Protein AF-0000000070369636 (afdb_homodimer)

Organism: Tetrahymena thermophila (strain SB210) (NCBI:txid312017)

Nearest PDB structures (foldseek):
  2raj-assembly1_A  TM=5.593E-01  e=6.394E-10  Homo sapiens
  6h7w-assembly1_B  TM=6.367E-01  e=3.653E-07  Thermochaetoides thermophila DSM 1495
  6q0x-assembly1_A  TM=5.423E-01  e=2.666E-07  Saccharomyces cerevisiae W303
  6koi-assembly8_O  TM=8.656E-01  e=3.920E-04  Homo sapiens
  2efl-assembly1_A-2  TM=3.528E-01  e=1.140E-01  Homo sapiens

Secondary structure (DSSP, 8-state):
-----------------------HHHHHHHHHHHHHHHHHHHHHHTTTT--GGG-PPP-SGGG---TT-----TT-EEEEEEEEEEE-SS-EEEEEEEEEE-SS-EEEEEEEHHHHHHHHHHHHHHSTTS-----PPPPS-TTSHHHHHHHHHHHHHHHHHHHH-HHHHTSHHHHHHHH---S--HHHHHHHT---HHHHHHHHHHH-HHHHHSPPPTTHHHHHHHHHHHHHHHHHHHHHHHHHHHHHHHHHHHHHHHHHHIIIIIHHHHIIIIIHHHTTT-GGG-SSS-TT-HHHHHHHHHHHH-GGG-THHHHHHHHHHHHHHHHHHHHHHHHHHHHHHHHHHHHHHHHHHHHHHHHHHTT---GGGGTS-HHHHHHHHHHHHHHHHHHHHHHHHHHHHHHHIIIIIIHHHHHHHHHHHHHHHHHHHHHHHHHHHHHHHHHHHHHHHHHHHHHTT-/-----------------------HHHHHHHHHHHHHHHHHHHHHHTTTT--GGG-PPP-SGGG---TT-----TT-EEEEEEEEEEE-SS-EEEEEEEEEE-SS-EEEEEEEHHHHHHHHHHHHHHSTTS-----PPPPS-TTSHHHHHHHHHHHHHHHHHHHH-HHHHTSHHHHHHHH---S--HHHHHHHT---HHHHHHHHHHH-HHHHHSPPPTTHHHHHHHHHHHHHHHHHHHHHHHHHHHHHHHHHHHHHHHHHHIIIIIHHHHIIIIIHHHTTT-GGG-SSS-TT-HHHHHHHHHHHS-GGG-THHHHHHHHHHHHHHHHHHHHHHHHHHHHHHHHHHHHHHHHHHHHHHHHHHTT---GGGGTS-HHHHHHHHHHHHHHHHHHHHHHHHHHHHHHHIIIIIIHHHHHHHHHHHHHHHHHHHHHHHHHHHHHHHHHHHHHHHHHHHHHTT-

Structure (mmCIF, N/CA/C/O backbone):
data_AF-0000000070369636-model_v1
#
loop_
_entity.id
_entity.type
_entity.pdbx_description
1 polymer 'PX-SNX8-Mvp1p-like protein'
#
loop_
_atom_site.group_PDB
_atom_site.id
_atom_site.type_symbol
_atom_site.label_atom_id
_atom_site.label_alt_id
_atom_site.label_comp_id
_atom_site.label_asym_id
_atom_site.label_entity_id
_atom_site.label_seq_id
_atom_site.pdbx_PDB_ins_code
_atom_site.Cartn_x
_atom_site.Cartn_y
_atom_site.Cartn_z
_atom_site.occupancy
_atom_site.B_iso_or_equiv
_atom_site.auth_seq_id
_atom_site.auth_comp_id
_atom_site.auth_asym_id
_atom_site.auth_atom_id
_atom_site.pdbx_PDB_model_num
ATOM 1 N N . MET A 1 1 ? 52.25 74.75 -3.525 1 20 1 MET A N 1
ATOM 2 C CA . MET A 1 1 ? 52.656 74.875 -2.131 1 20 1 MET A CA 1
ATOM 3 C C . MET A 1 1 ? 52 73.812 -1.262 1 20 1 MET A C 1
ATOM 5 O O . MET A 1 1 ? 52.625 73.25 -0.376 1 20 1 MET A O 1
ATOM 9 N N . TYR A 1 2 ? 50.531 73.812 -1.134 1 24.77 2 TYR A N 1
ATOM 10 C CA . TYR A 1 2 ? 49.688 73.625 0.04 1 24.77 2 TYR A CA 1
ATOM 11 C C . TYR A 1 2 ? 49.656 72.188 0.432 1 24.77 2 TYR A C 1
ATOM 13 O O . TYR A 1 2 ? 49.625 71.25 -0.432 1 24.77 2 TYR A O 1
ATOM 21 N N . GLN A 1 3 ? 49.906 71.812 1.73 1 22.88 3 GLN A N 1
ATOM 22 C CA . GLN A 1 3 ? 50.469 70.75 2.57 1 22.88 3 GLN A CA 1
ATOM 23 C C . GLN A 1 3 ? 49.406 69.75 2.928 1 22.88 3 GLN A C 1
ATOM 25 O O . GLN A 1 3 ? 48.469 70 3.68 1 22.88 3 GLN A O 1
ATOM 30 N N . ASP A 1 4 ? 48.812 68.938 2.047 1 21.36 4 ASP A N 1
ATOM 31 C CA . ASP A 1 4 ? 47.594 68.125 2.008 1 21.36 4 ASP A CA 1
ATOM 32 C C . ASP A 1 4 ? 47.625 67 3.021 1 21.36 4 ASP A C 1
ATOM 34 O O . ASP A 1 4 ? 47.812 65.812 2.65 1 21.36 4 ASP A O 1
ATOM 38 N N . ASP A 1 5 ? 48.219 67.188 4.297 1 21.91 5 ASP A N 1
ATOM 39 C CA . ASP A 1 5 ? 48.719 66.125 5.18 1 21.91 5 ASP A CA 1
ATOM 40 C C . ASP A 1 5 ? 47.562 65.375 5.836 1 21.91 5 ASP A C 1
ATOM 42 O O . ASP A 1 5 ? 46.969 65.875 6.793 1 21.91 5 ASP A O 1
ATOM 46 N N . ASN A 1 6 ? 46.562 64.875 5.094 1 22.78 6 ASN A N 1
ATOM 47 C CA . ASN A 1 6 ? 45.281 64.375 5.598 1 22.78 6 ASN A CA 1
ATOM 48 C C . ASN A 1 6 ? 45.469 63.219 6.559 1 22.78 6 ASN A C 1
ATOM 50 O O . ASN A 1 6 ? 45.938 62.125 6.156 1 22.78 6 ASN A O 1
ATOM 54 N N . ASN A 1 7 ? 45.812 63.406 7.84 1 21.06 7 ASN A N 1
ATOM 55 C CA . ASN A 1 7 ? 46.25 62.5 8.93 1 21.06 7 ASN A CA 1
ATOM 56 C C . ASN A 1 7 ? 45.125 61.562 9.336 1 21.06 7 ASN A C 1
ATOM 58 O O . ASN A 1 7 ? 44 62 9.641 1 21.06 7 ASN A O 1
ATOM 62 N N . ASN A 1 8 ? 45.031 60.219 8.945 1 20.53 8 ASN A N 1
ATOM 63 C CA . ASN A 1 8 ? 44.25 59 8.938 1 20.53 8 ASN A CA 1
ATOM 64 C C . ASN A 1 8 ? 44 58.469 10.352 1 20.53 8 ASN A C 1
ATOM 66 O O . ASN A 1 8 ? 44.562 57.438 10.742 1 20.53 8 ASN A O 1
ATOM 70 N N . ASN A 1 9 ? 43.781 59.281 11.398 1 20.36 9 ASN A N 1
ATOM 71 C CA . ASN A 1 9 ? 43.906 58.75 12.758 1 20.36 9 ASN A CA 1
ATOM 72 C C . ASN A 1 9 ? 42.812 57.75 13.062 1 20.36 9 ASN A C 1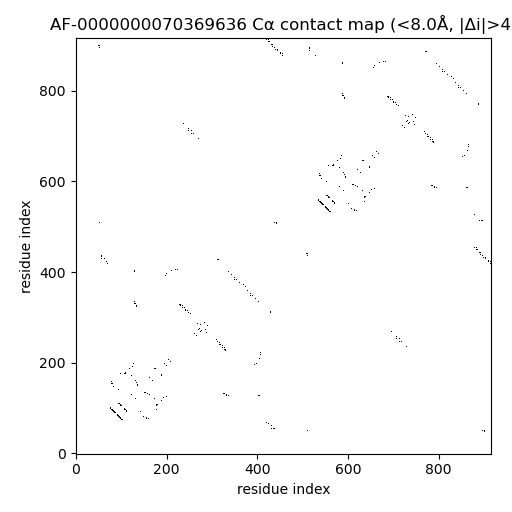
ATOM 74 O O . ASN A 1 9 ? 41.625 58.062 12.977 1 20.36 9 ASN A O 1
ATOM 78 N N . GLN A 1 10 ? 43.031 56.375 13.016 1 20.45 10 GLN A N 1
ATOM 79 C CA . GLN A 1 10 ? 42.375 55.062 13.125 1 20.45 10 GLN A CA 1
ATOM 80 C C . GLN A 1 10 ? 41.844 54.844 14.539 1 20.45 10 GLN A C 1
ATOM 82 O O . GLN A 1 10 ? 42.625 54.625 15.469 1 20.45 10 GLN A O 1
ATOM 87 N N . TYR A 1 11 ? 40.906 55.656 15.133 1 20.52 11 TYR A N 1
ATOM 88 C CA . TYR A 1 11 ? 40.562 55.531 16.531 1 20.52 11 TYR A CA 1
ATOM 89 C C . TYR A 1 11 ? 39.938 54.188 16.828 1 20.52 11 TYR A C 1
ATOM 91 O O . TYR A 1 11 ? 39.062 53.719 16.094 1 20.52 11 TYR A O 1
ATOM 99 N N . GLN A 1 12 ? 40.594 53.219 17.547 1 19.7 12 GLN A N 1
ATOM 100 C CA . GLN A 1 12 ? 40.469 51.844 18.062 1 19.7 12 GLN A CA 1
ATOM 101 C C . GLN A 1 12 ? 39.375 51.75 19.109 1 19.7 12 GLN A C 1
ATOM 103 O O . GLN A 1 12 ? 39.594 52.062 20.281 1 19.7 12 GLN A O 1
ATOM 108 N N . ASP A 1 13 ? 38.188 52.375 19.047 1 19.66 13 ASP A N 1
ATOM 109 C CA . ASP A 1 13 ? 37.312 52.406 20.219 1 19.66 13 ASP A CA 1
ATOM 110 C C . ASP A 1 13 ? 36.969 51 20.656 1 19.66 13 ASP A C 1
ATOM 112 O O . ASP A 1 13 ? 36.469 50.188 19.859 1 19.66 13 ASP A O 1
ATOM 116 N N . GLN A 1 14 ? 37.5 50.469 21.812 1 20.14 14 GLN A N 1
ATOM 117 C CA . GLN A 1 14 ? 37.469 49.281 22.641 1 20.14 14 GLN A CA 1
ATOM 118 C C . GLN A 1 14 ? 36.094 49.031 23.203 1 20.14 14 GLN A C 1
ATOM 120 O O . GLN A 1 14 ? 35.625 49.75 24.094 1 20.14 14 GLN A O 1
ATOM 125 N N . TYR A 1 15 ? 35.031 48.75 22.406 1 20.17 15 TYR A N 1
ATOM 126 C CA . TYR A 1 15 ? 33.656 48.594 22.906 1 20.17 15 TYR A CA 1
ATOM 127 C C . TYR A 1 15 ? 33.594 47.469 23.953 1 20.17 15 TYR A C 1
ATOM 129 O O . TYR A 1 15 ? 34 46.344 23.688 1 20.17 15 TYR A O 1
ATOM 137 N N . GLN A 1 16 ? 33.781 47.75 25.281 1 19.42 16 GLN A N 1
ATOM 138 C CA . GLN A 1 16 ? 33.688 46.938 26.484 1 19.42 16 GLN A CA 1
ATOM 139 C C . GLN A 1 16 ? 32.344 46.219 26.578 1 19.42 16 GLN A C 1
ATOM 141 O O . GLN A 1 16 ? 31.297 46.875 26.766 1 19.42 16 GLN A O 1
ATOM 146 N N . SER A 1 17 ? 32.094 45.188 25.797 1 20.02 17 SER A N 1
ATOM 147 C CA . SER A 1 17 ? 30.891 44.375 25.766 1 20.02 17 SER A CA 1
ATOM 148 C C . SER A 1 17 ? 30.547 43.844 27.156 1 20.02 17 SER A C 1
ATOM 150 O O . SER A 1 17 ? 31.406 43.25 27.812 1 20.02 17 SER A O 1
ATOM 152 N N . ASN A 1 18 ? 29.734 44.5 27.953 1 19.95 18 ASN A N 1
ATOM 153 C CA . ASN A 1 18 ? 29.234 44.219 29.297 1 19.95 18 ASN A CA 1
ATOM 154 C C . ASN A 1 18 ? 28.828 42.75 29.438 1 19.95 18 ASN A C 1
ATOM 156 O O . ASN A 1 18 ? 28.156 42.188 28.562 1 19.95 18 ASN A O 1
ATOM 160 N N . TYR A 1 19 ? 29.531 41.906 30.234 1 21.58 19 TYR A N 1
ATOM 161 C CA . TYR A 1 19 ? 29.562 40.531 30.766 1 21.58 19 TYR A CA 1
ATOM 162 C C . TYR A 1 19 ? 28.281 40.219 31.547 1 21.58 19 TYR A C 1
ATOM 164 O O . TYR A 1 19 ? 28.203 40.5 32.75 1 21.58 19 TYR A O 1
ATOM 172 N N . TYR A 1 20 ? 27.094 40.75 31.219 1 21.53 20 TYR A N 1
ATOM 173 C CA . TYR A 1 20 ? 25.984 40.375 32.094 1 21.53 20 TYR A CA 1
ATOM 174 C C . TYR A 1 20 ? 26 38.875 32.375 1 21.53 20 TYR A C 1
ATOM 176 O O . TYR A 1 20 ? 26.469 38.094 31.547 1 21.53 20 TYR A O 1
ATOM 184 N N . ASP A 1 21 ? 25.781 38.5 33.688 1 21.05 21 ASP A N 1
ATOM 185 C CA . ASP A 1 21 ? 25.922 37.312 34.531 1 21.05 21 ASP A CA 1
ATOM 186 C C . ASP A 1 21 ? 25.141 36.125 33.938 1 21.05 21 ASP A C 1
ATOM 188 O O . ASP A 1 21 ? 23.922 36.219 33.781 1 21.05 21 ASP A O 1
ATOM 192 N N . ASN A 1 22 ? 25.734 35.312 33.094 1 22.81 22 ASN A N 1
ATOM 193 C CA . ASN A 1 22 ? 25.531 34.031 32.438 1 22.81 22 ASN A CA 1
ATOM 194 C C . ASN A 1 22 ? 25.156 32.938 33.438 1 22.81 22 ASN A C 1
ATOM 196 O O . ASN A 1 22 ? 25.234 31.75 33.125 1 22.81 22 ASN A O 1
ATOM 200 N N . THR A 1 23 ? 25.094 33.281 34.781 1 24.88 23 THR A N 1
ATOM 201 C CA . THR A 1 23 ? 25.156 32.188 35.75 1 24.88 23 THR A CA 1
ATOM 202 C C . THR A 1 23 ? 23.875 31.375 35.75 1 24.88 23 THR A C 1
ATOM 204 O O . THR A 1 23 ? 23.906 30.156 35.906 1 24.88 23 THR A O 1
ATOM 207 N N . TYR A 1 24 ? 22.734 32.125 35.906 1 23.88 24 TYR A N 1
ATOM 208 C CA . TYR A 1 24 ? 21.562 31.328 36.281 1 23.88 24 TYR A CA 1
ATOM 209 C C . TYR A 1 24 ? 21.203 30.328 35.188 1 23.88 24 TYR A C 1
ATOM 211 O O . TYR A 1 24 ? 20.438 29.391 35.438 1 23.88 24 TYR A O 1
ATOM 219 N N . GLN A 1 25 ? 21.422 30.688 33.938 1 24.27 25 GLN A N 1
ATOM 220 C CA . GLN A 1 25 ? 20.953 29.844 32.844 1 24.27 25 GLN A CA 1
ATOM 221 C C . GLN A 1 25 ? 21.719 28.531 32.781 1 24.27 25 GLN A C 1
ATOM 223 O O . GLN A 1 25 ? 21.422 27.656 31.969 1 24.27 25 GLN A O 1
ATOM 228 N N . GLN A 1 26 ? 22.891 28.422 33.5 1 26.88 26 GLN A N 1
ATOM 229 C CA . GLN A 1 26 ? 23.875 27.359 33.281 1 26.88 26 GLN A CA 1
ATOM 230 C C . GLN A 1 26 ? 23.391 26.047 33.906 1 26.88 26 GLN A C 1
ATOM 232 O O . GLN A 1 26 ? 23.641 24.969 33.344 1 26.88 26 GLN A O 1
ATOM 237 N N . ASN A 1 27 ? 22.906 26.125 35.188 1 27.44 27 ASN A N 1
ATOM 238 C CA . ASN A 1 27 ? 22.828 24.875 35.938 1 27.44 27 ASN A CA 1
ATOM 239 C C . ASN A 1 27 ? 21.703 23.984 35.438 1 27.44 27 ASN A C 1
ATOM 241 O O . ASN A 1 27 ? 21.828 22.766 35.469 1 27.44 27 ASN A O 1
ATOM 245 N N . TYR A 1 28 ? 20.516 24.625 35.312 1 27.92 28 TYR A N 1
ATOM 246 C CA . TYR A 1 28 ? 19.438 23.672 35.031 1 27.92 28 TYR A CA 1
ATOM 247 C C . TYR A 1 28 ? 19.594 23.047 33.656 1 27.92 28 TYR A C 1
ATOM 249 O O . TYR A 1 28 ? 19 22 33.375 1 27.92 28 TYR A O 1
ATOM 257 N N . GLY A 1 29 ? 20.219 23.719 32.719 1 29.17 29 GLY A N 1
ATOM 258 C CA . GLY A 1 29 ? 20.391 23.203 31.375 1 29.17 29 GLY A CA 1
ATOM 259 C C . GLY A 1 29 ? 21.375 22.047 31.297 1 29.17 29 GLY A C 1
ATOM 260 O O . GLY A 1 29 ? 21.328 21.266 30.359 1 29.17 29 GLY A O 1
ATOM 261 N N . GLN A 1 30 ? 22.453 22.062 32.156 1 32.44 30 GLN A N 1
ATOM 262 C CA . GLN A 1 30 ? 23.516 21.062 32.125 1 32.44 30 GLN A CA 1
ATOM 263 C C . GLN A 1 30 ? 23.031 19.719 32.625 1 32.44 30 GLN A C 1
ATOM 265 O O . GLN A 1 30 ? 23.391 18.672 32.094 1 32.44 30 GLN A O 1
ATOM 270 N N . GLN A 1 31 ? 22.281 19.734 33.781 1 32.25 31 GLN A N 1
ATOM 271 C CA . GLN A 1 31 ? 21.906 18.438 34.344 1 32.25 31 GLN A CA 1
ATOM 272 C C . GLN A 1 31 ? 20.953 17.688 33.406 1 32.25 31 GLN A C 1
ATOM 274 O O . GLN A 1 31 ? 21.078 16.484 33.219 1 32.25 31 GLN A O 1
ATOM 279 N N . ASP A 1 32 ? 19.938 18.375 32.906 1 33.38 32 ASP A N 1
ATOM 280 C CA . ASP A 1 32 ? 19 17.703 32 1 33.38 32 ASP A CA 1
ATOM 281 C C . ASP A 1 32 ? 19.672 17.297 30.703 1 33.38 32 ASP A C 1
ATOM 283 O O . ASP A 1 32 ? 19.312 16.281 30.094 1 33.38 32 ASP A O 1
ATOM 287 N N . TYR A 1 33 ? 20.781 17.984 30.344 1 34.75 33 TYR A N 1
ATOM 288 C CA . TYR A 1 33 ? 21.594 17.578 29.203 1 34.75 33 TYR A CA 1
ATOM 289 C C . TYR A 1 33 ? 22.375 16.312 29.5 1 34.75 33 TYR A C 1
ATOM 291 O O . TYR A 1 33 ? 22.453 15.406 28.656 1 34.75 33 TYR A O 1
ATOM 299 N N . GLN A 1 34 ? 23.031 16.234 30.641 1 37.38 34 GLN A N 1
ATOM 300 C CA . GLN A 1 34 ? 23.797 15.031 30.984 1 37.38 34 GLN A CA 1
ATOM 301 C C . GLN A 1 34 ? 22.875 13.82 31.125 1 37.38 34 GLN A C 1
ATOM 303 O O . GLN A 1 34 ? 23.234 12.711 30.719 1 37.38 34 GLN A O 1
ATOM 308 N N . GLN A 1 35 ? 21.703 13.953 31.719 1 35.97 35 GLN A N 1
ATOM 309 C CA . GLN A 1 35 ? 20.797 12.82 31.844 1 35.97 35 GLN A CA 1
ATOM 310 C C . GLN A 1 35 ? 20.25 12.398 30.484 1 35.97 35 GLN A C 1
ATOM 312 O O . GLN A 1 35 ? 20.094 11.211 30.219 1 35.97 35 GLN A O 1
ATOM 317 N N . ASN A 1 36 ? 20.047 13.305 29.594 1 38.22 36 ASN A N 1
ATOM 318 C CA . ASN A 1 36 ? 19.594 12.93 28.266 1 38.22 36 ASN A CA 1
ATOM 319 C C . ASN A 1 36 ? 20.734 12.305 27.453 1 38.22 36 ASN A C 1
ATOM 321 O O . ASN A 1 36 ? 20.484 11.414 26.625 1 38.22 36 ASN A O 1
ATOM 325 N N . GLN A 1 37 ? 21.953 12.734 27.641 1 39.19 37 GLN A N 1
ATOM 326 C CA . GLN A 1 37 ? 23.078 12.055 27 1 39.19 37 GLN A CA 1
ATOM 327 C C . GLN A 1 37 ? 23.234 10.633 27.531 1 39.19 37 GLN A C 1
ATOM 329 O O . GLN A 1 37 ? 23.547 9.711 26.781 1 39.19 37 GLN A O 1
ATOM 334 N N . GLN A 1 38 ? 23.172 10.445 28.828 1 41.38 38 GLN A N 1
ATOM 335 C CA . GLN A 1 38 ? 23.312 9.109 29.391 1 41.38 38 GLN A CA 1
ATOM 336 C C . GLN A 1 38 ? 22.188 8.195 28.906 1 41.38 38 GLN A C 1
ATOM 338 O O . GLN A 1 38 ? 22.406 7.02 28.625 1 41.38 38 GLN A O 1
ATOM 343 N N . THR A 1 39 ? 20.969 8.688 28.828 1 40.53 39 THR A N 1
ATOM 344 C CA . THR A 1 39 ? 19.859 7.867 28.328 1 40.53 39 THR A CA 1
ATOM 345 C C . THR A 1 39 ? 20.047 7.574 26.844 1 40.53 39 THR A C 1
ATOM 347 O O . THR A 1 39 ? 19.734 6.473 26.391 1 40.53 39 THR A O 1
ATOM 350 N N . ASP A 1 40 ? 20.672 8.438 26.156 1 38.31 40 ASP A N 1
ATOM 351 C CA . ASP A 1 40 ? 20.969 8.164 24.75 1 38.31 40 ASP A CA 1
ATOM 352 C C . ASP A 1 40 ? 22.062 7.109 24.609 1 38.31 40 ASP A C 1
ATOM 354 O O . ASP A 1 40 ? 22 6.238 23.75 1 38.31 40 ASP A O 1
ATOM 358 N N . GLN A 1 41 ? 23.172 7.219 25.375 1 39 41 GLN A N 1
ATOM 359 C CA . GLN A 1 41 ? 24.203 6.18 25.344 1 39 41 GLN A CA 1
ATOM 360 C C . GLN A 1 41 ? 23.625 4.828 25.75 1 39 41 GLN A C 1
ATOM 362 O O . GLN A 1 41 ? 23.984 3.797 25.172 1 39 41 GLN A O 1
ATOM 367 N N . GLN A 1 42 ? 22.828 4.75 26.766 1 37.34 42 GLN A N 1
ATOM 368 C CA . GLN A 1 42 ? 22.188 3.492 27.141 1 37.34 42 GLN A CA 1
ATOM 369 C C . GLN A 1 42 ? 21.281 2.984 26.031 1 37.34 42 GLN A C 1
ATOM 371 O O . GLN A 1 42 ? 21.219 1.781 25.781 1 37.34 42 GLN A O 1
ATOM 376 N N . ASN A 1 43 ? 20.625 3.83 25.391 1 38.81 43 ASN A N 1
ATOM 377 C CA . ASN A 1 43 ? 19.781 3.424 24.25 1 38.81 43 ASN A CA 1
ATOM 378 C C . ASN A 1 43 ? 20.625 2.934 23.078 1 38.81 43 ASN A C 1
ATOM 380 O O . ASN A 1 43 ? 20.188 2.09 22.297 1 38.81 43 ASN A O 1
ATOM 384 N N . GLN A 1 44 ? 21.828 3.428 22.844 1 35.97 44 GLN A N 1
ATOM 385 C CA . GLN A 1 44 ? 22.719 2.879 21.828 1 35.97 44 GLN A CA 1
ATOM 386 C C . GLN A 1 44 ? 23.031 1.411 22.109 1 35.97 44 GLN A C 1
ATOM 388 O O . GLN A 1 44 ? 23.125 0.602 21.188 1 35.97 44 GLN A O 1
ATOM 393 N N . GLN A 1 45 ? 23.484 1.061 23.281 1 35.91 45 GLN A N 1
ATOM 394 C CA . GLN A 1 45 ? 23.812 -0.324 23.609 1 35.91 45 GLN A CA 1
ATOM 395 C C . GLN A 1 45 ? 22.594 -1.224 23.484 1 35.91 45 GLN A C 1
ATOM 397 O O . GLN A 1 45 ? 22.719 -2.42 23.219 1 35.91 45 GLN A O 1
ATOM 402 N N . GLN A 1 46 ? 21.438 -0.752 23.766 1 36.5 46 GLN A N 1
ATOM 403 C CA . GLN A 1 46 ? 20.234 -1.574 23.734 1 36.5 46 GLN A CA 1
ATOM 404 C C . GLN A 1 46 ? 19.797 -1.866 22.297 1 36.5 46 GLN A C 1
ATOM 406 O O . GLN A 1 46 ? 18.844 -2.619 22.062 1 36.5 46 GLN A O 1
ATOM 411 N N . ASN A 1 47 ? 20.219 -1.239 21.328 1 38.25 47 ASN A N 1
ATOM 412 C CA . ASN A 1 47 ? 19.812 -1.483 19.953 1 38.25 47 ASN A CA 1
ATOM 413 C C . ASN A 1 47 ? 20.234 -2.873 19.484 1 38.25 47 ASN A C 1
ATOM 415 O O . ASN A 1 47 ? 19.828 -3.324 18.406 1 38.25 47 ASN A O 1
ATOM 419 N N . GLN A 1 48 ? 21.328 -3.377 19.875 1 40.12 48 GLN A N 1
ATOM 420 C CA . GLN A 1 48 ? 21.672 -4.68 19.328 1 40.12 48 GLN A CA 1
ATOM 421 C C . GLN A 1 48 ? 20.547 -5.691 19.531 1 40.12 48 GLN A C 1
ATOM 423 O O . GLN A 1 48 ? 20.281 -6.523 18.672 1 40.12 48 GLN A O 1
ATOM 428 N N . ASN A 1 49 ? 20.062 -5.91 20.844 1 43 49 ASN A N 1
ATOM 429 C CA . ASN A 1 49 ? 19.109 -6.973 21.156 1 43 49 ASN A CA 1
ATOM 430 C C . ASN A 1 49 ? 17.688 -6.43 21.328 1 43 49 ASN A C 1
ATOM 432 O O . ASN A 1 49 ? 17.266 -6.168 22.453 1 43 49 ASN A O 1
ATOM 436 N N . PHE A 1 50 ? 17.219 -5.738 20.297 1 45.5 50 PHE A N 1
ATOM 437 C CA . PHE A 1 50 ? 15.828 -5.355 20.484 1 45.5 50 PHE A CA 1
ATOM 438 C C . PHE A 1 50 ? 15.008 -6.531 21 1 45.5 50 PHE A C 1
ATOM 440 O O . PHE A 1 50 ? 15.016 -7.609 20.406 1 45.5 50 PHE A O 1
ATOM 447 N N . ASP A 1 51 ? 14.648 -6.441 22.188 1 53.06 51 ASP A N 1
ATOM 448 C CA . ASP A 1 51 ? 13.828 -7.477 22.797 1 53.06 51 ASP A CA 1
ATOM 449 C C . ASP A 1 51 ? 12.367 -7.348 22.375 1 53.06 51 ASP A C 1
ATOM 451 O O . ASP A 1 51 ? 11.594 -6.633 23 1 53.06 51 ASP A O 1
ATOM 455 N N . TYR A 1 52 ? 12.133 -7.867 21.281 1 53.53 52 TYR A N 1
ATOM 456 C CA . TYR A 1 52 ? 10.773 -7.855 20.734 1 53.53 52 TYR A CA 1
ATOM 457 C C . TYR A 1 52 ? 9.766 -8.289 21.797 1 53.53 52 TYR A C 1
ATOM 459 O O . TYR A 1 52 ? 8.586 -7.938 21.703 1 53.53 52 TYR A O 1
ATOM 467 N N . ASN A 1 53 ? 10.469 -8.906 22.828 1 50 53 ASN A N 1
ATOM 468 C CA . ASN A 1 53 ? 9.602 -9.461 23.859 1 50 53 ASN A CA 1
ATOM 469 C C . ASN A 1 53 ? 9.102 -8.375 24.812 1 50 53 ASN A C 1
ATOM 471 O O . ASN A 1 53 ? 8.133 -8.586 25.547 1 50 53 ASN A O 1
ATOM 475 N N . ASN A 1 54 ? 9.711 -7.277 24.719 1 54.88 54 ASN A N 1
ATOM 476 C CA . ASN A 1 54 ? 9.367 -6.27 25.719 1 54.88 54 ASN A CA 1
ATOM 477 C C . ASN A 1 54 ? 8.516 -5.156 25.125 1 54.88 54 ASN A C 1
ATOM 479 O O . ASN A 1 54 ? 8.297 -4.125 25.766 1 54.88 54 ASN A O 1
ATOM 483 N N . VAL A 1 55 ? 8.125 -5.465 23.906 1 60.66 55 VAL A N 1
ATOM 484 C CA . VAL A 1 55 ? 7.297 -4.391 23.375 1 60.66 55 VAL A CA 1
ATOM 485 C C . VAL A 1 55 ? 5.863 -4.551 23.859 1 60.66 55 VAL A C 1
ATOM 487 O O . VAL A 1 55 ? 5.234 -5.586 23.641 1 60.66 55 VAL A O 1
ATOM 490 N N . GLN A 1 56 ? 5.465 -3.637 24.734 1 64 56 GLN A N 1
ATOM 491 C CA . GLN A 1 56 ? 4.09 -3.637 25.219 1 64 56 GLN A CA 1
ATOM 492 C C . GLN A 1 56 ? 3.141 -3.039 24.188 1 64 56 GLN A C 1
ATOM 494 O O . GLN A 1 56 ? 3.477 -2.051 23.531 1 64 56 GLN A O 1
ATOM 499 N N . ARG A 1 57 ? 2.123 -3.832 23.922 1 73.5 57 ARG A N 1
ATOM 500 C CA . ARG A 1 57 ? 1.098 -3.324 23.016 1 73.5 57 ARG A CA 1
ATOM 501 C C . ARG A 1 57 ? 0.49 -2.031 23.547 1 73.5 57 ARG A C 1
ATOM 503 O O . ARG A 1 57 ? 0.005 -1.985 24.688 1 73.5 57 ARG A O 1
ATOM 510 N N . PRO A 1 58 ? 0.695 -0.978 22.766 1 68.5 58 PRO A N 1
ATOM 511 C CA . PRO A 1 58 ? 0.049 0.264 23.188 1 68.5 58 PRO A CA 1
ATOM 512 C C . PRO A 1 58 ? -1.457 0.107 23.391 1 68.5 58 PRO A C 1
ATOM 514 O O . PRO A 1 58 ? -2.092 -0.708 22.719 1 68.5 58 PRO A O 1
ATOM 517 N N . ASP A 1 59 ? -1.991 0.626 24.516 1 57.03 59 ASP A N 1
ATOM 518 C CA . ASP A 1 59 ? -3.408 0.535 24.859 1 57.03 59 ASP A CA 1
ATOM 519 C C . ASP A 1 59 ? -4.27 1.169 23.766 1 57.03 59 ASP A C 1
ATOM 521 O O . ASP A 1 59 ? -4.062 2.326 23.391 1 57.03 59 ASP A O 1
ATOM 525 N N . ASP A 1 60 ? -5.012 0.37 23.031 1 53.28 60 ASP A N 1
ATOM 526 C CA . ASP A 1 60 ? -5.934 0.818 22 1 53.28 60 ASP A CA 1
ATOM 527 C C . ASP A 1 60 ? -6.844 1.931 22.5 1 53.28 60 ASP A C 1
ATOM 529 O O . ASP A 1 60 ? -7.227 2.826 21.75 1 53.28 60 ASP A O 1
ATOM 533 N N . SER A 1 61 ? -7.332 1.896 23.719 1 46.47 61 SER A N 1
ATOM 534 C CA . SER A 1 61 ? -8.312 2.82 24.281 1 46.47 61 SER A CA 1
ATOM 535 C C . SER A 1 61 ? -7.758 4.238 24.359 1 46.47 61 SER A C 1
ATOM 537 O O . SER A 1 61 ? -8.508 5.211 24.234 1 46.47 61 SER A O 1
ATOM 539 N N . GLN A 1 62 ? -6.621 4.434 24.672 1 46.22 62 GLN A N 1
ATOM 540 C CA . GLN A 1 62 ? -6.055 5.773 24.797 1 46.22 62 GLN A CA 1
ATOM 541 C C . GLN A 1 62 ? -5.781 6.387 23.422 1 46.22 62 GLN A C 1
ATOM 543 O O . GLN A 1 62 ? -5.391 7.551 23.328 1 46.22 62 GLN A O 1
ATOM 548 N N . ARG A 1 63 ? -5.926 5.555 22.406 1 48.56 63 ARG A N 1
ATOM 549 C CA . ARG A 1 63 ? -5.586 5.934 21.031 1 48.56 63 ARG A CA 1
ATOM 550 C C . ARG A 1 63 ? -6.586 6.941 20.484 1 48.56 63 ARG A C 1
ATOM 552 O O . ARG A 1 63 ? -6.375 7.512 19.406 1 48.56 63 ARG A O 1
ATOM 559 N N . ILE A 1 64 ? -7.812 6.891 20.984 1 43.81 64 ILE A N 1
ATOM 560 C CA . ILE A 1 64 ? -8.742 7.875 20.438 1 43.81 64 ILE A CA 1
ATOM 561 C C . ILE A 1 64 ? -8.266 9.281 20.781 1 43.81 64 ILE A C 1
ATOM 563 O O . ILE A 1 64 ? -9.07 10.133 21.172 1 43.81 64 ILE A O 1
ATOM 567 N N . PHE A 1 65 ? -6.953 9.344 21.031 1 46.34 65 PHE A N 1
ATOM 568 C CA . PHE A 1 65 ? -6.461 10.68 21.344 1 46.34 65 PHE A CA 1
ATOM 569 C C . PHE A 1 65 ? -6.352 11.531 20.094 1 46.34 65 PHE A C 1
ATOM 571 O O . PHE A 1 65 ? -5.699 11.141 19.125 1 46.34 65 PHE A O 1
ATOM 578 N N . ASN A 1 66 ? -7.355 12.359 19.953 1 56.38 66 ASN A N 1
ATOM 579 C CA . ASN A 1 66 ? -7.141 13.422 18.984 1 56.38 66 ASN A CA 1
ATOM 580 C C . ASN A 1 66 ? -5.855 14.195 19.266 1 56.38 66 ASN A C 1
ATOM 582 O O . ASN A 1 66 ? -5.812 15.023 20.172 1 56.38 66 ASN A O 1
ATOM 586 N N . PRO A 1 67 ? -4.777 13.758 18.656 1 55.91 67 PRO A N 1
ATOM 587 C CA . PRO A 1 67 ? -3.475 14.352 18.953 1 55.91 67 PRO A CA 1
ATOM 588 C C . PRO A 1 67 ? -3.477 15.875 18.844 1 55.91 67 PRO A C 1
ATOM 590 O O . PRO A 1 67 ? -2.521 16.531 19.25 1 55.91 67 PRO A O 1
ATOM 593 N N . PHE A 1 68 ? -4.586 16.359 18.438 1 57 68 PHE A N 1
ATOM 594 C CA . PHE A 1 68 ? -4.613 17.797 18.219 1 57 68 PHE A CA 1
ATOM 595 C C . PHE A 1 68 ? -5.207 18.531 19.406 1 57 68 PHE A C 1
ATOM 597 O O . PHE A 1 68 ? -5.207 19.766 19.453 1 57 68 PHE A O 1
ATOM 604 N N . ILE A 1 69 ? -5.695 17.688 20.328 1 56.88 69 ILE A N 1
ATOM 605 C CA . ILE A 1 69 ? -6.184 18.297 21.562 1 56.88 69 ILE A CA 1
ATOM 606 C C . ILE A 1 69 ? -5.055 18.375 22.578 1 56.88 69 ILE A C 1
ATOM 608 O O . ILE A 1 69 ? -4.645 17.344 23.141 1 56.88 69 ILE A O 1
ATOM 612 N N . LEU A 1 70 ? -4.32 19.406 22.656 1 54.88 70 LEU A N 1
ATOM 613 C CA . LEU A 1 70 ? -3.094 19.609 23.422 1 54.88 70 LEU A CA 1
ATOM 614 C C . LEU A 1 70 ? -3.404 19.766 24.906 1 54.88 70 LEU A C 1
ATOM 616 O O . LEU A 1 70 ? -2.549 19.5 25.75 1 54.88 70 LEU A O 1
ATOM 620 N N . ASP A 1 71 ? -4.441 20.641 25.25 1 56.38 71 ASP A N 1
ATOM 621 C CA . ASP A 1 71 ? -4.645 20.984 26.656 1 56.38 71 ASP A CA 1
ATOM 622 C C . ASP A 1 71 ? -5.59 20 27.328 1 56.38 71 ASP A C 1
ATOM 624 O O . ASP A 1 71 ? -6.656 19.688 26.797 1 56.38 71 ASP A O 1
ATOM 628 N N . ASP A 1 72 ? -4.992 19.25 28.203 1 52 72 ASP A N 1
ATOM 629 C CA . ASP A 1 72 ? -5.734 18.406 29.125 1 52 72 ASP A CA 1
ATOM 630 C C . ASP A 1 72 ? -6.773 19.219 29.906 1 52 72 ASP A C 1
ATOM 632 O O . ASP A 1 72 ? -7.523 18.656 30.719 1 52 72 ASP A O 1
ATOM 636 N N . ASN A 1 73 ? -6.504 20.562 29.875 1 53.69 73 ASN A N 1
ATOM 637 C CA . ASN A 1 73 ? -7.312 21.266 30.859 1 53.69 73 ASN A CA 1
ATOM 638 C C . ASN A 1 73 ? -8.789 21.281 30.469 1 53.69 73 ASN A C 1
ATOM 640 O O . ASN A 1 73 ? -9.156 21.828 29.438 1 53.69 73 ASN A O 1
ATOM 644 N N . ASN A 1 74 ? -9.539 20.344 30.906 1 61.59 74 ASN A N 1
ATOM 645 C CA . ASN A 1 74 ? -10.93 19.906 30.984 1 61.59 74 ASN A CA 1
ATOM 646 C C . ASN A 1 74 ? -11.875 21.078 31.203 1 61.59 74 ASN A C 1
ATOM 648 O O . ASN A 1 74 ? -13.047 20.891 31.547 1 61.59 74 ASN A O 1
ATOM 652 N N . GLU A 1 75 ? -11.344 22.453 30.922 1 78.5 75 GLU A N 1
ATOM 653 C CA . GLU A 1 75 ? -12.289 23.484 31.344 1 78.5 75 GLU A CA 1
ATOM 654 C C . GLU A 1 75 ? -13.281 23.812 30.234 1 78.5 75 GLU A C 1
ATOM 656 O O . GLU A 1 75 ? -14.453 24.078 30.5 1 78.5 75 GLU A O 1
ATOM 661 N N . ILE A 1 76 ? -12.812 23.812 28.922 1 88 76 ILE A N 1
ATOM 662 C CA . ILE A 1 76 ? -13.695 24.141 27.812 1 88 76 ILE A CA 1
ATOM 663 C C . ILE A 1 76 ? -13.914 22.906 26.938 1 88 76 ILE A C 1
ATOM 665 O O . ILE A 1 76 ? -12.953 22.266 26.516 1 88 76 ILE A O 1
ATOM 669 N N . GLN A 1 77 ? -15.133 22.562 26.891 1 88.81 77 GLN A N 1
ATOM 670 C CA . GLN A 1 77 ? -15.539 21.516 25.953 1 88.81 77 GLN A CA 1
ATOM 671 C C . GLN A 1 77 ? -16.422 22.078 24.844 1 88.81 77 GLN A C 1
ATOM 673 O O . GLN A 1 77 ? -17.406 22.766 25.109 1 88.81 77 GLN A O 1
ATOM 678 N N . ILE A 1 78 ? -16.016 21.859 23.562 1 92.5 78 ILE A N 1
ATOM 679 C CA . ILE A 1 78 ? -16.781 22.422 22.469 1 92.5 78 ILE A CA 1
ATOM 680 C C . ILE A 1 78 ? -16.781 21.453 21.281 1 92.5 78 ILE A C 1
ATOM 682 O O . ILE A 1 78 ? -15.758 20.812 21 1 92.5 78 ILE A O 1
ATOM 686 N N . SER A 1 79 ? -17.891 21.297 20.656 1 92.5 79 SER A N 1
ATOM 687 C CA . SER A 1 79 ? -18.016 20.438 19.484 1 92.5 79 SER A CA 1
ATOM 688 C C . SER A 1 79 ? -18.922 21.062 18.422 1 92.5 79 SER A C 1
ATOM 690 O O . SER A 1 79 ? -19.906 21.734 18.766 1 92.5 79 SER A O 1
ATOM 692 N N . VAL A 1 80 ? -18.531 20.875 17.203 1 94.06 80 VAL A N 1
ATOM 693 C CA . VAL A 1 80 ? -19.344 21.312 16.078 1 94.06 80 VAL A CA 1
ATOM 694 C C . VAL A 1 80 ? -19.719 20.125 15.211 1 94.06 80 VAL A C 1
ATOM 696 O O . VAL A 1 80 ? -18.875 19.297 14.867 1 94.06 80 VAL A O 1
ATOM 699 N N . GLY A 1 81 ? -20.938 20.047 14.93 1 91.06 81 GLY A N 1
ATOM 700 C CA . GLY A 1 81 ? -21.406 18.969 14.078 1 91.06 81 GLY A CA 1
ATOM 701 C C . GLY A 1 81 ? -22.906 19.016 13.828 1 91.06 81 GLY A C 1
ATOM 702 O O . GLY A 1 81 ? -23.5 20.094 13.82 1 91.06 81 GLY A O 1
ATOM 703 N N . GLU A 1 82 ? -23.406 17.859 13.312 1 86.31 82 GLU A N 1
ATOM 704 C CA . GLU A 1 82 ? -24.828 17.656 13.102 1 86.31 82 GLU A CA 1
ATOM 705 C C . GLU A 1 82 ? -25.406 18.719 12.164 1 86.31 82 GLU A C 1
ATOM 707 O O . GLU A 1 82 ? -26.297 19.469 12.547 1 86.31 82 GLU A O 1
ATOM 712 N N . PRO A 1 83 ? -24.922 18.703 10.93 1 91.12 83 PRO A N 1
ATOM 713 C CA . PRO A 1 83 ? -25.453 19.688 9.984 1 91.12 83 PRO A CA 1
ATOM 714 C C . PRO A 1 83 ? -26.938 19.5 9.719 1 91.12 83 PRO A C 1
ATOM 716 O O . PRO A 1 83 ? -27.422 18.359 9.641 1 91.12 83 PRO A O 1
ATOM 719 N N . VAL A 1 84 ? -27.75 20.547 9.703 1 88.62 84 VAL A N 1
ATOM 720 C CA . VAL A 1 84 ? -29.188 20.531 9.43 1 88.62 84 VAL A CA 1
ATOM 721 C C . VAL A 1 84 ? -29.5 21.5 8.297 1 88.62 84 VAL A C 1
ATOM 723 O O . VAL A 1 84 ? -29.031 22.641 8.297 1 88.62 84 VAL A O 1
ATOM 726 N N . THR A 1 85 ? -30.203 21.047 7.344 1 88.5 85 THR A N 1
ATOM 727 C CA . THR A 1 85 ? -30.641 21.922 6.262 1 88.5 85 THR A CA 1
ATOM 728 C C . THR A 1 85 ? -31.922 22.656 6.633 1 88.5 85 THR A C 1
ATOM 730 O O . THR A 1 85 ? -32.938 22.031 6.949 1 88.5 85 THR A O 1
ATOM 733 N N . LYS A 1 86 ? -31.766 23.844 6.75 1 84.38 86 LYS A N 1
ATOM 734 C CA . LYS A 1 86 ? -32.938 24.688 7.023 1 84.38 86 LYS A CA 1
ATOM 735 C C . LYS A 1 86 ? -33.5 25.281 5.734 1 84.38 86 LYS A C 1
ATOM 737 O O . LYS A 1 86 ? -32.75 25.812 4.914 1 84.38 86 LYS A O 1
ATOM 742 N N . GLU A 1 87 ? -34.688 24.984 5.414 1 80.75 87 GLU A N 1
ATOM 743 C CA . GLU A 1 87 ? -35.375 25.453 4.207 1 80.75 87 GLU A CA 1
ATOM 744 C C . GLU A 1 87 ? -36.438 26.5 4.535 1 80.75 87 GLU A C 1
ATOM 746 O O . GLU A 1 87 ? -37.25 26.297 5.426 1 80.75 87 GLU A O 1
ATOM 751 N N . THR A 1 88 ? -36.125 27.656 4.223 1 73.25 88 THR A N 1
ATOM 752 C CA . THR A 1 88 ? -37.188 28.672 4.258 1 73.25 88 THR A CA 1
ATOM 753 C C . THR A 1 88 ? -37.781 28.875 2.869 1 73.25 88 THR A C 1
ATOM 755 O O . THR A 1 88 ? -37.281 28.297 1.89 1 73.25 88 THR A O 1
ATOM 758 N N . THR A 1 89 ? -38.906 29.594 2.807 1 73 89 THR A N 1
ATOM 759 C CA . THR A 1 89 ? -39.594 29.875 1.546 1 73 89 THR A CA 1
ATOM 760 C C . THR A 1 89 ? -38.625 30.531 0.553 1 73 89 THR A C 1
ATOM 762 O O . THR A 1 89 ? -38.75 30.328 -0.658 1 73 89 THR A O 1
ATOM 765 N N . LEU A 1 90 ? -37.562 31.219 1.033 1 71.25 90 LEU A N 1
ATOM 766 C CA . LEU A 1 90 ? -36.75 32.062 0.161 1 71.25 90 LEU A CA 1
ATOM 767 C C . LEU A 1 90 ? -35.344 31.453 -0 1 71.25 90 LEU A C 1
ATOM 769 O O . LEU A 1 90 ? -34.656 31.766 -0.963 1 71.25 90 LEU A O 1
ATOM 773 N N . SER A 1 91 ? -34.938 30.562 1.021 1 74.12 91 SER A N 1
ATOM 774 C CA . SER A 1 91 ? -33.562 30.125 0.895 1 74.12 91 SER A CA 1
ATOM 775 C C . SER A 1 91 ? -33.344 28.781 1.594 1 74.12 91 SER A C 1
ATOM 777 O O . SER A 1 91 ? -34.094 28.422 2.494 1 74.12 91 SER A O 1
ATOM 779 N N . LYS A 1 92 ? -32.531 28.047 0.945 1 83.69 92 LYS A N 1
ATOM 780 C CA . LYS A 1 92 ? -32.094 26.781 1.52 1 83.69 92 LYS A CA 1
ATOM 781 C C . LYS A 1 92 ? -30.625 26.875 1.96 1 83.69 92 LYS A C 1
ATOM 783 O O . LYS A 1 92 ? -29.766 27.312 1.191 1 83.69 92 LYS A O 1
ATOM 788 N N . HIS A 1 93 ? -30.469 26.828 3.379 1 86.25 93 HIS A N 1
ATOM 789 C CA . HIS A 1 93 ? -29.078 26.844 3.811 1 86.25 93 HIS A CA 1
ATOM 790 C C . HIS A 1 93 ? -28.828 25.812 4.898 1 86.25 93 HIS A C 1
ATOM 792 O O . HIS A 1 93 ? -29.75 25.359 5.562 1 86.25 93 HIS A O 1
ATOM 798 N N . THR A 1 94 ? -27.609 25.406 4.984 1 90.31 94 THR A N 1
ATOM 799 C CA . THR A 1 94 ? -27.188 24.438 6 1 90.31 94 THR A CA 1
ATOM 800 C C . THR A 1 94 ? -26.672 25.156 7.242 1 90.31 94 THR A C 1
ATOM 802 O O . THR A 1 94 ? -25.938 26.156 7.133 1 90.31 94 THR A O 1
ATOM 805 N N . VAL A 1 95 ? -27.109 24.719 8.406 1 92.12 95 VAL A N 1
ATOM 806 C CA . VAL A 1 95 ? -26.609 25.25 9.664 1 92.12 95 VAL A CA 1
ATOM 807 C C . VAL A 1 95 ? -25.906 24.141 10.445 1 92.12 95 VAL A C 1
ATOM 809 O O . VAL A 1 95 ? -26.219 22.953 10.273 1 92.12 95 VAL A O 1
ATOM 812 N N . TYR A 1 96 ? -24.953 24.562 11.289 1 94.12 96 TYR A N 1
ATOM 813 C CA . TYR A 1 96 ? -24.156 23.641 12.086 1 94.12 96 TYR A CA 1
ATOM 814 C C . TYR A 1 96 ? -24.406 23.859 13.578 1 94.12 96 TYR A C 1
ATOM 816 O O . TYR A 1 96 ? -24.516 25 14.031 1 94.12 96 TYR A O 1
ATOM 824 N N . ASN A 1 97 ? -24.5 22.797 14.211 1 95.62 97 ASN A N 1
ATOM 825 C CA . ASN A 1 97 ? -24.734 22.859 15.656 1 95.62 97 ASN A CA 1
ATOM 826 C C . ASN A 1 97 ? -23.422 23 16.422 1 95.62 97 ASN A C 1
ATOM 828 O O . ASN A 1 97 ? -22.484 22.219 16.219 1 95.62 97 ASN A O 1
ATOM 832 N N . ILE A 1 98 ? -23.281 24.016 17.281 1 96.5 98 ILE A N 1
ATOM 833 C CA . ILE A 1 98 ? -22.156 24.234 18.172 1 96.5 98 ILE A CA 1
ATOM 834 C C . ILE A 1 98 ? -22.609 24.016 19.625 1 96.5 98 ILE A C 1
ATOM 836 O O . ILE A 1 98 ? -23.453 24.734 20.141 1 96.5 98 ILE A O 1
ATOM 840 N N . LYS A 1 99 ? -22.016 23.047 20.234 1 96.38 99 LYS A N 1
ATOM 841 C CA . LYS A 1 99 ? -22.422 22.75 21.609 1 96.38 99 LYS A CA 1
ATOM 842 C C . LYS A 1 99 ? -21.203 22.516 22.484 1 96.38 99 LYS A C 1
ATOM 844 O O . LYS A 1 99 ? -20.156 22.078 22.016 1 96.38 99 LYS A O 1
ATOM 849 N N . GLY A 1 100 ? -21.359 22.922 23.766 1 94.31 100 GLY A N 1
ATOM 850 C CA . GLY A 1 100 ? -20.266 22.75 24.703 1 94.31 100 GLY A CA 1
ATOM 851 C C . GLY A 1 100 ? -20.516 23.391 26.047 1 94.31 100 GLY A C 1
ATOM 852 O O . GLY A 1 100 ? -21.641 23.75 26.375 1 94.31 100 GLY A O 1
ATOM 853 N N . THR A 1 101 ? -19.438 23.297 26.875 1 93.81 101 THR A N 1
ATOM 854 C CA . THR A 1 101 ? -19.484 23.844 28.234 1 93.81 101 THR A CA 1
ATOM 855 C C . THR A 1 101 ? -18.188 24.547 28.594 1 93.81 101 THR A C 1
ATOM 857 O O . THR A 1 101 ? -17.125 24.188 28.094 1 93.81 101 THR A O 1
ATOM 860 N N . ASP A 1 102 ? -18.312 25.672 29.266 1 91.81 102 ASP A N 1
ATOM 861 C CA . ASP A 1 102 ? -17.156 26.359 29.844 1 91.81 102 ASP A CA 1
ATOM 862 C C . ASP A 1 102 ? -17.469 26.891 31.234 1 91.81 102 ASP A C 1
ATOM 864 O O . ASP A 1 102 ? -18.422 26.453 31.875 1 91.81 102 ASP A O 1
ATOM 868 N N . LYS A 1 103 ? -16.609 27.703 31.828 1 89.88 103 LYS A N 1
ATOM 869 C CA . LYS A 1 103 ? -16.781 28.219 33.188 1 89.88 103 LYS A CA 1
ATOM 870 C C . LYS A 1 103 ? -18.031 29.078 33.281 1 89.88 103 LYS A C 1
ATOM 872 O O . LYS A 1 103 ? -18.609 29.219 34.375 1 89.88 103 LYS A O 1
ATOM 877 N N . ILE A 1 104 ? -18.469 29.656 32.188 1 92 104 ILE A N 1
ATOM 878 C CA . ILE A 1 104 ? -19.656 30.516 32.188 1 92 104 ILE A CA 1
ATOM 879 C C . ILE A 1 104 ? -20.922 29.656 32.188 1 92 104 ILE A C 1
ATOM 881 O O . ILE A 1 104 ? -21.891 29.969 32.875 1 92 104 ILE A O 1
ATOM 885 N N . GLY A 1 105 ? -20.875 28.594 31.391 1 92.5 105 GLY A N 1
ATOM 886 C CA . GLY A 1 105 ? -22.031 27.719 31.312 1 92.5 105 GLY A CA 1
ATOM 887 C C . GLY A 1 105 ? -22.078 26.906 30.016 1 92.5 105 GLY A C 1
ATOM 888 O O . GLY A 1 105 ? -21.078 26.828 29.297 1 92.5 105 GLY A O 1
ATOM 889 N N . GLN A 1 106 ? -23.281 26.406 29.828 1 94.69 106 GLN A N 1
ATOM 890 C CA . GLN A 1 106 ? -23.484 25.578 28.641 1 94.69 106 GLN A CA 1
ATOM 891 C C . GLN A 1 106 ? -23.969 26.438 27.469 1 94.69 106 GLN A C 1
ATOM 893 O O . GLN A 1 106 ? -24.609 27.469 27.656 1 94.69 106 GLN A O 1
ATOM 898 N N . PHE A 1 107 ? -23.641 26.062 26.266 1 95 107 PHE A N 1
ATOM 899 C CA . PHE A 1 107 ? -24.141 26.703 25.047 1 95 107 PHE A CA 1
ATOM 900 C C . PHE A 1 107 ? -24.516 25.656 24 1 95 107 PHE A C 1
ATOM 902 O O . PHE A 1 107 ? -23.938 24.578 23.969 1 95 107 PHE A O 1
ATOM 909 N N . ASP A 1 108 ? -25.516 25.891 23.297 1 95.19 108 ASP A N 1
ATOM 910 C CA . ASP A 1 108 ? -26.062 25.078 22.219 1 95.19 108 ASP A CA 1
ATOM 911 C C . ASP A 1 108 ? -26.766 25.938 21.172 1 95.19 108 ASP A C 1
ATOM 913 O O . ASP A 1 108 ? -27.922 26.312 21.344 1 95.19 108 ASP A O 1
ATOM 917 N N . VAL A 1 109 ? -26.047 26.188 20.109 1 95.44 109 VAL A N 1
ATOM 918 C CA . VAL A 1 109 ? -26.578 27.109 19.109 1 95.44 109 VAL A CA 1
ATOM 919 C C . VAL A 1 109 ? -26.344 26.547 17.703 1 95.44 109 VAL A C 1
ATOM 921 O O . VAL A 1 109 ? -25.531 25.641 17.516 1 95.44 109 VAL A O 1
ATOM 924 N N . TYR A 1 110 ? -27.078 27.078 16.766 1 93.5 110 TYR A N 1
ATOM 925 C CA . TYR A 1 110 ? -26.891 26.766 15.352 1 93.5 110 TYR A CA 1
ATOM 926 C C . TYR A 1 110 ? -26.359 27.984 14.594 1 93.5 110 TYR A C 1
ATOM 928 O O . TYR A 1 110 ? -26.844 29.094 14.773 1 93.5 110 TYR A O 1
ATOM 936 N N . ARG A 1 111 ? -25.297 27.766 13.859 1 94.69 111 ARG A N 1
ATOM 937 C CA . ARG A 1 111 ? -24.703 28.828 13.062 1 94.69 111 ARG A CA 1
ATOM 938 C C . ARG A 1 111 ? -24.531 28.406 11.609 1 94.69 111 ARG A C 1
ATOM 940 O O . ARG A 1 111 ? -24.203 27.25 11.336 1 94.69 111 ARG A O 1
ATOM 947 N N . ARG A 1 112 ? -24.75 29.297 10.75 1 91.12 112 ARG A N 1
ATOM 948 C CA . ARG A 1 112 ? -24.469 29.094 9.336 1 91.12 112 ARG A CA 1
ATOM 949 C C . ARG A 1 112 ? -22.969 29.203 9.062 1 91.12 112 ARG A C 1
ATOM 951 O O . ARG A 1 112 ? -22.234 29.828 9.836 1 91.12 112 ARG A O 1
ATOM 958 N N . PHE A 1 113 ? -22.562 28.719 7.922 1 91.38 113 PHE A N 1
ATOM 959 C CA . PHE A 1 113 ? -21.156 28.734 7.543 1 91.38 113 PHE A CA 1
ATOM 960 C C . PHE A 1 113 ? -20.656 30.156 7.383 1 91.38 113 PHE A C 1
ATOM 962 O O . PHE A 1 113 ? -19.578 30.5 7.871 1 91.38 113 PHE A O 1
ATOM 969 N N . ASN A 1 114 ? -21.391 30.984 6.781 1 90.5 114 ASN A N 1
ATOM 970 C CA . ASN A 1 114 ? -21 32.375 6.516 1 90.5 114 ASN A CA 1
ATOM 971 C C . ASN A 1 114 ? -20.844 33.156 7.809 1 90.5 114 ASN A C 1
ATOM 973 O O . ASN A 1 114 ? -20.094 34.156 7.855 1 90.5 114 ASN A O 1
ATOM 977 N N . GLU A 1 115 ? -21.469 32.781 8.828 1 93.44 115 GLU A N 1
ATOM 978 C CA . GLU A 1 115 ? -21.375 33.469 10.102 1 93.44 115 GLU A CA 1
ATOM 979 C C . GLU A 1 115 ? -20.016 33.25 10.75 1 93.44 115 GLU A C 1
ATOM 981 O O . GLU A 1 115 ? -19.516 34.125 11.492 1 93.44 115 GLU A O 1
ATOM 986 N N . PHE A 1 116 ? -19.438 32.188 10.438 1 94.25 116 PHE A N 1
ATOM 987 C CA . PHE A 1 116 ? -18.078 31.953 10.891 1 94.25 116 PHE A CA 1
ATOM 988 C C . PHE A 1 116 ? -17.109 32.938 10.219 1 94.25 116 PHE A C 1
ATOM 990 O O . PHE A 1 116 ? -16.172 33.406 10.844 1 94.25 116 PHE A O 1
ATOM 997 N N . TYR A 1 117 ? -17.375 33.219 9 1 92.31 117 TYR A N 1
ATOM 998 C CA . TYR A 1 117 ? -16.547 34.188 8.273 1 92.31 117 TYR A CA 1
ATOM 999 C C . TYR A 1 117 ? -16.688 35.594 8.859 1 92.31 117 TYR A C 1
ATOM 1001 O O . TYR A 1 117 ? -15.688 36.312 9.023 1 92.31 117 TYR A O 1
ATOM 1009 N N . THR A 1 118 ? -17.922 35.906 9.117 1 94.06 118 THR A N 1
ATOM 1010 C CA . THR A 1 118 ? -18.172 37.188 9.734 1 94.06 118 THR A CA 1
ATOM 1011 C C . THR A 1 118 ? -17.469 37.312 11.078 1 94.06 118 THR A C 1
ATOM 1013 O O . THR A 1 118 ? -16.875 38.344 11.391 1 94.06 118 THR A O 1
ATOM 1016 N N . LEU A 1 119 ? -17.609 36.219 11.82 1 95.62 119 LEU A N 1
ATOM 1017 C CA . LEU A 1 119 ? -16.938 36.188 13.117 1 95.62 119 LEU A CA 1
ATOM 1018 C C . LEU A 1 119 ? -15.438 36.406 12.961 1 95.62 119 LEU A C 1
ATOM 1020 O O . LEU A 1 119 ? -14.844 37.219 13.688 1 95.62 119 LEU A O 1
ATOM 1024 N N . LYS A 1 120 ? -14.852 35.75 12.07 1 93.81 120 LYS A N 1
ATOM 1025 C CA . LYS A 1 120 ? -13.406 35.844 11.867 1 93.81 120 LYS A CA 1
ATOM 1026 C C . LYS A 1 120 ? -13.008 37.25 11.469 1 93.81 120 LYS A C 1
ATOM 1028 O O . LYS A 1 120 ? -12.016 37.781 11.969 1 93.81 120 LYS A O 1
ATOM 1033 N N . GLU A 1 121 ? -13.773 37.844 10.586 1 92.5 121 GLU A N 1
ATOM 1034 C CA . GLU A 1 121 ? -13.492 39.188 10.133 1 92.5 121 GLU A CA 1
ATOM 1035 C C . GLU A 1 121 ? -13.508 40.188 11.305 1 92.5 121 GLU A C 1
ATOM 1037 O O . GLU A 1 121 ? -12.648 41.062 11.391 1 92.5 121 GLU A O 1
ATOM 1042 N N . VAL A 1 122 ? -14.461 40.031 12.156 1 95.06 122 VAL A N 1
ATOM 1043 C CA . VAL A 1 122 ? -14.594 40.906 13.312 1 95.06 122 VAL A CA 1
ATOM 1044 C C . VAL A 1 122 ? -13.43 40.656 14.273 1 95.06 122 VAL A C 1
ATOM 1046 O O . VAL A 1 122 ? -12.859 41.625 14.805 1 95.06 122 VAL A O 1
ATOM 1049 N N . LEU A 1 123 ? -13.086 39.406 14.477 1 95.56 123 LEU A N 1
ATOM 1050 C CA . LEU A 1 123 ? -11.977 39.094 15.359 1 95.56 123 LEU A CA 1
ATOM 1051 C C . LEU A 1 123 ? -10.672 39.656 14.836 1 95.56 123 LEU A C 1
ATOM 1053 O O . LEU A 1 123 ? -9.883 40.219 15.602 1 95.56 123 LEU A O 1
ATOM 1057 N N . VAL A 1 124 ? -10.477 39.594 13.539 1 93.12 124 VAL A N 1
ATOM 1058 C CA . VAL A 1 124 ? -9.258 40.094 12.914 1 93.12 124 VAL A CA 1
ATOM 1059 C C . VAL A 1 124 ? -9.203 41.625 13.062 1 93.12 124 VAL A C 1
ATOM 1061 O O . VAL A 1 124 ? -8.141 42.188 13.336 1 93.12 124 VAL A O 1
ATOM 1064 N N . ALA A 1 125 ? -10.281 42.25 12.938 1 92.19 125 ALA A N 1
ATOM 1065 C CA . ALA A 1 125 ? -10.352 43.719 13.008 1 92.19 125 ALA A CA 1
ATOM 1066 C C . ALA A 1 125 ? -10.133 44.188 14.438 1 92.19 125 ALA A C 1
ATOM 1068 O O . ALA A 1 125 ? -9.516 45.25 14.648 1 92.19 125 ALA A O 1
ATOM 1069 N N . ARG A 1 126 ? -10.578 43.438 15.398 1 95.12 126 ARG A N 1
ATOM 1070 C CA . ARG A 1 126 ? -10.586 43.938 16.781 1 95.12 126 ARG A CA 1
ATOM 1071 C C . ARG A 1 126 ? -9.375 43.406 17.547 1 95.12 126 ARG A C 1
ATOM 1073 O O . ARG A 1 126 ? -9.047 43.938 18.609 1 95.12 126 ARG A O 1
ATOM 1080 N N . TRP A 1 127 ? -8.758 42.406 17 1 95.75 127 TRP A N 1
ATOM 1081 C CA . TRP A 1 127 ? -7.586 41.812 17.641 1 95.75 127 TRP A CA 1
ATOM 1082 C C . TRP A 1 127 ? -6.418 41.719 16.672 1 95.75 127 TRP A C 1
ATOM 1084 O O . TRP A 1 127 ? -5.879 40.625 16.453 1 95.75 127 TRP A O 1
ATOM 1094 N N . PRO A 1 128 ? -6.039 42.844 16.078 1 94.94 128 PRO A N 1
ATOM 1095 C CA . PRO A 1 128 ? -4.922 42.781 15.125 1 94.94 128 PRO A CA 1
ATOM 1096 C C . PRO A 1 128 ? -3.645 42.25 15.75 1 94.94 128 PRO A C 1
ATOM 1098 O O . PRO A 1 128 ? -3.314 42.594 16.891 1 94.94 128 PRO A O 1
ATOM 1101 N N . GLY A 1 129 ? -2.982 41.375 15.016 1 94.25 129 GLY A N 1
ATOM 1102 C CA . GLY A 1 129 ? -1.739 40.812 15.508 1 94.25 129 GLY A CA 1
ATOM 1103 C C . GLY A 1 129 ? -1.928 39.469 16.203 1 94.25 129 GLY A C 1
ATOM 1104 O O . GLY A 1 129 ? -0.981 38.688 16.328 1 94.25 129 GLY A O 1
ATOM 1105 N N . CYS A 1 130 ? -3.102 39.25 16.734 1 95.75 130 CYS A N 1
ATOM 1106 C CA . CYS A 1 130 ? -3.389 37.938 17.359 1 95.75 130 CYS A CA 1
ATOM 1107 C C . CYS A 1 130 ? -3.641 36.875 16.312 1 95.75 130 CYS A C 1
ATOM 1109 O O . CYS A 1 130 ? -4.246 37.156 15.273 1 95.75 130 CYS A O 1
ATOM 1111 N N . PHE A 1 131 ? -3.139 35.75 16.641 1 95.56 131 PHE A N 1
ATOM 1112 C CA . PHE A 1 131 ? -3.396 34.594 15.781 1 95.56 131 PHE A CA 1
ATOM 1113 C C . PHE A 1 131 ? -4.867 34.188 15.836 1 95.56 131 PHE A C 1
ATOM 1115 O O . PHE A 1 131 ? -5.406 33.938 16.922 1 95.56 131 PHE A O 1
ATOM 1122 N N . ILE A 1 132 ? -5.527 34.156 14.719 1 95.44 132 ILE A N 1
ATOM 1123 C CA . ILE A 1 132 ? -6.895 33.688 14.57 1 95.44 132 ILE A CA 1
ATOM 1124 C C . ILE A 1 132 ? -6.914 32.5 13.609 1 95.44 132 ILE A C 1
ATOM 1126 O O . ILE A 1 132 ? -6.527 32.625 12.445 1 95.44 132 ILE A O 1
ATOM 1130 N N . PRO A 1 133 ? -7.391 31.375 14.047 1 92.69 133 PRO A N 1
ATOM 1131 C CA . PRO A 1 133 ? -7.391 30.203 13.188 1 92.69 133 PRO A CA 1
ATOM 1132 C C . PRO A 1 133 ? -8.133 30.422 11.875 1 92.69 133 PRO A C 1
ATOM 1134 O O . PRO A 1 133 ? -9.016 31.281 11.797 1 92.69 133 PRO A O 1
ATOM 1137 N N . SER A 1 134 ? -7.754 29.609 10.922 1 89.5 134 SER A N 1
ATOM 1138 C CA . SER A 1 134 ? -8.352 29.75 9.594 1 89.5 134 SER A CA 1
ATOM 1139 C C . SER A 1 134 ? -9.688 29.016 9.523 1 89.5 134 SER A C 1
ATOM 1141 O O . SER A 1 134 ? -9.938 28.094 10.289 1 89.5 134 SER A O 1
ATOM 1143 N N . ILE A 1 135 ? -10.461 29.484 8.656 1 87.81 135 ILE A N 1
ATOM 1144 C CA . ILE A 1 135 ? -11.719 28.828 8.305 1 87.81 135 ILE A CA 1
ATOM 1145 C C . ILE A 1 135 ? -11.625 28.234 6.906 1 87.81 135 ILE A C 1
ATOM 1147 O O . ILE A 1 135 ? -10.93 28.781 6.043 1 87.81 135 ILE A O 1
ATOM 1151 N N . PRO A 1 136 ? -12.266 27.078 6.727 1 80.19 136 PRO A N 1
ATOM 1152 C CA . PRO A 1 136 ? -12.195 26.469 5.395 1 80.19 136 PRO A CA 1
ATOM 1153 C C . PRO A 1 136 ? -12.688 27.406 4.297 1 80.19 136 PRO A C 1
ATOM 1155 O O . PRO A 1 136 ? -13.508 28.297 4.555 1 80.19 136 PRO A O 1
ATOM 1158 N N . ALA A 1 137 ? -12.102 27.125 3.17 1 77.56 137 ALA A N 1
ATOM 1159 C CA . ALA A 1 137 ? -12.484 27.953 2.033 1 77.56 137 ALA A CA 1
ATOM 1160 C C . ALA A 1 137 ? -13.922 27.672 1.6 1 77.56 137 ALA A C 1
ATOM 1162 O O . ALA A 1 137 ? -14.422 26.547 1.789 1 77.56 137 ALA A O 1
ATOM 1163 N N . LYS A 1 138 ? -14.477 28.641 1.126 1 76.94 138 LYS A N 1
ATOM 1164 C CA . LYS A 1 138 ? -15.82 28.469 0.568 1 76.94 138 LYS A CA 1
ATOM 1165 C C . LYS A 1 138 ? -15.773 27.672 -0.725 1 76.94 138 LYS A C 1
ATOM 1167 O O . LYS A 1 138 ? -14.867 27.828 -1.538 1 76.94 138 LYS A O 1
ATOM 1172 N N . GLU A 1 139 ? -16.562 26.656 -0.738 1 74.94 139 GLU A N 1
ATOM 1173 C CA . GLU A 1 139 ? -16.641 25.828 -1.938 1 74.94 139 GLU A CA 1
ATOM 1174 C C . GLU A 1 139 ? -17.906 26.141 -2.732 1 74.94 139 GLU A C 1
ATOM 1176 O O . GLU A 1 139 ? -18.922 26.547 -2.164 1 74.94 139 GLU A O 1
ATOM 1181 N N . ILE A 1 140 ? -17.797 25.891 -4.012 1 64.5 140 ILE A N 1
ATOM 1182 C CA . ILE A 1 140 ? -18.891 26.203 -4.922 1 64.5 140 ILE A CA 1
ATOM 1183 C C . ILE A 1 140 ? -20.062 25.25 -4.676 1 64.5 140 ILE A C 1
ATOM 1185 O O . ILE A 1 140 ? -21.203 25.688 -4.535 1 64.5 140 ILE A O 1
ATOM 1189 N N . ASN A 1 141 ? -19.797 23.969 -4.691 1 67.94 141 ASN A N 1
ATOM 1190 C CA . ASN A 1 141 ? -20.859 23 -4.453 1 67.94 141 ASN A CA 1
ATOM 1191 C C . ASN A 1 141 ? -21.031 22.719 -2.963 1 67.94 141 ASN A C 1
ATOM 1193 O O . ASN A 1 141 ? -20.672 21.656 -2.479 1 67.94 141 ASN A O 1
ATOM 1197 N N . SER A 1 142 ? -21.844 23.516 -2.307 1 67.81 142 SER A N 1
ATOM 1198 C CA . SER A 1 142 ? -21.875 23.578 -0.85 1 67.81 142 SER A CA 1
ATOM 1199 C C . SER A 1 142 ? -22.875 22.578 -0.266 1 67.81 142 SER A C 1
ATOM 1201 O O . SER A 1 142 ? -22.859 22.312 0.938 1 67.81 142 SER A O 1
ATOM 1203 N N . THR A 1 143 ? -23.547 21.891 -1.178 1 72.56 143 THR A N 1
ATOM 1204 C CA . THR A 1 143 ? -24.625 21.125 -0.592 1 72.56 143 THR A CA 1
ATOM 1205 C C . THR A 1 143 ? -24.328 19.625 -0.667 1 72.56 143 THR A C 1
ATOM 1207 O O . THR A 1 143 ? -25.078 18.812 -0.136 1 72.56 143 THR A O 1
ATOM 1210 N N . SER A 1 144 ? -23.328 19.375 -1.25 1 80.44 144 SER A N 1
ATOM 1211 C CA . SER A 1 144 ? -22.984 17.953 -1.282 1 80.44 144 SER A CA 1
ATOM 1212 C C . SER A 1 144 ? -22.672 17.438 0.114 1 80.44 144 SER A C 1
ATOM 1214 O O . SER A 1 144 ? -22.109 18.156 0.944 1 80.44 144 SER A O 1
ATOM 1216 N N . GLN A 1 145 ? -23.062 16.188 0.326 1 81.56 145 GLN A N 1
ATOM 1217 C CA . GLN A 1 145 ? -22.875 15.578 1.639 1 81.56 145 GLN A CA 1
ATOM 1218 C C . GLN A 1 145 ? -21.406 15.602 2.047 1 81.56 145 GLN A C 1
ATOM 1220 O O . GLN A 1 145 ? -21.078 15.875 3.205 1 81.56 145 GLN A O 1
ATOM 1225 N N . ASN A 1 146 ? -20.625 15.367 1.131 1 80.56 146 ASN A N 1
ATOM 1226 C CA . ASN A 1 146 ? -19.188 15.344 1.411 1 80.56 146 ASN A CA 1
ATOM 1227 C C . ASN A 1 146 ? -18.688 16.719 1.818 1 80.56 146 ASN A C 1
ATOM 1229 O O . ASN A 1 146 ? -17.859 16.844 2.727 1 80.56 146 ASN A O 1
ATOM 1233 N N . VAL A 1 147 ? -19.234 17.688 1.244 1 82.06 147 VAL A N 1
ATOM 1234 C CA . VAL A 1 147 ? -18.812 19.062 1.532 1 82.06 147 VAL A CA 1
ATOM 1235 C C . VAL A 1 147 ? -19.297 19.469 2.92 1 82.06 147 VAL A C 1
ATOM 1237 O O . VAL A 1 147 ? -18.547 20.047 3.699 1 82.06 147 VAL A O 1
ATOM 1240 N N . VAL A 1 148 ? -20.469 19.125 3.184 1 87.12 148 VAL A N 1
ATOM 1241 C CA . VAL A 1 148 ? -21.078 19.484 4.453 1 87.12 148 VAL A CA 1
ATOM 1242 C C . VAL A 1 148 ? -20.328 18.812 5.602 1 87.12 148 VAL A C 1
ATOM 1244 O O . VAL A 1 148 ? -20.047 19.453 6.621 1 87.12 148 VAL A O 1
ATOM 1247 N N . GLU A 1 149 ? -20 17.656 5.41 1 85.25 149 GLU A N 1
ATOM 1248 C CA . GLU A 1 149 ? -19.281 16.922 6.445 1 85.25 149 GLU A CA 1
ATOM 1249 C C . GLU A 1 149 ? -17.859 17.453 6.625 1 85.25 149 GLU A C 1
ATOM 1251 O O . GLU A 1 149 ? -17.375 17.562 7.754 1 85.25 149 GLU A O 1
ATOM 1256 N N . ASN A 1 150 ? -17.297 17.766 5.59 1 81.81 150 ASN A N 1
ATOM 1257 C CA . ASN A 1 150 ? -15.961 18.344 5.641 1 81.81 150 ASN A CA 1
ATOM 1258 C C . ASN A 1 150 ? -15.961 19.688 6.352 1 81.81 150 ASN A C 1
ATOM 1260 O O . ASN A 1 150 ? -15.062 19.984 7.145 1 81.81 150 ASN A O 1
ATOM 1264 N N . ARG A 1 151 ? -16.938 20.438 6.07 1 85.94 151 ARG A N 1
ATOM 1265 C CA . ARG A 1 151 ? -17.062 21.719 6.73 1 85.94 151 ARG A CA 1
ATOM 1266 C C . ARG A 1 151 ? -17.266 21.562 8.234 1 85.94 151 ARG A C 1
ATOM 1268 O O . ARG A 1 151 ? -16.641 22.266 9.031 1 85.94 151 ARG A O 1
ATOM 1275 N N . ALA A 1 152 ? -18.062 20.609 8.539 1 89.06 152 ALA A N 1
ATOM 1276 C CA . ALA A 1 152 ? -18.312 20.359 9.953 1 89.06 152 ALA A CA 1
ATOM 1277 C C . ALA A 1 152 ? -17.031 20 10.688 1 89.06 152 ALA A C 1
ATOM 1279 O O . ALA A 1 152 ? -16.797 20.484 11.805 1 89.06 152 ALA A O 1
ATOM 1280 N N . ARG A 1 153 ? -16.203 19.281 10.117 1 84.75 153 ARG A N 1
ATOM 1281 C CA . ARG A 1 153 ? -14.945 18.859 10.719 1 84.75 153 ARG A CA 1
ATOM 1282 C C . ARG A 1 153 ? -14.008 20.047 10.891 1 84.75 153 ARG A C 1
ATOM 1284 O O . ARG A 1 153 ? -13.352 20.188 11.93 1 84.75 153 ARG A O 1
ATOM 1291 N N . PHE A 1 154 ? -14.016 20.891 9.922 1 85 154 PHE A N 1
ATOM 1292 C CA . PHE A 1 154 ? -13.133 22.047 9.961 1 85 154 PHE A CA 1
ATOM 1293 C C . PHE A 1 154 ? -13.617 23.062 10.977 1 85 154 PHE A C 1
ATOM 1295 O O . PHE A 1 154 ? -12.812 23.672 11.688 1 85 154 PHE A O 1
ATOM 1302 N N . LEU A 1 155 ? -14.875 23.234 11 1 91.19 155 LEU A N 1
ATOM 1303 C CA . LEU A 1 155 ? -15.438 24.172 11.969 1 91.19 155 LEU A CA 1
ATOM 1304 C C . LEU A 1 155 ? -15.219 23.688 13.391 1 91.19 155 LEU A C 1
ATOM 1306 O O . LEU A 1 155 ? -14.992 24.484 14.305 1 91.19 155 LEU A O 1
ATOM 1310 N N . ASN A 1 156 ? -15.32 22.391 13.477 1 90.12 156 ASN A N 1
ATOM 1311 C CA . ASN A 1 156 ? -15.016 21.812 14.773 1 90.12 156 ASN A CA 1
ATOM 1312 C C . ASN A 1 156 ? -13.562 22.078 15.18 1 90.12 156 ASN A C 1
ATOM 1314 O O . ASN A 1 156 ? -13.289 22.406 16.328 1 90.12 156 ASN A O 1
ATOM 1318 N N . SER A 1 157 ? -12.68 21.969 14.281 1 85.62 157 SER A N 1
ATOM 1319 C CA . SER A 1 157 ? -11.273 22.266 14.531 1 85.62 157 SER A CA 1
ATOM 1320 C C . SER A 1 157 ? -11.07 23.734 14.891 1 85.62 157 SER A C 1
ATOM 1322 O O . SER A 1 157 ? -10.312 24.062 15.805 1 85.62 157 SER A O 1
ATOM 1324 N N . PHE A 1 158 ? -11.703 24.609 14.172 1 90.94 158 PHE A N 1
ATOM 1325 C CA . PHE A 1 158 ? -11.633 26.047 14.438 1 90.94 158 PHE A CA 1
ATOM 1326 C C . PHE A 1 158 ? -12.062 26.344 15.875 1 90.94 158 PHE A C 1
ATOM 1328 O O . PHE A 1 158 ? -11.344 27.031 16.609 1 90.94 158 PHE A O 1
ATOM 1335 N N . CYS A 1 159 ? -13.172 25.75 16.219 1 91.5 159 CYS A N 1
ATOM 1336 C CA . CYS A 1 159 ? -13.727 26.031 17.547 1 91.5 159 CYS A CA 1
ATOM 1337 C C . CYS A 1 159 ? -12.836 25.469 18.641 1 91.5 159 CYS A C 1
ATOM 1339 O O . CYS A 1 159 ? -12.672 26.078 19.688 1 91.5 159 CYS A O 1
ATOM 1341 N N . ASN A 1 160 ? -12.305 24.406 18.391 1 87.88 160 ASN A N 1
ATOM 1342 C CA . ASN A 1 160 ? -11.422 23.812 19.391 1 87.88 160 ASN A CA 1
ATOM 1343 C C . ASN A 1 160 ? -10.117 24.594 19.516 1 87.88 160 ASN A C 1
ATOM 1345 O O . ASN A 1 160 ? -9.555 24.688 20.609 1 87.88 160 ASN A O 1
ATOM 1349 N N . GLN A 1 161 ? -9.648 25.094 18.453 1 88.69 161 GLN A N 1
ATOM 1350 C CA . GLN A 1 161 ? -8.477 25.969 18.531 1 88.69 161 GLN A CA 1
ATOM 1351 C C . GLN A 1 161 ? -8.781 27.25 19.297 1 88.69 161 GLN A C 1
ATOM 1353 O O . GLN A 1 161 ? -7.969 27.719 20.094 1 88.69 161 GLN A O 1
ATOM 1358 N N . MET A 1 162 ? -9.953 27.75 18.984 1 91.31 162 MET A N 1
ATOM 1359 C CA . MET A 1 162 ? -10.383 28.953 19.703 1 91.31 162 MET A CA 1
ATOM 1360 C C . MET A 1 162 ? -10.469 28.688 21.203 1 91.31 162 MET A C 1
ATOM 1362 O O . MET A 1 162 ? -10.148 29.578 22 1 91.31 162 MET A O 1
ATOM 1366 N N . ALA A 1 163 ? -10.867 27.516 21.531 1 89.38 163 ALA A N 1
ATOM 1367 C CA . ALA A 1 163 ? -11 27.141 22.938 1 89.38 163 ALA A CA 1
ATOM 1368 C C . ALA A 1 163 ? -9.641 27.141 23.641 1 89.38 163 ALA A C 1
ATOM 1370 O O . ALA A 1 163 ? -9.562 27.328 24.859 1 89.38 163 ALA A O 1
ATOM 1371 N N . ARG A 1 164 ? -8.617 27.062 22.906 1 84.81 164 ARG A N 1
ATOM 1372 C CA . ARG A 1 164 ? -7.27 27.047 23.469 1 84.81 164 ARG A CA 1
ATOM 1373 C C . ARG A 1 164 ? -6.73 28.469 23.625 1 84.81 164 ARG A C 1
ATOM 1375 O O . ARG A 1 164 ? -5.785 28.703 24.391 1 84.81 164 ARG A O 1
ATOM 1382 N N . LEU A 1 165 ? -7.336 29.328 22.875 1 89.62 165 LEU A N 1
ATOM 1383 C CA . LEU A 1 165 ? -7 30.734 22.953 1 89.62 165 LEU A CA 1
ATOM 1384 C C . LEU A 1 165 ? -7.98 31.484 23.859 1 89.62 165 LEU A C 1
ATOM 1386 O O . LEU A 1 165 ? -8.867 32.188 23.359 1 89.62 165 LEU A O 1
ATOM 1390 N N . LYS A 1 166 ? -7.715 31.453 25.094 1 88.62 166 LYS A N 1
ATOM 1391 C CA . LYS A 1 166 ? -8.68 31.875 26.109 1 88.62 166 LYS A CA 1
ATOM 1392 C C . LYS A 1 166 ? -9.078 33.344 25.922 1 88.62 166 LYS A C 1
ATOM 1394 O O . LYS A 1 166 ? -10.234 33.719 26.125 1 88.62 166 LYS A O 1
ATOM 1399 N N . HIS A 1 167 ? -8.086 34.188 25.594 1 91.06 167 HIS A N 1
ATOM 1400 C CA . HIS A 1 167 ? -8.391 35.625 25.422 1 91.06 167 HIS A CA 1
ATOM 1401 C C . HIS A 1 167 ? -9.367 35.844 24.281 1 91.06 167 HIS A C 1
ATOM 1403 O O . HIS A 1 167 ? -10.18 36.781 24.312 1 91.06 167 HIS A O 1
ATOM 1409 N N . LEU A 1 168 ? -9.312 35.031 23.266 1 94.06 168 LEU A N 1
ATOM 1410 C CA . LEU A 1 168 ? -10.242 35.156 22.156 1 94.06 168 LEU A CA 1
ATOM 1411 C C . LEU A 1 168 ? -11.547 34.438 22.469 1 94.06 168 LEU A C 1
ATOM 1413 O O . LEU A 1 168 ? -12.625 34.906 22.125 1 94.06 168 LEU A O 1
ATOM 1417 N N . PHE A 1 169 ? -11.477 33.281 23.141 1 94 169 PHE A N 1
ATOM 1418 C CA . PHE A 1 169 ? -12.656 32.469 23.469 1 94 169 PHE A CA 1
ATOM 1419 C C . PHE A 1 169 ? -13.609 33.281 24.359 1 94 169 PHE A C 1
ATOM 1421 O O . PHE A 1 169 ? -14.828 33.25 24.156 1 94 169 PHE A O 1
ATOM 1428 N N . TYR A 1 170 ? -13.047 34 25.281 1 94.31 170 TYR A N 1
ATOM 1429 C CA . TYR A 1 170 ? -13.883 34.719 26.234 1 94.31 170 TYR A CA 1
ATOM 1430 C C . TYR A 1 170 ? -14.07 36.156 25.797 1 94.31 170 TYR A C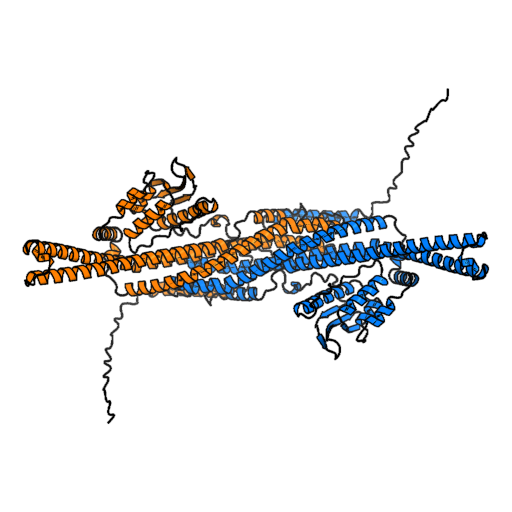 1
ATOM 1432 O O . TYR A 1 170 ? -14.578 37 26.562 1 94.31 170 TYR A O 1
ATOM 1440 N N . SER A 1 171 ? -13.617 36.469 24.625 1 94.62 171 SER A N 1
ATOM 1441 C CA . SER A 1 171 ? -13.852 37.812 24.078 1 94.62 171 SER A CA 1
ATOM 1442 C C . SER A 1 171 ? -15.344 38.062 23.859 1 94.62 171 SER A C 1
ATOM 1444 O O . SER A 1 171 ? -16.125 37.125 23.734 1 94.62 171 SER A O 1
ATOM 1446 N N . GLU A 1 172 ? -15.68 39.281 23.781 1 93.38 172 GLU A N 1
ATOM 1447 C CA . GLU A 1 172 ? -17.078 39.656 23.531 1 93.38 172 GLU A CA 1
ATOM 1448 C C . GLU A 1 172 ? -17.578 39.094 22.219 1 93.38 172 GLU A C 1
ATOM 1450 O O . GLU A 1 172 ? -18.719 38.625 22.125 1 93.38 172 GLU A O 1
ATOM 1455 N N . GLU A 1 173 ? -16.75 39.156 21.188 1 95 173 GLU A N 1
ATOM 1456 C CA . GLU A 1 173 ? -17.125 38.719 19.844 1 95 173 GLU A CA 1
ATOM 1457 C C . GLU A 1 173 ? -17.5 37.219 19.844 1 95 173 GLU A C 1
ATOM 1459 O O . GLU A 1 173 ? -18.562 36.844 19.344 1 95 173 GLU A O 1
ATOM 1464 N N . PHE A 1 174 ? -16.625 36.406 20.422 1 96.06 174 PHE A N 1
ATOM 1465 C CA . PHE A 1 174 ? -16.828 34.969 20.359 1 96.06 174 PHE A CA 1
ATOM 1466 C C . PHE A 1 174 ? -17.953 34.531 21.297 1 96.06 174 PHE A C 1
ATOM 1468 O O . PHE A 1 174 ? -18.719 33.625 20.984 1 96.06 174 PHE A O 1
ATOM 1475 N N . GLN A 1 175 ? -18.031 35.156 22.406 1 94.88 175 GLN A N 1
ATOM 1476 C CA . GLN A 1 175 ? -19.109 34.812 23.344 1 94.88 175 GLN A CA 1
ATOM 1477 C C . GLN A 1 175 ? -20.469 35.188 22.766 1 94.88 175 GLN A C 1
ATOM 1479 O O . GLN A 1 175 ? -21.438 34.438 22.969 1 94.88 175 GLN A O 1
ATOM 1484 N N . GLN A 1 176 ? -20.547 36.281 22.125 1 94.06 176 GLN A N 1
ATOM 1485 C CA . GLN A 1 176 ? -21.797 36.625 21.438 1 94.06 176 GLN A CA 1
ATOM 1486 C C . GLN A 1 176 ? -22.141 35.562 20.375 1 94.06 176 GLN A C 1
ATOM 1488 O O . GLN A 1 176 ? -23.312 35.219 20.219 1 94.06 176 GLN A O 1
ATOM 1493 N N . PHE A 1 177 ? -21.188 35.188 19.688 1 96.06 177 PHE A N 1
ATOM 1494 C CA . PHE A 1 177 ? -21.359 34.188 18.641 1 96.06 177 PHE A CA 1
ATOM 1495 C C . PHE A 1 177 ? -21.859 32.875 19.234 1 96.06 177 PHE A C 1
ATOM 1497 O O . PHE A 1 177 ? -22.719 32.219 18.641 1 96.06 177 PHE A O 1
ATOM 1504 N N . LEU A 1 178 ? -21.375 32.469 20.469 1 94.81 178 LEU A N 1
ATOM 1505 C CA . LEU A 1 178 ? -21.656 31.188 21.078 1 94.81 178 LEU A CA 1
ATOM 1506 C C . LEU A 1 178 ? -22.984 31.219 21.828 1 94.81 178 LEU A C 1
ATOM 1508 O O . LEU A 1 178 ? -23.609 30.172 22.047 1 94.81 178 LEU A O 1
ATOM 1512 N N . ARG A 1 179 ? -23.391 32.375 22.219 1 94.38 179 ARG A N 1
ATOM 1513 C CA . ARG A 1 179 ? -24.469 32.375 23.203 1 94.38 179 ARG A CA 1
ATOM 1514 C C . ARG A 1 179 ? -25.672 33.188 22.703 1 94.38 179 ARG A C 1
ATOM 1516 O O . ARG A 1 179 ? -26.766 33.062 23.25 1 94.38 179 ARG A O 1
ATOM 1523 N N . SER A 1 180 ? -25.469 33.906 21.719 1 91.94 180 SER A N 1
ATOM 1524 C CA . SER A 1 180 ? -26.609 34.656 21.203 1 91.94 180 SER A CA 1
ATOM 1525 C C . SER A 1 180 ? -27.703 33.719 20.688 1 91.94 180 SER A C 1
ATOM 1527 O O . SER A 1 180 ? -27.422 32.75 20 1 91.94 180 SER A O 1
ATOM 1529 N N . LYS A 1 181 ? -28.906 33.938 21.031 1 86.31 181 LYS A N 1
ATOM 1530 C CA . LYS A 1 181 ? -30.047 33.125 20.609 1 86.31 181 LYS A CA 1
ATOM 1531 C C . LYS A 1 181 ? -30.609 33.594 19.266 1 86.31 181 LYS A C 1
ATOM 1533 O O . LYS A 1 181 ? -31.516 32.969 18.719 1 86.31 181 LYS A O 1
ATOM 1538 N N . ASP A 1 182 ? -29.953 34.562 18.781 1 81.56 182 ASP A N 1
ATOM 1539 C CA . ASP A 1 182 ? -30.391 35.094 17.484 1 81.56 182 ASP A CA 1
ATOM 1540 C C . ASP A 1 182 ? -30.078 34.094 16.375 1 81.56 182 ASP A C 1
ATOM 1542 O O . ASP A 1 182 ? -29.031 33.469 16.375 1 81.56 182 ASP A O 1
ATOM 1546 N N . SER A 1 183 ? -31.016 34.031 15.508 1 75.75 183 SER A N 1
ATOM 1547 C CA . SER A 1 183 ? -30.844 33.125 14.375 1 75.75 183 SER A CA 1
ATOM 1548 C C . SER A 1 183 ? -29.75 33.625 13.438 1 75.75 183 SER A C 1
ATOM 1550 O O . SER A 1 183 ? -29.125 32.844 12.711 1 75.75 183 SER A O 1
ATOM 1552 N N . ASP A 1 184 ? -29.641 34.906 13.359 1 80.88 184 ASP A N 1
ATOM 1553 C CA . ASP A 1 184 ? -28.578 35.5 12.555 1 80.88 184 ASP A CA 1
ATOM 1554 C C . ASP A 1 184 ? -27.734 36.469 13.391 1 80.88 184 ASP A C 1
ATOM 1556 O O . ASP A 1 184 ? -28.172 37.594 13.688 1 80.88 184 ASP A O 1
ATOM 1560 N N . VAL A 1 185 ? -26.531 36.031 13.664 1 89.19 185 VAL A N 1
ATOM 1561 C CA . VAL A 1 185 ? -25.688 36.812 14.562 1 89.19 185 VAL A CA 1
ATOM 1562 C C . VAL A 1 185 ? -24.812 37.781 13.75 1 89.19 185 VAL A C 1
ATOM 1564 O O . VAL A 1 185 ? -24.141 38.625 14.312 1 89.19 185 VAL A O 1
ATOM 1567 N N . SER A 1 186 ? -24.906 37.781 12.422 1 87.56 186 SER A N 1
ATOM 1568 C CA . SER A 1 186 ? -24.016 38.531 11.555 1 87.56 186 SER A CA 1
ATOM 1569 C C . SER A 1 186 ? -24.203 40.031 11.742 1 87.56 186 SER A C 1
ATOM 1571 O O . SER A 1 186 ? -23.234 40.812 11.75 1 87.56 186 SER A O 1
ATOM 1573 N N . LYS A 1 187 ? -25.453 40.344 11.859 1 86 187 LYS A N 1
ATOM 1574 C CA . LYS A 1 187 ? -25.75 41.781 12.016 1 86 187 LYS A CA 1
ATOM 1575 C C . LYS A 1 187 ? -25.156 42.344 13.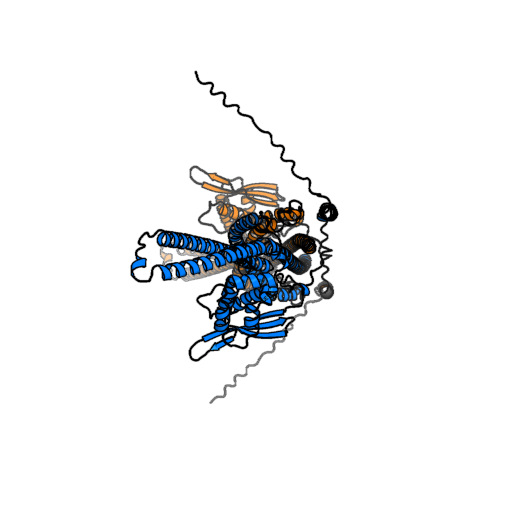297 1 86 187 LYS A C 1
ATOM 1577 O O . LYS A 1 187 ? -24.5 43.375 13.281 1 86 187 LYS A O 1
ATOM 1582 N N . HIS A 1 188 ? -25.344 41.625 14.289 1 87.75 188 HIS A N 1
ATOM 1583 C CA . HIS A 1 188 ? -24.812 42.062 15.57 1 87.75 188 HIS A CA 1
ATOM 1584 C C . HIS A 1 188 ? -23.281 42.062 15.562 1 87.75 188 HIS A C 1
ATOM 1586 O O . HIS A 1 188 ? -22.656 42.969 16.109 1 87.75 188 HIS A O 1
ATOM 1592 N N . LEU A 1 189 ? -22.719 41.094 15.031 1 89.94 189 LEU A N 1
ATOM 1593 C CA . LEU A 1 189 ? -21.266 41 14.945 1 89.94 189 LEU A CA 1
ATOM 1594 C C . LEU A 1 189 ? -20.703 42.125 14.125 1 89.94 189 LEU A C 1
ATOM 1596 O O . LEU A 1 189 ? -19.656 42.719 14.469 1 89.94 189 LEU A O 1
ATOM 1600 N N . SER A 1 190 ? -21.391 42.469 13.062 1 88.62 190 SER A N 1
ATOM 1601 C CA . SER A 1 190 ? -20.906 43.531 12.172 1 88.62 190 SER A CA 1
ATOM 1602 C C . SER A 1 190 ? -20.891 44.875 12.867 1 88.62 190 SER A C 1
ATOM 1604 O O . SER A 1 190 ? -20.047 45.719 12.547 1 88.62 190 SER A O 1
ATOM 1606 N N . THR A 1 191 ? -21.734 45.031 13.812 1 87.25 191 THR A N 1
ATOM 1607 C CA . THR A 1 191 ? -21.75 46.281 14.57 1 87.25 191 THR A CA 1
ATOM 1608 C C . THR A 1 191 ? -20.516 46.375 15.469 1 87.25 191 THR A C 1
ATOM 1610 O O . THR A 1 191 ? -20.062 47.469 15.781 1 87.25 191 THR A O 1
ATOM 1613 N N . LEU A 1 192 ? -20.047 45.281 15.789 1 86.31 192 LEU A N 1
ATOM 1614 C CA . LEU A 1 192 ? -18.859 45.25 16.641 1 86.31 192 LEU A CA 1
ATOM 1615 C C . LEU A 1 192 ? -17.609 45.625 15.867 1 86.31 192 LEU A C 1
ATOM 1617 O O . LEU A 1 192 ? -16.594 46 16.453 1 86.31 192 LEU A O 1
ATOM 1621 N N . LYS A 1 193 ? -17.719 45.625 14.57 1 82.75 193 LYS A N 1
ATOM 1622 C CA . LYS A 1 193 ? -16.547 45.906 13.727 1 82.75 193 LYS A CA 1
ATOM 1623 C C . LYS A 1 193 ? -16.156 47.375 13.773 1 82.75 193 LYS A C 1
ATOM 1625 O O . LYS A 1 193 ? -15.008 47.719 13.516 1 82.75 193 LYS A O 1
ATOM 1630 N N . LYS A 1 194 ? -17.031 48.188 14.148 1 84.19 194 LYS A N 1
ATOM 1631 C CA . LYS A 1 194 ? -16.797 49.625 14.141 1 84.19 194 LYS A CA 1
ATOM 1632 C C . LYS A 1 194 ? -16.109 50.062 15.43 1 84.19 194 LYS A C 1
ATOM 1634 O O . LYS A 1 194 ? -16.766 50.375 16.422 1 84.19 194 LYS A O 1
ATOM 1639 N N . VAL A 1 195 ? -14.82 49.906 15.492 1 87.19 195 VAL A N 1
ATOM 1640 C CA . VAL A 1 195 ? -14.047 50.281 16.672 1 87.19 195 VAL A CA 1
ATOM 1641 C C . VAL A 1 195 ? -12.953 51.281 16.297 1 87.19 195 VAL A C 1
ATOM 1643 O O . VAL A 1 195 ? -12.43 51.219 15.18 1 87.19 195 VAL A O 1
ATOM 1646 N N . THR A 1 196 ? -12.664 52.125 17.234 1 91.75 196 THR A N 1
ATOM 1647 C CA . THR A 1 196 ? -11.586 53.094 17.031 1 91.75 196 THR A CA 1
ATOM 1648 C C . THR A 1 196 ? -10.25 52.5 17.5 1 91.75 196 THR A C 1
ATOM 1650 O O . THR A 1 196 ? -10.219 51.5 18.188 1 91.75 196 THR A O 1
ATOM 1653 N N . THR A 1 197 ? -9.234 53.188 17.062 1 94.81 197 THR A N 1
ATOM 1654 C CA . THR A 1 197 ? -7.895 52.781 17.484 1 94.81 197 THR A CA 1
ATOM 1655 C C . THR A 1 197 ? -7.766 52.812 19 1 94.81 197 THR A C 1
ATOM 1657 O O . THR A 1 197 ? -7.156 51.906 19.594 1 94.81 197 THR A O 1
ATOM 1660 N N . SER A 1 198 ? -8.398 53.781 19.594 1 95 198 SER A N 1
ATOM 1661 C CA . SER A 1 198 ? -8.344 53.906 21.047 1 95 198 SER A CA 1
ATOM 1662 C C . SER A 1 198 ? -9.07 52.75 21.75 1 95 198 SER A C 1
ATOM 1664 O O . SER A 1 198 ? -8.625 52.281 22.781 1 95 198 SER A O 1
ATOM 1666 N N . ASP A 1 199 ? -10.125 52.344 21.188 1 95.12 199 ASP A N 1
ATOM 1667 C CA . ASP A 1 199 ? -10.883 51.219 21.75 1 95.12 199 ASP A CA 1
ATOM 1668 C C . ASP A 1 199 ? -10.047 49.938 21.75 1 95.12 199 ASP A C 1
ATOM 1670 O O . ASP A 1 199 ? -10.109 49.156 22.703 1 95.12 199 ASP A O 1
ATOM 1674 N N . ILE A 1 200 ? -9.359 49.75 20.703 1 96.25 200 ILE A N 1
ATOM 1675 C CA . ILE A 1 200 ? -8.539 48.562 20.547 1 96.25 200 ILE A CA 1
ATOM 1676 C C . ILE A 1 200 ? -7.402 48.562 21.578 1 96.25 200 ILE A C 1
ATOM 1678 O O . ILE A 1 200 ? -7.094 47.562 22.188 1 96.25 200 ILE A O 1
ATOM 1682 N N . ILE A 1 201 ? -6.828 49.719 21.703 1 96.81 201 ILE A N 1
ATOM 1683 C CA . ILE A 1 201 ? -5.75 49.875 22.672 1 96.81 201 ILE A CA 1
ATOM 1684 C C . ILE A 1 201 ? -6.258 49.531 24.078 1 96.81 201 ILE A C 1
ATOM 1686 O O . ILE A 1 201 ? -5.598 48.781 24.812 1 96.81 201 ILE A O 1
ATOM 1690 N N . ASP A 1 202 ? -7.414 50.031 24.438 1 95.75 202 ASP A N 1
ATOM 1691 C CA . ASP A 1 202 ? -8.008 49.75 25.75 1 95.75 202 ASP A CA 1
ATOM 1692 C C . ASP A 1 202 ? -8.258 48.281 25.938 1 95.75 202 ASP A C 1
ATOM 1694 O O . ASP A 1 202 ? -8.016 47.719 27.016 1 95.75 202 ASP A O 1
ATOM 1698 N N . LYS A 1 203 ? -8.68 47.656 24.953 1 94.94 203 LYS A N 1
ATOM 1699 C CA . LYS A 1 203 ? -8.953 46.219 24.969 1 94.94 203 LYS A CA 1
ATOM 1700 C C . LYS A 1 203 ? -7.676 45.438 25.219 1 94.94 203 LYS A C 1
ATOM 1702 O O . LYS A 1 203 ? -7.672 44.5 26.031 1 94.94 203 LYS A O 1
ATOM 1707 N N . TYR A 1 204 ? -6.609 45.812 24.547 1 95.88 204 TYR A N 1
ATOM 1708 C CA . TYR A 1 204 ? -5.336 45.125 24.719 1 95.88 204 TYR A CA 1
ATOM 1709 C C . TYR A 1 204 ? -4.754 45.344 26.094 1 95.88 204 TYR A C 1
ATOM 1711 O O . TYR A 1 204 ? -4.176 44.469 26.703 1 95.88 204 TYR A O 1
ATOM 1719 N N . GLN A 1 205 ? -4.934 46.531 26.578 1 95.5 205 GLN A N 1
ATOM 1720 C CA . GLN A 1 205 ? -4.422 46.875 27.891 1 95.5 205 GLN A CA 1
ATOM 1721 C C . GLN A 1 205 ? -5.148 46.094 28.984 1 95.5 205 GLN A C 1
ATOM 1723 O O . GLN A 1 205 ? -4.543 45.719 30 1 95.5 205 GLN A O 1
ATOM 1728 N N . LEU A 1 206 ? -6.367 45.875 28.766 1 94.88 206 LEU A N 1
ATOM 1729 C CA . LEU A 1 206 ? -7.164 45.094 29.719 1 94.88 206 LEU A CA 1
ATOM 1730 C C . LEU A 1 206 ? -6.816 43.625 29.641 1 94.88 206 LEU A C 1
ATOM 1732 O O . LEU A 1 206 ? -6.746 42.938 30.672 1 94.88 206 LEU A O 1
ATOM 1736 N N . THR A 1 207 ? -6.559 43.125 28.5 1 94.12 207 THR A N 1
ATOM 1737 C CA . THR A 1 207 ? -6.383 41.688 28.266 1 94.12 207 THR A CA 1
ATOM 1738 C C . THR A 1 207 ? -4.938 41.281 28.531 1 94.12 207 THR A C 1
ATOM 1740 O O . THR A 1 207 ? -4.68 40.156 29 1 94.12 207 THR A O 1
ATOM 1743 N N . PHE A 1 208 ? -4.012 42.219 28.125 1 94.31 208 PHE A N 1
ATOM 1744 C CA . PHE A 1 208 ? -2.594 41.906 28.234 1 94.31 208 PHE A CA 1
ATOM 1745 C C . PHE A 1 208 ? -1.852 43 29.016 1 94.31 208 PHE A C 1
ATOM 1747 O O . PHE A 1 208 ? -0.868 43.562 28.516 1 94.31 208 PHE A O 1
ATOM 1754 N N . PRO A 1 209 ? -2.193 43.219 30.172 1 94.38 209 PRO A N 1
ATOM 1755 C CA . PRO A 1 209 ? -1.564 44.344 30.891 1 94.38 209 PRO A CA 1
ATOM 1756 C C . PRO A 1 209 ? -0.056 44.156 31.047 1 94.38 209 PRO A C 1
ATOM 1758 O O . PRO A 1 209 ? 0.704 45.125 30.891 1 94.38 209 PRO A O 1
ATOM 1761 N N . GLU A 1 210 ? 0.382 42.938 31.344 1 93.81 210 GLU A N 1
ATOM 1762 C CA . GLU A 1 210 ? 1.801 42.656 31.562 1 93.81 210 GLU A CA 1
ATOM 1763 C C . GLU A 1 210 ? 2.617 42.906 30.297 1 93.81 210 GLU A C 1
ATOM 1765 O O . GLU A 1 210 ? 3.736 43.438 30.359 1 93.81 210 GLU A O 1
ATOM 1770 N N . ILE A 1 211 ? 2.051 42.594 29.172 1 93.75 211 ILE A N 1
ATOM 1771 C CA . ILE A 1 211 ? 2.742 42.719 27.891 1 93.75 211 ILE A CA 1
ATOM 1772 C C . ILE A 1 211 ? 2.793 44.188 27.5 1 93.75 211 ILE A C 1
ATOM 1774 O O . ILE A 1 211 ? 3.82 44.688 27.016 1 93.75 211 ILE A O 1
ATOM 1778 N N . CYS A 1 212 ? 1.707 44.875 27.688 1 93 212 CYS A N 1
ATOM 1779 C CA . CYS A 1 212 ? 1.599 46.281 27.312 1 93 212 CYS A CA 1
ATOM 1780 C C . CYS A 1 212 ? 2.537 47.156 28.141 1 93 212 CYS A C 1
ATOM 1782 O O . CYS A 1 212 ? 3.051 48.156 27.656 1 93 212 CYS A O 1
ATOM 1784 N N . GLU A 1 213 ? 2.809 46.688 29.359 1 92.5 213 GLU A N 1
ATOM 1785 C CA . GLU A 1 213 ? 3.637 47.469 30.266 1 92.5 213 GLU A CA 1
ATOM 1786 C C . GLU A 1 213 ? 5.121 47.281 29.984 1 92.5 213 GLU A C 1
ATOM 1788 O O . GLU A 1 213 ? 5.953 48.094 30.359 1 92.5 213 GLU A O 1
ATOM 1793 N N . GLN A 1 214 ? 5.438 46.25 29.328 1 92.12 214 GLN A N 1
ATOM 1794 C CA . GLN A 1 214 ? 6.836 45.969 29.016 1 92.12 214 GLN A CA 1
ATOM 1795 C C . GLN A 1 214 ? 7.367 46.938 27.969 1 92.12 214 GLN A C 1
ATOM 1797 O O . GLN A 1 214 ? 6.645 47.312 27.031 1 92.12 214 GLN A O 1
ATOM 1802 N N . PRO A 1 215 ? 8.617 47.25 28.125 1 91.25 215 PRO A N 1
ATOM 1803 C CA . PRO A 1 215 ? 9.195 48.125 27.094 1 91.25 215 PRO A CA 1
ATOM 1804 C C . PRO A 1 215 ? 9.375 47.406 25.766 1 91.25 215 PRO A C 1
ATOM 1806 O O . PRO A 1 215 ? 9.57 46.188 25.734 1 91.25 215 PRO A O 1
ATOM 1809 N N . LEU A 1 216 ? 9.305 48.219 24.734 1 89.69 216 LEU A N 1
ATOM 1810 C CA . LEU A 1 216 ? 9.508 47.656 23.406 1 89.69 216 LEU A CA 1
ATOM 1811 C C . LEU A 1 216 ? 10.977 47.312 23.172 1 89.69 216 LEU A C 1
ATOM 1813 O O . LEU A 1 216 ? 11.836 48.219 23.219 1 89.69 216 LEU A O 1
ATOM 1817 N N . GLN A 1 217 ? 11.195 46.094 22.922 1 88.56 217 GLN A N 1
ATOM 1818 C CA . GLN A 1 217 ? 12.555 45.656 22.641 1 88.56 217 GLN A CA 1
ATOM 1819 C C . GLN A 1 217 ? 12.914 45.875 21.172 1 88.56 217 GLN A C 1
ATOM 1821 O O . GLN A 1 217 ? 12.078 45.688 20.297 1 88.56 217 GLN A O 1
ATOM 1826 N N . SER A 1 218 ? 14.094 46.219 20.906 1 85.81 218 SER A N 1
ATOM 1827 C CA . SER A 1 218 ? 14.547 46.594 19.562 1 85.81 218 SER A CA 1
ATOM 1828 C C . SER A 1 218 ? 14.648 45.375 18.656 1 85.81 218 SER A C 1
ATOM 1830 O O . SER A 1 218 ? 14.586 45.531 17.438 1 85.81 218 SER A O 1
ATOM 1832 N N . ASP A 1 219 ? 14.656 44.25 19.234 1 92.38 219 ASP A N 1
ATOM 1833 C CA . ASP A 1 219 ? 14.906 43.094 18.406 1 92.38 219 ASP A CA 1
ATOM 1834 C C . ASP A 1 219 ? 13.594 42.406 18 1 92.38 219 ASP A C 1
ATOM 1836 O O . ASP A 1 219 ? 13.602 41.469 17.203 1 92.38 219 ASP A O 1
ATOM 1840 N N . LEU A 1 220 ? 12.523 42.938 18.375 1 94.19 220 LEU A N 1
ATOM 1841 C CA . LEU A 1 220 ? 11.25 42.281 18.078 1 94.19 220 LEU A CA 1
ATOM 1842 C C . LEU A 1 220 ? 10.938 42.375 16.594 1 94.19 220 LEU A C 1
ATOM 1844 O O . LEU A 1 220 ? 10.414 41.438 16 1 94.19 220 LEU A O 1
ATOM 1848 N N . ASP A 1 221 ? 11.242 43.5 16.047 1 93.44 221 ASP A N 1
ATOM 1849 C CA . ASP A 1 221 ? 11 43.656 14.609 1 93.44 221 ASP A CA 1
ATOM 1850 C C . ASP A 1 221 ? 11.852 42.688 13.805 1 93.44 221 ASP A C 1
ATOM 1852 O O . ASP A 1 221 ? 11.398 42.156 12.789 1 93.44 221 ASP A O 1
ATOM 1856 N N . ILE A 1 222 ? 12.992 42.5 14.258 1 95.38 222 ILE A N 1
ATOM 1857 C CA . ILE A 1 222 ? 13.875 41.531 13.594 1 95.38 222 ILE A CA 1
ATOM 1858 C C . ILE A 1 222 ? 13.305 40.125 13.719 1 95.38 222 ILE A C 1
ATOM 1860 O O . ILE A 1 222 ? 13.273 39.375 12.742 1 95.38 222 ILE A O 1
ATOM 1864 N N . LYS A 1 223 ? 12.883 39.812 14.938 1 95 223 LYS A N 1
ATOM 1865 C CA . LYS A 1 223 ? 12.281 38.5 15.188 1 95 223 LYS A CA 1
ATOM 1866 C C . LYS A 1 223 ? 11.055 38.281 14.297 1 95 223 LYS A C 1
ATOM 1868 O O . LYS A 1 223 ? 10.906 37.219 13.695 1 95 223 LYS A O 1
ATOM 1873 N N . ILE A 1 224 ? 10.25 39.281 14.203 1 96.88 224 ILE A N 1
ATOM 1874 C CA . ILE A 1 224 ? 9.016 39.188 13.43 1 96.88 224 ILE A CA 1
ATOM 1875 C C . ILE A 1 224 ? 9.352 39.062 11.945 1 96.88 224 ILE A C 1
ATOM 1877 O O . ILE A 1 224 ? 8.734 38.25 11.234 1 96.88 224 ILE A O 1
ATOM 1881 N N . ASN A 1 225 ? 10.32 39.844 11.484 1 95.81 225 ASN A N 1
ATOM 1882 C CA . ASN A 1 225 ? 10.734 39.75 10.086 1 95.81 225 ASN A CA 1
ATOM 1883 C C . ASN A 1 225 ? 11.32 38.375 9.75 1 95.81 225 ASN A C 1
ATOM 1885 O O . ASN A 1 225 ? 11.039 37.844 8.68 1 95.81 225 ASN A O 1
ATOM 1889 N N . SER A 1 226 ? 12.125 37.906 10.656 1 95.5 226 SER A N 1
ATOM 1890 C CA . SER A 1 226 ? 12.672 36.562 10.469 1 95.5 226 SER A CA 1
ATOM 1891 C C . SER A 1 226 ? 11.57 35.531 10.43 1 95.5 226 SER A C 1
ATOM 1893 O O . SER A 1 226 ? 11.602 34.625 9.594 1 95.5 226 SER A O 1
ATOM 1895 N N . TRP A 1 227 ? 10.68 35.656 11.336 1 96.06 227 TRP A N 1
ATOM 1896 C CA . TRP A 1 227 ? 9.555 34.719 11.406 1 96.06 227 TRP A CA 1
ATOM 1897 C C . TRP A 1 227 ? 8.719 34.781 10.133 1 96.06 227 TRP A C 1
ATOM 1899 O O . TRP A 1 227 ? 8.258 33.75 9.633 1 96.06 227 TRP A O 1
ATOM 1909 N N . THR A 1 228 ? 8.484 36 9.656 1 96.5 228 THR A N 1
ATOM 1910 C CA . THR A 1 228 ? 7.73 36.188 8.422 1 96.5 228 THR A CA 1
ATOM 1911 C C . THR A 1 228 ? 8.406 35.438 7.262 1 96.5 228 THR A C 1
ATOM 1913 O O . THR A 1 228 ? 7.738 34.812 6.449 1 96.5 228 THR A O 1
ATOM 1916 N N . GLY A 1 229 ? 9.727 35.625 7.145 1 95.88 229 GLY A N 1
ATOM 1917 C CA . GLY A 1 229 ? 10.477 34.875 6.137 1 95.88 229 GLY A CA 1
ATOM 1918 C C . GLY A 1 229 ? 10.359 33.375 6.285 1 95.88 229 GLY A C 1
ATOM 1919 O O . GLY A 1 229 ? 10.164 32.656 5.297 1 95.88 229 GLY A O 1
ATOM 1920 N N . PHE A 1 230 ? 10.43 32.875 7.488 1 96.06 230 PHE A N 1
ATOM 1921 C CA . PHE A 1 230 ? 10.273 31.453 7.777 1 96.06 230 PHE A CA 1
ATOM 1922 C C . PHE A 1 230 ? 8.906 30.953 7.324 1 96.06 230 PHE A C 1
ATOM 1924 O O . PHE A 1 230 ? 8.797 29.906 6.68 1 96.06 230 PHE A O 1
ATOM 1931 N N . LEU A 1 231 ? 7.859 31.734 7.723 1 96.69 231 LEU A N 1
ATOM 1932 C CA . LEU A 1 231 ? 6.5 31.312 7.402 1 96.69 231 LEU A CA 1
ATOM 1933 C C . LEU A 1 231 ? 6.32 31.156 5.895 1 96.69 231 LEU A C 1
ATOM 1935 O O . LEU A 1 231 ? 5.68 30.203 5.438 1 96.69 231 LEU A O 1
ATOM 1939 N N . LYS A 1 232 ? 6.887 32.094 5.145 1 95.5 232 LYS A N 1
ATOM 1940 C CA . LYS A 1 232 ? 6.773 32.031 3.691 1 95.5 232 LYS A CA 1
ATOM 1941 C C . LYS A 1 232 ? 7.398 30.75 3.145 1 95.5 232 LYS A C 1
ATOM 1943 O O . LYS A 1 232 ? 6.816 30.078 2.283 1 95.5 232 LYS A O 1
ATOM 1948 N N . ARG A 1 233 ? 8.516 30.375 3.635 1 95.69 233 ARG A N 1
ATOM 1949 C CA . ARG A 1 233 ? 9.18 29.141 3.227 1 95.69 233 ARG A CA 1
ATOM 1950 C C . ARG A 1 233 ? 8.414 27.922 3.723 1 95.69 233 ARG A C 1
ATOM 1952 O O . ARG A 1 233 ? 8.242 26.938 2.986 1 95.69 233 ARG A O 1
ATOM 1959 N N . ALA A 1 234 ? 8.031 27.984 4.945 1 96.25 234 ALA A N 1
ATOM 1960 C CA . ALA A 1 234 ? 7.324 26.875 5.57 1 96.25 234 ALA A CA 1
ATOM 1961 C C . ALA A 1 234 ? 6.051 26.531 4.805 1 96.25 234 ALA A C 1
ATOM 1963 O O . ALA A 1 234 ? 5.715 25.359 4.641 1 96.25 234 ALA A O 1
ATOM 1964 N N . ILE A 1 235 ? 5.34 27.594 4.375 1 96.56 235 ILE A N 1
ATOM 1965 C CA . ILE A 1 235 ? 4.078 27.391 3.674 1 96.56 235 ILE A CA 1
ATOM 1966 C C . ILE A 1 235 ? 4.32 26.594 2.393 1 96.56 235 ILE A C 1
ATOM 1968 O O . ILE A 1 235 ? 3.592 25.641 2.098 1 96.56 235 ILE A O 1
ATOM 1972 N N . GLY A 1 236 ? 5.316 26.953 1.636 1 95.44 236 GLY A N 1
ATOM 1973 C CA . GLY A 1 236 ? 5.672 26.188 0.45 1 95.44 236 GLY A CA 1
ATOM 1974 C C . GLY A 1 236 ? 6.031 24.75 0.753 1 95.44 236 GLY A C 1
ATOM 1975 O O . GLY A 1 236 ? 5.559 23.828 0.077 1 95.44 236 GLY A O 1
ATOM 1976 N N . GLY A 1 237 ? 6.84 24.516 1.739 1 95.75 237 GLY A N 1
ATOM 1977 C CA . GLY A 1 237 ? 7.215 23.172 2.158 1 95.75 237 GLY A CA 1
ATOM 1978 C C . GLY A 1 237 ? 6.035 22.344 2.617 1 95.75 237 GLY A C 1
ATOM 1979 O O . GLY A 1 237 ? 5.922 21.172 2.264 1 95.75 237 GLY A O 1
ATOM 1980 N N . LEU A 1 238 ? 5.191 22.938 3.381 1 97.06 238 LEU A N 1
ATOM 1981 C CA . LEU A 1 238 ? 4.031 22.234 3.928 1 97.06 238 LEU A CA 1
ATOM 1982 C C . LEU A 1 238 ? 3.105 21.766 2.812 1 97.06 238 LEU A C 1
ATOM 1984 O O . LEU A 1 238 ? 2.512 20.688 2.91 1 97.06 238 LEU A O 1
ATOM 1988 N N . LYS A 1 239 ? 2.953 22.562 1.771 1 96.69 239 LYS A N 1
ATOM 1989 C CA . LYS A 1 239 ? 2.148 22.141 0.627 1 96.69 239 LYS A CA 1
ATOM 1990 C C . LYS A 1 239 ? 2.717 20.875 -0.004 1 96.69 239 LYS A C 1
ATOM 1992 O O . LYS A 1 239 ? 1.971 19.938 -0.32 1 96.69 239 LYS A O 1
ATOM 1997 N N . ASN A 1 240 ? 3.977 20.875 -0.143 1 96.44 240 ASN A N 1
ATOM 1998 C CA . ASN A 1 240 ? 4.652 19.703 -0.717 1 96.44 240 ASN A CA 1
ATOM 1999 C C . ASN A 1 240 ? 4.496 18.484 0.168 1 96.44 240 ASN A C 1
ATOM 2001 O O . ASN A 1 240 ? 4.199 17.391 -0.324 1 96.44 240 ASN A O 1
ATOM 2005 N N . TYR A 1 241 ? 4.742 18.609 1.44 1 96.75 241 TYR A N 1
ATOM 2006 C CA . TYR A 1 241 ? 4.598 17.5 2.373 1 96.75 241 TYR A CA 1
ATOM 2007 C C . TYR A 1 241 ? 3.172 16.953 2.359 1 96.75 241 TYR A C 1
ATOM 2009 O O . TYR A 1 241 ? 2.961 15.742 2.418 1 96.75 241 TYR A O 1
ATOM 2017 N N . LYS A 1 242 ? 2.27 17.844 2.34 1 95.69 242 LYS A N 1
ATOM 2018 C CA . LYS A 1 242 ? 0.863 17.453 2.303 1 95.69 242 LYS A CA 1
ATOM 2019 C C . LYS A 1 242 ? 0.577 16.531 1.123 1 95.69 242 LYS A C 1
ATOM 2021 O O . LYS A 1 242 ? -0.076 15.5 1.282 1 95.69 242 LYS A O 1
ATOM 2026 N N . ASP A 1 243 ? 1.074 16.875 -0.027 1 96.44 243 ASP A N 1
ATOM 2027 C CA . ASP A 1 243 ? 0.826 16.094 -1.229 1 96.44 243 ASP A CA 1
ATOM 2028 C C . ASP A 1 243 ? 1.483 14.719 -1.131 1 96.44 243 ASP A C 1
ATOM 2030 O O . ASP A 1 243 ? 0.889 13.711 -1.518 1 96.44 243 ASP A O 1
ATOM 2034 N N . GLN A 1 244 ? 2.619 14.719 -0.695 1 95.31 244 GLN A N 1
ATOM 2035 C CA . GLN A 1 244 ? 3.342 13.453 -0.559 1 95.31 244 GLN A CA 1
ATOM 2036 C C . GLN A 1 244 ? 2.662 12.539 0.454 1 95.31 244 GLN A C 1
ATOM 2038 O O . GLN A 1 244 ? 2.525 11.336 0.217 1 95.31 244 GLN A O 1
ATOM 2043 N N . LEU A 1 245 ? 2.24 13.086 1.558 1 95.25 245 LEU A N 1
ATOM 2044 C CA . LEU A 1 245 ? 1.565 12.305 2.584 1 95.25 245 LEU A CA 1
ATOM 2045 C C . LEU A 1 245 ? 0.202 11.828 2.094 1 95.25 245 LEU A C 1
ATOM 2047 O O . LEU A 1 245 ? -0.246 10.734 2.453 1 95.25 245 LEU A O 1
ATOM 2051 N N . LYS A 1 246 ? -0.422 12.664 1.323 1 94.88 246 LYS A N 1
ATOM 2052 C CA . LYS A 1 246 ? -1.681 12.242 0.72 1 94.88 246 LYS A CA 1
ATOM 2053 C C . LYS A 1 246 ? -1.49 10.977 -0.115 1 94.88 246 LYS A C 1
ATOM 2055 O O . LYS A 1 246 ? -2.273 10.031 -0.006 1 94.88 246 LYS A O 1
ATOM 2060 N N . THR A 1 247 ? -0.479 11.031 -0.939 1 95.88 247 THR A N 1
ATOM 2061 C CA . THR A 1 247 ? -0.174 9.883 -1.784 1 95.88 247 THR A CA 1
ATOM 2062 C C . THR A 1 247 ? 0.077 8.633 -0.935 1 95.88 247 THR A C 1
ATOM 2064 O O . THR A 1 247 ? -0.453 7.562 -1.227 1 95.88 247 THR A O 1
ATOM 2067 N N . LEU A 1 248 ? 0.847 8.758 0.108 1 94.38 248 LEU A N 1
ATOM 2068 C CA . LEU A 1 248 ? 1.17 7.648 0.994 1 94.38 248 LEU A CA 1
ATOM 2069 C C . LEU A 1 248 ? -0.089 7.098 1.655 1 94.38 248 LEU A C 1
ATOM 2071 O O . LEU A 1 248 ? -0.277 5.879 1.725 1 94.38 248 LEU A O 1
ATOM 2075 N N . THR A 1 249 ? -0.919 7.984 2.139 1 92.88 249 THR A N 1
ATOM 2076 C CA . THR A 1 249 ? -2.148 7.59 2.816 1 92.88 249 THR A CA 1
ATOM 2077 C C . THR A 1 249 ? -3.076 6.84 1.861 1 92.88 249 THR A C 1
ATOM 2079 O O . THR A 1 249 ? -3.697 5.848 2.244 1 92.88 249 THR A O 1
ATOM 2082 N N . GLU A 1 250 ? -3.15 7.332 0.673 1 92.69 250 GLU A N 1
ATOM 2083 C CA . GLU A 1 250 ? -4.012 6.695 -0.319 1 92.69 250 GLU A CA 1
ATOM 2084 C C . GLU A 1 250 ? -3.488 5.312 -0.698 1 92.69 250 GLU A C 1
ATOM 2086 O O . GLU A 1 250 ? -4.266 4.371 -0.859 1 92.69 250 GLU A O 1
ATOM 2091 N N . LEU A 1 251 ? -2.221 5.223 -0.92 1 92.94 251 LEU A N 1
ATOM 2092 C CA . LEU A 1 251 ? -1.607 3.936 -1.235 1 92.94 251 LEU A CA 1
ATOM 2093 C C . LEU A 1 251 ? -1.855 2.928 -0.118 1 92.94 251 LEU A C 1
ATOM 2095 O O . LEU A 1 251 ? -2.193 1.771 -0.382 1 92.94 251 LEU A O 1
ATOM 2099 N N . ARG A 1 252 ? -1.653 3.342 1.092 1 91.94 252 ARG A N 1
ATOM 2100 C CA . ARG A 1 252 ? -1.886 2.469 2.238 1 91.94 252 ARG A CA 1
ATOM 2101 C C . ARG A 1 252 ? -3.344 2.029 2.303 1 91.94 252 ARG A C 1
ATOM 2103 O O . ARG A 1 252 ? -3.635 0.865 2.59 1 91.94 252 ARG A O 1
ATOM 2110 N N . LYS A 1 253 ? -4.199 2.938 2.08 1 89.88 253 LYS A N 1
ATOM 2111 C CA . LYS A 1 253 ? -5.625 2.615 2.068 1 89.88 253 LYS A CA 1
ATOM 2112 C C . LYS A 1 253 ? -5.941 1.55 1.022 1 89.88 253 LYS A C 1
ATOM 2114 O O . LYS A 1 253 ? -6.66 0.59 1.305 1 89.88 253 LYS A O 1
ATOM 2119 N N . GLU A 1 254 ? -5.402 1.745 -0.133 1 91.5 254 GLU A N 1
ATOM 2120 C CA . GLU A 1 254 ? -5.641 0.801 -1.221 1 91.5 254 GLU A CA 1
ATOM 2121 C C . GLU A 1 254 ? -5.027 -0.563 -0.91 1 91.5 254 GLU A C 1
ATOM 2123 O O . GLU A 1 254 ? -5.633 -1.599 -1.201 1 91.5 254 GLU A O 1
ATOM 2128 N N . LEU A 1 255 ? -3.861 -0.57 -0.412 1 91.62 255 LEU A N 1
ATOM 2129 C CA . LEU A 1 255 ? -3.221 -1.832 -0.059 1 91.62 255 LEU A CA 1
ATOM 2130 C C . LEU A 1 255 ? -4.027 -2.572 1.002 1 91.62 255 LEU A C 1
ATOM 2132 O O . LEU A 1 255 ? -4.211 -3.789 0.911 1 91.62 255 LEU A O 1
ATOM 2136 N N . ASN A 1 256 ? -4.41 -1.836 2.027 1 87.94 256 ASN A N 1
ATOM 2137 C CA . ASN A 1 256 ? -5.207 -2.457 3.08 1 87.94 256 ASN A CA 1
ATOM 2138 C C . ASN A 1 256 ? -6.477 -3.094 2.521 1 87.94 256 ASN A C 1
ATOM 2140 O O . ASN A 1 256 ? -6.859 -4.188 2.936 1 87.94 256 ASN A O 1
ATOM 2144 N N . LYS A 1 257 ? -7.113 -2.396 1.614 1 88.69 257 LYS A N 1
ATOM 2145 C CA . LYS A 1 257 ? -8.32 -2.918 0.983 1 88.69 257 LYS A CA 1
ATOM 2146 C C . LYS A 1 257 ? -8.031 -4.203 0.216 1 88.69 257 LYS A C 1
ATOM 2148 O O . LYS A 1 257 ? -8.75 -5.195 0.354 1 88.69 257 LYS A O 1
ATOM 2153 N N . ASN A 1 258 ? -7.023 -4.184 -0.615 1 90.38 258 ASN A N 1
ATOM 2154 C CA . ASN A 1 258 ? -6.66 -5.352 -1.413 1 90.38 258 ASN A CA 1
ATOM 2155 C C . ASN A 1 258 ? -6.172 -6.5 -0.537 1 90.38 258 ASN A C 1
ATOM 2157 O O . ASN A 1 258 ? -6.418 -7.668 -0.845 1 90.38 258 ASN A O 1
ATOM 2161 N N . PHE A 1 259 ? -5.469 -6.172 0.499 1 89.81 259 PHE A N 1
ATOM 2162 C CA . PHE A 1 259 ? -5 -7.188 1.432 1 89.81 259 PHE A CA 1
ATOM 2163 C C . PHE A 1 259 ? -6.172 -7.867 2.131 1 89.81 259 PHE A C 1
ATOM 2165 O O . PHE A 1 259 ? -6.152 -9.078 2.35 1 89.81 259 PHE A O 1
ATOM 2172 N N . ALA A 1 260 ? -7.098 -7.098 2.539 1 86.25 260 ALA A N 1
ATOM 2173 C CA . ALA A 1 260 ? -8.305 -7.672 3.135 1 86.25 260 ALA A CA 1
ATOM 2174 C C . ALA A 1 260 ? -8.992 -8.625 2.164 1 86.25 260 ALA A C 1
ATOM 2176 O O . ALA A 1 260 ? -9.398 -9.719 2.547 1 86.25 260 ALA A O 1
ATOM 2177 N N . GLN A 1 261 ? -9.125 -8.188 0.95 1 88.94 261 GLN A N 1
ATOM 2178 C CA . GLN A 1 261 ? -9.727 -9.031 -0.074 1 88.94 261 GLN A CA 1
ATOM 2179 C C . GLN A 1 261 ? -8.914 -10.305 -0.295 1 88.94 261 GLN A C 1
ATOM 2181 O O . GLN A 1 261 ? -9.477 -11.383 -0.476 1 88.94 261 GLN A O 1
ATOM 2186 N N . PHE A 1 262 ? -7.668 -10.18 -0.272 1 91.75 262 PHE A N 1
ATOM 2187 C CA . PHE A 1 262 ? -6.734 -11.289 -0.429 1 91.75 262 PHE A CA 1
ATOM 2188 C C . PHE A 1 262 ? -6.961 -12.344 0.647 1 91.75 262 PHE A C 1
ATOM 2190 O O . PHE A 1 262 ? -7.102 -13.531 0.341 1 91.75 262 PHE A O 1
ATOM 2197 N N . ASN A 1 263 ? -7.066 -11.945 1.796 1 88.19 263 ASN A N 1
ATOM 2198 C CA . ASN A 1 263 ? -7.18 -12.852 2.932 1 88.19 263 ASN A CA 1
ATOM 2199 C C . ASN A 1 263 ? -8.586 -13.438 3.049 1 88.19 263 ASN A C 1
ATOM 2201 O O . ASN A 1 263 ? -8.75 -14.594 3.441 1 88.19 263 ASN A O 1
ATOM 2205 N N . GLU A 1 264 ? -9.555 -12.68 2.668 1 85.94 264 GLU A N 1
ATOM 2206 C CA . GLU A 1 264 ? -10.93 -13.094 2.916 1 85.94 264 GLU A CA 1
ATOM 2207 C C . GLU A 1 264 ? -11.5 -13.852 1.719 1 85.94 264 GLU A C 1
ATOM 2209 O O . GLU A 1 264 ? -12.391 -14.688 1.876 1 85.94 264 GLU A O 1
ATOM 2214 N N . GLU A 1 265 ? -11.008 -13.5 0.601 1 89.44 265 GLU A N 1
ATOM 2215 C CA . GLU A 1 265 ? -11.672 -14.031 -0.587 1 89.44 265 GLU A CA 1
ATOM 2216 C C . GLU A 1 265 ? -10.703 -14.844 -1.443 1 89.44 265 GLU A C 1
ATOM 2218 O O . GLU A 1 265 ? -10.953 -16.016 -1.729 1 89.44 265 GLU A O 1
ATOM 2223 N N . ILE A 1 266 ? -9.602 -14.281 -1.757 1 91.25 266 ILE A N 1
ATOM 2224 C CA . ILE A 1 266 ? -8.734 -14.859 -2.779 1 91.25 266 ILE A CA 1
ATOM 2225 C C . ILE A 1 266 ? -8.117 -16.156 -2.256 1 91.25 266 ILE A C 1
ATOM 2227 O O . ILE A 1 266 ? -8.234 -17.203 -2.885 1 91.25 266 ILE A O 1
ATOM 2231 N N . LEU A 1 267 ? -7.488 -16.156 -1.078 1 92.19 267 LEU A N 1
ATOM 2232 C CA . LEU A 1 267 ? -6.793 -17.328 -0.552 1 92.19 267 LEU A CA 1
ATOM 2233 C C . LEU A 1 267 ? -7.777 -18.438 -0.232 1 92.19 267 LEU A C 1
ATOM 2235 O O . LEU A 1 267 ? -7.574 -19.594 -0.636 1 92.19 267 LEU A O 1
ATOM 2239 N N . PRO A 1 268 ? -8.828 -18.125 0.447 1 90.44 268 PRO A N 1
ATOM 2240 C CA . PRO A 1 268 ? -9.797 -19.188 0.707 1 90.44 268 PRO A CA 1
ATOM 2241 C C . PRO A 1 268 ? -10.383 -19.781 -0.574 1 90.44 268 PRO A C 1
ATOM 2243 O O . PRO A 1 268 ? -10.57 -21 -0.67 1 90.44 268 PRO A O 1
ATOM 2246 N N . ASP A 1 269 ? -10.68 -18.953 -1.544 1 93.25 269 ASP A N 1
ATOM 2247 C CA . ASP A 1 269 ? -11.227 -19.422 -2.811 1 93.25 269 ASP A CA 1
ATOM 2248 C C . ASP A 1 269 ? -10.211 -20.281 -3.559 1 93.25 269 ASP A C 1
ATOM 2250 O O . ASP A 1 269 ? -10.578 -21.281 -4.176 1 93.25 269 ASP A O 1
ATOM 2254 N N . TYR A 1 270 ? -9.008 -19.859 -3.58 1 94.94 270 TYR A N 1
ATOM 2255 C CA . TYR A 1 270 ? -7.945 -20.656 -4.18 1 94.94 270 TYR A CA 1
ATOM 2256 C C . TYR A 1 270 ? -7.871 -22.047 -3.543 1 94.94 270 TYR A C 1
ATOM 2258 O O . TYR A 1 270 ? -7.773 -23.047 -4.242 1 94.94 270 TYR A O 1
ATOM 2266 N N . GLU A 1 271 ? -7.867 -22.094 -2.252 1 92.69 271 GLU A N 1
ATOM 2267 C CA . GLU A 1 271 ? -7.801 -23.375 -1.546 1 92.69 271 GLU A CA 1
ATOM 2268 C C . GLU A 1 271 ? -8.992 -24.25 -1.889 1 92.69 271 GLU A C 1
ATOM 2270 O O . GLU A 1 271 ? -8.836 -25.453 -2.16 1 92.69 271 GLU A O 1
ATOM 2275 N N . LYS A 1 272 ? -10.133 -23.672 -1.918 1 90.06 272 LYS A N 1
ATOM 2276 C CA . LYS A 1 272 ? -11.359 -24.422 -2.182 1 90.06 272 LYS A CA 1
ATOM 2277 C C . LYS A 1 272 ? -11.383 -24.953 -3.613 1 90.06 272 LYS A C 1
ATOM 2279 O O . LYS A 1 272 ? -11.852 -26.078 -3.861 1 90.06 272 LYS A O 1
ATOM 2284 N N . CYS A 1 273 ? -10.875 -24.188 -4.473 1 91 273 CYS A N 1
ATOM 2285 C CA . CYS A 1 273 ? -10.977 -24.531 -5.887 1 91 273 CYS A CA 1
ATOM 2286 C C . CYS A 1 273 ? -9.844 -25.453 -6.312 1 91 273 CYS A C 1
ATOM 2288 O O . CYS A 1 273 ? -10.039 -26.328 -7.152 1 91 273 CYS A O 1
ATOM 2290 N N . LEU A 1 274 ? -8.688 -25.297 -5.723 1 93.62 274 LEU A N 1
ATOM 2291 C CA . LEU A 1 274 ? -7.535 -26.031 -6.223 1 93.62 274 LEU A CA 1
ATOM 2292 C C . LEU A 1 274 ? -7.043 -27.031 -5.184 1 93.62 274 LEU A C 1
ATOM 2294 O O . LEU A 1 274 ? -7.137 -28.25 -5.395 1 93.62 274 LEU A O 1
ATOM 2298 N N . ILE A 1 275 ? -6.73 -26.562 -4.039 1 90.81 275 ILE A N 1
ATOM 2299 C CA . ILE A 1 275 ? -6.098 -27.406 -3.035 1 90.81 275 ILE A CA 1
ATOM 2300 C C . ILE A 1 275 ? -7.078 -28.5 -2.588 1 90.81 275 ILE A C 1
ATOM 2302 O O . ILE A 1 275 ? -6.68 -29.641 -2.346 1 90.81 275 ILE A O 1
ATOM 2306 N N . SER A 1 276 ? -8.305 -28.141 -2.451 1 89.38 276 SER A N 1
ATOM 2307 C CA . SER A 1 276 ? -9.305 -29.125 -2.059 1 89.38 276 SER A CA 1
ATOM 2308 C C . SER A 1 276 ? -9.32 -30.312 -3.014 1 89.38 276 SER A C 1
ATOM 2310 O O . SER A 1 276 ? -9.508 -31.453 -2.59 1 89.38 276 SER A O 1
ATOM 2312 N N . GLU A 1 277 ? -9.117 -30.031 -4.301 1 89.31 277 GLU A N 1
ATOM 2313 C CA . GLU A 1 277 ? -9.031 -31.109 -5.289 1 89.31 277 GLU A CA 1
ATOM 2314 C C . GLU A 1 277 ? -7.762 -31.938 -5.105 1 89.31 277 GLU A C 1
ATOM 2316 O O . GLU A 1 277 ? -7.773 -33.156 -5.289 1 89.31 277 GLU A O 1
ATOM 2321 N N . TYR A 1 278 ? -6.754 -31.281 -4.734 1 88.88 278 TYR A N 1
ATOM 2322 C CA . TYR A 1 278 ? -5.469 -31.953 -4.602 1 88.88 278 TYR A CA 1
ATOM 2323 C C . TYR A 1 278 ? -5.465 -32.875 -3.395 1 88.88 278 TYR A C 1
ATOM 2325 O O . TYR A 1 278 ? -4.68 -33.844 -3.334 1 88.88 278 TYR A O 1
ATOM 2333 N N . VAL A 1 279 ? -6.281 -32.594 -2.426 1 82.38 279 VAL A N 1
ATOM 2334 C CA . VAL A 1 279 ? -6.301 -33.406 -1.211 1 82.38 279 VAL A CA 1
ATOM 2335 C C . VAL A 1 279 ? -7.57 -34.25 -1.171 1 82.38 279 VAL A C 1
ATOM 2337 O O . VAL A 1 279 ? -7.984 -34.719 -0.104 1 82.38 279 VAL A O 1
ATOM 2340 N N . SER A 1 280 ? -8.188 -34.469 -2.27 1 78.31 280 SER A N 1
ATOM 2341 C CA . SER A 1 280 ? -9.406 -35.25 -2.387 1 78.31 280 SER A CA 1
ATOM 2342 C C . SER A 1 280 ? -10.453 -34.812 -1.375 1 78.31 280 SER A C 1
ATOM 2344 O O . SER A 1 280 ? -11.039 -35.625 -0.663 1 78.31 280 SER A O 1
ATOM 2346 N N . ASN A 1 281 ? -10.492 -33.406 -1.079 1 70.44 281 ASN A N 1
ATOM 2347 C CA . ASN A 1 281 ? -11.508 -32.688 -0.311 1 70.44 281 ASN A CA 1
ATOM 2348 C C . ASN A 1 281 ? -11.359 -32.938 1.187 1 70.44 281 ASN A C 1
ATOM 2350 O O . ASN A 1 281 ? -12.352 -33 1.911 1 70.44 281 ASN A O 1
ATOM 2354 N N . ASP A 1 282 ? -10.047 -33.25 1.521 1 75.62 282 ASP A N 1
ATOM 2355 C CA . ASP A 1 282 ? -9.727 -33.281 2.945 1 75.62 282 ASP A CA 1
ATOM 2356 C C . ASP A 1 282 ? -9.625 -31.859 3.5 1 75.62 282 ASP A C 1
ATOM 2358 O O . ASP A 1 282 ? -8.594 -31.203 3.332 1 75.62 282 ASP A O 1
ATOM 2362 N N . ASN A 1 283 ? -10.578 -31.484 4.168 1 72.12 283 ASN A N 1
ATOM 2363 C CA . ASN A 1 283 ? -10.688 -30.125 4.656 1 72.12 283 ASN A CA 1
ATOM 2364 C C . ASN A 1 283 ? -9.602 -29.797 5.68 1 72.12 283 ASN A C 1
ATOM 2366 O O . ASN A 1 283 ? -9.258 -28.625 5.875 1 72.12 283 ASN A O 1
ATOM 2370 N N . PHE A 1 284 ? -9.039 -30.797 6.227 1 71.56 284 PHE A N 1
ATOM 2371 C CA . PHE A 1 284 ? -8.023 -30.594 7.254 1 71.56 284 PHE A CA 1
ATOM 2372 C C . PHE A 1 284 ? -6.688 -30.203 6.625 1 71.56 284 PHE A C 1
ATOM 2374 O O . PHE A 1 284 ? -5.789 -29.719 7.316 1 71.56 284 PHE A O 1
ATOM 2381 N N . ALA A 1 285 ? -6.691 -30.297 5.363 1 79.62 285 ALA A N 1
ATOM 2382 C CA . ALA A 1 285 ? -5.461 -29.922 4.664 1 79.62 285 ALA A CA 1
ATOM 2383 C C . ALA A 1 285 ? -5.516 -28.484 4.18 1 79.62 285 ALA A C 1
ATOM 2385 O O . ALA A 1 285 ? -4.543 -27.984 3.607 1 79.62 285 ALA A O 1
ATOM 2386 N N . LEU A 1 286 ? -6.691 -27.891 4.586 1 86.25 286 LEU A N 1
ATOM 2387 C CA . LEU A 1 286 ? -6.871 -26.5 4.176 1 86.25 286 LEU A CA 1
ATOM 2388 C C . LEU A 1 286 ? -6.523 -25.547 5.316 1 86.25 286 LEU A C 1
ATOM 2390 O O . LEU A 1 286 ? -6.641 -25.906 6.488 1 86.25 286 LEU A O 1
ATOM 2394 N N . ILE A 1 287 ? -6.102 -24.422 5.051 1 89.69 287 ILE A N 1
ATOM 2395 C CA . ILE A 1 287 ? -5.688 -23.469 6.074 1 89.69 287 ILE A CA 1
ATOM 2396 C C . ILE A 1 287 ? -6.73 -22.359 6.191 1 89.69 287 ILE A C 1
ATOM 2398 O O . ILE A 1 287 ? -7.324 -22.172 7.254 1 89.69 287 ILE A O 1
ATOM 2402 N N . PHE A 1 288 ? -7.051 -21.734 5.148 1 88.5 288 PHE A N 1
ATOM 2403 C CA . PHE A 1 288 ? -7.867 -20.531 5.16 1 88.5 288 PHE A CA 1
ATOM 2404 C C . PHE A 1 288 ? -9.352 -20.875 5.086 1 88.5 288 PHE A C 1
ATOM 2406 O O . PHE A 1 288 ? -10.195 -20.125 5.574 1 88.5 288 PHE A O 1
ATOM 2413 N N . SER A 1 289 ? -9.594 -21.938 4.438 1 80.31 289 SER A N 1
ATOM 2414 C CA . SER A 1 289 ? -10.984 -22.359 4.27 1 80.31 289 SER A CA 1
ATOM 2415 C C . SER A 1 289 ? -11.414 -23.312 5.375 1 80.31 289 SER A C 1
ATOM 2417 O O . SER A 1 289 ? -12.539 -23.812 5.375 1 80.31 289 SER A O 1
ATOM 2419 N N . ASN A 1 290 ? -10.469 -23.641 6.188 1 78.44 290 ASN A N 1
ATOM 2420 C CA . ASN A 1 290 ? -10.773 -24.516 7.316 1 78.44 290 ASN A CA 1
ATOM 2421 C C . ASN A 1 290 ? -11.5 -23.75 8.43 1 78.44 290 ASN A C 1
ATOM 2423 O O . ASN A 1 290 ? -10.906 -22.891 9.078 1 78.44 290 ASN A O 1
ATOM 2427 N N . GLU A 1 291 ? -12.688 -24.062 8.703 1 73.69 291 GLU A N 1
ATOM 2428 C CA . GLU A 1 291 ? -13.508 -23.391 9.703 1 73.69 291 GLU A CA 1
ATOM 2429 C C . GLU A 1 291 ? -12.945 -23.594 11.109 1 73.69 291 GLU A C 1
ATOM 2431 O O . GLU A 1 291 ? -13.234 -22.812 12.016 1 73.69 291 GLU A O 1
ATOM 2436 N N . ALA A 1 292 ? -12.102 -24.547 11.188 1 70.5 292 ALA A N 1
ATOM 2437 C CA . ALA A 1 292 ? -11.531 -24.859 12.5 1 70.5 292 ALA A CA 1
ATOM 2438 C C . ALA A 1 292 ? -10.43 -23.875 12.859 1 70.5 292 ALA A C 1
ATOM 2440 O O . ALA A 1 292 ? -10.031 -23.781 14.023 1 70.5 292 ALA A O 1
ATOM 2441 N N . ASN A 1 293 ? -9.969 -23.203 11.875 1 76 293 ASN A N 1
ATOM 2442 C CA . ASN A 1 293 ? -8.938 -22.203 12.141 1 76 293 ASN A CA 1
ATOM 2443 C C . ASN A 1 293 ? -9.539 -20.859 12.539 1 76 293 ASN A C 1
ATOM 2445 O O . ASN A 1 293 ? -9.422 -19.875 11.805 1 76 293 ASN A O 1
ATOM 2449 N N . VAL A 1 294 ? -10.062 -20.719 13.648 1 71.56 294 VAL A N 1
ATOM 2450 C CA . VAL A 1 294 ? -10.836 -19.594 14.156 1 71.56 294 VAL A CA 1
ATOM 2451 C C . VAL A 1 294 ? -9.953 -18.344 14.242 1 71.56 294 VAL A C 1
ATOM 2453 O O . VAL A 1 294 ? -10.406 -17.234 13.953 1 71.56 294 VAL A O 1
ATOM 2456 N N . GLY A 1 295 ? -8.703 -18.547 14.594 1 71.81 295 GLY A N 1
ATOM 2457 C CA . GLY A 1 295 ? -7.805 -17.406 14.75 1 71.81 295 GLY A CA 1
ATOM 2458 C C . GLY A 1 295 ? -7.625 -16.609 13.477 1 71.81 295 GLY A C 1
ATOM 2459 O O . GLY A 1 295 ? -7.609 -15.375 13.508 1 71.81 295 GLY A O 1
ATOM 2460 N N . LEU A 1 296 ? -7.613 -17.312 12.438 1 79.81 296 LEU A N 1
ATOM 2461 C CA . LEU A 1 296 ? -7.426 -16.641 11.156 1 79.81 296 LEU A CA 1
ATOM 2462 C C . LEU A 1 296 ? -8.664 -15.844 10.773 1 79.81 296 LEU A C 1
ATOM 2464 O O . LEU A 1 296 ? -8.555 -14.719 10.273 1 79.81 296 LEU A O 1
ATOM 2468 N N . HIS A 1 297 ? -9.797 -16.391 11.133 1 77.19 297 HIS A N 1
ATOM 2469 C CA . HIS A 1 297 ? -11.047 -15.711 10.797 1 77.19 297 HIS A CA 1
ATOM 2470 C C . HIS A 1 297 ? -11.266 -14.484 11.672 1 77.19 297 HIS A C 1
ATOM 2472 O O . HIS A 1 297 ? -11.766 -13.461 11.203 1 77.19 297 HIS A O 1
ATOM 2478 N N . GLU A 1 298 ? -10.875 -14.586 12.867 1 75.62 298 GLU A N 1
ATOM 2479 C CA . GLU A 1 298 ? -10.984 -13.445 13.773 1 75.62 298 GLU A CA 1
ATOM 2480 C C . GLU A 1 298 ? -10.094 -12.297 13.32 1 75.62 298 GLU A C 1
ATOM 2482 O O . GLU A 1 298 ? -10.484 -11.133 13.406 1 75.62 298 GLU A O 1
ATOM 2487 N N . PHE A 1 299 ? -8.977 -12.672 12.914 1 76.75 299 PHE A N 1
ATOM 2488 C CA . PHE A 1 299 ? -8.07 -11.648 12.406 1 76.75 299 PHE A CA 1
ATOM 2489 C C . PHE A 1 299 ? -8.695 -10.906 11.227 1 76.75 299 PHE A C 1
ATOM 2491 O O . PHE A 1 299 ? -8.664 -9.672 11.18 1 76.75 299 PHE A O 1
ATOM 2498 N N . ASN A 1 300 ? -9.266 -11.648 10.406 1 73.19 300 ASN A N 1
ATOM 2499 C CA . ASN A 1 300 ? -9.844 -11.047 9.211 1 73.19 300 ASN A CA 1
ATOM 2500 C C . ASN A 1 300 ? -10.977 -10.086 9.562 1 73.19 300 ASN A C 1
ATOM 2502 O O . ASN A 1 300 ? -11.117 -9.031 8.945 1 73.19 300 ASN A O 1
ATOM 2506 N N . GLU A 1 301 ? -11.68 -10.461 10.531 1 71.19 301 GLU A N 1
ATOM 2507 C CA . GLU A 1 301 ? -12.773 -9.609 10.961 1 71.19 301 GLU A CA 1
ATOM 2508 C C . GLU A 1 301 ? -12.25 -8.312 11.586 1 71.19 301 GLU A C 1
ATOM 2510 O O . GLU A 1 301 ? -12.789 -7.234 11.336 1 71.19 301 GLU A O 1
ATOM 2515 N N . LYS A 1 302 ? -11.203 -8.43 12.336 1 69.06 302 LYS A N 1
ATOM 2516 C CA . LYS A 1 302 ? -10.602 -7.266 12.984 1 69.06 302 LYS A CA 1
ATOM 2517 C C . LYS A 1 302 ? -9.969 -6.328 11.961 1 69.06 302 LYS A C 1
ATOM 2519 O O . LYS A 1 302 ? -10.055 -5.105 12.094 1 69.06 302 LYS A O 1
ATOM 2524 N N . PHE A 1 303 ? -9.43 -6.957 11.047 1 68.88 303 PHE A N 1
ATOM 2525 C CA . PHE A 1 303 ? -8.688 -6.18 10.062 1 68.88 303 PHE A CA 1
ATOM 2526 C C . PHE A 1 303 ? -9.641 -5.488 9.094 1 68.88 303 PHE A C 1
ATOM 2528 O O . PHE A 1 303 ? -9.344 -4.402 8.594 1 68.88 303 PHE A O 1
ATOM 2535 N N . LYS A 1 304 ? -10.742 -6.156 8.773 1 63.16 304 LYS A N 1
ATOM 2536 C CA . LYS A 1 304 ? -11.758 -5.566 7.91 1 63.16 304 LYS A CA 1
ATOM 2537 C C . LYS A 1 304 ? -12.297 -4.27 8.5 1 63.16 304 LYS A C 1
ATOM 2539 O O . LYS A 1 304 ? -12.539 -3.303 7.773 1 63.16 304 LYS A O 1
ATOM 2544 N N . ASN A 1 305 ? -12.641 -4.312 9.688 1 55.62 305 ASN A N 1
ATOM 2545 C CA . ASN A 1 305 ? -13.305 -3.195 10.352 1 55.62 305 ASN A CA 1
ATOM 2546 C C . ASN A 1 305 ? -12.32 -2.105 10.75 1 55.62 305 ASN A C 1
ATOM 2548 O O . ASN A 1 305 ? -12.719 -1.023 11.18 1 55.62 305 ASN A O 1
ATOM 2552 N N . SER A 1 306 ? -11.133 -2.463 10.633 1 52.69 306 SER A N 1
ATOM 2553 C CA . SER A 1 306 ? -10.203 -1.458 11.133 1 52.69 306 SER A CA 1
ATOM 2554 C C . SER A 1 306 ? -9.859 -0.431 10.062 1 52.69 306 SER A C 1
ATOM 2556 O O . SER A 1 306 ? -8.922 -0.622 9.289 1 52.69 306 SER A O 1
ATOM 2558 N N . LYS A 1 307 ? -10.914 0.01 9.281 1 47.34 307 LYS A N 1
ATOM 2559 C CA . LYS A 1 307 ? -10.727 1.215 8.477 1 47.34 307 LYS A CA 1
ATOM 2560 C C . LYS A 1 307 ? -9.547 2.043 8.992 1 47.34 307 LYS A C 1
ATOM 2562 O O . LYS A 1 307 ? -8.859 2.695 8.211 1 47.34 307 LYS A O 1
ATOM 2567 N N . ASP A 1 308 ? -9.445 2.092 10.32 1 53.88 308 ASP A N 1
ATOM 2568 C CA . ASP A 1 308 ? -8.625 2.979 11.141 1 53.88 308 ASP A CA 1
ATOM 2569 C C . ASP A 1 308 ? -7.152 2.594 11.055 1 53.88 308 ASP A C 1
ATOM 2571 O O . ASP A 1 308 ? -6.32 3.129 11.789 1 53.88 308 ASP A O 1
ATOM 2575 N N . LYS A 1 309 ? -6.859 1.845 10.039 1 65.06 309 LYS A N 1
ATOM 2576 C CA . LYS A 1 309 ? -5.512 1.328 10.266 1 65.06 309 LYS A CA 1
ATOM 2577 C C . LYS A 1 309 ? -4.48 2.113 9.461 1 65.06 309 LYS A C 1
ATOM 2579 O O . LYS A 1 309 ? -3.326 1.695 9.336 1 65.06 309 LYS A O 1
ATOM 2584 N N . ASN A 1 310 ? -5.102 3.234 8.945 1 81 310 ASN A N 1
ATOM 2585 C CA . ASN A 1 310 ? -4.094 4.039 8.266 1 81 310 ASN A CA 1
ATOM 2586 C C . ASN A 1 310 ? -3.566 5.156 9.164 1 81 310 ASN A C 1
ATOM 2588 O O . ASN A 1 310 ? -4.109 6.262 9.172 1 81 310 ASN A O 1
ATOM 2592 N N . SER A 1 311 ? -2.602 4.871 9.883 1 86.38 311 SER A N 1
ATOM 2593 C CA . SER A 1 311 ? -2.025 5.793 10.859 1 86.38 311 SER A CA 1
ATOM 2594 C C . SER A 1 311 ? -1.428 7.02 10.18 1 86.38 311 SER A C 1
ATOM 2596 O O . SER A 1 311 ? -1.286 8.07 10.797 1 86.38 311 SER A O 1
ATOM 2598 N N . PHE A 1 312 ? -1.154 6.961 8.898 1 90.56 312 PHE A N 1
ATOM 2599 C CA . PHE A 1 312 ? -0.53 8.07 8.188 1 90.56 312 PHE A CA 1
ATOM 2600 C C . PHE A 1 312 ? -1.532 9.188 7.945 1 90.56 312 PHE A C 1
ATOM 2602 O O . PHE A 1 312 ? -1.144 10.32 7.645 1 90.56 312 PHE A O 1
ATOM 2609 N N . GLN A 1 313 ? -2.803 8.836 8.148 1 87.75 313 GLN A N 1
ATOM 2610 C CA . GLN A 1 313 ? -3.84 9.859 8.07 1 87.75 313 GLN A CA 1
ATOM 2611 C C . GLN A 1 313 ? -3.625 10.938 9.125 1 87.75 313 GLN A C 1
ATOM 2613 O O . GLN A 1 313 ? -3.93 12.109 8.883 1 87.75 313 GLN A O 1
ATOM 2618 N N . TYR A 1 314 ? -3.066 10.594 10.234 1 87.94 314 TYR A N 1
ATOM 2619 C CA . TYR A 1 314 ? -2.781 11.555 11.297 1 87.94 314 TYR A CA 1
ATOM 2620 C C . TYR A 1 314 ? -1.729 12.562 10.859 1 87.94 314 TYR A C 1
ATOM 2622 O O . TYR A 1 314 ? -1.858 13.758 11.125 1 87.94 314 TYR A O 1
ATOM 2630 N N . LEU A 1 315 ? -0.756 12.031 10.18 1 92.19 315 LEU A N 1
ATOM 2631 C CA . LEU A 1 315 ? 0.313 12.914 9.719 1 92.19 315 LEU A CA 1
ATOM 2632 C C . LEU A 1 315 ? -0.183 13.836 8.617 1 92.19 315 LEU A C 1
ATOM 2634 O O . LEU A 1 315 ? 0.163 15.023 8.586 1 92.19 315 LEU A O 1
ATOM 2638 N N . TYR A 1 316 ? -0.952 13.273 7.758 1 92.56 316 TYR A N 1
ATOM 2639 C CA . TYR A 1 316 ? -1.532 14.078 6.688 1 92.56 316 TYR A CA 1
ATOM 2640 C C . TYR A 1 316 ? -2.375 15.211 7.25 1 92.56 316 TYR A C 1
ATOM 2642 O O . TYR A 1 316 ? -2.234 16.359 6.832 1 92.56 316 TYR A O 1
ATOM 2650 N N . ASP A 1 317 ? -3.209 14.875 8.219 1 88.19 317 ASP A N 1
ATOM 2651 C CA . ASP A 1 317 ? -4.086 15.859 8.836 1 88.19 317 ASP A CA 1
ATOM 2652 C C . ASP A 1 317 ? -3.277 16.922 9.578 1 88.19 317 ASP A C 1
ATOM 2654 O O . ASP A 1 317 ? -3.609 18.109 9.531 1 88.19 317 ASP A O 1
ATOM 2658 N N . MET A 1 318 ? -2.266 16.484 10.227 1 91 318 MET A N 1
ATOM 2659 C CA . MET A 1 318 ? -1.405 17.422 10.961 1 91 318 MET A CA 1
ATOM 2660 C C . MET A 1 318 ? -0.813 18.469 10.023 1 91 318 MET A C 1
ATOM 2662 O O . MET A 1 318 ? -0.864 19.656 10.312 1 91 318 MET A O 1
ATOM 2666 N N . VAL A 1 319 ? -0.285 18.016 8.922 1 94.75 319 VAL A N 1
ATOM 2667 C CA . VAL A 1 319 ? 0.372 18.906 7.973 1 94.75 319 VAL A CA 1
ATOM 2668 C C . VAL A 1 319 ? -0.664 19.828 7.328 1 94.75 319 VAL A C 1
ATOM 2670 O O . VAL A 1 319 ? -0.407 21.016 7.125 1 94.75 319 VAL A O 1
ATOM 2673 N N . LYS A 1 320 ? -1.784 19.281 7.066 1 90.5 320 LYS A N 1
ATOM 2674 C CA . LYS A 1 320 ? -2.875 20.078 6.492 1 90.5 320 LYS A CA 1
ATOM 2675 C C . LYS A 1 320 ? -3.291 21.203 7.43 1 90.5 320 LYS A C 1
ATOM 2677 O O . LYS A 1 320 ? -3.445 22.344 7 1 90.5 320 LYS A O 1
ATOM 2682 N N . TYR A 1 321 ? -3.404 20.891 8.711 1 89 321 TYR A N 1
ATOM 2683 C CA . TYR A 1 321 ? -3.791 21.875 9.703 1 89 321 TYR A CA 1
ATOM 2684 C C . TYR A 1 321 ? -2.676 22.891 9.922 1 89 321 TYR A C 1
ATOM 2686 O O . TYR A 1 321 ? -2.941 24.094 10.086 1 89 321 TYR A O 1
ATOM 2694 N N . GLU A 1 322 ? -1.514 22.406 9.93 1 93.44 322 GLU A N 1
ATOM 2695 C CA . GLU A 1 322 ? -0.377 23.297 10.117 1 93.44 322 GLU A CA 1
ATOM 2696 C C . GLU A 1 322 ? -0.263 24.297 8.961 1 93.44 322 GLU A C 1
ATOM 2698 O O . GLU A 1 322 ? 0.098 25.453 9.172 1 93.44 322 GLU A O 1
ATOM 2703 N N . LEU A 1 323 ? -0.502 23.844 7.758 1 94.75 323 LEU A N 1
ATOM 2704 C CA . LEU A 1 323 ? -0.496 24.734 6.594 1 94.75 323 LEU A CA 1
ATOM 2705 C C . LEU A 1 323 ? -1.508 25.859 6.758 1 94.75 323 LEU A C 1
ATOM 2707 O O . LEU A 1 323 ? -1.177 27.031 6.559 1 94.75 323 LEU A O 1
ATOM 2711 N N . ARG A 1 324 ? -2.658 25.578 7.223 1 91.81 324 ARG A N 1
ATOM 2712 C CA . ARG A 1 324 ? -3.709 26.562 7.434 1 91.81 324 ARG A CA 1
ATOM 2713 C C . ARG A 1 324 ? -3.334 27.531 8.547 1 91.81 324 ARG A C 1
ATOM 2715 O O . ARG A 1 324 ? -3.588 28.734 8.445 1 91.81 324 ARG A O 1
ATOM 2722 N N . ASP A 1 325 ? -2.768 26.938 9.555 1 93.56 325 ASP A N 1
ATOM 2723 C CA . ASP A 1 325 ? -2.355 27.781 10.68 1 93.56 325 ASP A CA 1
ATOM 2724 C C . ASP A 1 325 ? -1.251 28.75 10.273 1 93.56 325 ASP A C 1
ATOM 2726 O O . ASP A 1 325 ? -1.225 29.891 10.727 1 93.56 325 ASP A O 1
ATOM 2730 N N . ALA A 1 326 ? -0.343 28.219 9.508 1 95.81 326 ALA A N 1
ATOM 2731 C CA . ALA A 1 326 ? 0.735 29.078 9.031 1 95.81 326 ALA A CA 1
ATOM 2732 C C . ALA A 1 326 ? 0.186 30.234 8.188 1 95.81 326 ALA A C 1
ATOM 2734 O O . ALA A 1 326 ? 0.624 31.375 8.32 1 95.81 326 ALA A O 1
ATOM 2735 N N . GLU A 1 327 ? -0.731 29.938 7.371 1 94.38 327 GLU A N 1
ATOM 2736 C CA . GLU A 1 327 ? -1.366 30.969 6.555 1 94.38 327 GLU A CA 1
ATOM 2737 C C . GLU A 1 327 ? -2.121 31.969 7.418 1 94.38 327 GLU A C 1
ATOM 2739 O O . GLU A 1 327 ? -2.086 33.188 7.156 1 94.38 327 GLU A O 1
ATOM 2744 N N . ALA A 1 328 ? -2.826 31.469 8.422 1 93.94 328 ALA A N 1
ATOM 2745 C CA . ALA A 1 328 ? -3.547 32.344 9.352 1 93.94 328 ALA A CA 1
ATOM 2746 C C . ALA A 1 328 ? -2.588 33.25 10.102 1 93.94 328 ALA A C 1
ATOM 2748 O O . ALA A 1 328 ? -2.904 34.406 10.352 1 93.94 328 ALA A O 1
ATOM 2749 N N . PHE A 1 329 ? -1.471 32.688 10.469 1 96.25 329 PHE A N 1
ATOM 2750 C CA . PHE A 1 329 ? -0.479 33.5 11.164 1 96.25 329 PHE A CA 1
ATOM 2751 C C . PHE A 1 329 ? 0.046 34.625 10.258 1 96.25 329 PHE A C 1
ATOM 2753 O O . PHE A 1 329 ? 0.251 35.75 10.711 1 96.25 329 PHE A O 1
ATOM 2760 N N . GLU A 1 330 ? 0.296 34.281 9.031 1 95.19 330 GLU A N 1
ATOM 2761 C CA . GLU A 1 330 ? 0.719 35.281 8.062 1 95.19 330 GLU A CA 1
ATOM 2762 C C . GLU A 1 330 ? -0.291 36.406 7.98 1 95.19 330 GLU A C 1
ATOM 2764 O O . GLU A 1 330 ? 0.089 37.594 7.855 1 95.19 330 GLU A O 1
ATOM 2769 N N . GLU A 1 331 ? -1.531 36.094 8.062 1 92.38 331 GLU A N 1
ATOM 2770 C CA . GLU A 1 331 ? -2.59 37.094 8.031 1 92.38 331 GLU A CA 1
ATOM 2771 C C . GLU A 1 331 ? -2.49 38.031 9.227 1 92.38 331 GLU A C 1
ATOM 2773 O O . GLU A 1 331 ? -2.74 39.25 9.109 1 92.38 331 GLU A O 1
ATOM 2778 N N . SER A 1 332 ? -2.17 37.5 10.398 1 92.88 332 SER A N 1
ATOM 2779 C CA . SER A 1 332 ? -2.018 38.312 11.594 1 92.88 332 SER A CA 1
ATOM 2780 C C . SER A 1 332 ? -0.895 39.312 11.43 1 92.88 332 SER A C 1
ATOM 2782 O O . SER A 1 332 ? -1.013 40.469 11.891 1 92.88 332 SER A O 1
ATOM 2784 N N . ILE A 1 333 ? 0.127 38.906 10.766 1 96.19 333 ILE A N 1
ATOM 2785 C CA . ILE A 1 333 ? 1.255 39.812 10.531 1 96.19 333 ILE A CA 1
ATOM 2786 C C . ILE A 1 333 ? 0.859 40.875 9.516 1 96.19 333 ILE A C 1
ATOM 2788 O O . ILE A 1 333 ? 1.276 42.031 9.633 1 96.19 333 ILE A O 1
ATOM 2792 N N . LYS A 1 334 ? 0.079 40.531 8.531 1 95.31 334 LYS A N 1
ATOM 2793 C CA . LYS A 1 334 ? -0.389 41.469 7.523 1 95.31 334 LYS A CA 1
ATOM 2794 C C . LYS A 1 334 ? -1.214 42.594 8.156 1 95.31 334 LYS A C 1
ATOM 2796 O O . LYS A 1 334 ? -1.217 43.719 7.664 1 95.31 334 LYS A O 1
ATOM 2801 N N . GLU A 1 335 ? -1.932 42.281 9.242 1 94.5 335 GLU A N 1
ATOM 2802 C CA . GLU A 1 335 ? -2.703 43.281 9.953 1 94.5 335 GLU A CA 1
ATOM 2803 C C . GLU A 1 335 ? -1.792 44.375 10.539 1 94.5 335 GLU A C 1
ATOM 2805 O O . GLU A 1 335 ? -2.148 45.531 10.562 1 94.5 335 GLU A O 1
ATOM 2810 N N . LYS A 1 336 ? -0.683 43.938 11.07 1 96 336 LYS A N 1
ATOM 2811 C CA . LYS A 1 336 ? 0.301 44.906 11.555 1 96 336 LYS A CA 1
ATOM 2812 C C . LYS A 1 336 ? 0.775 45.812 10.43 1 96 336 LYS A C 1
ATOM 2814 O O . LYS A 1 336 ? 0.887 47.031 10.617 1 96 336 LYS A O 1
ATOM 2819 N N . GLU A 1 337 ? 0.994 45.25 9.281 1 95.81 337 GLU A N 1
ATOM 2820 C CA . GLU A 1 337 ? 1.439 46 8.117 1 95.81 337 GLU A CA 1
ATOM 2821 C C . GLU A 1 337 ? 0.378 47.031 7.684 1 95.81 337 GLU A C 1
ATOM 2823 O O . GLU A 1 337 ? 0.704 48.125 7.277 1 95.81 337 GLU A O 1
ATOM 2828 N N . GLN A 1 338 ? -0.778 46.625 7.781 1 95.94 338 GLN A N 1
ATOM 2829 C CA . GLN A 1 338 ? -1.873 47.5 7.418 1 95.94 338 GLN A CA 1
ATOM 2830 C C . GLN A 1 338 ? -1.961 48.688 8.375 1 95.94 338 GLN A C 1
ATOM 2832 O O . GLN A 1 338 ? -2.25 49.812 7.961 1 95.94 338 GLN A O 1
ATOM 2837 N N . LEU A 1 339 ? -1.746 48.438 9.641 1 96.62 339 LEU A N 1
ATOM 2838 C CA . LEU A 1 339 ? -1.72 49.5 10.625 1 96.62 339 LEU A CA 1
ATOM 2839 C C . LEU A 1 339 ? -0.585 50.469 10.328 1 96.62 339 LEU A C 1
ATOM 2841 O O . LEU A 1 339 ? -0.755 51.688 10.469 1 96.62 339 LEU A O 1
ATOM 2845 N N . GLU A 1 340 ? 0.486 49.938 9.93 1 96.75 340 GLU A N 1
ATOM 2846 C CA . GLU A 1 340 ? 1.631 50.75 9.586 1 96.75 340 GLU A CA 1
ATOM 2847 C C . GLU A 1 340 ? 1.345 51.625 8.352 1 96.75 340 GLU A C 1
ATOM 2849 O O . GLU A 1 340 ? 1.746 52.781 8.281 1 96.75 340 GLU A O 1
ATOM 2854 N N . LYS A 1 341 ? 0.706 51.094 7.41 1 97 341 LYS A N 1
ATOM 2855 C CA . LYS A 1 341 ? 0.306 51.844 6.223 1 97 341 LYS A CA 1
ATOM 2856 C C . LYS A 1 341 ? -0.677 52.938 6.582 1 97 341 LYS A C 1
ATOM 2858 O O . LYS A 1 341 ? -0.58 54.062 6.066 1 97 341 LYS A O 1
ATOM 2863 N N . LYS A 1 342 ? -1.628 52.562 7.391 1 96.38 342 LYS A N 1
ATOM 2864 C CA . LYS A 1 342 ? -2.584 53.562 7.852 1 96.38 342 LYS A CA 1
ATOM 2865 C C . LYS A 1 342 ? -1.875 54.719 8.562 1 96.38 342 LYS A C 1
ATOM 2867 O O . LYS A 1 342 ? -2.221 55.875 8.359 1 96.38 342 LYS A O 1
ATOM 2872 N N . ARG A 1 343 ? -0.934 54.344 9.422 1 97.19 343 ARG A N 1
ATOM 2873 C CA . ARG A 1 343 ? -0.154 55.375 10.125 1 97.19 343 ARG A CA 1
ATOM 2874 C C . ARG A 1 343 ? 0.548 56.281 9.141 1 97.19 343 ARG A C 1
ATOM 2876 O O . ARG A 1 343 ? 0.544 57.531 9.312 1 97.19 343 ARG A O 1
ATOM 2883 N N . SER A 1 344 ? 1.129 55.75 8.102 1 97.25 344 SER A N 1
ATOM 2884 C CA . SER A 1 344 ? 1.831 56.531 7.09 1 97.25 344 SER A CA 1
ATOM 2885 C C . SER A 1 344 ? 0.874 57.469 6.34 1 97.25 344 SER A C 1
ATOM 2887 O O . SER A 1 344 ? 1.227 58.594 6.008 1 97.25 344 SER A O 1
ATOM 2889 N N . SER A 1 345 ? -0.25 56.969 6.059 1 96.81 345 SER A N 1
ATOM 2890 C CA . SER A 1 345 ? -1.257 57.781 5.375 1 96.81 345 SER A CA 1
ATOM 2891 C C . SER A 1 345 ? -1.698 58.969 6.234 1 96.81 345 SER A C 1
ATOM 2893 O O . SER A 1 345 ? -1.806 60.094 5.742 1 96.81 345 SER A O 1
ATOM 2895 N N . VAL A 1 346 ? -1.965 58.688 7.508 1 96.06 346 VAL A N 1
ATOM 2896 C CA . VAL A 1 346 ? -2.383 59.719 8.438 1 96.06 346 VAL A CA 1
ATOM 2897 C C . VAL A 1 346 ? -1.266 60.75 8.594 1 96.06 346 VAL A C 1
ATOM 2899 O O . VAL A 1 346 ? -1.529 61.969 8.688 1 96.06 346 VAL A O 1
ATOM 2902 N N . GLN A 1 347 ? -0.089 60.281 8.617 1 96.62 347 GLN A N 1
ATOM 2903 C CA . GLN A 1 347 ? 1.061 61.188 8.719 1 96.62 347 GLN A CA 1
ATOM 2904 C C . GLN A 1 347 ? 1.159 62.094 7.496 1 96.62 347 GLN A C 1
ATOM 2906 O O . GLN A 1 347 ? 1.469 63.281 7.625 1 96.62 347 GLN A O 1
ATOM 2911 N N . LYS A 1 348 ? 0.911 61.562 6.355 1 96.5 348 LYS A N 1
ATOM 2912 C CA . LYS A 1 348 ? 0.92 62.344 5.129 1 96.5 348 LYS A CA 1
ATOM 2913 C C . LYS A 1 348 ? -0.194 63.375 5.133 1 96.5 348 LYS A C 1
ATOM 2915 O O . LYS A 1 348 ? 0.03 64.562 4.773 1 96.5 348 LYS A O 1
ATOM 2920 N N . ASP A 1 349 ? -1.354 62.938 5.539 1 95.12 349 ASP A N 1
ATOM 2921 C CA . ASP A 1 349 ? -2.488 63.875 5.609 1 95.12 349 ASP A CA 1
ATOM 2922 C C . ASP A 1 349 ? -2.209 65 6.586 1 95.12 349 ASP A C 1
ATOM 2924 O O . ASP A 1 349 ? -2.568 66.188 6.324 1 95.12 349 ASP A O 1
ATOM 2928 N N . LEU A 1 350 ? -1.611 64.625 7.711 1 94.94 350 LEU A N 1
ATOM 2929 C CA . LEU A 1 350 ? -1.252 65.625 8.711 1 94.94 350 LEU A CA 1
ATOM 2930 C C . LEU A 1 350 ? -0.282 66.688 8.133 1 94.94 350 LEU A C 1
ATOM 2932 O O . LEU A 1 350 ? -0.475 67.875 8.297 1 94.94 350 LEU A O 1
ATOM 2936 N N . LYS A 1 351 ? 0.664 66.188 7.395 1 95.06 351 LYS A N 1
ATOM 2937 C CA . LYS A 1 351 ? 1.653 67.062 6.789 1 95.06 351 LYS A CA 1
ATOM 2938 C C . LYS A 1 351 ? 1.011 68 5.754 1 95.06 351 LYS A C 1
ATOM 2940 O O . LYS A 1 351 ? 1.332 69.188 5.68 1 95.06 351 LYS A O 1
ATOM 2945 N N . ASP A 1 352 ? 0.167 67.438 4.93 1 94.25 352 ASP A N 1
ATOM 2946 C CA . ASP A 1 352 ? -0.523 68.25 3.906 1 94.25 352 ASP A CA 1
ATOM 2947 C C . ASP A 1 352 ? -1.373 69.312 4.535 1 94.25 352 ASP A C 1
ATOM 2949 O O . ASP A 1 352 ? -1.365 70.5 4.066 1 94.25 352 ASP A O 1
ATOM 2953 N N . ASP A 1 353 ? -2.1 68.938 5.582 1 92.69 353 ASP A N 1
ATOM 2954 C CA . ASP A 1 353 ? -2.973 69.938 6.238 1 92.69 353 ASP A CA 1
ATOM 2955 C C . ASP A 1 353 ? -2.158 71 6.969 1 92.69 353 ASP A C 1
ATOM 2957 O O . ASP A 1 353 ? -2.574 72.125 7.047 1 92.69 353 ASP A O 1
ATOM 2961 N N . GLU A 1 354 ? -1.053 70.625 7.531 1 93 354 GLU A N 1
ATOM 2962 C CA . GLU A 1 354 ? -0.16 71.562 8.164 1 93 354 GLU A CA 1
ATOM 2963 C C . GLU A 1 354 ? 0.396 72.562 7.145 1 93 354 GLU A C 1
ATOM 2965 O O . GLU A 1 354 ? 0.53 73.75 7.438 1 93 354 GLU A O 1
ATOM 2970 N N . GLU A 1 355 ? 0.7 72.062 5.949 1 91.56 355 GLU A N 1
ATOM 2971 C CA . GLU A 1 355 ? 1.169 72.938 4.875 1 91.56 355 GLU A CA 1
ATOM 2972 C C . GLU A 1 355 ? 0.074 73.938 4.426 1 91.56 355 GLU A C 1
ATOM 2974 O O . GLU A 1 355 ? 0.342 75.125 4.172 1 91.56 355 GLU A O 1
ATOM 2979 N N . ASP A 1 356 ? -1.062 73.375 4.324 1 89.62 356 ASP A N 1
ATOM 2980 C CA . ASP A 1 356 ? -2.191 74.25 3.926 1 89.62 356 ASP A CA 1
ATOM 2981 C C . ASP A 1 356 ? -2.457 75.312 4.961 1 89.62 356 ASP A C 1
ATOM 2983 O O . ASP A 1 356 ? -2.775 76.438 4.602 1 89.62 356 ASP A O 1
ATOM 2987 N N . LEU A 1 357 ? -2.432 74.938 6.164 1 90.12 357 LEU A N 1
ATOM 2988 C CA . LEU A 1 357 ? -2.629 75.875 7.234 1 90.12 357 LEU A CA 1
ATOM 2989 C C . LEU A 1 357 ? -1.562 77 7.188 1 90.12 357 LEU A C 1
ATOM 2991 O O . LEU A 1 357 ? -1.863 78.188 7.383 1 90.12 357 LEU A O 1
ATOM 2995 N N . ASN A 1 358 ? -0.32 76.625 6.949 1 89.44 358 ASN A N 1
ATOM 2996 C CA . ASN A 1 358 ? 0.779 77.562 6.848 1 89.44 358 ASN A CA 1
ATOM 2997 C C . ASN A 1 358 ? 0.576 78.5 5.684 1 89.44 358 ASN A C 1
ATOM 2999 O O . ASN A 1 358 ? 0.898 79.688 5.789 1 89.44 358 ASN A O 1
ATOM 3003 N N . LYS A 1 359 ? 0.059 78 4.602 1 86.75 359 LYS A N 1
ATOM 3004 C CA . LYS A 1 359 ? -0.236 78.875 3.451 1 86.75 359 LYS A CA 1
ATOM 3005 C C . LYS A 1 359 ? -1.323 79.875 3.781 1 86.75 359 LYS A C 1
ATOM 3007 O O . LYS A 1 359 ? -1.239 81.062 3.373 1 86.75 359 LYS A O 1
ATOM 3012 N N . LEU A 1 360 ? -2.305 79.438 4.496 1 84.56 360 LEU A N 1
ATOM 3013 C CA . LEU A 1 360 ? -3.41 80.312 4.867 1 84.56 360 LEU A CA 1
ATOM 3014 C C . LEU A 1 360 ? -2.941 81.375 5.82 1 84.56 360 LEU A C 1
ATOM 3016 O O . LEU A 1 360 ? -3.393 82.562 5.73 1 84.56 360 LEU A O 1
ATOM 3020 N N . ILE A 1 361 ? -2.1 81.062 6.734 1 84.81 361 ILE A N 1
ATOM 3021 C CA . ILE A 1 361 ? -1.585 82 7.715 1 84.81 361 ILE A CA 1
ATOM 3022 C C . ILE A 1 361 ? -0.701 83 7.023 1 84.81 361 ILE A C 1
ATOM 3024 O O . ILE A 1 361 ? -0.707 84.188 7.395 1 84.81 361 ILE A O 1
ATOM 3028 N N . SER A 1 362 ? 0.094 82.688 6.008 1 82.81 362 SER A N 1
ATOM 3029 C CA . SER A 1 362 ? 1.019 83.562 5.316 1 82.81 362 SER A CA 1
ATOM 3030 C C . SER A 1 362 ? 0.291 84.438 4.289 1 82.81 362 SER A C 1
ATOM 3032 O O . SER A 1 362 ? 0.901 85.312 3.646 1 82.81 362 SER A O 1
ATOM 3034 N N . GLY A 1 363 ? -0.958 84.438 4.262 1 73.75 363 GLY A N 1
ATOM 3035 C CA . GLY A 1 363 ? -1.744 85.312 3.389 1 73.75 363 GLY A CA 1
ATOM 3036 C C . GLY A 1 363 ? -1.74 84.812 1.942 1 73.75 363 GLY A C 1
ATOM 3037 O O . GLY A 1 363 ? -2.16 85.562 1.05 1 73.75 363 GLY A O 1
ATOM 3038 N N . LYS A 1 364 ? -1.068 83.875 1.631 1 65 364 LYS A N 1
ATOM 3039 C CA . LYS A 1 364 ? -1.012 83.375 0.262 1 65 364 LYS A CA 1
ATOM 3040 C C . LYS A 1 364 ? -2.32 82.688 -0.127 1 65 364 LYS A C 1
ATOM 3042 O O . LYS A 1 364 ? -2.996 82.062 0.72 1 65 364 LYS A O 1
ATOM 3047 N N . LYS A 1 365 ? -3.215 83.312 -1.116 1 57.88 365 LYS A N 1
ATOM 3048 C CA . LYS A 1 365 ? -4.52 82.938 -1.658 1 57.88 365 LYS A CA 1
ATOM 3049 C C . LYS A 1 365 ? -4.613 81.438 -1.914 1 57.88 365 LYS A C 1
ATOM 3051 O O . LYS A 1 365 ? -3.797 80.875 -2.646 1 57.88 365 LYS A O 1
ATOM 3056 N N . THR A 1 366 ? -4.824 80.562 -0.994 1 54.56 366 THR A N 1
ATOM 3057 C CA . THR A 1 366 ? -5.148 79.188 -1.463 1 54.56 366 THR A CA 1
ATOM 3058 C C . THR A 1 366 ? -6.539 79.188 -2.09 1 54.56 366 THR A C 1
ATOM 3060 O O . THR A 1 366 ? -7.395 80 -1.762 1 54.56 366 THR A O 1
ATOM 3063 N N . VAL A 1 367 ? -6.77 78.562 -3.256 1 50.69 367 VAL A N 1
ATOM 3064 C CA . VAL A 1 367 ? -7.965 78.625 -4.094 1 50.69 367 VAL A CA 1
ATOM 3065 C C . VAL A 1 367 ? -9.211 78.438 -3.223 1 50.69 367 VAL A C 1
ATOM 3067 O O . VAL A 1 367 ? -10.273 79 -3.555 1 50.69 367 VAL A O 1
ATOM 3070 N N . LYS A 1 368 ? -9.328 77.688 -2.32 1 53.62 368 LYS A N 1
ATOM 3071 C CA . LYS A 1 368 ? -10.508 77.375 -1.519 1 53.62 368 LYS A CA 1
ATOM 3072 C C . LYS A 1 368 ? -10.867 78.562 -0.609 1 53.62 368 LYS A C 1
ATOM 3074 O O . LYS A 1 368 ? -11.906 78.562 0.055 1 53.62 368 LYS A O 1
ATOM 3079 N N . ALA A 1 369 ? -10.055 79.5 -0.389 1 53.62 369 ALA A N 1
ATOM 3080 C CA . ALA A 1 369 ? -10.188 80.625 0.471 1 53.62 369 ALA A CA 1
ATOM 3081 C C . ALA A 1 369 ? -11.281 81.562 -0.048 1 53.62 369 ALA A C 1
ATOM 3083 O O . ALA A 1 369 ? -11.602 82.625 0.593 1 53.62 369 ALA A O 1
ATOM 3084 N N . ILE A 1 370 ? -11.68 81.375 -1.255 1 50.88 370 ILE A N 1
ATOM 3085 C CA . ILE A 1 370 ? -12.609 82.438 -1.754 1 50.88 370 ILE A CA 1
ATOM 3086 C C . ILE A 1 370 ? -13.914 82.375 -0.961 1 50.88 370 ILE A C 1
ATOM 3088 O O . ILE A 1 370 ? -14.555 83.375 -0.74 1 50.88 370 ILE A O 1
ATOM 3092 N N . PHE A 1 371 ? -14.484 81.125 -0.695 1 53.31 371 PHE A N 1
ATOM 3093 C CA . PHE A 1 371 ? -15.898 81.125 -0.361 1 53.31 371 PHE A CA 1
ATOM 3094 C C . PHE A 1 371 ? -16.109 81.25 1.145 1 53.3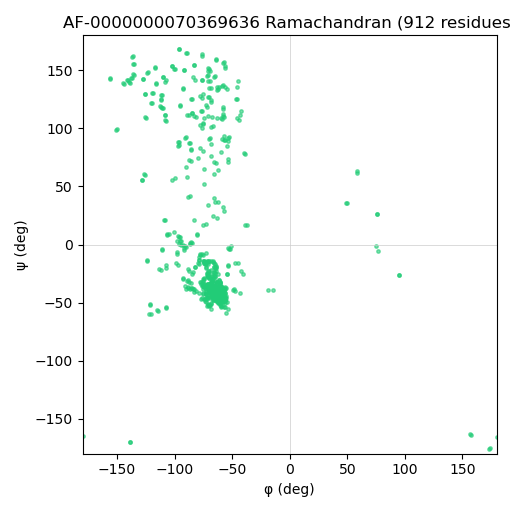1 371 PHE A C 1
ATOM 3096 O O . PHE A 1 371 ? -17.219 81.438 1.609 1 53.31 371 PHE A O 1
ATOM 3103 N N . SER A 1 372 ? -15.305 80.688 2.078 1 57.5 372 SER A N 1
ATOM 3104 C CA . SER A 1 372 ? -15.555 80.75 3.514 1 57.5 372 SER A CA 1
ATOM 3105 C C . SER A 1 372 ? -14.555 81.688 4.199 1 57.5 372 SER A C 1
ATOM 3107 O O . SER A 1 372 ? -13.484 81.938 3.656 1 57.5 372 SER A O 1
ATOM 3109 N N . SER A 1 373 ? -15.023 82.5 5.191 1 68.38 373 SER A N 1
ATOM 3110 C CA . SER A 1 373 ? -14.133 83.438 5.863 1 68.38 373 SER A CA 1
ATOM 3111 C C . SER A 1 373 ? -12.812 82.75 6.238 1 68.38 373 SER A C 1
ATOM 3113 O O . SER A 1 373 ? -12.773 81.562 6.547 1 68.38 373 SER A O 1
ATOM 3115 N N . SER A 1 374 ? -11.695 83.312 5.82 1 73.19 374 SER A N 1
ATOM 3116 C CA . SER A 1 374 ? -10.32 82.875 6.043 1 73.19 374 SER A CA 1
ATOM 3117 C C . SER A 1 374 ? -10.125 82.375 7.469 1 73.19 374 SER A C 1
ATOM 3119 O O . SER A 1 374 ? -9.438 81.375 7.695 1 73.19 374 SER A O 1
ATOM 3121 N N . GLU A 1 375 ? -10.961 82.875 8.359 1 78.94 375 GLU A N 1
ATOM 3122 C CA . GLU A 1 375 ? -10.781 82.5 9.766 1 78.94 375 GLU A CA 1
ATOM 3123 C C . GLU A 1 375 ? -11.445 81.125 10.078 1 78.94 375 GLU A C 1
ATOM 3125 O O . GLU A 1 375 ? -10.914 80.375 10.875 1 78.94 375 GLU A O 1
ATOM 3130 N N . GLU A 1 376 ? -12.555 80.938 9.539 1 83.5 376 GLU A N 1
ATOM 3131 C CA . GLU A 1 376 ? -13.273 79.688 9.742 1 83.5 376 GLU A CA 1
ATOM 3132 C C . GLU A 1 376 ? -12.5 78.5 9.164 1 83.5 376 GLU A C 1
ATOM 3134 O O . GLU A 1 376 ? -12.469 77.438 9.758 1 83.5 376 GLU A O 1
ATOM 3139 N N . GLN A 1 377 ? -11.93 78.688 8.062 1 85.38 377 GLN A N 1
ATOM 3140 C CA . GLN A 1 377 ? -11.141 77.625 7.422 1 85.38 377 GLN A CA 1
ATOM 3141 C C . GLN A 1 377 ? -9.898 77.312 8.25 1 85.38 377 GLN A C 1
ATOM 3143 O O . GLN A 1 377 ? -9.508 76.125 8.344 1 85.38 377 GLN A O 1
ATOM 3148 N N . LYS A 1 378 ? -9.336 78.312 8.805 1 86.88 378 LYS A N 1
ATOM 3149 C CA . LYS A 1 378 ? -8.172 78.062 9.656 1 86.88 378 LYS A CA 1
ATOM 3150 C C . LYS A 1 378 ? -8.523 77.25 10.883 1 86.88 378 LYS A C 1
ATOM 3152 O O . LYS A 1 378 ? -7.785 76.312 11.242 1 86.88 378 LYS A O 1
ATOM 3157 N N . LYS A 1 379 ? -9.648 77.5 11.438 1 89.06 379 LYS A N 1
ATOM 3158 C CA . LYS A 1 379 ? -10.078 76.75 12.633 1 89.06 379 LYS A CA 1
ATOM 3159 C C . LYS A 1 379 ? -10.383 75.312 12.312 1 89.06 379 LYS A C 1
ATOM 3161 O O . LYS A 1 379 ? -10.07 74.438 13.102 1 89.06 379 LYS A O 1
ATOM 3166 N N . LYS A 1 380 ? -10.945 75.125 11.211 1 90.38 380 LYS A N 1
ATOM 3167 C CA . LYS A 1 380 ? -11.266 73.812 10.781 1 90.38 380 LYS A CA 1
ATOM 3168 C C . LYS A 1 380 ? -10 73 10.531 1 90.38 380 LYS A C 1
ATOM 3170 O O . LYS A 1 380 ? -9.922 71.812 10.922 1 90.38 380 LYS A O 1
ATOM 3175 N N . LEU A 1 381 ? -9.07 73.562 9.914 1 91.62 381 LEU A N 1
ATOM 3176 C CA . LEU A 1 381 ? -7.809 72.875 9.641 1 91.62 381 LEU A CA 1
ATOM 3177 C C . LEU A 1 381 ? -7.051 72.562 10.93 1 91.62 381 LEU A C 1
ATOM 3179 O O . LEU A 1 381 ? -6.426 71.5 11.062 1 91.62 381 LEU A O 1
ATOM 3183 N N . GLU A 1 382 ? -7.148 73.5 11.859 1 92.06 382 GLU A N 1
ATOM 3184 C CA . GLU A 1 382 ? -6.492 73.25 13.148 1 92.06 382 GLU A CA 1
ATOM 3185 C C . GLU A 1 382 ? -7.109 72.125 13.906 1 92.06 382 GLU A C 1
ATOM 3187 O O . GLU A 1 382 ? -6.395 71.312 14.523 1 92.06 382 GLU A O 1
ATOM 3192 N N . THR A 1 383 ? -8.406 72.062 13.898 1 93.69 383 THR A N 1
ATOM 3193 C CA . THR A 1 383 ? -9.094 70.938 14.555 1 93.69 383 THR A CA 1
ATOM 3194 C C . THR A 1 383 ? -8.727 69.625 13.906 1 93.69 383 THR A C 1
ATOM 3196 O O . THR A 1 383 ? -8.492 68.625 14.602 1 93.69 383 THR A O 1
ATOM 3199 N N . LYS A 1 384 ? -8.664 69.562 12.625 1 93.62 384 LYS A N 1
ATOM 3200 C CA . LYS A 1 384 ? -8.297 68.375 11.891 1 93.62 384 LYS A CA 1
ATOM 3201 C C . LYS A 1 384 ? -6.867 67.938 12.203 1 93.62 384 LYS A C 1
ATOM 3203 O O . LYS A 1 384 ? -6.582 66.75 12.359 1 93.62 384 LYS A O 1
ATOM 3208 N N . ILE A 1 385 ? -6.074 68.875 12.211 1 94.25 385 ILE A N 1
ATOM 3209 C CA . ILE A 1 385 ? -4.668 68.625 12.508 1 94.25 385 ILE A CA 1
ATOM 3210 C C . ILE A 1 385 ? -4.539 68 13.906 1 94.25 385 ILE A C 1
ATOM 3212 O O . ILE A 1 385 ? -3.783 67.062 14.102 1 94.25 385 ILE A O 1
ATOM 3216 N N . ASP A 1 386 ? -5.32 68.562 14.852 1 94.38 386 ASP A N 1
ATOM 3217 C CA . ASP A 1 386 ? -5.289 68.062 16.203 1 94.38 386 ASP A CA 1
ATOM 3218 C C . ASP A 1 386 ? -5.805 66.625 16.25 1 94.38 386 ASP A C 1
ATOM 3220 O O . ASP A 1 386 ? -5.266 65.75 16.969 1 94.38 386 ASP A O 1
ATOM 3224 N N . GLN A 1 387 ? -6.805 66.375 15.516 1 94.31 387 GLN A N 1
ATOM 3225 C CA . GLN A 1 387 ? -7.363 65.062 15.438 1 94.31 387 GLN A CA 1
ATOM 3226 C C . GLN A 1 387 ? -6.355 64.062 14.836 1 94.31 387 GLN A C 1
ATOM 3228 O O . GLN A 1 387 ? -6.23 62.938 15.312 1 94.31 387 GLN A O 1
ATOM 3233 N N . PHE A 1 388 ? -5.652 64.438 13.828 1 95 388 PHE A N 1
ATOM 3234 C CA . PHE A 1 388 ? -4.648 63.625 13.188 1 95 388 PHE A CA 1
ATOM 3235 C C . PHE A 1 388 ? -3.49 63.344 14.141 1 95 388 PHE A C 1
ATOM 3237 O O . PHE A 1 388 ? -2.941 62.25 14.156 1 95 388 PHE A O 1
ATOM 3244 N N . LYS A 1 389 ? -3.119 64.312 14.898 1 95.5 389 LYS A N 1
ATOM 3245 C CA . LYS A 1 389 ? -2.035 64.125 15.859 1 95.5 389 LYS A CA 1
ATOM 3246 C C . LYS A 1 389 ? -2.408 63.125 16.906 1 95.5 389 LYS A C 1
ATOM 3248 O O . LYS A 1 389 ? -1.58 62.281 17.297 1 95.5 389 LYS A O 1
ATOM 3253 N N . VAL A 1 390 ? -3.615 63.188 17.375 1 95.81 390 VAL A N 1
ATOM 3254 C CA . VAL A 1 390 ? -4.102 62.219 18.344 1 95.81 390 VAL A CA 1
ATOM 3255 C C . VAL A 1 390 ? -4.145 60.844 17.734 1 95.81 390 VAL A C 1
ATOM 3257 O O . VAL A 1 390 ? -3.729 59.844 18.359 1 95.81 390 VAL A O 1
ATOM 3260 N N . GLU A 1 391 ? -4.625 60.75 16.516 1 95.88 391 GLU A N 1
ATOM 3261 C CA . GLU A 1 391 ? -4.711 59.469 15.828 1 95.88 391 GLU A CA 1
ATOM 3262 C C . GLU A 1 391 ? -3.328 58.875 15.586 1 95.88 391 GLU A C 1
ATOM 3264 O O . GLU A 1 391 ? -3.141 57.656 15.703 1 95.88 391 GLU A O 1
ATOM 3269 N N . LEU A 1 392 ? -2.441 59.719 15.188 1 96.62 392 LEU A N 1
ATOM 3270 C CA . LEU A 1 392 ? -1.078 59.25 14.953 1 96.62 392 LEU A CA 1
ATOM 3271 C C . LEU A 1 392 ? -0.475 58.656 16.234 1 96.62 392 LEU A C 1
ATOM 3273 O O . LEU A 1 392 ? 0.198 57.625 16.188 1 96.62 392 LEU A O 1
ATOM 3277 N N . LYS A 1 393 ? -0.72 59.312 17.359 1 96.75 393 LYS A N 1
ATOM 3278 C CA . LYS A 1 393 ? -0.238 58.844 18.641 1 96.75 393 LYS A CA 1
ATOM 3279 C C . LYS A 1 393 ? -0.872 57.469 18.984 1 96.75 393 LYS A C 1
ATOM 3281 O O . LYS A 1 393 ? -0.192 56.562 19.469 1 96.75 393 LYS A O 1
ATOM 3286 N N . ASN A 1 394 ? -2.117 57.406 18.766 1 96.81 394 ASN A N 1
ATOM 3287 C CA . ASN A 1 394 ? -2.832 56.156 19.031 1 96.81 394 ASN A CA 1
ATOM 3288 C C . ASN A 1 394 ? -2.322 55.031 18.141 1 96.81 394 ASN A C 1
ATOM 3290 O O . ASN A 1 394 ? -2.172 53.906 18.594 1 96.81 394 ASN A O 1
ATOM 3294 N N . LEU A 1 395 ? -2.096 55.344 16.891 1 97.44 395 LEU A N 1
ATOM 3295 C CA . LEU A 1 395 ? -1.604 54.344 15.969 1 97.44 395 LEU A CA 1
ATOM 3296 C C . LEU A 1 395 ? -0.209 53.875 16.359 1 97.44 395 LEU A C 1
ATOM 3298 O O . LEU A 1 395 ? 0.095 52.688 16.281 1 97.44 395 LEU A O 1
ATOM 3302 N N . ASP A 1 396 ? 0.624 54.781 16.75 1 96.88 396 ASP A N 1
ATOM 3303 C CA . ASP A 1 396 ? 1.959 54.438 17.219 1 96.88 396 ASP A CA 1
ATOM 3304 C C . ASP A 1 396 ? 1.885 53.469 18.406 1 96.88 396 ASP A C 1
ATOM 3306 O O . ASP A 1 396 ? 2.617 52.5 18.469 1 96.88 396 ASP A O 1
ATOM 3310 N N . ASN A 1 397 ? 1.002 53.812 19.312 1 96.62 397 ASN A N 1
ATOM 3311 C CA . ASN A 1 397 ? 0.809 52.969 20.484 1 96.62 397 ASN A CA 1
ATOM 3312 C C . ASN A 1 397 ? 0.293 51.562 20.109 1 96.62 397 ASN A C 1
ATOM 3314 O O . ASN A 1 397 ? 0.776 50.562 20.625 1 96.62 397 ASN A O 1
ATOM 3318 N N . LEU A 1 398 ? -0.653 51.531 19.281 1 97.19 398 LEU A N 1
ATOM 3319 C CA . LEU A 1 398 ? -1.255 50.281 18.875 1 97.19 398 LEU A CA 1
ATOM 3320 C C . LEU A 1 398 ? -0.243 49.406 18.141 1 97.19 398 LEU A C 1
ATOM 3322 O O . LEU A 1 398 ? -0.179 48.188 18.375 1 97.19 398 LEU A O 1
ATOM 3326 N N . ILE A 1 399 ? 0.486 50.031 17.219 1 97.5 399 ILE A N 1
ATOM 3327 C CA . ILE A 1 399 ? 1.488 49.281 16.453 1 97.5 399 ILE A CA 1
ATOM 3328 C C . ILE A 1 399 ? 2.518 48.688 17.406 1 97.5 399 ILE A C 1
ATOM 3330 O O . ILE A 1 399 ? 2.955 47.531 17.219 1 97.5 399 ILE A O 1
ATOM 3334 N N . GLU A 1 400 ? 2.883 49.406 18.391 1 97.38 400 GLU A N 1
ATOM 3335 C CA . GLU A 1 400 ? 3.803 48.906 19.406 1 97.38 400 GLU A CA 1
ATOM 3336 C C . GLU A 1 400 ? 3.211 47.688 20.125 1 97.38 400 GLU A C 1
ATOM 3338 O O . GLU A 1 400 ? 3.893 46.688 20.328 1 97.38 400 GLU A O 1
ATOM 3343 N N . ILE A 1 401 ? 1.972 47.781 20.547 1 96.94 401 ILE A N 1
ATOM 3344 C CA . ILE A 1 401 ? 1.287 46.719 21.266 1 96.94 401 ILE A CA 1
ATOM 3345 C C . ILE A 1 401 ? 1.229 45.469 20.375 1 96.94 401 ILE A C 1
ATOM 3347 O O . ILE A 1 401 ? 1.569 44.375 20.828 1 96.94 401 ILE A O 1
ATOM 3351 N N . VAL A 1 402 ? 0.844 45.656 19.156 1 97.06 402 VAL A N 1
ATOM 3352 C CA . VAL A 1 402 ? 0.691 44.562 18.219 1 97.06 402 VAL A CA 1
ATOM 3353 C C . VAL A 1 402 ? 2.043 43.875 17.969 1 97.06 402 VAL A C 1
ATOM 3355 O O . VAL A 1 402 ? 2.127 42.656 17.875 1 97.06 402 VAL A O 1
ATOM 3358 N N . THR A 1 403 ? 3.066 44.688 17.844 1 97.56 403 THR A N 1
ATOM 3359 C CA . THR A 1 403 ? 4.418 44.156 17.688 1 97.56 403 THR A CA 1
ATOM 3360 C C . THR A 1 403 ? 4.809 43.281 18.859 1 97.56 403 THR A C 1
ATOM 3362 O O . THR A 1 403 ? 5.367 42.188 18.688 1 97.56 403 THR A O 1
ATOM 3365 N N . LYS A 1 404 ? 4.477 43.75 20.047 1 96.75 404 LYS A N 1
ATOM 3366 C CA . LYS A 1 404 ? 4.781 42.969 21.25 1 96.75 404 LYS A CA 1
ATOM 3367 C C . LYS A 1 404 ? 3.967 41.688 21.312 1 96.75 404 LYS A C 1
ATOM 3369 O O . LYS A 1 404 ? 4.484 40.625 21.688 1 96.75 404 LYS A O 1
ATOM 3374 N N . ILE A 1 405 ? 2.744 41.75 20.938 1 96.06 405 ILE A N 1
ATOM 3375 C CA . ILE A 1 405 ? 1.871 40.562 20.953 1 96.06 405 ILE A CA 1
ATOM 3376 C C . ILE A 1 405 ? 2.4 39.5 19.984 1 96.06 405 ILE A C 1
ATOM 3378 O O . ILE A 1 405 ? 2.51 38.344 20.344 1 96.06 405 ILE A O 1
ATOM 3382 N N . ILE A 1 406 ? 2.77 39.938 18.797 1 97 406 ILE A N 1
ATOM 3383 C CA . ILE A 1 406 ? 3.256 39 17.797 1 97 406 ILE A CA 1
ATOM 3384 C C . ILE A 1 406 ? 4.602 38.438 18.234 1 97 406 ILE A C 1
ATOM 3386 O O . ILE A 1 406 ? 4.793 37.219 18.234 1 97 406 ILE A O 1
ATOM 3390 N N . GLY A 1 407 ? 5.488 39.281 18.578 1 95.44 407 GLY A N 1
ATOM 3391 C CA . GLY A 1 407 ? 6.871 38.906 18.828 1 95.44 407 GLY A CA 1
ATOM 3392 C C . GLY A 1 407 ? 7.066 38.188 20.156 1 95.44 407 GLY A C 1
ATOM 3393 O O . GLY A 1 407 ? 7.938 37.312 20.266 1 95.44 407 GLY A O 1
ATOM 3394 N N . MET A 1 408 ? 6.242 38.469 21.188 1 94.38 408 MET A N 1
ATOM 3395 C CA . MET A 1 408 ? 6.5 37.969 22.516 1 94.38 408 MET A CA 1
ATOM 3396 C C . MET A 1 408 ? 5.5 36.844 22.875 1 94.38 408 MET A C 1
ATOM 3398 O O . MET A 1 408 ? 5.762 36.031 23.766 1 94.38 408 MET A O 1
ATOM 3402 N N . VAL A 1 409 ? 4.43 36.781 22.219 1 93.56 409 VAL A N 1
ATOM 3403 C CA . VAL A 1 409 ? 3.389 35.844 22.641 1 93.56 409 VAL A CA 1
ATOM 3404 C C . VAL A 1 409 ? 3.086 34.844 21.516 1 93.56 409 VAL A C 1
ATOM 3406 O O . VAL A 1 409 ? 3.346 33.656 21.656 1 93.56 409 VAL A O 1
ATOM 3409 N N . GLU A 1 410 ? 2.672 35.375 20.422 1 94.75 410 GLU A N 1
ATOM 3410 C CA . GLU A 1 410 ? 2.09 34.531 19.375 1 94.75 410 GLU A CA 1
ATOM 3411 C C . GLU A 1 410 ? 3.137 33.625 18.766 1 94.75 410 GLU A C 1
ATOM 3413 O O . GLU A 1 410 ? 2.865 32.438 18.516 1 94.75 410 GLU A O 1
ATOM 3418 N N . ILE A 1 411 ? 4.316 34.156 18.5 1 95.69 411 ILE A N 1
ATOM 3419 C CA . ILE A 1 411 ? 5.352 33.344 17.844 1 95.69 411 ILE A CA 1
ATOM 3420 C C . ILE A 1 411 ? 5.719 32.156 18.75 1 95.69 411 ILE A C 1
ATOM 3422 O O . ILE A 1 411 ? 5.727 31.016 18.297 1 95.69 411 ILE A O 1
ATOM 3426 N N . ASP A 1 412 ? 5.992 32.438 19.953 1 92.06 412 ASP A N 1
ATOM 3427 C CA . ASP A 1 412 ? 6.418 31.391 20.875 1 92.06 412 ASP A CA 1
ATOM 3428 C C . ASP A 1 412 ? 5.285 30.406 21.125 1 92.06 412 ASP A C 1
ATOM 3430 O O . ASP A 1 412 ? 5.523 29.203 21.266 1 92.06 412 ASP A O 1
ATOM 3434 N N . ARG A 1 413 ? 4.133 30.875 21.234 1 91 413 ARG A N 1
ATOM 3435 C CA . ARG A 1 413 ? 2.986 29.984 21.406 1 91 413 ARG A CA 1
ATOM 3436 C C . ARG A 1 413 ? 2.838 29.047 20.219 1 91 413 ARG A C 1
ATOM 3438 O O . ARG A 1 413 ? 2.615 27.844 20.391 1 91 413 ARG A O 1
ATOM 3445 N N . PHE A 1 414 ? 2.9 29.656 19.062 1 93.19 414 PHE A N 1
ATOM 3446 C CA . PHE A 1 414 ? 2.777 28.875 17.828 1 93.19 414 PHE A CA 1
ATOM 3447 C C . PHE A 1 414 ? 3.85 27.797 17.766 1 93.19 414 PHE A C 1
ATOM 3449 O O . PHE A 1 414 ? 3.551 26.641 17.453 1 93.19 414 PHE A O 1
ATOM 3456 N N . ARG A 1 415 ? 5.062 28.156 18.047 1 92.31 415 ARG A N 1
ATOM 3457 C CA . ARG A 1 415 ? 6.18 27.219 18.031 1 92.31 415 ARG A CA 1
ATOM 3458 C C . ARG A 1 415 ? 5.926 26.047 18.984 1 92.31 415 ARG A C 1
ATOM 3460 O O . ARG A 1 415 ? 6.082 24.891 18.609 1 92.31 415 ARG A O 1
ATOM 3467 N N . LYS A 1 416 ? 5.551 26.359 20.141 1 89.06 416 LYS A N 1
ATOM 3468 C CA . LYS A 1 416 ? 5.324 25.344 21.172 1 89.06 416 LYS A CA 1
ATOM 3469 C C . LYS A 1 416 ? 4.188 24.406 20.781 1 89.06 416 LYS A C 1
ATOM 3471 O O . LYS A 1 416 ? 4.309 23.188 20.891 1 89.06 416 LYS A O 1
ATOM 3476 N N . GLU A 1 417 ? 3.158 24.984 20.312 1 88.06 417 GLU A N 1
ATOM 3477 C CA . GLU A 1 417 ? 1.981 24.203 19.953 1 88.06 417 GLU A CA 1
ATOM 3478 C C . GLU A 1 417 ? 2.295 23.234 18.812 1 88.06 417 GLU A C 1
ATOM 3480 O O . GLU A 1 417 ? 1.887 22.062 18.844 1 88.06 417 GLU A O 1
ATOM 3485 N N . LYS A 1 418 ? 2.947 23.75 17.766 1 91.88 418 LYS A N 1
ATOM 3486 C CA . LYS A 1 418 ? 3.227 22.922 16.609 1 91.88 418 LYS A CA 1
ATOM 3487 C C . LYS A 1 418 ? 4.219 21.812 16.938 1 91.88 418 LYS A C 1
ATOM 3489 O O . LYS A 1 418 ? 4.094 20.688 16.453 1 91.88 418 LYS A O 1
ATOM 3494 N N . ARG A 1 419 ? 5.172 22.109 17.781 1 89.31 419 ARG A N 1
ATOM 3495 C CA . ARG A 1 419 ? 6.125 21.094 18.234 1 89.31 419 ARG A CA 1
ATOM 3496 C C . ARG A 1 419 ? 5.43 20 19.031 1 89.31 419 ARG A C 1
ATOM 3498 O O . ARG A 1 419 ? 5.668 18.812 18.797 1 89.31 419 ARG A O 1
ATOM 3505 N N . MET A 1 420 ? 4.609 20.391 19.922 1 87.12 420 MET A N 1
ATOM 3506 C CA . MET A 1 420 ? 3.879 19.438 20.734 1 87.12 420 MET A CA 1
ATOM 3507 C C . MET A 1 420 ? 2.977 18.562 19.875 1 87.12 420 MET A C 1
ATOM 3509 O O . MET A 1 420 ? 2.908 17.344 20.078 1 87.12 420 MET A O 1
ATOM 3513 N N . THR A 1 421 ? 2.305 19.172 19 1 88.75 421 THR A N 1
ATOM 3514 C CA . THR A 1 421 ? 1.408 18.438 18.109 1 88.75 421 THR A CA 1
ATOM 3515 C C . THR A 1 421 ? 2.18 17.391 17.312 1 88.75 421 THR A C 1
ATOM 3517 O O . THR A 1 421 ? 1.724 16.266 17.156 1 88.75 421 THR A O 1
ATOM 3520 N N . PHE A 1 422 ? 3.316 17.797 16.766 1 92.62 422 PHE A N 1
ATOM 3521 C CA . PHE A 1 422 ? 4.133 16.891 15.969 1 92.62 422 PHE A CA 1
ATOM 3522 C C . PHE A 1 422 ? 4.508 15.641 16.766 1 92.62 422 PHE A C 1
ATOM 3524 O O . PHE A 1 422 ? 4.324 14.523 16.297 1 92.62 422 PHE A O 1
ATOM 3531 N N . HIS A 1 423 ? 5.016 15.82 17.938 1 89.5 423 HIS A N 1
ATOM 3532 C CA . HIS A 1 423 ? 5.469 14.695 18.75 1 89.5 423 HIS A CA 1
ATOM 3533 C C . HIS A 1 423 ? 4.293 13.836 19.188 1 89.5 423 HIS A C 1
ATOM 3535 O O . HIS A 1 423 ? 4.414 12.609 19.266 1 89.5 423 HIS A O 1
ATOM 3541 N N . ARG A 1 424 ? 3.211 14.445 19.484 1 88 424 ARG A N 1
ATOM 3542 C CA . ARG A 1 424 ? 2.027 13.68 19.859 1 88 424 ARG A CA 1
ATOM 3543 C C . ARG A 1 424 ? 1.523 12.836 18.688 1 88 424 ARG A C 1
ATOM 3545 O O . ARG A 1 424 ? 1.134 11.68 18.875 1 88 424 ARG A O 1
ATOM 3552 N N . VAL A 1 425 ? 1.447 13.461 17.562 1 90.12 425 VAL A N 1
ATOM 3553 C CA . VAL A 1 425 ? 0.995 12.75 16.375 1 90.12 425 VAL A CA 1
ATOM 3554 C C . VAL A 1 425 ? 1.937 11.586 16.078 1 90.12 425 VAL A C 1
ATOM 3556 O O . VAL A 1 425 ? 1.488 10.484 15.766 1 90.12 425 VAL A O 1
ATOM 3559 N N . LEU A 1 426 ? 3.213 11.844 16.188 1 91.38 426 LEU A N 1
ATOM 3560 C CA . LEU A 1 426 ? 4.18 10.773 15.961 1 91.38 426 LEU A CA 1
ATOM 3561 C C . LEU A 1 426 ? 3.963 9.625 16.938 1 91.38 426 LEU A C 1
ATOM 3563 O O . LEU A 1 426 ? 4.098 8.453 16.562 1 91.38 426 LEU A O 1
ATOM 3567 N N . GLN A 1 427 ? 3.697 9.977 18.125 1 87.88 427 GLN A N 1
ATOM 3568 C CA . GLN A 1 427 ? 3.408 8.945 19.125 1 87.88 427 GLN A CA 1
ATOM 3569 C C . GLN A 1 427 ? 2.191 8.117 18.719 1 87.88 427 GLN A C 1
ATOM 3571 O O . GLN A 1 427 ? 2.205 6.891 18.828 1 87.88 427 GLN A O 1
ATOM 3576 N N . CYS A 1 428 ? 1.219 8.781 18.312 1 86.75 428 CYS A N 1
ATOM 3577 C CA . CYS A 1 428 ? 0.002 8.094 17.891 1 86.75 428 CYS A CA 1
ATOM 3578 C C . CYS A 1 428 ? 0.274 7.18 16.703 1 86.75 428 CYS A C 1
ATOM 3580 O O . CYS A 1 428 ? -0.195 6.043 16.672 1 86.75 428 CYS A O 1
ATOM 3582 N N . VAL A 1 429 ? 0.959 7.711 15.75 1 90.19 429 VAL A N 1
ATOM 3583 C CA . VAL A 1 429 ? 1.299 6.93 14.57 1 90.19 429 VAL A CA 1
ATOM 3584 C C . VAL A 1 429 ? 2.115 5.707 14.977 1 90.19 429 VAL A C 1
ATOM 3586 O O . VAL A 1 429 ? 1.834 4.59 14.539 1 90.19 429 VAL A O 1
ATOM 3589 N N . ALA A 1 430 ? 3.109 5.949 15.797 1 90.19 430 ALA A N 1
ATOM 3590 C CA . ALA A 1 430 ? 3.971 4.859 16.25 1 90.19 430 ALA A CA 1
ATOM 3591 C C . ALA A 1 430 ? 3.164 3.791 16.984 1 90.19 430 ALA A C 1
ATOM 3593 O O . ALA A 1 430 ? 3.316 2.596 16.703 1 90.19 430 ALA A O 1
ATOM 3594 N N . ASP A 1 431 ? 2.34 4.215 17.875 1 86.88 431 ASP A N 1
ATOM 3595 C CA . ASP A 1 431 ? 1.5 3.275 18.609 1 86.88 431 ASP A CA 1
ATOM 3596 C C . ASP A 1 431 ? 0.647 2.436 17.656 1 86.88 431 ASP A C 1
ATOM 3598 O O . ASP A 1 431 ? 0.562 1.215 17.812 1 86.88 431 ASP A O 1
ATOM 3602 N N . SER A 1 432 ? 0.031 3.076 16.75 1 87.12 432 SER A N 1
ATOM 3603 C CA . SER A 1 432 ? -0.832 2.391 15.789 1 87.12 432 SER A CA 1
ATOM 3604 C C . SER A 1 432 ? -0.045 1.387 14.953 1 87.12 432 SER A C 1
ATOM 3606 O O . SER A 1 432 ? -0.499 0.262 14.742 1 87.12 432 SER A O 1
ATOM 3608 N N . GLU A 1 433 ? 1.088 1.819 14.492 1 90.19 433 GLU A N 1
ATOM 3609 C CA . GLU A 1 433 ? 1.901 0.956 13.641 1 90.19 433 GLU A CA 1
ATOM 3610 C C . GLU A 1 433 ? 2.438 -0.241 14.422 1 90.19 433 GLU A C 1
ATOM 3612 O O . GLU A 1 433 ? 2.576 -1.336 13.867 1 90.19 433 GLU A O 1
ATOM 3617 N N . ILE A 1 434 ? 2.818 -0.01 15.641 1 88.94 434 ILE A N 1
ATOM 3618 C CA . ILE A 1 434 ? 3.264 -1.108 16.484 1 88.94 434 ILE A CA 1
ATOM 3619 C C . ILE A 1 434 ? 2.135 -2.123 16.656 1 88.94 434 ILE A C 1
ATOM 3621 O O . ILE A 1 434 ? 2.344 -3.326 16.484 1 88.94 434 ILE A O 1
ATOM 3625 N N . CYS A 1 435 ? 0.958 -1.646 16.938 1 85.62 435 CYS A N 1
ATOM 3626 C CA . CYS A 1 435 ? -0.193 -2.531 17.078 1 85.62 435 CYS A CA 1
ATOM 3627 C C . CYS A 1 435 ? -0.454 -3.295 15.789 1 85.62 435 CYS A C 1
ATOM 3629 O O . CYS A 1 435 ? -0.69 -4.504 15.812 1 85.62 435 CYS A O 1
ATOM 3631 N N . ASN A 1 436 ? -0.446 -2.588 14.711 1 85.62 436 ASN A N 1
ATOM 3632 C CA . ASN A 1 436 ? -0.649 -3.227 13.414 1 85.62 436 ASN A CA 1
ATOM 3633 C C . ASN A 1 436 ? 0.381 -4.324 13.156 1 85.62 436 ASN A C 1
ATOM 3635 O O . ASN A 1 436 ? 0.039 -5.398 12.664 1 85.62 436 ASN A O 1
ATOM 3639 N N . SER A 1 437 ? 1.639 -4.008 13.43 1 87.69 437 SER A N 1
ATOM 3640 C CA . SER A 1 437 ? 2.713 -4.973 13.234 1 87.69 437 SER A CA 1
ATOM 3641 C C . SER A 1 437 ? 2.508 -6.211 14.102 1 87.69 437 SER A C 1
ATOM 3643 O O . SER A 1 437 ? 2.736 -7.336 13.648 1 87.69 437 SER A O 1
ATOM 3645 N N . MET A 1 438 ? 2.115 -6 15.266 1 85.44 438 MET A N 1
ATOM 3646 C CA . MET A 1 438 ? 1.861 -7.113 16.172 1 85.44 438 MET A CA 1
ATOM 3647 C C . MET A 1 438 ? 0.723 -7.988 15.664 1 85.44 438 MET A C 1
ATOM 3649 O O . MET A 1 438 ? 0.808 -9.219 15.711 1 85.44 438 MET A O 1
ATOM 3653 N N . ASP A 1 439 ? -0.296 -7.352 15.219 1 84.69 439 ASP A N 1
ATOM 3654 C CA . ASP A 1 439 ? -1.427 -8.094 14.672 1 84.69 439 ASP A CA 1
ATOM 3655 C C . ASP A 1 439 ? -1.007 -8.914 13.453 1 84.69 439 ASP A C 1
ATOM 3657 O O . ASP A 1 439 ? -1.404 -10.07 13.32 1 84.69 439 ASP A O 1
ATOM 3661 N N . LEU A 1 440 ? -0.257 -8.328 12.633 1 87.75 440 LEU A N 1
ATOM 3662 C CA . LEU A 1 440 ? 0.21 -9.023 11.438 1 87.75 440 LEU A CA 1
ATOM 3663 C C . LEU A 1 440 ? 1.129 -10.18 11.805 1 87.75 440 LEU A C 1
ATOM 3665 O O . LEU A 1 440 ? 1.055 -11.25 11.203 1 87.75 440 LEU A O 1
ATOM 3669 N N . MET A 1 441 ? 1.989 -9.922 12.727 1 87.25 441 MET A N 1
ATOM 3670 C CA . MET A 1 441 ? 2.891 -10.969 13.195 1 87.25 441 MET A CA 1
ATOM 3671 C C . MET A 1 441 ? 2.105 -12.172 13.719 1 87.25 441 MET A C 1
ATOM 3673 O O . MET A 1 441 ? 2.447 -13.32 13.422 1 87.25 441 MET A O 1
ATOM 3677 N N . GLN A 1 442 ? 1.115 -11.922 14.469 1 85 442 GLN A N 1
ATOM 3678 C CA . GLN A 1 442 ? 0.271 -12.992 14.992 1 85 442 GLN A CA 1
ATOM 3679 C C . GLN A 1 442 ? -0.407 -13.766 13.867 1 85 442 GLN A C 1
ATOM 3681 O O . GLN A 1 442 ? -0.427 -14.992 13.875 1 85 442 GLN A O 1
ATOM 3686 N N . TYR A 1 443 ? -0.992 -13.117 13 1 87.56 443 TYR A N 1
ATOM 3687 C CA . TYR A 1 443 ? -1.687 -13.734 11.875 1 87.56 443 TYR A CA 1
ATOM 3688 C C . TYR A 1 443 ? -0.752 -14.641 11.086 1 87.56 443 TYR A C 1
ATOM 3690 O O . TYR A 1 443 ? -1.07 -15.805 10.844 1 87.56 443 TYR A O 1
ATOM 3698 N N . TRP A 1 444 ? 0.35 -14.125 10.664 1 90.12 444 TRP A N 1
ATOM 3699 C CA . TRP A 1 444 ? 1.264 -14.875 9.805 1 90.12 444 TRP A CA 1
ATOM 3700 C C . TRP A 1 444 ? 1.934 -16 10.578 1 90.12 444 TRP A C 1
ATOM 3702 O O . TRP A 1 444 ? 2.32 -17.016 9.992 1 90.12 444 TRP A O 1
ATOM 3712 N N . SER A 1 445 ? 2.092 -15.789 11.875 1 88.62 445 SER A N 1
ATOM 3713 C CA . SER A 1 445 ? 2.588 -16.891 12.688 1 88.62 445 SER A CA 1
ATOM 3714 C C . SER A 1 445 ? 1.628 -18.078 12.664 1 88.62 445 SER A C 1
ATOM 3716 O O . SER A 1 445 ? 2.059 -19.234 12.609 1 88.62 445 SER A O 1
ATOM 3718 N N . GLN A 1 446 ? 0.378 -17.781 12.688 1 87 446 GLN A N 1
ATOM 3719 C CA . GLN A 1 446 ? -0.62 -18.844 12.594 1 87 446 GLN A CA 1
ATOM 3720 C C . GLN A 1 446 ? -0.571 -19.531 11.234 1 87 446 GLN A C 1
ATOM 3722 O O . GLN A 1 446 ? -0.688 -20.766 11.148 1 87 446 GLN A O 1
ATOM 3727 N N . VAL A 1 447 ? -0.464 -18.781 10.219 1 89.75 447 VAL A N 1
ATOM 3728 C CA . VAL A 1 447 ? -0.351 -19.328 8.875 1 89.75 447 VAL A CA 1
ATOM 3729 C C . VAL A 1 447 ? 0.896 -20.203 8.781 1 89.75 447 VAL A C 1
ATOM 3731 O O . VAL A 1 447 ? 0.85 -21.312 8.219 1 89.75 447 VAL A O 1
ATOM 3734 N N . ASN A 1 448 ? 1.967 -19.688 9.312 1 89 448 ASN A N 1
ATOM 3735 C CA . ASN A 1 448 ? 3.227 -20.422 9.305 1 89 448 ASN A CA 1
ATOM 3736 C C . ASN A 1 448 ? 3.1 -21.766 10.023 1 89 448 ASN A C 1
ATOM 3738 O O . ASN A 1 448 ? 3.578 -22.781 9.531 1 89 448 ASN A O 1
ATOM 3742 N N . ASP A 1 449 ? 2.504 -21.75 11.133 1 86.5 449 ASP A N 1
ATOM 3743 C CA . ASP A 1 449 ? 2.309 -22.969 11.914 1 86.5 449 ASP A CA 1
ATOM 3744 C C . ASP A 1 449 ? 1.482 -23.984 11.133 1 86.5 449 ASP A C 1
ATOM 3746 O O . ASP A 1 449 ? 1.829 -25.172 11.086 1 86.5 449 ASP A O 1
ATOM 3750 N N . SER A 1 450 ? 0.405 -23.516 10.586 1 86.94 450 SER A N 1
ATOM 3751 C CA . SER A 1 450 ? -0.47 -24.391 9.82 1 86.94 450 SER A CA 1
ATOM 3752 C C . SER A 1 450 ? 0.252 -24.969 8.602 1 86.94 450 SER A C 1
ATOM 3754 O O . SER A 1 450 ? 0.128 -26.156 8.297 1 86.94 450 SER A O 1
ATOM 3756 N N . SER A 1 451 ? 0.953 -24.141 7.91 1 87.75 451 SER A N 1
ATOM 3757 C CA . SER A 1 451 ? 1.676 -24.578 6.723 1 87.75 451 SER A CA 1
ATOM 3758 C C . SER A 1 451 ? 2.768 -25.578 7.09 1 87.75 451 SER A C 1
ATOM 3760 O O . SER A 1 451 ? 2.963 -26.578 6.387 1 87.75 451 SER A O 1
ATOM 3762 N N . THR A 1 452 ? 3.477 -25.344 8.156 1 85.31 452 THR A N 1
ATOM 3763 C CA . THR A 1 452 ? 4.539 -26.234 8.609 1 85.31 452 THR A CA 1
ATOM 3764 C C . THR A 1 452 ? 3.977 -27.594 9 1 85.31 452 THR A C 1
ATOM 3766 O O . THR A 1 452 ? 4.574 -28.625 8.703 1 85.31 452 THR A O 1
ATOM 3769 N N . ARG A 1 453 ? 2.885 -27.547 9.672 1 84.75 453 ARG A N 1
ATOM 3770 C CA . ARG A 1 453 ? 2.217 -28.797 10.055 1 84.75 453 ARG A CA 1
ATOM 3771 C C . ARG A 1 453 ? 1.834 -29.609 8.82 1 84.75 453 ARG A C 1
ATOM 3773 O O . ARG A 1 453 ? 2.033 -30.828 8.797 1 84.75 453 ARG A O 1
ATOM 3780 N N . LEU A 1 454 ? 1.34 -28.969 7.816 1 86 454 LEU A N 1
ATOM 3781 C CA . LEU A 1 454 ? 0.866 -29.656 6.625 1 86 454 LEU A CA 1
ATOM 3782 C C . LEU A 1 454 ? 2.037 -30.156 5.781 1 86 454 LEU A C 1
ATOM 3784 O O . LEU A 1 454 ? 1.933 -31.172 5.105 1 86 454 LEU A O 1
ATOM 3788 N N . LEU A 1 455 ? 3.15 -29.5 5.805 1 85.31 455 LEU A N 1
ATOM 3789 C CA . LEU A 1 455 ? 4.332 -29.891 5.043 1 85.31 455 LEU A CA 1
ATOM 3790 C C . LEU A 1 455 ? 4.953 -31.156 5.617 1 85.31 455 LEU A C 1
ATOM 3792 O O . LEU A 1 455 ? 5.625 -31.906 4.902 1 85.31 455 LEU A O 1
ATOM 3796 N N . LYS A 1 456 ? 4.688 -31.422 6.875 1 81.38 456 LYS A N 1
ATOM 3797 C CA . LYS A 1 456 ? 5.215 -32.625 7.508 1 81.38 456 LYS A CA 1
ATOM 3798 C C . LYS A 1 456 ? 4.5 -33.875 6.988 1 81.38 456 LYS A C 1
ATOM 3800 O O . LYS A 1 456 ? 5.016 -35 7.121 1 81.38 456 LYS A O 1
ATOM 3805 N N . ASN A 1 457 ? 3.375 -33.656 6.324 1 73.75 457 ASN A N 1
ATOM 3806 C CA . ASN A 1 457 ? 2.59 -34.781 5.828 1 73.75 457 ASN A CA 1
ATOM 3807 C C . ASN A 1 457 ? 3.088 -35.25 4.461 1 73.75 457 ASN A C 1
ATOM 3809 O O . ASN A 1 457 ? 2.564 -36.219 3.904 1 73.75 457 ASN A O 1
ATOM 3813 N N . TYR A 1 458 ? 4.172 -34.531 4.051 1 68.81 458 TYR A N 1
ATOM 3814 C CA . TYR A 1 458 ? 4.695 -34.938 2.756 1 68.81 458 TYR A CA 1
ATOM 3815 C C . TYR A 1 458 ? 6.012 -35.688 2.92 1 68.81 458 TYR A C 1
ATOM 3817 O O . TYR A 1 458 ? 6.801 -35.375 3.814 1 68.81 458 TYR A O 1
ATOM 3825 N N . MET B 1 1 ? -60.844 -45.5 -24.656 1 19.92 1 MET B N 1
ATOM 3826 C CA . MET B 1 1 ? -61.062 -46.531 -23.656 1 19.92 1 MET B CA 1
ATOM 3827 C C . MET B 1 1 ? -59.75 -47 -23.078 1 19.92 1 MET B C 1
ATOM 3829 O O . MET B 1 1 ? -58.844 -47.406 -23.812 1 19.92 1 MET B O 1
ATOM 3833 N N . TYR B 1 2 ? -59.156 -46.406 -21.922 1 19.86 2 TYR B N 1
ATOM 3834 C CA . TYR B 1 2 ? -58.062 -45.688 -21.281 1 19.86 2 TYR B CA 1
ATOM 3835 C C . TYR B 1 2 ? -57.094 -46.656 -20.609 1 19.86 2 TYR B C 1
ATOM 3837 O O . TYR B 1 2 ? -56.188 -46.25 -19.875 1 19.86 2 TYR B O 1
ATOM 3845 N N . GLN B 1 3 ? -57.281 -48.031 -20.797 1 19.78 3 GLN B N 1
ATOM 3846 C CA . GLN B 1 3 ? -57.031 -48.875 -19.641 1 19.78 3 GLN B CA 1
ATOM 3847 C C . GLN B 1 3 ? -55.562 -49.312 -19.578 1 19.78 3 GLN B C 1
ATOM 3849 O O . GLN B 1 3 ? -55.125 -50.219 -20.281 1 19.78 3 GLN B O 1
ATOM 3854 N N . ASP B 1 4 ? -54.469 -48.281 -19.531 1 19.22 4 ASP B N 1
ATOM 3855 C CA . ASP B 1 4 ? -53.062 -48.312 -19.875 1 19.22 4 ASP B CA 1
ATOM 3856 C C . ASP B 1 4 ? -52.25 -49.062 -18.828 1 19.22 4 ASP B C 1
ATOM 3858 O O . ASP B 1 4 ? -51.938 -48.531 -17.766 1 19.22 4 ASP B O 1
ATOM 3862 N N . ASP B 1 5 ? -52.375 -50.312 -18.578 1 19.72 5 ASP B N 1
ATOM 3863 C CA . ASP B 1 5 ? -52.094 -51.156 -17.406 1 19.72 5 ASP B CA 1
ATOM 3864 C C . ASP B 1 5 ? -50.625 -51.562 -17.344 1 19.72 5 ASP B C 1
ATOM 3866 O O . ASP B 1 5 ? -50.281 -52.5 -16.656 1 19.72 5 ASP B O 1
ATOM 3870 N N . ASN B 1 6 ? -49.656 -50.781 -18.062 1 22.41 6 ASN B N 1
ATOM 3871 C CA . ASN B 1 6 ? -48.438 -51.5 -18.359 1 22.41 6 ASN B CA 1
ATOM 3872 C C . ASN B 1 6 ? -47.656 -51.812 -17.078 1 22.41 6 ASN B C 1
ATOM 3874 O O . ASN B 1 6 ? -47.406 -50.938 -16.266 1 22.41 6 ASN B O 1
ATOM 3878 N N . ASN B 1 7 ? -47.5 -53.062 -16.531 1 20.38 7 ASN B N 1
ATOM 3879 C CA . ASN B 1 7 ? -47.156 -53.75 -15.305 1 20.38 7 ASN B CA 1
ATOM 3880 C C . ASN B 1 7 ? -45.625 -53.781 -15.109 1 20.38 7 ASN B C 1
ATOM 3882 O O . ASN B 1 7 ? -44.938 -54.438 -15.883 1 20.38 7 ASN B O 1
ATOM 3886 N N . ASN B 1 8 ? -44.906 -52.625 -14.711 1 19.02 8 ASN B N 1
ATOM 3887 C CA . ASN B 1 8 ? -43.469 -52.281 -14.656 1 19.02 8 ASN B CA 1
ATOM 3888 C C . ASN B 1 8 ? -42.75 -53.156 -13.625 1 19.02 8 ASN B C 1
ATOM 3890 O O . ASN B 1 8 ? -42.906 -52.938 -12.414 1 19.02 8 ASN B O 1
ATOM 3894 N N . ASN B 1 9 ? -42.531 -54.406 -13.797 1 19.55 9 ASN B N 1
ATOM 3895 C CA . ASN B 1 9 ? -42.031 -55.406 -12.836 1 19.55 9 ASN B CA 1
ATOM 3896 C C . ASN B 1 9 ? -40.562 -55.125 -12.484 1 19.55 9 ASN B C 1
ATOM 3898 O O . ASN B 1 9 ? -39.688 -55.219 -13.352 1 19.55 9 ASN B O 1
ATOM 3902 N N . GLN B 1 10 ? -40.156 -54.219 -11.422 1 18.38 10 GLN B N 1
ATOM 3903 C CA . GLN B 1 10 ? -38.938 -53.625 -10.922 1 18.38 10 GLN B CA 1
ATOM 3904 C C . GLN B 1 10 ? -38.031 -54.688 -10.281 1 18.38 10 GLN B C 1
ATOM 3906 O O . GLN B 1 10 ? -38.375 -55.25 -9.234 1 18.38 10 GLN B O 1
ATOM 3911 N N . TYR B 1 11 ? -37.312 -55.531 -11.102 1 19.02 11 TYR B N 1
ATOM 3912 C CA . TYR B 1 11 ? -36.438 -56.594 -10.641 1 19.02 11 TYR B CA 1
ATOM 3913 C C . TYR B 1 11 ? -35.344 -56.062 -9.703 1 19.02 11 TYR B C 1
ATOM 3915 O O . TYR B 1 11 ? -34.688 -55.062 -10 1 19.02 11 TYR B O 1
ATOM 3923 N N . GLN B 1 12 ? -35.344 -56.344 -8.344 1 18.14 12 GLN B N 1
ATOM 3924 C CA . GLN B 1 12 ? -34.656 -56 -7.098 1 18.14 12 GLN B CA 1
ATOM 3925 C C . GLN B 1 12 ? -33.25 -56.594 -7.078 1 18.14 12 GLN B C 1
ATOM 3927 O O . GLN B 1 12 ? -33.031 -57.656 -6.492 1 18.14 12 GLN B O 1
ATOM 3932 N N . ASP B 1 13 ? -32.5 -56.719 -8.266 1 19.89 13 ASP B N 1
ATOM 3933 C CA . ASP B 1 13 ? -31.312 -57.562 -8.133 1 19.89 13 ASP B CA 1
ATOM 3934 C C . ASP B 1 13 ? -30.391 -57 -7.039 1 19.89 13 ASP B C 1
ATOM 3936 O O . ASP B 1 13 ? -30.094 -55.812 -7.008 1 19.89 13 ASP B O 1
ATOM 3940 N N . GLN B 1 14 ? -30.219 -57.688 -5.891 1 19.86 14 GLN B N 1
ATOM 3941 C CA . GLN B 1 14 ? -29.531 -57.625 -4.605 1 19.86 14 GLN B CA 1
ATOM 3942 C C . GLN B 1 14 ? -28.016 -57.656 -4.797 1 19.86 14 GLN B C 1
ATOM 3944 O O . GLN B 1 14 ? -27.453 -58.656 -5.238 1 19.86 14 GLN B O 1
ATOM 3949 N N . TYR B 1 15 ? -27.375 -56.562 -5.359 1 19.2 15 TYR B N 1
ATOM 3950 C CA . TYR B 1 15 ? -25.953 -56.438 -5.59 1 19.2 15 TYR B CA 1
ATOM 3951 C C . TYR B 1 15 ? -25.156 -56.688 -4.312 1 19.2 15 TYR B C 1
ATOM 3953 O O . TYR B 1 15 ? -25.359 -56.031 -3.297 1 19.2 15 TYR B O 1
ATOM 3961 N N . GLN B 1 16 ? -24.875 -58 -4.004 1 18.81 16 GLN B N 1
ATOM 3962 C CA . GLN B 1 16 ? -24.047 -58.5 -2.91 1 18.81 16 GLN B CA 1
ATOM 3963 C C . GLN B 1 16 ? -22.672 -57.875 -2.914 1 18.81 16 GLN B C 1
ATOM 3965 O O . GLN B 1 16 ? -21.859 -58.094 -3.814 1 18.81 16 GLN B O 1
ATOM 3970 N N . SER B 1 17 ? -22.578 -56.594 -2.564 1 19.41 17 SER B N 1
ATOM 3971 C CA . SER B 1 17 ? -21.344 -55.781 -2.51 1 19.41 17 SER B CA 1
ATOM 3972 C C . SER B 1 17 ? -20.297 -56.469 -1.638 1 19.41 17 SER B C 1
ATOM 3974 O O . SER B 1 17 ? -20.562 -56.812 -0.49 1 19.41 17 SER B O 1
ATOM 3976 N N . ASN B 1 18 ? -19.453 -57.344 -2.223 1 19.67 18 ASN B N 1
ATOM 3977 C CA . ASN B 1 18 ? -18.344 -58.062 -1.616 1 19.67 18 ASN B CA 1
ATOM 3978 C C . ASN B 1 18 ? -17.531 -57.188 -0.684 1 19.67 18 ASN B C 1
ATOM 3980 O O . ASN B 1 18 ? -17.25 -56.031 -1.015 1 19.67 18 ASN B O 1
ATOM 3984 N N . TYR B 1 19 ? -17.484 -57.438 0.664 1 21.48 19 TYR B N 1
ATOM 3985 C CA . TYR B 1 19 ? -16.891 -57 1.934 1 21.48 19 TYR B CA 1
ATOM 3986 C C . TYR B 1 19 ? -15.375 -57.031 1.873 1 21.48 19 TYR B C 1
ATOM 3988 O O . TYR B 1 19 ? -14.758 -58.062 2.158 1 21.48 19 TYR B O 1
ATOM 3996 N N . TYR B 1 20 ? -14.734 -56.844 0.712 1 21.48 20 TYR B N 1
ATOM 3997 C CA . TYR B 1 20 ? -13.281 -56.969 0.844 1 21.48 20 TYR B CA 1
ATOM 3998 C C . TYR B 1 20 ? -12.773 -56.219 2.072 1 21.48 20 TYR B C 1
ATOM 4000 O O . TYR B 1 20 ? -13.383 -55.25 2.51 1 21.48 20 TYR B O 1
ATOM 4008 N N . ASP B 1 21 ? -11.75 -56.812 2.82 1 21.34 21 ASP B N 1
ATOM 4009 C CA . ASP B 1 21 ? -11.102 -56.719 4.125 1 21.34 21 ASP B CA 1
ATOM 4010 C C . ASP B 1 21 ? -10.547 -55.312 4.359 1 21.34 21 ASP B C 1
ATOM 4012 O O . ASP B 1 21 ? -9.688 -54.875 3.604 1 21.34 21 ASP B O 1
ATOM 4016 N N . ASN B 1 22 ? -11.312 -54.375 4.934 1 22.91 22 ASN B N 1
ATOM 4017 C CA . ASN B 1 22 ? -11.273 -53.031 5.492 1 22.91 22 ASN B CA 1
ATOM 4018 C C . ASN B 1 22 ? -10.172 -52.906 6.543 1 22.91 22 ASN B C 1
ATOM 4020 O O . ASN B 1 22 ? -10.148 -51.938 7.305 1 22.91 22 ASN B O 1
ATOM 4024 N N . THR B 1 23 ? -9.445 -54.062 6.883 1 24.56 23 THR B N 1
ATOM 4025 C CA . THR B 1 23 ? -8.734 -54.031 8.156 1 24.56 23 THR B CA 1
ATOM 4026 C C . THR B 1 23 ? -7.562 -53.031 8.102 1 24.56 23 THR B C 1
ATOM 4028 O O . THR B 1 23 ? -7.266 -52.375 9.094 1 24.56 23 THR B O 1
ATOM 4031 N N . TYR B 1 24 ? -6.672 -53.281 7.059 1 23.08 24 TYR B N 1
ATOM 4032 C CA . TYR B 1 24 ? -5.359 -52.688 7.262 1 23.08 24 TYR B CA 1
ATOM 4033 C C . TYR B 1 24 ? -5.449 -51.188 7.281 1 23.08 24 TYR B C 1
ATOM 4035 O O . TYR B 1 24 ? -4.492 -50.5 7.648 1 23.08 24 TYR B O 1
ATOM 4043 N N . GLN B 1 25 ? -6.418 -50.625 6.523 1 24 25 GLN B N 1
ATOM 4044 C CA . GLN B 1 25 ? -6.398 -49.188 6.336 1 24 25 GLN B CA 1
ATOM 4045 C C . GLN B 1 25 ? -6.766 -48.438 7.625 1 24 25 GLN B C 1
ATOM 4047 O O . GLN B 1 25 ? -6.762 -47.219 7.676 1 24 25 GLN B O 1
ATOM 4052 N N . GLN B 1 26 ? -7.344 -49.156 8.648 1 27.11 26 GLN B N 1
ATOM 4053 C CA . GLN B 1 26 ? -8.023 -48.562 9.781 1 27.11 26 GLN B CA 1
ATOM 4054 C C . GLN B 1 26 ? -7.02 -47.938 10.75 1 27.11 26 GLN B C 1
ATOM 4056 O O . GLN B 1 26 ? -7.297 -46.906 11.352 1 27.11 26 GLN B O 1
ATOM 4061 N N . ASN B 1 27 ? -5.953 -48.719 11.117 1 26.94 27 ASN B N 1
ATOM 4062 C CA . ASN B 1 27 ? -5.223 -48.375 12.32 1 26.94 27 ASN B CA 1
ATOM 4063 C C . ASN B 1 27 ? -4.41 -47.094 12.125 1 26.94 27 ASN B C 1
ATOM 4065 O O . ASN B 1 27 ? -4.242 -46.312 13.062 1 26.94 27 ASN B O 1
ATOM 4069 N N . TYR B 1 28 ? -3.619 -47.094 11.016 1 27.8 28 TYR B N 1
ATOM 4070 C CA . TYR B 1 28 ? -2.672 -46 11 1 27.8 28 TYR B CA 1
ATOM 4071 C C . TYR B 1 28 ? -3.395 -44.656 10.828 1 27.8 28 TYR B C 1
ATOM 4073 O O . TYR B 1 28 ? -2.812 -43.594 11.062 1 27.8 28 TYR B O 1
ATOM 4081 N N . GLY B 1 29 ? -4.562 -44.656 10.242 1 28.72 29 GLY B N 1
ATOM 4082 C CA . GLY B 1 29 ? -5.297 -43.406 9.984 1 28.72 29 GLY B CA 1
ATOM 4083 C C . GLY B 1 29 ? -5.867 -42.781 11.242 1 28.72 29 GLY B C 1
ATOM 4084 O O . GLY B 1 29 ? -6.16 -41.594 11.266 1 28.72 29 GLY B O 1
ATOM 4085 N N . GLN B 1 30 ? -6.309 -43.625 12.242 1 32.28 30 GLN B N 1
ATOM 4086 C CA . GLN B 1 30 ? -6.992 -43.156 13.438 1 32.28 30 GLN B CA 1
ATOM 4087 C C . GLN B 1 30 ? -6.027 -42.438 14.375 1 32.28 30 GLN B C 1
ATOM 4089 O O . GLN B 1 30 ? -6.383 -41.406 14.984 1 32.28 30 GLN B O 1
ATOM 4094 N N . GLN B 1 31 ? -4.824 -43 14.57 1 32.03 31 GLN B N 1
ATOM 4095 C CA . GLN B 1 31 ? -3.93 -42.406 15.555 1 32.03 31 GLN B CA 1
ATOM 4096 C C . GLN B 1 31 ? -3.465 -41.031 15.086 1 32.03 31 GLN B C 1
ATOM 4098 O O . GLN B 1 31 ? -3.402 -40.062 15.875 1 32.03 31 GLN B O 1
ATOM 4103 N N . ASP B 1 32 ? -3.09 -40.875 13.828 1 33.44 32 ASP B N 1
ATOM 4104 C CA . ASP B 1 32 ? -2.631 -39.594 13.328 1 33.44 32 ASP B CA 1
ATOM 4105 C C . ASP B 1 32 ? -3.777 -38.594 13.281 1 33.44 32 ASP B C 1
ATOM 4107 O O . ASP B 1 32 ? -3.555 -37.375 13.414 1 33.44 32 ASP B O 1
ATOM 4111 N N . TYR B 1 33 ? -5.031 -39.062 13.234 1 34.47 33 TYR B N 1
ATOM 4112 C CA . TYR B 1 33 ? -6.207 -38.188 13.32 1 34.47 33 TYR B CA 1
ATOM 4113 C C . TYR B 1 33 ? -6.406 -37.688 14.742 1 34.47 33 TYR B C 1
ATOM 4115 O O . TYR B 1 33 ? -6.707 -36.5 14.945 1 34.47 33 TYR B O 1
ATOM 4123 N N . GLN B 1 34 ? -6.348 -38.531 15.75 1 37.59 34 GLN B N 1
ATOM 4124 C CA . GLN B 1 34 ? -6.539 -38.094 17.141 1 37.59 34 GLN B CA 1
ATOM 4125 C C . GLN B 1 34 ? -5.445 -37.125 17.562 1 37.59 34 GLN B C 1
ATOM 4127 O O . GLN B 1 34 ? -5.715 -36.156 18.281 1 37.59 34 GLN B O 1
ATOM 4132 N N . GLN B 1 35 ? -4.215 -37.312 17.188 1 35.81 35 GLN B N 1
ATOM 4133 C CA . GLN B 1 35 ? -3.145 -36.406 17.562 1 35.81 35 GLN B CA 1
ATOM 4134 C C . GLN B 1 35 ? -3.303 -35.062 16.875 1 35.81 35 GLN B C 1
ATOM 4136 O O . GLN B 1 35 ? -3.051 -34 17.469 1 35.81 35 GLN B O 1
ATOM 4141 N N . ASN B 1 36 ? -3.811 -35 15.711 1 38.06 36 ASN B N 1
ATOM 4142 C CA . ASN B 1 36 ? -4.035 -33.719 15.031 1 38.06 36 ASN B CA 1
ATOM 4143 C C . ASN B 1 36 ? -5.234 -33 15.625 1 38.06 36 ASN B C 1
ATOM 4145 O O . ASN B 1 36 ? -5.234 -31.766 15.695 1 38.06 36 ASN B O 1
ATOM 4149 N N . GLN B 1 37 ? -6.254 -33.688 16.078 1 39.5 37 GLN B N 1
ATOM 4150 C CA . GLN B 1 37 ? -7.348 -33.031 16.766 1 39.5 37 GLN B CA 1
ATOM 4151 C C . GLN B 1 37 ? -6.875 -32.438 18.094 1 39.5 37 GLN B C 1
ATOM 4153 O O . GLN B 1 37 ? -7.293 -31.359 18.484 1 39.5 37 GLN B O 1
ATOM 4158 N N . GLN B 1 38 ? -6.121 -33.188 18.859 1 41 38 GLN B N 1
ATOM 4159 C CA . GLN B 1 38 ? -5.629 -32.688 20.125 1 41 38 GLN B CA 1
ATOM 4160 C C . GLN B 1 38 ? -4.727 -31.484 19.938 1 41 38 GLN B C 1
ATOM 4162 O O . GLN B 1 38 ? -4.793 -30.516 20.703 1 41 38 GLN B O 1
ATOM 4167 N N . THR B 1 39 ? -3.875 -31.5 18.938 1 40.25 39 THR B N 1
ATOM 4168 C CA . THR B 1 39 ? -3.02 -30.344 18.688 1 40.25 39 THR B CA 1
ATOM 4169 C C . THR B 1 39 ? -3.848 -29.156 18.203 1 40.25 39 THR B C 1
ATOM 4171 O O . THR B 1 39 ? -3.562 -28 18.562 1 40.25 39 THR B O 1
ATOM 4174 N N . ASP B 1 40 ? -4.914 -29.422 17.562 1 38.12 40 ASP B N 1
ATOM 4175 C CA . ASP B 1 40 ? -5.801 -28.328 17.172 1 38.12 40 ASP B CA 1
ATOM 4176 C C . ASP B 1 40 ? -6.539 -27.766 18.375 1 38.12 40 ASP B C 1
ATOM 4178 O O . ASP B 1 40 ? -6.715 -26.547 18.5 1 38.12 40 ASP B O 1
ATOM 4182 N N . GLN B 1 41 ? -7.121 -28.594 19.281 1 38.44 41 GLN B N 1
ATOM 4183 C CA . GLN B 1 41 ? -7.746 -28.094 20.484 1 38.44 41 GLN B CA 1
ATOM 4184 C C . GLN B 1 41 ? -6.746 -27.328 21.344 1 38.44 41 GLN B C 1
ATOM 4186 O O . GLN B 1 41 ? -7.09 -26.312 21.953 1 38.44 41 GLN B O 1
ATOM 4191 N N . GLN B 1 42 ? -5.555 -27.812 21.547 1 36.34 42 GLN B N 1
ATOM 4192 C CA . GLN B 1 42 ? -4.543 -27.078 22.297 1 36.34 42 GLN B CA 1
ATOM 4193 C C . GLN B 1 42 ? -4.211 -25.75 21.625 1 36.34 42 GLN B C 1
ATOM 4195 O O . GLN B 1 42 ? -3.998 -24.734 22.297 1 36.34 42 GLN B O 1
ATOM 4200 N N . ASN B 1 43 ? -4.168 -25.734 20.375 1 37.94 43 ASN B N 1
ATOM 4201 C CA . ASN B 1 43 ? -3.938 -24.484 19.656 1 37.94 43 ASN B CA 1
ATOM 4202 C C . ASN B 1 43 ? -5.113 -23.516 19.812 1 37.94 43 ASN B C 1
ATOM 4204 O O . ASN B 1 43 ? -4.938 -22.297 19.781 1 37.94 43 ASN B O 1
ATOM 4208 N N . GLN B 1 44 ? -6.336 -23.953 19.969 1 35.47 44 GLN B N 1
ATOM 4209 C CA . GLN B 1 44 ? -7.465 -23.094 20.281 1 35.47 44 GLN B CA 1
ATOM 4210 C C . GLN B 1 44 ? -7.246 -22.359 21.609 1 35.47 44 GLN B C 1
ATOM 4212 O O . GLN B 1 44 ? -7.602 -21.188 21.734 1 35.47 44 GLN B O 1
ATOM 4217 N N . GLN B 1 45 ? -6.953 -23.031 22.688 1 34.97 45 GLN B N 1
ATOM 4218 C CA . GLN B 1 45 ? -6.75 -22.391 23.984 1 34.97 45 GLN B CA 1
ATOM 4219 C C . GLN B 1 45 ? -5.586 -21.406 23.922 1 34.97 45 GLN B C 1
ATOM 4221 O O . GLN B 1 45 ? -5.547 -20.453 24.688 1 34.97 45 GLN B O 1
ATOM 4226 N N . GLN B 1 46 ? -4.594 -21.656 23.156 1 35.25 46 GLN B N 1
ATOM 4227 C CA . GLN B 1 46 ? -3.424 -20.781 23.125 1 35.25 46 GLN B CA 1
ATOM 4228 C C . GLN B 1 46 ? -3.725 -19.484 22.375 1 35.25 46 GLN B C 1
ATOM 4230 O O . GLN B 1 46 ? -2.883 -18.594 22.312 1 35.25 46 GLN B O 1
ATOM 4235 N N . ASN B 1 47 ? -4.703 -19.359 21.641 1 37.41 47 ASN B N 1
ATOM 4236 C CA . ASN B 1 47 ? -5.012 -18.156 20.875 1 37.41 47 ASN B CA 1
ATOM 4237 C C . ASN B 1 47 ? -5.297 -16.969 21.797 1 37.41 47 ASN B C 1
ATOM 4239 O O . ASN B 1 47 ? -5.465 -15.844 21.312 1 37.41 47 ASN B O 1
ATOM 4243 N N . GLN B 1 48 ? -5.836 -17.156 22.906 1 38.84 48 GLN B N 1
ATOM 4244 C CA . GLN B 1 48 ? -6.125 -15.945 23.672 1 38.84 48 GLN B CA 1
ATOM 4245 C C . GLN B 1 48 ? -4.867 -15.102 23.859 1 38.84 48 GLN B C 1
ATOM 4247 O O . GLN B 1 48 ? -4.926 -13.867 23.797 1 38.84 48 GLN B O 1
ATOM 4252 N N . ASN B 1 49 ? -3.75 -15.656 24.5 1 41.72 49 ASN B N 1
ATOM 4253 C CA . ASN B 1 49 ? -2.574 -14.883 24.875 1 41.72 49 ASN B CA 1
ATOM 4254 C C . ASN B 1 49 ? -1.44 -15.055 23.875 1 41.72 49 ASN B C 1
ATOM 4256 O O . ASN B 1 49 ? -0.565 -15.906 24.062 1 41.72 49 ASN B O 1
ATOM 4260 N N . PHE B 1 50 ? -1.754 -14.734 22.625 1 43.97 50 PHE B N 1
ATOM 4261 C CA . PHE B 1 50 ? -0.593 -14.797 21.75 1 43.97 50 PHE B CA 1
ATOM 4262 C C . PHE B 1 50 ? 0.623 -14.156 22.406 1 43.97 50 PHE B C 1
ATOM 4264 O O . PHE B 1 50 ? 0.565 -13.008 22.844 1 43.97 50 PHE B O 1
ATOM 4271 N N . ASP B 1 51 ? 1.498 -14.945 22.797 1 50.94 51 ASP B N 1
ATOM 4272 C CA . ASP B 1 51 ? 2.736 -14.469 23.391 1 50.94 51 ASP B CA 1
ATOM 4273 C C . ASP B 1 51 ? 3.688 -13.914 22.344 1 50.94 51 ASP B C 1
ATOM 4275 O O . ASP B 1 51 ? 4.48 -14.664 21.766 1 50.94 51 ASP B O 1
ATOM 4279 N N . TYR B 1 52 ? 3.418 -12.758 22 1 52.25 52 TYR B N 1
ATOM 4280 C CA . TYR B 1 52 ? 4.262 -12.07 21.031 1 52.25 52 TYR B CA 1
ATOM 4281 C C . TYR B 1 52 ? 5.738 -12.273 21.359 1 52.25 52 TYR B C 1
ATOM 4283 O O . TYR B 1 52 ? 6.59 -12.18 20.469 1 52.25 52 TYR B O 1
ATOM 4291 N N . ASN B 1 53 ? 5.832 -12.734 22.656 1 49 53 ASN B N 1
ATOM 4292 C CA . ASN B 1 53 ? 7.207 -12.875 23.125 1 49 53 ASN B CA 1
ATOM 4293 C C . ASN B 1 53 ? 7.855 -14.148 22.594 1 49 53 ASN B C 1
ATOM 4295 O O . ASN B 1 53 ? 9.078 -14.281 22.625 1 49 53 ASN B O 1
ATOM 4299 N N . ASN B 1 54 ? 7.055 -14.977 22.078 1 53.94 54 ASN B N 1
ATOM 4300 C CA . ASN B 1 54 ? 7.621 -16.266 21.719 1 53.94 54 ASN B CA 1
ATOM 4301 C C . ASN B 1 54 ? 7.77 -16.406 20.203 1 53.94 54 ASN B C 1
ATOM 4303 O O . ASN B 1 54 ? 8.031 -17.5 19.688 1 53.94 54 ASN B O 1
ATOM 4307 N N . VAL B 1 55 ? 7.523 -15.266 19.609 1 59.12 55 VAL B N 1
ATOM 4308 C CA . VAL B 1 55 ? 7.691 -15.438 18.156 1 59.12 55 VAL B CA 1
ATOM 4309 C C . VAL B 1 55 ? 9.172 -15.336 17.797 1 59.12 55 VAL B C 1
ATOM 4311 O O . VAL B 1 55 ? 9.82 -14.328 18.094 1 59.12 55 VAL B O 1
ATOM 4314 N N . GLN B 1 56 ? 9.742 -16.453 17.422 1 63.25 56 GLN B N 1
ATOM 4315 C CA . GLN B 1 56 ? 11.125 -16.469 16.953 1 63.25 56 GLN B CA 1
ATOM 4316 C C . GLN B 1 56 ? 11.242 -15.93 15.531 1 63.25 56 GLN B C 1
ATOM 4318 O O . GLN B 1 56 ? 10.398 -16.234 14.688 1 63.25 56 GLN B O 1
ATOM 4323 N N . ARG B 1 57 ? 12.117 -14.961 15.438 1 72.81 57 ARG B N 1
ATOM 4324 C CA . ARG B 1 57 ? 12.375 -14.438 14.102 1 72.81 57 ARG B CA 1
ATOM 4325 C C . ARG B 1 57 ? 12.852 -15.539 13.164 1 72.81 57 ARG B C 1
ATOM 4327 O O . ARG B 1 57 ? 13.828 -16.234 13.461 1 72.81 57 ARG B O 1
ATOM 4334 N N . PRO B 1 58 ? 12.047 -15.758 12.125 1 68.31 58 PRO B N 1
ATOM 4335 C CA . PRO B 1 58 ? 12.516 -16.75 11.156 1 68.31 58 PRO B CA 1
ATOM 4336 C C . PRO B 1 58 ? 13.898 -16.406 10.594 1 68.31 58 PRO B C 1
ATOM 4338 O O . PRO B 1 58 ? 14.258 -15.227 10.508 1 68.31 58 PRO B O 1
ATOM 4341 N N . ASP B 1 59 ? 14.805 -17.422 10.5 1 56.66 59 ASP B N 1
ATOM 4342 C CA . ASP B 1 59 ? 16.172 -17.234 10.008 1 56.66 59 ASP B CA 1
ATOM 4343 C C . ASP B 1 59 ? 16.156 -16.688 8.578 1 56.66 59 ASP B C 1
ATOM 4345 O O . ASP B 1 59 ? 15.539 -17.266 7.691 1 56.66 59 ASP B O 1
ATOM 4349 N N . ASP B 1 60 ? 16.531 -15.453 8.398 1 53 60 ASP B N 1
ATOM 4350 C CA . ASP B 1 60 ? 16.641 -14.812 7.094 1 53 60 ASP B CA 1
ATOM 4351 C C . ASP B 1 60 ? 17.422 -15.688 6.109 1 53 60 ASP B C 1
ATOM 4353 O O . ASP B 1 60 ? 17.141 -15.68 4.91 1 53 60 ASP B O 1
ATOM 4357 N N . SER B 1 61 ? 18.453 -16.375 6.488 1 46.25 61 SER B N 1
ATOM 4358 C CA . SER B 1 61 ? 19.344 -17.141 5.625 1 46.25 61 SER B CA 1
ATOM 4359 C C . SER B 1 61 ? 18.609 -18.281 4.945 1 46.25 61 SER B C 1
ATOM 4361 O O . SER B 1 61 ? 18.969 -18.672 3.83 1 46.25 61 SER B O 1
ATOM 4363 N N . GLN B 1 62 ? 17.812 -18.938 5.559 1 46.03 62 GLN B N 1
ATOM 4364 C CA . GLN B 1 62 ? 17.125 -20.078 4.961 1 46.03 62 GLN B CA 1
ATOM 4365 C C . GLN B 1 62 ? 16.078 -19.625 3.955 1 46.03 62 GLN B C 1
ATOM 4367 O O . GLN B 1 62 ? 15.438 -20.438 3.297 1 46.03 62 GLN B O 1
ATOM 4372 N N . ARG B 1 63 ? 15.875 -18.328 3.922 1 47.94 63 ARG B N 1
ATOM 4373 C CA . ARG B 1 63 ? 14.82 -17.719 3.113 1 47.94 63 ARG B CA 1
ATOM 4374 C C . ARG B 1 63 ? 15.156 -17.797 1.628 1 47.94 63 ARG B C 1
ATOM 4376 O O . ARG B 1 63 ? 14.312 -17.5 0.779 1 47.94 63 ARG B O 1
ATOM 4383 N N . ILE B 1 64 ? 16.422 -17.891 1.338 1 44.19 64 ILE B N 1
ATOM 4384 C CA . ILE B 1 64 ? 16.703 -17.984 -0.089 1 44.19 64 ILE B CA 1
ATOM 4385 C C . ILE B 1 64 ? 16.156 -19.297 -0.636 1 44.19 64 ILE B C 1
ATOM 4387 O O . ILE B 1 64 ? 16.828 -19.984 -1.422 1 44.19 64 ILE B O 1
ATOM 4391 N N . PHE B 1 65 ? 15.156 -19.766 0.101 1 46.97 65 PHE B N 1
ATOM 4392 C CA . PHE B 1 65 ? 14.562 -21.016 -0.386 1 46.97 65 PHE B CA 1
ATOM 4393 C C . PHE B 1 65 ? 13.633 -20.734 -1.561 1 46.97 65 PHE B C 1
ATOM 4395 O O . PHE B 1 65 ? 12.703 -19.938 -1.453 1 46.97 65 PHE B O 1
ATOM 4402 N N . ASN B 1 66 ? 14.18 -21.047 -2.711 1 57.31 66 ASN B N 1
ATOM 4403 C CA . ASN B 1 66 ? 13.242 -21.141 -3.828 1 57.31 66 ASN B CA 1
ATOM 4404 C C . ASN B 1 66 ? 12.133 -22.141 -3.553 1 57.31 66 ASN B C 1
ATOM 4406 O O . ASN B 1 66 ? 12.359 -23.359 -3.629 1 57.31 66 ASN B O 1
ATOM 4410 N N . PRO B 1 67 ? 11.039 -21.656 -3.031 1 56.97 67 PRO B N 1
ATOM 4411 C CA . PRO B 1 67 ? 9.977 -22.562 -2.613 1 56.97 67 PRO B CA 1
ATOM 4412 C C . PRO B 1 67 ? 9.547 -23.516 -3.725 1 56.97 67 PRO B C 1
ATOM 4414 O O . PRO B 1 67 ? 8.805 -24.469 -3.471 1 56.97 67 PRO B O 1
ATOM 4417 N N . PHE B 1 68 ? 10.141 -23.328 -4.828 1 57.91 68 PHE B N 1
ATOM 4418 C CA . PHE B 1 68 ? 9.703 -24.141 -5.957 1 57.91 68 PHE B CA 1
ATOM 4419 C C . PHE B 1 68 ? 10.625 -25.344 -6.152 1 57.91 68 PHE B C 1
ATOM 4421 O O . PHE B 1 68 ? 10.352 -26.219 -6.98 1 57.91 68 PHE B O 1
ATOM 4428 N N . ILE B 1 69 ? 11.711 -25.281 -5.367 1 57.94 69 ILE B N 1
ATOM 4429 C CA . ILE B 1 69 ? 12.594 -26.438 -5.406 1 57.94 69 ILE B CA 1
ATOM 4430 C C . ILE B 1 69 ? 12.164 -27.453 -4.348 1 57.94 69 ILE B C 1
ATOM 4432 O O . ILE B 1 69 ? 12.359 -27.234 -3.15 1 57.94 69 ILE B O 1
ATOM 4436 N N . LEU B 1 70 ? 11.352 -28.391 -4.648 1 55.91 70 LEU B N 1
ATOM 4437 C CA . LEU B 1 70 ? 10.688 -29.328 -3.748 1 55.91 70 LEU B CA 1
ATOM 4438 C C . LEU B 1 70 ? 11.664 -30.406 -3.271 1 55.91 70 LEU B C 1
ATOM 4440 O O . LEU B 1 70 ? 11.461 -31 -2.219 1 55.91 70 LEU B O 1
ATOM 4444 N N . ASP B 1 71 ? 12.477 -31.016 -4.254 1 56.59 71 ASP B N 1
ATOM 4445 C CA . ASP B 1 71 ? 13.273 -32.188 -3.898 1 56.59 71 ASP B CA 1
ATOM 4446 C C . ASP B 1 71 ? 14.633 -31.766 -3.342 1 56.59 71 ASP B C 1
ATOM 4448 O O . ASP B 1 71 ? 15.312 -30.922 -3.922 1 56.59 71 ASP B O 1
ATOM 4452 N N . ASP B 1 72 ? 14.75 -32.031 -2.09 1 52 72 ASP B N 1
ATOM 4453 C CA . ASP B 1 72 ? 16.047 -31.953 -1.41 1 52 72 ASP B CA 1
ATOM 4454 C C . ASP B 1 72 ? 17.094 -32.781 -2.133 1 52 72 ASP B C 1
ATOM 4456 O O . ASP B 1 72 ? 18.25 -32.844 -1.709 1 52 72 ASP B O 1
ATOM 4460 N N . ASN B 1 73 ? 16.547 -33.688 -2.99 1 53.97 73 ASN B N 1
ATOM 4461 C CA . ASN B 1 73 ? 17.531 -34.688 -3.402 1 53.97 73 ASN B CA 1
ATOM 4462 C C . ASN B 1 73 ? 18.594 -34.062 -4.32 1 53.97 73 ASN B C 1
ATOM 4464 O O . ASN B 1 73 ? 18.266 -33.594 -5.41 1 53.97 73 ASN B O 1
ATOM 4468 N N . ASN B 1 74 ? 19.625 -33.594 -3.793 1 61.88 74 ASN B N 1
ATOM 4469 C CA . ASN B 1 74 ? 20.938 -33.031 -4.125 1 61.88 74 ASN B CA 1
ATOM 4470 C C . ASN B 1 74 ? 21.578 -33.781 -5.309 1 61.88 74 ASN B C 1
ATOM 4472 O O . ASN B 1 74 ? 22.75 -33.562 -5.602 1 61.88 74 ASN B O 1
ATOM 4476 N N . GLU B 1 75 ? 20.688 -34.625 -6.141 1 78.69 75 GLU B N 1
ATOM 4477 C CA . GLU B 1 75 ? 21.438 -35.375 -7.121 1 78.69 75 GLU B CA 1
ATOM 4478 C C . GLU B 1 75 ? 21.625 -34.594 -8.422 1 78.69 75 GLU B C 1
ATOM 4480 O O . GLU B 1 75 ? 22.672 -34.688 -9.055 1 78.69 75 GLU B O 1
ATOM 4485 N N . ILE B 1 76 ? 20.562 -33.812 -8.844 1 88.25 76 ILE B N 1
ATOM 4486 C CA . ILE B 1 76 ? 20.641 -33.031 -10.078 1 88.25 76 ILE B CA 1
ATOM 4487 C C . ILE B 1 76 ? 20.656 -31.547 -9.766 1 88.25 76 ILE B C 1
ATOM 4489 O O . ILE B 1 76 ? 19.797 -31.047 -9.031 1 88.25 76 ILE B O 1
ATOM 4493 N N . GLN B 1 77 ? 21.719 -30.969 -10.164 1 88.81 77 GLN B N 1
ATOM 4494 C CA . GLN B 1 77 ? 21.812 -29.516 -10.109 1 88.81 77 GLN B CA 1
ATOM 4495 C C . GLN B 1 77 ? 21.844 -28.906 -11.508 1 88.81 77 GLN B C 1
ATOM 4497 O O . GLN B 1 77 ? 22.641 -29.328 -12.352 1 88.81 77 GLN B O 1
ATOM 4502 N N . ILE B 1 78 ? 20.922 -27.969 -11.781 1 92.5 78 ILE B N 1
ATOM 4503 C CA . ILE B 1 78 ? 20.859 -27.406 -13.117 1 92.5 78 ILE B CA 1
ATOM 4504 C C . ILE B 1 78 ? 20.469 -25.922 -13.031 1 92.5 78 ILE B C 1
ATOM 4506 O O . ILE B 1 78 ? 19.625 -25.547 -12.203 1 92.5 78 ILE B O 1
ATOM 4510 N N . SER B 1 79 ? 21.094 -25.109 -13.812 1 92.44 79 SER B N 1
ATOM 4511 C CA . SER B 1 79 ? 20.797 -23.688 -13.859 1 92.44 79 SER B CA 1
ATOM 4512 C C . SER B 1 79 ? 20.859 -23.156 -15.289 1 92.44 79 SER B C 1
ATOM 4514 O O . SER B 1 79 ? 21.688 -23.609 -16.094 1 92.44 79 SER B O 1
ATOM 4516 N N . VAL B 1 80 ? 19.953 -22.281 -15.57 1 94.06 80 VAL B N 1
ATOM 4517 C CA . VAL B 1 80 ? 19.938 -21.594 -16.859 1 94.06 80 VAL B CA 1
ATOM 4518 C C . VAL B 1 80 ? 20.094 -20.094 -16.656 1 94.06 80 VAL B C 1
ATOM 4520 O O . VAL B 1 80 ? 19.406 -19.5 -15.812 1 94.06 80 VAL B O 1
ATOM 4523 N N . GLY B 1 81 ? 20.953 -19.562 -17.359 1 90.94 81 GLY B N 1
ATOM 4524 C CA . GLY B 1 81 ? 21.172 -18.125 -17.266 1 90.94 81 GLY B CA 1
ATOM 4525 C C . GLY B 1 81 ? 22.266 -17.609 -18.188 1 90.94 81 GLY B C 1
ATOM 4526 O O . GLY B 1 81 ? 22.516 -18.188 -19.25 1 90.94 81 GLY B O 1
ATOM 4527 N N . GLU B 1 82 ? 22.688 -16.359 -17.891 1 86.12 82 GLU B N 1
ATOM 4528 C CA . GLU B 1 82 ? 23.812 -15.727 -18.578 1 86.12 82 GLU B CA 1
ATOM 4529 C C . GLU B 1 82 ? 23.562 -15.641 -20.094 1 86.12 82 GLU B C 1
ATOM 4531 O O . GLU B 1 82 ? 24.328 -16.188 -20.875 1 86.12 82 GLU B O 1
ATOM 4536 N N . PRO B 1 83 ? 22.516 -14.914 -20.438 1 90.81 83 PRO B N 1
ATOM 4537 C CA . PRO B 1 83 ? 22.25 -14.789 -21.875 1 90.81 83 PRO B CA 1
ATOM 4538 C C . PRO B 1 83 ? 23.391 -14.109 -22.625 1 90.81 83 PRO B C 1
ATOM 4540 O O . PRO B 1 83 ? 24 -13.172 -22.125 1 90.81 83 PRO B O 1
ATOM 4543 N N . VAL B 1 84 ? 23.812 -14.609 -23.781 1 88.56 84 VAL B N 1
ATOM 4544 C CA . VAL B 1 84 ? 24.859 -14.07 -24.641 1 88.56 84 VAL B CA 1
ATOM 4545 C C . VAL B 1 84 ? 24.312 -13.867 -26.047 1 88.56 84 VAL B C 1
ATOM 4547 O O . VAL B 1 84 ? 23.656 -14.75 -26.594 1 88.56 84 VAL B O 1
ATOM 4550 N N . THR B 1 85 ? 24.516 -12.719 -26.562 1 88.56 85 THR B N 1
ATOM 4551 C CA . THR B 1 85 ? 24.109 -12.453 -27.938 1 88.56 85 THR B CA 1
ATOM 4552 C C . THR B 1 85 ? 25.188 -12.914 -28.922 1 88.56 85 THR B C 1
ATOM 4554 O O . THR B 1 85 ? 26.328 -12.461 -28.828 1 88.56 85 THR B O 1
ATOM 4557 N N . LYS B 1 86 ? 24.844 -13.828 -29.609 1 84.69 86 LYS B N 1
ATOM 4558 C CA . LYS B 1 86 ? 25.766 -14.297 -30.656 1 84.69 86 LYS B CA 1
ATOM 4559 C C . LYS B 1 86 ? 25.438 -13.664 -32 1 84.69 86 LYS B C 1
ATOM 4561 O O . LYS B 1 86 ? 24.281 -13.633 -32.406 1 84.69 86 LYS B O 1
ATOM 4566 N N . GLU B 1 87 ? 26.344 -12.961 -32.562 1 80.94 87 GLU B N 1
ATOM 4567 C CA . GLU B 1 87 ? 26.172 -12.273 -33.844 1 80.94 87 GLU B CA 1
ATOM 4568 C C . GLU B 1 87 ? 26.984 -12.953 -34.938 1 80.94 87 GLU B C 1
ATOM 4570 O O . GLU B 1 87 ? 28.172 -13.234 -34.75 1 80.94 87 GLU B O 1
ATOM 4575 N N . THR B 1 88 ? 26.312 -13.586 -35.75 1 73.31 88 THR B N 1
ATOM 4576 C CA . THR B 1 88 ? 26.953 -14.039 -36.969 1 73.31 88 THR B CA 1
ATOM 4577 C C . THR B 1 88 ? 26.703 -13.062 -38.125 1 73.31 88 THR B C 1
ATOM 4579 O O . THR B 1 88 ? 25.938 -12.109 -37.969 1 73.31 88 THR B O 1
ATOM 4582 N N . THR B 1 89 ? 27.453 -13.242 -39.25 1 72.88 89 THR B N 1
ATOM 4583 C CA . THR B 1 89 ? 27.312 -12.391 -40.438 1 72.88 89 THR B CA 1
ATOM 4584 C C . THR B 1 89 ? 25.859 -12.375 -40.906 1 72.88 89 THR B C 1
ATOM 4586 O O . THR B 1 89 ? 25.375 -11.359 -41.406 1 72.88 89 THR B O 1
ATOM 4589 N N . LEU B 1 90 ? 25.062 -13.422 -40.594 1 72 90 LEU B N 1
ATOM 4590 C CA . LEU B 1 90 ? 23.734 -13.57 -41.219 1 72 90 LEU B CA 1
ATOM 4591 C C . LEU B 1 90 ? 22.641 -13.398 -40.156 1 72 90 LEU B C 1
ATOM 4593 O O . LEU B 1 90 ? 21.484 -13.133 -40.5 1 72 90 LEU B O 1
ATOM 4597 N N . SER B 1 91 ? 23.016 -13.602 -38.781 1 74.31 91 SER B N 1
ATOM 4598 C CA . SER B 1 91 ? 21.906 -13.555 -37.844 1 74.31 91 SER B CA 1
ATOM 4599 C C . SER B 1 91 ? 22.391 -13.188 -36.438 1 74.31 91 SER B C 1
ATOM 4601 O O . SER B 1 91 ? 23.562 -13.375 -36.125 1 74.31 91 SER B O 1
ATOM 4603 N N . LYS B 1 92 ? 21.562 -12.438 -35.844 1 83.62 92 LYS B N 1
ATOM 4604 C CA . LYS B 1 92 ? 21.766 -12.086 -34.438 1 83.62 92 LYS B CA 1
ATOM 4605 C C . LYS B 1 92 ? 20.766 -12.797 -33.562 1 83.62 92 LYS B C 1
ATOM 4607 O O . LYS B 1 92 ? 19.547 -12.75 -33.812 1 83.62 92 LYS B O 1
ATOM 4612 N N . HIS B 1 93 ? 21.375 -13.797 -32.719 1 86.38 93 HIS B N 1
ATOM 4613 C CA . HIS B 1 93 ? 20.422 -14.445 -31.828 1 86.38 93 HIS B CA 1
ATOM 4614 C C . HIS B 1 93 ? 21.016 -14.57 -30.422 1 86.38 93 HIS B C 1
ATOM 4616 O O . HIS B 1 93 ? 22.234 -14.508 -30.25 1 86.38 93 HIS B O 1
ATOM 4622 N N . THR B 1 94 ? 20.141 -14.641 -29.484 1 90.44 94 THR B N 1
ATOM 4623 C CA . THR B 1 94 ? 20.547 -14.805 -28.078 1 90.44 94 THR B CA 1
ATOM 4624 C C . THR B 1 94 ? 20.578 -16.281 -27.703 1 90.44 94 THR B C 1
ATOM 4626 O O . THR B 1 94 ? 19.703 -17.047 -28.094 1 90.44 94 THR B O 1
ATOM 4629 N N . VAL B 1 95 ? 21.641 -16.672 -27.031 1 92.31 95 VAL B N 1
ATOM 4630 C CA . VAL B 1 95 ? 21.75 -18.031 -26.5 1 92.31 95 VAL B CA 1
ATOM 4631 C C . VAL B 1 95 ? 21.828 -18 -24.984 1 92.31 95 VAL B C 1
ATOM 4633 O O . VAL B 1 95 ? 22.266 -17 -24.391 1 92.31 95 VAL B O 1
ATOM 4636 N N . TYR B 1 96 ? 21.359 -19.094 -24.375 1 94.25 96 TYR B N 1
ATOM 4637 C CA . TYR B 1 96 ? 21.344 -19.219 -22.922 1 94.25 96 TYR B CA 1
ATOM 4638 C C . TYR B 1 96 ? 22.25 -20.344 -22.453 1 94.25 96 TYR B C 1
ATOM 4640 O O . TYR B 1 96 ? 22.312 -21.406 -23.078 1 94.25 96 TYR B O 1
ATOM 4648 N N . ASN B 1 97 ? 22.906 -20.047 -21.438 1 95.62 97 ASN B N 1
ATOM 4649 C CA . ASN B 1 97 ? 23.812 -21.047 -20.875 1 95.62 97 ASN B CA 1
ATOM 4650 C C . ASN B 1 97 ? 23.094 -22 -19.922 1 95.62 97 ASN B C 1
ATOM 4652 O O . ASN B 1 97 ? 22.406 -21.547 -19 1 95.62 97 ASN B O 1
ATOM 4656 N N . ILE B 1 98 ? 23.188 -23.312 -20.141 1 96.56 98 ILE B N 1
ATOM 4657 C CA . ILE B 1 98 ? 22.672 -24.359 -19.266 1 96.56 98 ILE B CA 1
ATOM 4658 C C . ILE B 1 98 ? 23.828 -25.094 -18.609 1 96.56 98 ILE B C 1
ATOM 4660 O O . ILE B 1 98 ? 24.625 -25.75 -19.281 1 96.56 98 ILE B O 1
ATOM 4664 N N . LYS B 1 99 ? 23.891 -25.016 -17.328 1 96.44 99 LYS B N 1
ATOM 4665 C CA . LYS B 1 99 ? 25 -25.656 -16.625 1 96.44 99 LYS B CA 1
ATOM 4666 C C . LYS B 1 99 ? 24.5 -26.422 -15.406 1 96.44 99 LYS B C 1
ATOM 4668 O O . LYS B 1 99 ? 23.5 -26.047 -14.805 1 96.44 99 LYS B O 1
ATOM 4673 N N . GLY B 1 100 ? 25.188 -27.547 -15.148 1 94.38 100 GLY B N 1
ATOM 4674 C CA . GLY B 1 100 ? 24.797 -28.344 -13.992 1 94.38 100 GLY B CA 1
ATOM 4675 C C . GLY B 1 100 ? 25.547 -29.656 -13.891 1 94.38 100 GLY B C 1
ATOM 4676 O O . GLY B 1 100 ? 26.562 -29.859 -14.562 1 94.38 100 GLY B O 1
ATOM 4677 N N . THR B 1 101 ? 25.094 -30.438 -12.875 1 93.88 101 THR B N 1
ATOM 4678 C CA . THR B 1 101 ? 25.719 -31.734 -12.609 1 93.88 101 THR B CA 1
ATOM 4679 C C . THR B 1 101 ? 24.656 -32.781 -12.266 1 93.88 101 THR B C 1
ATOM 4681 O O . THR B 1 101 ? 23.609 -32.438 -11.711 1 93.88 101 THR B O 1
ATOM 4684 N N . ASP B 1 102 ? 24.828 -34 -12.766 1 91.88 102 ASP B N 1
ATOM 4685 C CA . ASP B 1 102 ? 24 -35.125 -12.383 1 91.88 102 ASP B CA 1
ATOM 4686 C C . ASP B 1 102 ? 24.859 -36.375 -12.211 1 91.88 102 ASP B C 1
ATOM 4688 O O . ASP B 1 102 ? 26.078 -36.312 -12.078 1 91.88 102 ASP B O 1
ATOM 4692 N N . LYS B 1 103 ? 24.266 -37.531 -12.055 1 90.06 103 LYS B N 1
ATOM 4693 C CA . LYS B 1 103 ? 24.984 -38.781 -11.812 1 90.06 103 LYS B CA 1
ATOM 4694 C C . LYS B 1 103 ? 25.875 -39.156 -12.992 1 90.06 103 LYS B C 1
ATOM 4696 O O . LYS B 1 103 ? 26.875 -39.875 -12.836 1 90.06 103 LYS B O 1
ATOM 4701 N N . ILE B 1 104 ? 25.562 -38.656 -14.172 1 92.19 104 ILE B N 1
ATOM 4702 C CA . ILE B 1 104 ? 26.328 -38.969 -15.367 1 92.19 104 ILE B CA 1
ATOM 4703 C C . ILE B 1 104 ? 27.578 -38.062 -15.414 1 92.19 104 ILE B C 1
ATOM 4705 O O . ILE B 1 104 ? 28.656 -38.531 -15.789 1 92.19 104 ILE B O 1
ATOM 4709 N N . GLY B 1 105 ? 27.391 -36.812 -15.047 1 92.62 105 GLY B N 1
ATOM 4710 C CA . GLY B 1 105 ? 28.516 -35.875 -15.062 1 92.62 105 GLY B CA 1
ATOM 4711 C C . GLY B 1 105 ? 28.078 -34.438 -15.172 1 92.62 105 GLY B C 1
ATOM 4712 O O . GLY B 1 105 ? 26.906 -34.125 -14.945 1 92.62 105 GLY B O 1
ATOM 4713 N N . GLN B 1 106 ? 29.078 -33.656 -15.539 1 94.69 106 GLN B N 1
ATOM 4714 C CA . GLN B 1 106 ? 28.828 -32.25 -15.664 1 94.69 106 GLN B CA 1
ATOM 4715 C C . GLN B 1 106 ? 28.422 -31.875 -17.094 1 94.69 106 GLN B C 1
ATOM 4717 O O . GLN B 1 106 ? 28.812 -32.531 -18.047 1 94.69 106 GLN B O 1
ATOM 4722 N N . PHE B 1 107 ? 27.625 -30.859 -17.266 1 95.06 107 PHE B N 1
ATOM 4723 C CA . PHE B 1 107 ? 27.266 -30.328 -18.562 1 95.06 107 PHE B CA 1
ATOM 4724 C C . PHE B 1 107 ? 27.281 -28.797 -18.547 1 95.06 107 PHE B C 1
ATOM 4726 O O . PHE B 1 107 ? 27.047 -28.188 -17.516 1 95.06 107 PHE B O 1
ATOM 4733 N N . ASP B 1 108 ? 27.688 -28.234 -19.594 1 95.31 108 ASP B N 1
ATOM 4734 C CA . ASP B 1 108 ? 27.797 -26.797 -19.828 1 95.31 108 ASP B CA 1
ATOM 4735 C C . ASP B 1 108 ? 27.625 -26.469 -21.312 1 95.31 108 ASP B C 1
ATOM 4737 O O . ASP B 1 108 ? 28.578 -26.562 -22.078 1 95.31 108 ASP B O 1
ATOM 4741 N N . VAL B 1 109 ? 26.422 -26.062 -21.641 1 95.44 109 VAL B N 1
ATOM 4742 C CA . VAL B 1 109 ? 26.141 -25.859 -23.062 1 95.44 109 VAL B CA 1
ATOM 4743 C C . VAL B 1 109 ? 25.359 -24.562 -23.25 1 95.44 109 VAL B C 1
ATOM 4745 O O . VAL B 1 109 ? 24.812 -24.016 -22.297 1 95.44 109 VAL B O 1
ATOM 4748 N N . TYR B 1 110 ? 25.375 -24.078 -24.484 1 93.62 110 TYR B N 1
ATOM 4749 C CA . TYR B 1 110 ? 24.562 -22.938 -24.891 1 93.62 110 TYR B CA 1
ATOM 4750 C C . TYR B 1 110 ? 23.453 -23.375 -25.844 1 93.62 110 TYR B C 1
ATOM 4752 O O . TYR B 1 110 ? 23.688 -24.125 -26.781 1 93.62 110 TYR B O 1
ATOM 4760 N N . ARG B 1 111 ? 22.25 -22.969 -25.516 1 94.81 111 ARG B N 1
ATOM 4761 C CA . ARG B 1 111 ? 21.094 -23.281 -26.359 1 94.81 111 ARG B CA 1
ATOM 4762 C C . ARG B 1 111 ? 20.312 -22.016 -26.703 1 94.81 111 ARG B C 1
ATOM 4764 O O . ARG B 1 111 ? 20.156 -21.125 -25.859 1 94.81 111 ARG B O 1
ATOM 4771 N N . ARG B 1 112 ? 19.828 -21.969 -27.891 1 91.12 112 ARG B N 1
ATOM 4772 C CA . ARG B 1 112 ? 18.906 -20.922 -28.312 1 91.12 112 ARG B CA 1
ATOM 4773 C C . ARG B 1 112 ? 17.516 -21.172 -27.766 1 91.12 112 ARG B C 1
ATOM 4775 O O . ARG B 1 112 ? 17.156 -22.297 -27.453 1 91.12 112 ARG B O 1
ATOM 4782 N N . PHE B 1 113 ? 16.719 -20.141 -27.766 1 91.5 113 PHE B N 1
ATOM 4783 C CA . PHE B 1 113 ? 15.359 -20.219 -27.25 1 91.5 113 PHE B CA 1
ATOM 4784 C C . PHE B 1 113 ? 14.523 -21.203 -28.078 1 91.5 113 PHE B C 1
ATOM 4786 O O . PHE B 1 113 ? 13.797 -22.031 -27.531 1 91.5 113 PHE B O 1
ATOM 4793 N N . ASN B 1 114 ? 14.648 -21.156 -29.344 1 90.56 114 ASN B N 1
ATOM 4794 C CA . ASN B 1 114 ? 13.867 -22 -30.234 1 90.56 114 ASN B CA 1
ATOM 4795 C C . ASN B 1 114 ? 14.211 -23.484 -30.078 1 90.56 114 ASN B C 1
ATOM 4797 O O . ASN B 1 114 ? 13.383 -24.344 -30.359 1 90.56 114 ASN B O 1
ATOM 4801 N N . GLU B 1 115 ? 15.344 -23.766 -29.609 1 93.5 115 GLU B N 1
ATOM 4802 C CA . GLU B 1 115 ? 15.75 -25.156 -29.406 1 93.5 115 GLU B CA 1
ATOM 4803 C C . GLU B 1 115 ? 15 -25.797 -28.234 1 93.5 115 GLU B C 1
ATOM 4805 O O . GLU B 1 115 ? 14.773 -27 -28.219 1 93.5 115 GLU B O 1
ATOM 4810 N N . PHE B 1 116 ? 14.617 -24.984 -27.344 1 94.5 116 PHE B N 1
ATOM 4811 C CA . PHE B 1 116 ? 13.773 -25.484 -26.266 1 94.5 116 PHE B CA 1
ATOM 4812 C C . PHE B 1 116 ? 12.406 -25.906 -26.797 1 94.5 116 PHE B C 1
ATOM 4814 O O . PHE B 1 116 ? 11.836 -26.891 -26.344 1 94.5 116 PHE B O 1
ATOM 4821 N N . TYR B 1 117 ? 11.93 -25.203 -27.766 1 92.44 117 TYR B N 1
ATOM 4822 C CA . TYR B 1 117 ? 10.648 -25.547 -28.375 1 92.44 117 TYR B CA 1
ATOM 4823 C C . TYR B 1 117 ? 10.742 -26.859 -29.125 1 92.44 117 TYR B C 1
ATOM 4825 O O . TYR B 1 117 ? 9.844 -27.703 -29.047 1 92.44 117 TYR B O 1
ATOM 4833 N N . THR B 1 118 ? 11.828 -26.953 -29.844 1 94.12 118 THR B N 1
ATOM 4834 C CA . THR B 1 118 ? 12.055 -28.188 -30.578 1 94.12 118 THR B CA 1
ATOM 4835 C C . THR B 1 118 ? 12.133 -29.375 -29.609 1 94.12 118 THR B C 1
ATOM 4837 O O . THR B 1 118 ? 11.555 -30.438 -29.875 1 94.12 118 THR B O 1
ATOM 4840 N N . LEU B 1 119 ? 12.883 -29.141 -28.562 1 95.62 119 LEU B N 1
ATOM 4841 C CA . LEU B 1 119 ? 13.008 -30.172 -27.547 1 95.62 119 LEU B CA 1
ATOM 4842 C C . LEU B 1 119 ? 11.633 -30.578 -27.016 1 95.62 119 LEU B C 1
ATOM 4844 O O . LEU B 1 119 ? 11.32 -31.766 -26.906 1 95.62 119 LEU B O 1
ATOM 4848 N N . LYS B 1 120 ? 10.852 -29.641 -26.688 1 93.88 120 LYS B N 1
ATOM 4849 C CA . LYS B 1 120 ? 9.531 -29.906 -26.125 1 93.88 120 LYS B CA 1
ATOM 4850 C C . LYS B 1 120 ? 8.664 -30.688 -27.125 1 93.88 120 LYS B C 1
ATOM 4852 O O . LYS B 1 120 ? 7.977 -31.641 -26.734 1 93.88 120 LYS B O 1
ATOM 4857 N N . GLU B 1 121 ? 8.703 -30.281 -28.359 1 92.56 121 GLU B N 1
ATOM 4858 C CA . GLU B 1 121 ? 7.93 -30.969 -29.406 1 92.56 121 GLU B CA 1
ATOM 4859 C C . GLU B 1 121 ? 8.305 -32.438 -29.5 1 92.56 121 GLU B C 1
ATOM 4861 O O . GLU B 1 121 ? 7.438 -33.312 -29.641 1 92.56 121 GLU B O 1
ATOM 4866 N N . VAL B 1 122 ? 9.578 -32.688 -29.453 1 95.12 122 VAL B N 1
ATOM 4867 C CA . VAL B 1 122 ? 10.078 -34.031 -29.547 1 95.12 122 VAL B CA 1
ATOM 4868 C C . VAL B 1 122 ? 9.656 -34.844 -28.312 1 95.12 122 VAL B C 1
ATOM 4870 O O . VAL B 1 122 ? 9.234 -36 -28.422 1 95.12 122 VAL B O 1
ATOM 4873 N N . LEU B 1 123 ? 9.773 -34.219 -27.172 1 95.62 123 LEU B N 1
ATOM 4874 C CA . LEU B 1 123 ? 9.383 -34.875 -25.922 1 95.62 123 LEU B CA 1
ATOM 4875 C C . LEU B 1 123 ? 7.898 -35.219 -25.938 1 95.62 123 LEU B C 1
ATOM 4877 O O . LEU B 1 123 ? 7.508 -36.312 -25.547 1 95.62 123 LEU B O 1
ATOM 4881 N N . VAL B 1 124 ? 7.086 -34.312 -26.422 1 93.06 124 VAL B N 1
ATOM 4882 C CA . VAL B 1 124 ? 5.645 -34.531 -26.469 1 93.06 124 VAL B CA 1
ATOM 4883 C C . VAL B 1 124 ? 5.32 -35.656 -27.438 1 93.06 124 VAL B C 1
ATOM 4885 O O . VAL B 1 124 ? 4.453 -36.5 -27.141 1 93.06 124 VAL B O 1
ATOM 4888 N N . ALA B 1 125 ? 5.996 -35.75 -28.484 1 92.25 125 ALA B N 1
ATOM 4889 C CA . ALA B 1 125 ? 5.754 -36.75 -29.516 1 92.25 125 ALA B CA 1
ATOM 4890 C C . ALA B 1 125 ? 6.184 -38.125 -29.031 1 92.25 125 ALA B C 1
ATOM 4892 O O . ALA B 1 125 ? 5.539 -39.156 -29.344 1 92.25 125 ALA B O 1
ATOM 4893 N N . ARG B 1 126 ? 7.219 -38.188 -28.25 1 95.12 126 ARG B N 1
ATOM 4894 C CA . ARG B 1 126 ? 7.816 -39.469 -27.891 1 95.12 126 ARG B CA 1
ATOM 4895 C C . ARG B 1 126 ? 7.328 -39.969 -26.531 1 95.12 126 ARG B C 1
ATOM 4897 O O . ARG B 1 126 ? 7.488 -41.125 -26.188 1 95.12 126 ARG B O 1
ATOM 4904 N N . TRP B 1 127 ? 6.773 -39.031 -25.781 1 95.81 127 TRP B N 1
ATOM 4905 C CA . TRP B 1 127 ? 6.27 -39.375 -24.453 1 95.81 127 TRP B CA 1
ATOM 4906 C C . TRP B 1 127 ? 4.832 -38.906 -24.281 1 95.81 127 TRP B C 1
ATOM 4908 O O . TRP B 1 127 ? 4.527 -38.156 -23.359 1 95.81 127 TRP B O 1
ATOM 4918 N N . PRO B 1 128 ? 3.941 -39.344 -25.188 1 95 128 PRO B N 1
ATOM 4919 C CA . PRO B 1 128 ? 2.551 -38.906 -25.047 1 95 128 PRO B CA 1
ATOM 4920 C C . PRO B 1 128 ? 1.939 -39.281 -23.703 1 95 128 PRO B C 1
ATOM 4922 O O . PRO B 1 128 ? 2.164 -40.375 -23.203 1 95 128 PRO B O 1
ATOM 4925 N N . GLY B 1 129 ? 1.223 -38.344 -23.141 1 94.19 129 GLY B N 1
ATOM 4926 C CA . GLY B 1 129 ? 0.576 -38.594 -21.859 1 94.19 129 GLY B CA 1
ATOM 4927 C C . GLY B 1 129 ? 1.397 -38.125 -20.672 1 94.19 129 GLY B C 1
ATOM 4928 O O . GLY B 1 129 ? 0.86 -37.938 -19.578 1 94.19 129 GLY B O 1
ATOM 4929 N N . CYS B 1 130 ? 2.693 -38.062 -20.828 1 95.75 130 CYS B N 1
ATOM 4930 C CA . CYS B 1 130 ? 3.549 -37.562 -19.766 1 95.75 130 CYS B CA 1
ATOM 4931 C C . CYS B 1 130 ? 3.467 -36.062 -19.672 1 95.75 130 CYS B C 1
ATOM 4933 O O . CYS B 1 130 ? 3.371 -35.375 -20.688 1 95.75 130 CYS B O 1
ATOM 4935 N N . PHE B 1 131 ? 3.492 -35.625 -18.438 1 95.56 131 PHE B N 1
ATOM 4936 C CA . PHE B 1 131 ? 3.527 -34.188 -18.203 1 95.56 131 PHE B CA 1
ATOM 4937 C C . PHE B 1 131 ? 4.863 -33.625 -18.656 1 95.56 131 PHE B C 1
ATOM 4939 O O . PHE B 1 131 ? 5.922 -34.062 -18.203 1 95.56 131 PHE B O 1
ATOM 4946 N N . ILE B 1 132 ? 4.836 -32.656 -19.516 1 95.38 132 ILE B N 1
ATOM 4947 C CA . ILE B 1 132 ? 6.008 -31.891 -19.953 1 95.38 132 ILE B CA 1
ATOM 4948 C C . ILE B 1 132 ? 5.809 -30.422 -19.625 1 95.38 132 ILE B C 1
ATOM 4950 O O . ILE B 1 132 ? 4.859 -29.797 -20.094 1 95.38 132 ILE B O 1
ATOM 4954 N N . PRO B 1 133 ? 6.68 -29.859 -18.875 1 92.62 133 PRO B N 1
ATOM 4955 C CA . PRO B 1 133 ? 6.52 -28.469 -18.469 1 92.62 133 PRO B CA 1
ATOM 4956 C C . PRO B 1 133 ? 6.418 -27.516 -19.672 1 92.62 133 PRO B C 1
ATOM 4958 O O . PRO B 1 133 ? 6.91 -27.828 -20.75 1 92.62 133 PRO B O 1
ATOM 4961 N N . SER B 1 134 ? 5.797 -26.391 -19.391 1 89.38 134 SER B N 1
ATOM 4962 C CA . SER B 1 134 ? 5.59 -25.422 -20.453 1 89.38 134 SER B CA 1
ATOM 4963 C C . SER B 1 134 ? 6.828 -24.547 -20.656 1 89.38 134 SER B C 1
ATOM 4965 O O . SER B 1 134 ? 7.641 -24.391 -19.734 1 89.38 134 SER B O 1
ATOM 4967 N N . ILE B 1 135 ? 6.922 -24.078 -21.797 1 87.75 135 ILE B N 1
ATOM 4968 C CA . ILE B 1 135 ? 7.938 -23.094 -22.141 1 87.75 135 ILE B CA 1
ATOM 4969 C C . ILE B 1 135 ? 7.277 -21.734 -22.391 1 87.75 135 ILE B C 1
ATOM 4971 O O . ILE B 1 135 ? 6.137 -21.672 -22.859 1 87.75 135 ILE B O 1
ATOM 4975 N N . PRO B 1 136 ? 7.977 -20.672 -22 1 80.25 136 PRO B N 1
ATOM 4976 C CA . PRO B 1 136 ? 7.379 -19.359 -22.219 1 80.25 136 PRO B CA 1
ATOM 4977 C C . PRO B 1 136 ? 7.008 -19.109 -23.688 1 80.25 136 PRO B C 1
ATOM 4979 O O . PRO B 1 136 ? 7.613 -19.703 -24.578 1 80.25 136 PRO B O 1
ATOM 4982 N N . ALA B 1 137 ? 6.035 -18.266 -23.75 1 77.81 137 ALA B N 1
ATOM 4983 C CA . ALA B 1 137 ? 5.578 -17.953 -25.094 1 77.81 137 ALA B CA 1
ATOM 4984 C C . ALA B 1 137 ? 6.609 -17.109 -25.844 1 77.81 137 ALA B C 1
ATOM 4986 O O . ALA B 1 137 ? 7.379 -16.375 -25.234 1 77.81 137 ALA B O 1
ATOM 4987 N N . LYS B 1 138 ? 6.598 -17.312 -27.047 1 77.38 138 LYS B N 1
ATOM 4988 C CA . LYS B 1 138 ? 7.453 -16.484 -27.891 1 77.38 138 LYS B CA 1
ATOM 4989 C C . LYS B 1 138 ? 6.938 -15.047 -27.953 1 77.38 138 LYS B C 1
ATOM 4991 O O . LYS B 1 138 ? 5.727 -14.812 -28.016 1 77.38 138 LYS B O 1
ATOM 4996 N N . GLU B 1 139 ? 7.793 -14.164 -27.656 1 75.5 139 GLU B N 1
ATOM 4997 C CA . GLU B 1 139 ? 7.434 -12.758 -27.719 1 75.5 139 GLU B CA 1
ATOM 4998 C C . GLU B 1 139 ? 8 -12.102 -28.984 1 75.5 139 GLU B C 1
ATOM 5000 O O . GLU B 1 139 ? 9.031 -12.531 -29.5 1 75.5 139 GLU B O 1
ATOM 5005 N N . ILE B 1 140 ? 7.301 -11.062 -29.391 1 65.19 140 ILE B N 1
ATOM 5006 C CA . ILE B 1 140 ? 7.664 -10.375 -30.625 1 65.19 140 ILE B CA 1
ATOM 5007 C C . ILE B 1 140 ? 8.977 -9.617 -30.422 1 65.19 140 ILE B C 1
ATOM 5009 O O . ILE B 1 140 ? 9.891 -9.734 -31.25 1 65.19 140 ILE B O 1
ATOM 5013 N N . ASN B 1 141 ? 9.047 -8.812 -29.391 1 68.31 141 ASN B N 1
ATOM 5014 C CA . ASN B 1 141 ? 10.281 -8.07 -29.125 1 68.31 141 ASN B CA 1
ATOM 5015 C C . ASN B 1 141 ? 11.258 -8.883 -28.281 1 68.31 141 ASN B C 1
ATOM 5017 O O . ASN B 1 141 ? 11.43 -8.617 -27.094 1 68.31 141 ASN B O 1
ATOM 5021 N N . SER B 1 142 ? 12.086 -9.68 -28.906 1 68.75 142 SER B N 1
ATOM 5022 C CA . SER B 1 142 ? 12.836 -10.734 -28.234 1 68.75 142 SER B CA 1
ATOM 5023 C C . SER B 1 142 ? 14.195 -10.234 -27.75 1 68.75 142 SER B C 1
ATOM 5025 O O . SER B 1 142 ? 14.875 -10.906 -26.984 1 68.75 142 SER B O 1
ATOM 5027 N N . THR B 1 143 ? 14.438 -8.961 -28.062 1 73.19 143 THR B N 1
ATOM 5028 C CA . THR B 1 143 ? 15.82 -8.586 -27.781 1 73.19 143 THR B CA 1
ATOM 5029 C C . THR B 1 143 ? 15.883 -7.602 -26.609 1 73.19 143 THR B C 1
ATOM 5031 O O . THR B 1 143 ? 16.969 -7.242 -26.156 1 73.19 143 THR B O 1
ATOM 5034 N N . SER B 1 144 ? 14.812 -7.258 -26.219 1 80.44 144 SER B N 1
ATOM 5035 C CA . SER B 1 144 ? 14.852 -6.359 -25.078 1 80.44 144 SER B CA 1
ATOM 5036 C C . SER B 1 144 ? 15.422 -7.059 -23.844 1 80.44 144 SER B C 1
ATOM 5038 O O . SER B 1 144 ? 15.227 -8.258 -23.656 1 80.44 144 SER B O 1
ATOM 5040 N N . GLN B 1 145 ? 16.156 -6.293 -23.062 1 81.56 145 GLN B N 1
ATOM 5041 C CA . GLN B 1 145 ? 16.812 -6.844 -21.875 1 81.56 145 GLN B CA 1
ATOM 5042 C C . GLN B 1 145 ? 15.789 -7.5 -20.938 1 81.56 145 GLN B C 1
ATOM 5044 O O . GLN B 1 145 ? 16.047 -8.57 -20.391 1 81.56 145 GLN B O 1
ATOM 5049 N N . ASN B 1 146 ? 14.727 -6.887 -20.844 1 80.38 146 ASN B N 1
ATOM 5050 C CA . ASN B 1 146 ? 13.688 -7.418 -19.969 1 80.38 146 ASN B CA 1
ATOM 5051 C C . ASN B 1 146 ? 13.156 -8.758 -20.469 1 80.38 146 ASN B C 1
ATOM 5053 O O . ASN B 1 146 ? 12.914 -9.672 -19.672 1 80.38 146 ASN B O 1
ATOM 5057 N N . VAL B 1 147 ? 13.094 -8.859 -21.719 1 82 147 VAL B N 1
ATOM 5058 C CA . VAL B 1 147 ? 12.578 -10.086 -22.312 1 82 147 VAL B CA 1
ATOM 5059 C C . VAL B 1 147 ? 13.602 -11.211 -22.156 1 82 147 VAL B C 1
ATOM 5061 O O . VAL B 1 147 ? 13.242 -12.336 -21.781 1 82 147 VAL B O 1
ATOM 5064 N N . VAL B 1 148 ? 14.789 -10.883 -22.375 1 87.06 148 VAL B N 1
ATOM 5065 C CA . VAL B 1 148 ? 15.859 -11.859 -22.312 1 87.06 148 VAL B CA 1
ATOM 5066 C C . VAL B 1 148 ? 15.984 -12.391 -20.875 1 87.06 148 VAL B C 1
ATOM 5068 O O . VAL B 1 148 ? 16.125 -13.602 -20.672 1 87.06 148 VAL B O 1
ATOM 5071 N N . GLU B 1 149 ? 15.867 -11.562 -20 1 85.25 149 GLU B N 1
ATOM 5072 C CA . GLU B 1 149 ? 15.977 -11.953 -18.594 1 85.25 149 GLU B CA 1
ATOM 5073 C C . GLU B 1 149 ? 14.773 -12.789 -18.156 1 85.25 149 GLU B C 1
ATOM 5075 O O . GLU B 1 149 ? 14.922 -13.758 -17.422 1 85.25 149 GLU B O 1
ATOM 5080 N N . ASN B 1 150 ? 13.711 -12.406 -18.609 1 81.69 150 ASN B N 1
ATOM 5081 C CA . ASN B 1 150 ? 12.5 -13.148 -18.297 1 81.69 150 ASN B CA 1
ATOM 5082 C C . ASN B 1 150 ? 12.539 -14.562 -18.891 1 81.69 150 ASN B C 1
ATOM 5084 O O . ASN B 1 150 ? 12.141 -15.523 -18.234 1 81.69 150 ASN B O 1
ATOM 5088 N N . ARG B 1 151 ? 13.023 -14.625 -20.031 1 85.81 151 ARG B N 1
ATOM 5089 C CA . ARG B 1 151 ? 13.172 -15.93 -20.672 1 85.81 151 ARG B CA 1
ATOM 5090 C C . ARG B 1 151 ? 14.141 -16.812 -19.906 1 85.81 151 ARG B C 1
ATOM 5092 O O . ARG B 1 151 ? 13.859 -18 -19.672 1 85.81 151 ARG B O 1
ATOM 5099 N N . ALA B 1 152 ? 15.195 -16.203 -19.5 1 88.94 152 ALA B N 1
ATOM 5100 C CA . ALA B 1 152 ? 16.188 -16.953 -18.734 1 88.94 152 ALA B CA 1
ATOM 5101 C C . ALA B 1 152 ? 15.578 -17.531 -17.469 1 88.94 152 ALA B C 1
ATOM 5103 O O . ALA B 1 152 ? 15.836 -18.688 -17.125 1 88.94 152 ALA B O 1
ATOM 5104 N N . ARG B 1 153 ? 14.773 -16.828 -16.828 1 84.75 153 ARG B N 1
ATOM 5105 C CA . ARG B 1 153 ? 14.133 -17.281 -15.594 1 84.75 153 ARG B CA 1
ATOM 5106 C C . ARG B 1 153 ? 13.164 -18.422 -15.859 1 84.75 153 ARG B C 1
ATOM 5108 O O . ARG B 1 153 ? 13.125 -19.406 -15.109 1 84.75 153 ARG B O 1
ATOM 5115 N N . PHE B 1 154 ? 12.477 -18.312 -16.938 1 84.75 154 PHE B N 1
ATOM 5116 C CA . PHE B 1 154 ? 11.5 -19.344 -17.281 1 84.75 154 PHE B CA 1
ATOM 5117 C C . PHE B 1 154 ? 12.188 -20.625 -17.734 1 84.75 154 PHE B C 1
ATOM 5119 O O . PHE B 1 154 ? 11.75 -21.719 -17.391 1 84.75 154 PHE B O 1
ATOM 5126 N N . LEU B 1 155 ? 13.188 -20.438 -18.469 1 91.06 155 LEU B N 1
ATOM 5127 C CA . LEU B 1 155 ? 13.938 -21.609 -18.938 1 91.06 155 LEU B CA 1
ATOM 5128 C C . LEU B 1 155 ? 14.602 -22.328 -17.766 1 91.06 155 LEU B C 1
ATOM 5130 O O . LEU B 1 155 ? 14.688 -23.562 -17.766 1 91.06 155 LEU B O 1
ATOM 5134 N N . ASN B 1 156 ? 15.031 -21.5 -16.875 1 90 156 ASN B N 1
ATOM 5135 C CA . ASN B 1 156 ? 15.578 -22.078 -15.648 1 90 156 ASN B CA 1
AT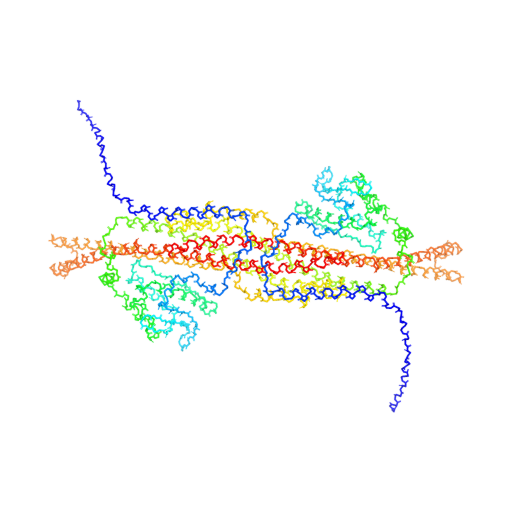OM 5136 C C . ASN B 1 156 ? 14.531 -22.891 -14.898 1 90 156 ASN B C 1
ATOM 5138 O O . ASN B 1 156 ? 14.812 -23.984 -14.414 1 90 156 ASN B O 1
ATOM 5142 N N . SER B 1 157 ? 13.359 -22.406 -14.844 1 85.62 157 SER B N 1
ATOM 5143 C CA . SER B 1 157 ? 12.258 -23.125 -14.211 1 85.62 157 SER B CA 1
ATOM 5144 C C . SER B 1 157 ? 11.938 -24.422 -14.953 1 85.62 157 SER B C 1
ATOM 5146 O O . SER B 1 157 ? 11.711 -25.469 -14.336 1 85.62 157 SER B O 1
ATOM 5148 N N . PHE B 1 158 ? 11.883 -24.359 -16.234 1 90.81 158 PHE B N 1
ATOM 5149 C CA . PHE B 1 158 ? 11.641 -25.516 -17.078 1 90.81 158 PHE B CA 1
ATOM 5150 C C . PHE B 1 158 ? 12.656 -26.625 -16.781 1 90.81 158 PHE B C 1
ATOM 5152 O O . PHE B 1 158 ? 12.281 -27.766 -16.516 1 90.81 158 PHE B O 1
ATOM 5159 N N . CYS B 1 159 ? 13.891 -26.188 -16.766 1 91.5 159 CYS B N 1
ATOM 5160 C CA . CYS B 1 159 ? 14.961 -27.156 -16.578 1 91.5 159 CYS B CA 1
ATOM 5161 C C . CYS B 1 159 ? 14.914 -27.766 -15.172 1 91.5 159 CYS B C 1
ATOM 5163 O O . CYS B 1 159 ? 15.18 -28.953 -14.992 1 91.5 159 CYS B O 1
ATOM 5165 N N . ASN B 1 160 ? 14.602 -27 -14.281 1 87.94 160 ASN B N 1
ATOM 5166 C CA . ASN B 1 160 ? 14.516 -27.516 -12.914 1 87.94 160 ASN B CA 1
ATOM 5167 C C . ASN B 1 160 ? 13.328 -28.453 -12.734 1 87.94 160 ASN B C 1
ATOM 5169 O O . ASN B 1 160 ? 13.398 -29.406 -11.977 1 87.94 160 ASN B O 1
ATOM 5173 N N . GLN B 1 161 ? 12.266 -28.156 -13.383 1 88.69 161 GLN B N 1
ATOM 5174 C CA . GLN B 1 161 ? 11.133 -29.078 -13.359 1 88.69 161 GLN B CA 1
ATOM 5175 C C . GLN B 1 161 ? 11.477 -30.406 -14.031 1 88.69 161 GLN B C 1
ATOM 5177 O O . GLN B 1 161 ? 11.109 -31.469 -13.539 1 88.69 161 GLN B O 1
ATOM 5182 N N . MET B 1 162 ? 12.172 -30.25 -15.141 1 91.31 162 MET B N 1
ATOM 5183 C CA . MET B 1 162 ? 12.609 -31.453 -15.836 1 91.31 162 MET B CA 1
ATOM 5184 C C . MET B 1 162 ? 13.516 -32.312 -14.945 1 91.31 162 MET B C 1
ATOM 5186 O O . MET B 1 162 ? 13.461 -33.531 -14.984 1 91.31 162 MET B O 1
ATOM 5190 N N . ALA B 1 163 ? 14.305 -31.641 -14.164 1 89.5 163 ALA B N 1
ATOM 5191 C CA . ALA B 1 163 ? 15.211 -32.344 -13.258 1 89.5 163 ALA B CA 1
ATOM 5192 C C . ALA B 1 163 ? 14.445 -33.156 -12.219 1 89.5 163 ALA B C 1
ATOM 5194 O O . ALA B 1 163 ? 14.961 -34.156 -11.703 1 89.5 163 ALA B O 1
ATOM 5195 N N . ARG B 1 164 ? 13.25 -32.844 -12 1 84.81 164 ARG B N 1
ATOM 5196 C CA . ARG B 1 164 ? 12.422 -33.531 -11.031 1 84.81 164 ARG B CA 1
ATOM 5197 C C . ARG B 1 164 ? 11.727 -34.75 -11.68 1 84.81 164 ARG B C 1
ATOM 5199 O O . ARG B 1 164 ? 11.266 -35.656 -10.984 1 84.81 164 ARG B O 1
ATOM 5206 N N . LEU B 1 165 ? 11.648 -34.625 -12.961 1 89.75 165 LEU B N 1
ATOM 5207 C CA . LEU B 1 165 ? 11.086 -35.719 -13.742 1 89.75 165 LEU B CA 1
ATOM 5208 C C . LEU B 1 165 ? 12.188 -36.625 -14.305 1 89.75 165 LEU B C 1
ATOM 5210 O O . LEU B 1 165 ? 12.508 -36.531 -15.492 1 89.75 165 LEU B O 1
ATOM 5214 N N . LYS B 1 166 ? 12.594 -37.531 -13.539 1 88.81 166 LYS B N 1
ATOM 5215 C CA . LYS B 1 166 ? 13.812 -38.281 -13.82 1 88.81 166 LYS B CA 1
ATOM 5216 C C . LYS B 1 166 ? 13.703 -39.031 -15.133 1 88.81 166 LYS B C 1
ATOM 5218 O O . LYS B 1 166 ? 14.68 -39.156 -15.875 1 88.81 166 LYS B O 1
ATOM 5223 N N . HIS B 1 167 ? 12.531 -39.625 -15.398 1 91.31 167 HIS B N 1
ATOM 5224 C CA . HIS B 1 167 ? 12.367 -40.406 -16.625 1 91.31 167 HIS B CA 1
ATOM 5225 C C . HIS B 1 167 ? 12.531 -39.531 -17.859 1 91.31 167 HIS B C 1
ATOM 5227 O O . HIS B 1 167 ? 13 -40 -18.891 1 91.31 167 HIS B O 1
ATOM 5233 N N . LEU B 1 168 ? 12.148 -38.312 -17.766 1 94.19 168 LEU B N 1
ATOM 5234 C CA . LEU B 1 168 ? 12.312 -37.375 -18.875 1 94.19 168 LEU B CA 1
ATOM 5235 C C . LEU B 1 168 ? 13.727 -36.781 -18.891 1 94.19 168 LEU B C 1
ATOM 5237 O O . LEU B 1 168 ? 14.32 -36.625 -19.953 1 94.19 168 LEU B O 1
ATOM 5241 N N . PHE B 1 169 ? 14.281 -36.5 -17.703 1 94.06 169 PHE B N 1
ATOM 5242 C CA . PHE B 1 169 ? 15.609 -35.906 -17.578 1 94.06 169 PHE B CA 1
ATOM 5243 C C . PHE B 1 169 ? 16.672 -36.812 -18.188 1 94.06 169 PHE B C 1
ATOM 5245 O O . PHE B 1 169 ? 17.578 -36.375 -18.875 1 94.06 169 PHE B O 1
ATOM 5252 N N . TY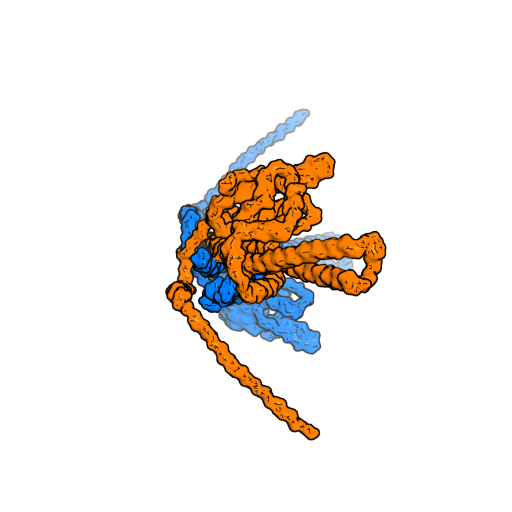R B 1 170 ? 16.516 -38.094 -17.938 1 94.38 170 TYR B N 1
ATOM 5253 C CA . TYR B 1 170 ? 17.516 -39.031 -18.391 1 94.38 170 TYR B CA 1
ATOM 5254 C C . TYR B 1 170 ? 17.109 -39.656 -19.719 1 94.38 170 TYR B C 1
ATOM 5256 O O . TYR B 1 170 ? 17.734 -40.625 -20.172 1 94.38 170 TYR B O 1
ATOM 5264 N N . SER B 1 171 ? 16.062 -39.188 -20.281 1 94.62 171 SER B N 1
ATOM 5265 C CA . SER B 1 171 ? 15.672 -39.656 -21.609 1 94.62 171 SER B CA 1
ATOM 5266 C C . SER B 1 171 ? 16.734 -39.281 -22.656 1 94.62 171 SER B C 1
ATOM 5268 O O . SER B 1 171 ? 17.531 -38.375 -22.453 1 94.62 171 SER B O 1
ATOM 5270 N N . GLU B 1 172 ? 16.703 -40 -23.734 1 93.38 172 GLU B N 1
ATOM 5271 C CA . GLU B 1 172 ? 17.625 -39.75 -24.828 1 93.38 172 GLU B CA 1
ATOM 5272 C C . GLU B 1 172 ? 17.5 -38.312 -25.344 1 93.38 172 GLU B C 1
ATOM 5274 O O . GLU B 1 172 ? 18.516 -37.656 -25.641 1 93.38 172 GLU B O 1
ATOM 5279 N N . GLU B 1 173 ? 16.281 -37.844 -25.469 1 95 173 GLU B N 1
ATOM 5280 C CA . GLU B 1 173 ? 16 -36.531 -26.016 1 95 173 GLU B CA 1
ATOM 5281 C C . GLU B 1 173 ? 16.641 -35.406 -25.188 1 95 173 GLU B C 1
ATOM 5283 O O . GLU B 1 173 ? 17.359 -34.562 -25.703 1 95 173 GLU B O 1
ATOM 5288 N N . PHE B 1 174 ? 16.422 -35.5 -23.875 1 96.12 174 PHE B N 1
ATOM 5289 C CA . PHE B 1 174 ? 16.891 -34.438 -23 1 96.12 174 PHE B CA 1
ATOM 5290 C C . PHE B 1 174 ? 18.406 -34.531 -22.812 1 96.12 174 PHE B C 1
ATOM 5292 O O . PHE B 1 174 ? 19.094 -33.5 -22.734 1 96.12 174 PHE B O 1
ATOM 5299 N N . GLN B 1 175 ? 18.906 -35.688 -22.719 1 94.88 175 GLN B N 1
ATOM 5300 C CA . GLN B 1 175 ? 20.344 -35.844 -22.562 1 94.88 175 GLN B CA 1
ATOM 5301 C C . GLN B 1 175 ? 21.094 -35.344 -23.781 1 94.88 175 GLN B C 1
ATOM 5303 O O . GLN B 1 175 ? 22.172 -34.75 -23.672 1 94.88 175 GLN B O 1
ATOM 5308 N N . GLN B 1 176 ? 20.578 -35.625 -24.922 1 94.12 176 GLN B N 1
ATOM 5309 C CA . GLN B 1 176 ? 21.188 -35.062 -26.125 1 94.12 176 GLN B CA 1
ATOM 5310 C C . GLN B 1 176 ? 21.172 -33.531 -26.109 1 94.12 176 GLN B C 1
ATOM 5312 O O . GLN B 1 176 ? 22.141 -32.906 -26.531 1 94.12 176 GLN B O 1
ATOM 5317 N N . PHE B 1 177 ? 20.109 -33.031 -25.703 1 96.12 177 PHE B N 1
ATOM 5318 C CA . PHE B 1 177 ? 19.953 -31.594 -25.609 1 96.12 177 PHE B CA 1
ATOM 5319 C C . PHE B 1 177 ? 20.969 -31 -24.641 1 96.12 177 PHE B C 1
ATOM 5321 O O . PHE B 1 177 ? 21.531 -29.938 -24.906 1 96.12 177 PHE B O 1
ATOM 5328 N N . LEU B 1 178 ? 21.297 -31.703 -23.516 1 94.88 178 LEU B N 1
ATOM 5329 C CA . LEU B 1 178 ? 22.141 -31.203 -22.438 1 94.88 178 LEU B CA 1
ATOM 5330 C C . LEU B 1 178 ? 23.625 -31.422 -22.766 1 94.88 178 LEU B C 1
ATOM 5332 O O . LEU B 1 178 ? 24.484 -30.719 -22.234 1 94.88 178 LEU B O 1
ATOM 5336 N N . ARG B 1 179 ? 23.891 -32.375 -23.578 1 94.38 179 ARG B N 1
ATOM 5337 C CA . ARG B 1 179 ? 25.281 -32.781 -23.625 1 94.38 179 ARG B CA 1
ATOM 5338 C C . ARG B 1 179 ? 25.828 -32.688 -25.047 1 94.38 179 ARG B C 1
ATOM 5340 O O . ARG B 1 179 ? 27.047 -32.75 -25.25 1 94.38 179 ARG B O 1
ATOM 5347 N N . SER B 1 180 ? 24.984 -32.562 -25.969 1 92 180 SER B N 1
ATOM 5348 C CA . SER B 1 180 ? 25.5 -32.438 -27.328 1 92 180 SER B CA 1
ATOM 5349 C C . SER B 1 180 ? 26.359 -31.188 -27.484 1 92 180 SER B C 1
ATOM 5351 O O . SER B 1 180 ? 25.969 -30.109 -27.016 1 92 180 SER B O 1
ATOM 5353 N N . LYS B 1 181 ? 27.453 -31.266 -28.062 1 86.19 181 LYS B N 1
ATOM 5354 C CA . LYS B 1 181 ? 28.359 -30.156 -28.266 1 86.19 181 LYS B CA 1
ATOM 5355 C C . LYS B 1 181 ? 28.031 -29.391 -29.547 1 86.19 181 LYS B C 1
ATOM 5357 O O . LYS B 1 181 ? 28.641 -28.359 -29.844 1 86.19 181 LYS B O 1
ATOM 5362 N N . ASP B 1 182 ? 27.031 -29.875 -30.172 1 82 182 ASP B N 1
ATOM 5363 C CA . ASP B 1 182 ? 26.625 -29.203 -31.391 1 82 182 ASP B CA 1
ATOM 5364 C C . ASP B 1 182 ? 26.016 -27.828 -31.109 1 82 182 ASP B C 1
ATOM 5366 O O . ASP B 1 182 ? 25.297 -27.672 -30.109 1 82 182 ASP B O 1
ATOM 5370 N N . SER B 1 183 ? 26.359 -26.938 -31.953 1 75.94 183 SER B N 1
ATOM 5371 C CA . SER B 1 183 ? 25.844 -25.594 -31.797 1 75.94 183 SER B CA 1
ATOM 5372 C C . SER B 1 183 ? 24.344 -25.547 -32.062 1 75.94 183 SER B C 1
ATOM 5374 O O . SER B 1 183 ? 23.641 -24.672 -31.562 1 75.94 183 SER B O 1
ATOM 5376 N N . ASP B 1 184 ? 23.906 -26.391 -32.938 1 81.25 184 ASP B N 1
ATOM 5377 C CA . ASP B 1 184 ? 22.484 -26.5 -33.219 1 81.25 184 ASP B CA 1
ATOM 5378 C C . ASP B 1 184 ? 22 -27.938 -33.062 1 81.25 184 ASP B C 1
ATOM 5380 O O . ASP B 1 184 ? 22.266 -28.797 -33.906 1 81.25 184 ASP B O 1
ATOM 5384 N N . VAL B 1 185 ? 21.234 -28.125 -32.031 1 89.25 185 VAL B N 1
ATOM 5385 C CA . VAL B 1 185 ? 20.812 -29.484 -31.688 1 89.25 185 VAL B CA 1
ATOM 5386 C C . VAL B 1 185 ? 19.453 -29.781 -32.312 1 89.25 185 VAL B C 1
ATOM 5388 O O . VAL B 1 185 ? 18.984 -30.906 -32.281 1 89.25 185 VAL B O 1
ATOM 5391 N N . SER B 1 186 ? 18.844 -28.844 -33.031 1 87.75 186 SER B N 1
ATOM 5392 C CA . SER B 1 186 ? 17.484 -28.969 -33.562 1 87.75 186 SER B CA 1
ATOM 5393 C C . SER B 1 186 ? 17.391 -30.062 -34.594 1 87.75 186 SER B C 1
ATOM 5395 O O . SER B 1 186 ? 16.422 -30.812 -34.656 1 87.75 186 SER B O 1
ATOM 5397 N N . LYS B 1 187 ? 18.422 -30.047 -35.406 1 86.12 187 LYS B N 1
ATOM 5398 C CA . LYS B 1 187 ? 18.422 -31.031 -36.469 1 86.12 187 LYS B CA 1
ATOM 5399 C C . LYS B 1 187 ? 18.438 -32.438 -35.906 1 86.12 187 LYS B C 1
ATOM 5401 O O . LYS B 1 187 ? 17.656 -33.312 -36.312 1 86.12 187 LYS B O 1
ATOM 5406 N N . HIS B 1 188 ? 19.281 -32.625 -35.031 1 87.75 188 HIS B N 1
ATOM 5407 C CA . HIS B 1 188 ? 19.391 -33.938 -34.406 1 87.75 188 HIS B CA 1
ATOM 5408 C C . HIS B 1 188 ? 18.125 -34.312 -33.656 1 87.75 188 HIS B C 1
ATOM 5410 O O . HIS B 1 188 ? 17.672 -35.438 -33.688 1 87.75 188 HIS B O 1
ATOM 5416 N N . LEU B 1 189 ? 17.609 -33.406 -32.938 1 89.88 189 LEU B N 1
ATOM 5417 C CA . LEU B 1 189 ? 16.375 -33.656 -32.188 1 89.88 189 LEU B CA 1
ATOM 5418 C C . LEU B 1 189 ? 15.219 -34 -33.125 1 89.88 189 LEU B C 1
ATOM 5420 O O . LEU B 1 189 ? 14.406 -34.875 -32.812 1 89.88 189 LEU B O 1
ATOM 5424 N N . SER B 1 190 ? 15.164 -33.312 -34.219 1 88.75 190 SER B N 1
ATOM 5425 C CA . SER B 1 190 ? 14.062 -33.5 -35.156 1 88.75 190 SER B CA 1
ATOM 5426 C C . SER B 1 190 ? 14.078 -34.906 -35.75 1 88.75 190 SER B C 1
ATOM 5428 O O . SER B 1 190 ? 13.023 -35.469 -36.094 1 88.75 190 SER B O 1
ATOM 5430 N N . THR B 1 191 ? 15.234 -35.469 -35.812 1 87.38 191 THR B N 1
ATOM 5431 C CA . THR B 1 191 ? 15.344 -36.844 -36.312 1 87.38 191 THR B CA 1
ATOM 5432 C C . THR B 1 191 ? 14.766 -37.812 -35.312 1 87.38 191 THR B C 1
ATOM 5434 O O . THR B 1 191 ? 14.289 -38.906 -35.688 1 87.38 191 THR B O 1
ATOM 5437 N N . LEU B 1 192 ? 14.797 -37.438 -34.156 1 86.5 192 LEU B N 1
ATOM 5438 C CA . LEU B 1 192 ? 14.273 -38.281 -33.094 1 86.5 192 LEU B CA 1
ATOM 5439 C C . LEU B 1 192 ? 12.75 -38.312 -33.125 1 86.5 192 LEU B C 1
ATOM 5441 O O . LEU B 1 192 ? 12.117 -39.188 -32.531 1 86.5 192 LEU B O 1
ATOM 5445 N N . LYS B 1 193 ? 12.172 -37.375 -33.812 1 82.94 193 LYS B N 1
ATOM 5446 C CA . LYS B 1 193 ? 10.719 -37.25 -33.812 1 82.94 193 LYS B CA 1
ATOM 5447 C C . LYS B 1 193 ? 10.07 -38.375 -34.625 1 82.94 193 LYS B C 1
ATOM 5449 O O . LYS B 1 193 ? 8.906 -38.688 -34.438 1 82.94 193 LYS B O 1
ATOM 5454 N N . LYS B 1 194 ? 10.797 -38.969 -35.438 1 84.31 194 LYS B N 1
ATOM 5455 C CA . LYS B 1 194 ? 10.266 -40 -36.344 1 84.31 194 LYS B CA 1
ATOM 5456 C C . LYS B 1 194 ? 10.258 -41.375 -35.656 1 84.31 194 LYS B C 1
ATOM 5458 O O . LYS B 1 194 ? 11.25 -42.094 -35.688 1 84.31 194 LYS B O 1
ATOM 5463 N N . VAL B 1 195 ? 9.273 -41.625 -34.875 1 87.5 195 VAL B N 1
ATOM 5464 C CA . VAL B 1 195 ? 9.156 -42.875 -34.125 1 87.5 195 VAL B CA 1
ATOM 5465 C C . VAL B 1 195 ? 7.824 -43.531 -34.469 1 87.5 195 VAL B C 1
ATOM 5467 O O . VAL B 1 195 ? 6.828 -42.875 -34.719 1 87.5 195 VAL B O 1
ATOM 5470 N N . THR B 1 196 ? 7.855 -44.844 -34.438 1 91.88 196 THR B N 1
ATOM 5471 C CA . THR B 1 196 ? 6.641 -45.625 -34.688 1 91.88 196 THR B CA 1
ATOM 5472 C C . THR B 1 196 ? 5.906 -45.875 -33.375 1 91.88 196 THR B C 1
ATOM 5474 O O . THR B 1 196 ? 6.465 -45.656 -32.281 1 91.88 196 THR B O 1
ATOM 5477 N N . THR B 1 197 ? 4.695 -46.281 -33.531 1 94.88 197 THR B N 1
ATOM 5478 C CA . THR B 1 197 ? 3.896 -46.594 -32.375 1 94.88 197 THR B CA 1
ATOM 5479 C C . THR B 1 197 ? 4.559 -47.719 -31.547 1 94.88 197 THR B C 1
ATOM 5481 O O . THR B 1 197 ? 4.57 -47.656 -30.312 1 94.88 197 THR B O 1
ATOM 5484 N N . SER B 1 198 ? 5.152 -48.625 -32.219 1 95.06 198 SER B N 1
ATOM 5485 C CA . SER B 1 198 ? 5.82 -49.75 -31.562 1 95.06 198 SER B CA 1
ATOM 5486 C C . SER B 1 198 ? 7.043 -49.281 -30.781 1 95.06 198 SER B C 1
ATOM 5488 O O . SER B 1 198 ? 7.312 -49.75 -29.688 1 95.06 198 SER B O 1
ATOM 5490 N N . ASP B 1 199 ? 7.738 -48.344 -31.312 1 95.12 199 ASP B N 1
ATOM 5491 C CA . ASP B 1 199 ? 8.906 -47.781 -30.641 1 95.12 199 ASP B CA 1
ATOM 5492 C C . ASP B 1 199 ? 8.516 -47.125 -29.328 1 95.12 199 ASP B C 1
ATOM 5494 O O . ASP B 1 199 ? 9.227 -47.25 -28.328 1 95.12 199 ASP B O 1
ATOM 5498 N N . ILE B 1 200 ? 7.445 -46.438 -29.344 1 96.31 200 ILE B N 1
ATOM 5499 C CA . ILE B 1 200 ? 6.973 -45.719 -28.172 1 96.31 200 ILE B CA 1
ATOM 5500 C C . ILE B 1 200 ? 6.547 -46.719 -27.094 1 96.31 200 ILE B C 1
ATOM 5502 O O . ILE B 1 200 ? 6.848 -46.531 -25.922 1 96.31 200 ILE B O 1
ATOM 5506 N N . ILE B 1 201 ? 5.883 -47.719 -27.531 1 96.81 201 ILE B N 1
ATOM 5507 C CA . ILE B 1 201 ? 5.453 -48.75 -26.594 1 96.81 201 ILE B CA 1
ATOM 5508 C C . ILE B 1 201 ? 6.668 -49.375 -25.906 1 96.81 201 ILE B C 1
ATOM 5510 O O . ILE B 1 201 ? 6.676 -49.531 -24.688 1 96.81 201 ILE B O 1
ATOM 5514 N N . ASP B 1 202 ? 7.676 -49.719 -26.672 1 95.81 202 ASP B N 1
ATOM 5515 C CA . ASP B 1 202 ? 8.898 -50.281 -26.125 1 95.81 202 ASP B CA 1
ATOM 5516 C C . ASP B 1 202 ? 9.547 -49.344 -25.109 1 95.81 202 ASP B C 1
ATOM 5518 O O . ASP B 1 202 ? 10.023 -49.781 -24.062 1 95.81 202 ASP B O 1
ATOM 5522 N N . LYS B 1 203 ? 9.547 -48.156 -25.406 1 94.88 203 LYS B N 1
ATOM 5523 C CA . LYS B 1 203 ? 10.117 -47.125 -24.531 1 94.88 203 LYS B CA 1
ATOM 5524 C C . LYS B 1 203 ? 9.383 -47.062 -23.203 1 94.88 203 LYS B C 1
ATOM 5526 O O . LYS B 1 203 ? 10.008 -47 -22.141 1 94.88 203 LYS B O 1
ATOM 5531 N N . TYR B 1 204 ? 8.07 -47.094 -23.25 1 95.94 204 TYR B N 1
ATOM 5532 C CA . TYR B 1 204 ? 7.262 -47.062 -22.031 1 95.94 204 TYR B CA 1
ATOM 5533 C C . TYR B 1 204 ? 7.43 -48.312 -21.219 1 95.94 204 TYR B C 1
ATOM 5535 O O . TYR B 1 204 ? 7.473 -48.281 -19.984 1 95.94 204 TYR B O 1
ATOM 5543 N N . GLN B 1 205 ? 7.531 -49.406 -21.891 1 95.75 205 GLN B N 1
ATOM 5544 C CA . GLN B 1 205 ? 7.707 -50.688 -21.203 1 95.75 205 GLN B CA 1
ATOM 5545 C C . GLN B 1 205 ? 9.047 -50.75 -20.484 1 95.75 205 GLN B C 1
ATOM 5547 O O . GLN B 1 205 ? 9.148 -51.312 -19.391 1 95.75 205 GLN B O 1
ATOM 5552 N N . LEU B 1 206 ? 10 -50.125 -21.062 1 95.06 206 LEU B N 1
ATOM 5553 C CA . LEU B 1 206 ? 11.32 -50.094 -20.453 1 95.06 206 LEU B CA 1
ATOM 5554 C C . LEU B 1 206 ? 11.344 -49.125 -19.281 1 95.06 206 LEU B C 1
ATOM 5556 O O . LEU B 1 206 ? 11.977 -49.375 -18.25 1 95.06 206 LEU B O 1
ATOM 5560 N N . THR B 1 207 ? 10.656 -48.062 -19.375 1 94.31 207 THR B N 1
ATOM 5561 C CA . THR B 1 207 ? 10.727 -46.969 -18.406 1 94.31 207 THR B CA 1
ATOM 5562 C C . THR B 1 207 ? 9.758 -47.219 -17.25 1 94.31 207 THR B C 1
ATOM 5564 O O . THR B 1 207 ? 10.047 -46.844 -16.109 1 94.31 207 THR B O 1
ATOM 5567 N N . PHE B 1 208 ? 8.57 -47.781 -17.641 1 94.5 208 PHE B N 1
ATOM 5568 C CA . PHE B 1 208 ? 7.527 -48 -16.641 1 94.5 208 PHE B CA 1
ATOM 5569 C C . PHE B 1 208 ? 7.055 -49.438 -16.625 1 94.5 208 PHE B C 1
ATOM 5571 O O . PHE B 1 208 ? 5.859 -49.719 -16.766 1 94.5 208 PHE B O 1
ATOM 5578 N N . PRO B 1 209 ? 7.871 -50.312 -16.391 1 94.56 209 PRO B N 1
ATOM 5579 C CA . PRO B 1 209 ? 7.469 -51.719 -16.484 1 94.56 209 PRO B CA 1
ATOM 5580 C C . PRO B 1 209 ? 6.344 -52.094 -15.516 1 94.56 209 PRO B C 1
ATOM 5582 O O . PRO B 1 209 ? 5.41 -52.812 -15.875 1 94.56 209 PRO B O 1
ATOM 5585 N N . GLU B 1 210 ? 6.414 -51.562 -14.281 1 93.94 210 GLU B N 1
ATOM 5586 C CA . GLU B 1 210 ? 5.414 -51.875 -13.266 1 93.94 210 GLU B CA 1
ATOM 5587 C C . GLU B 1 210 ? 4.035 -51.344 -13.656 1 93.94 210 GLU B C 1
ATOM 5589 O O . GLU B 1 210 ? 3.023 -52.031 -13.414 1 93.94 210 GLU B O 1
ATOM 5594 N N . ILE B 1 211 ? 4.008 -50.219 -14.273 1 93.94 211 ILE B N 1
ATOM 5595 C CA . ILE B 1 211 ? 2.748 -49.594 -14.672 1 93.94 211 ILE B CA 1
ATOM 5596 C C . ILE B 1 211 ? 2.162 -50.312 -15.875 1 93.94 211 ILE B C 1
ATOM 5598 O O . ILE B 1 211 ? 0.955 -50.562 -15.93 1 93.94 211 ILE B O 1
ATOM 5602 N N . CYS B 1 212 ? 3.004 -50.656 -16.797 1 93.19 212 CYS B N 1
ATOM 5603 C CA . CYS B 1 212 ? 2.57 -51.312 -18.031 1 93.19 212 CYS B CA 1
ATOM 5604 C C . CYS B 1 212 ? 2.02 -52.719 -17.734 1 93.19 212 CYS B C 1
ATOM 5606 O O . CYS B 1 212 ? 1.111 -53.188 -18.422 1 93.19 212 CYS B O 1
ATOM 5608 N N . GLU B 1 213 ? 2.531 -53.312 -16.688 1 92.56 213 GLU B N 1
ATOM 5609 C CA . GLU B 1 213 ? 2.129 -54.688 -16.359 1 92.56 213 GLU B CA 1
ATOM 5610 C C . GLU B 1 213 ? 0.804 -54.688 -15.594 1 92.56 213 GLU B C 1
ATOM 5612 O O . GLU B 1 213 ? 0.117 -55.719 -15.555 1 92.56 213 GLU B O 1
ATOM 5617 N N . GLN B 1 214 ? 0.443 -53.625 -15.031 1 92.25 214 GLN B N 1
ATOM 5618 C CA . GLN B 1 214 ? -0.805 -53.562 -14.281 1 92.25 214 GLN B CA 1
ATOM 5619 C C . GLN B 1 214 ? -2.014 -53.594 -15.211 1 92.25 214 GLN B C 1
ATOM 5621 O O . GLN B 1 214 ? -1.979 -53.031 -16.312 1 92.25 214 GLN B O 1
ATOM 5626 N N . PRO B 1 215 ? -3.033 -54.219 -14.734 1 91.38 215 PRO B N 1
ATOM 5627 C CA . PRO B 1 215 ? -4.242 -54.25 -15.562 1 91.38 215 PRO B CA 1
ATOM 5628 C C . PRO B 1 215 ? -4.914 -52.875 -15.641 1 91.38 215 PRO B C 1
ATOM 5630 O O . PRO B 1 215 ? -4.801 -52.062 -14.711 1 91.38 215 PRO B O 1
ATOM 5633 N N . LEU B 1 216 ? -5.562 -52.688 -16.75 1 89.75 216 LEU B N 1
ATOM 5634 C CA . LEU B 1 216 ? -6.281 -51.438 -16.938 1 89.75 216 LEU B CA 1
ATOM 5635 C C . LEU B 1 216 ? -7.531 -51.375 -16.062 1 89.75 216 LEU B C 1
ATOM 5637 O O . LEU B 1 216 ? -8.43 -52.219 -16.219 1 89.75 216 LEU B O 1
ATOM 5641 N N . GLN B 1 217 ? -7.547 -50.438 -15.211 1 88.44 217 GLN B N 1
ATOM 5642 C CA . GLN B 1 217 ? -8.711 -50.25 -14.352 1 88.44 217 GLN B CA 1
ATOM 5643 C C . GLN B 1 217 ? -9.812 -49.469 -15.062 1 88.44 217 GLN B C 1
ATOM 5645 O O . GLN B 1 217 ? -9.531 -48.531 -15.797 1 88.44 217 GLN B O 1
ATOM 5650 N N . SER B 1 218 ? -11.016 -49.812 -14.852 1 85.81 218 SER B N 1
ATOM 5651 C CA . SER B 1 218 ? -12.156 -49.219 -15.555 1 85.81 218 SER B CA 1
ATOM 5652 C C . SER B 1 218 ? -12.422 -47.781 -15.109 1 85.81 218 SER B C 1
ATOM 5654 O O . SER B 1 218 ? -13.023 -47 -15.852 1 85.81 218 SER B O 1
ATOM 5656 N N . ASP B 1 219 ? -11.875 -47.438 -14.023 1 92.44 219 ASP B N 1
ATOM 5657 C CA . ASP B 1 219 ? -12.227 -46.125 -13.484 1 92.44 219 ASP B CA 1
ATOM 5658 C C . ASP B 1 219 ? -11.203 -45.062 -13.883 1 92.44 219 ASP B C 1
ATOM 5660 O O . ASP B 1 219 ? -11.383 -43.875 -13.609 1 92.44 219 ASP B O 1
ATOM 5664 N N . LEU B 1 220 ? -10.227 -45.438 -14.609 1 94.38 220 LEU B N 1
ATOM 5665 C CA . LEU B 1 220 ? -9.18 -44.469 -14.953 1 94.38 220 LEU B CA 1
ATOM 5666 C C . LEU B 1 220 ? -9.703 -43.406 -15.922 1 94.38 220 LEU B C 1
ATOM 5668 O O . LEU B 1 220 ? -9.352 -42.25 -15.82 1 94.38 220 LEU B O 1
ATOM 5672 N N . ASP B 1 221 ? -10.5 -43.875 -16.828 1 93.44 221 ASP B N 1
ATOM 5673 C CA . ASP B 1 221 ? -11.07 -42.906 -17.781 1 93.44 221 ASP B CA 1
ATOM 5674 C C . ASP B 1 221 ? -11.953 -41.906 -17.062 1 93.44 221 ASP B C 1
ATOM 5676 O O . ASP B 1 221 ? -11.977 -40.719 -17.438 1 93.44 221 ASP B O 1
ATOM 5680 N N . ILE B 1 222 ? -12.633 -42.375 -16.125 1 95.25 222 ILE B N 1
ATOM 5681 C CA . ILE B 1 222 ? -13.484 -41.469 -15.344 1 95.25 222 ILE B CA 1
ATOM 5682 C C . ILE B 1 222 ? -12.617 -40.469 -14.594 1 95.25 222 ILE B C 1
ATOM 5684 O O . ILE B 1 222 ? -12.914 -39.25 -14.586 1 95.25 222 ILE B O 1
ATOM 5688 N N . LYS B 1 223 ? -11.562 -41 -13.961 1 95 223 LYS B N 1
ATOM 5689 C CA . LYS B 1 223 ? -10.633 -40.125 -13.234 1 95 223 LYS B CA 1
ATOM 5690 C C . LYS B 1 223 ? -10.023 -39.062 -14.156 1 95 223 LYS B C 1
ATOM 5692 O O . LYS B 1 223 ? -9.961 -37.906 -13.797 1 95 223 LYS B O 1
ATOM 5697 N N . ILE B 1 224 ? -9.641 -39.5 -15.305 1 96.88 224 ILE B N 1
ATOM 5698 C CA . ILE B 1 224 ? -8.992 -38.594 -16.25 1 96.88 224 ILE B CA 1
ATOM 5699 C C . ILE B 1 224 ? -10 -37.562 -16.75 1 96.88 224 ILE B C 1
ATOM 5701 O O . ILE B 1 224 ? -9.672 -36.375 -16.859 1 96.88 224 ILE B O 1
ATOM 5705 N N . ASN B 1 225 ? -11.227 -38 -17.031 1 95.81 225 ASN B N 1
ATOM 5706 C CA . ASN B 1 225 ? -12.258 -37.062 -17.469 1 95.81 225 ASN B CA 1
ATOM 5707 C C . ASN B 1 225 ? -12.594 -36.031 -16.391 1 95.81 225 ASN B C 1
ATOM 5709 O O . ASN B 1 225 ? -12.781 -34.844 -16.672 1 95.81 225 ASN B O 1
ATOM 5713 N N . SER B 1 226 ? -12.695 -36.562 -15.188 1 95.44 226 SER B N 1
ATOM 5714 C CA . SER B 1 226 ? -12.93 -35.656 -14.07 1 95.44 226 SER B CA 1
ATOM 5715 C C . SER B 1 226 ? -11.797 -34.656 -13.914 1 95.44 226 SER B C 1
ATOM 5717 O O . SER B 1 226 ? -12.039 -33.469 -13.695 1 95.44 226 SER B O 1
ATOM 5719 N N . TRP B 1 227 ? -10.609 -35.156 -14 1 96.12 227 TRP B N 1
ATOM 5720 C CA . TRP B 1 227 ? -9.43 -34.281 -13.898 1 96.12 227 TRP B CA 1
ATOM 5721 C C . TRP B 1 227 ? -9.414 -33.25 -15.008 1 96.12 227 TRP B C 1
ATOM 5723 O O . TRP B 1 227 ? -9.047 -32.094 -14.781 1 96.12 227 TRP B O 1
ATOM 5733 N N . THR B 1 228 ? -9.75 -33.688 -16.203 1 96.5 228 THR B N 1
ATOM 5734 C CA . THR B 1 228 ? -9.805 -32.75 -17.344 1 96.5 228 THR B CA 1
ATOM 5735 C C . THR B 1 228 ? -10.789 -31.625 -17.078 1 96.5 228 THR B C 1
ATOM 5737 O O . THR B 1 228 ? -10.508 -30.469 -17.375 1 96.5 228 THR B O 1
ATOM 5740 N N . GLY B 1 229 ? -11.969 -31.969 -16.562 1 95.88 229 GLY B N 1
ATOM 5741 C CA . GLY B 1 229 ? -12.93 -30.953 -16.172 1 95.88 229 GLY B CA 1
ATOM 5742 C C . GLY B 1 229 ? -12.398 -30 -15.117 1 95.88 229 GLY B C 1
ATOM 5743 O O . GLY B 1 229 ? -12.586 -28.781 -15.211 1 95.88 229 GLY B O 1
ATOM 5744 N N . PHE B 1 230 ? -11.727 -30.516 -14.125 1 95.94 230 PHE B N 1
ATOM 5745 C CA . PHE B 1 230 ? -11.109 -29.719 -13.078 1 95.94 230 PHE B CA 1
ATOM 5746 C C . PHE B 1 230 ? -10.094 -28.75 -13.664 1 95.94 230 PHE B C 1
ATOM 5748 O O . PHE B 1 230 ? -10.094 -27.562 -13.312 1 95.94 230 PHE B O 1
ATOM 5755 N N . LEU B 1 231 ? -9.219 -29.297 -14.523 1 96.69 231 LEU B N 1
ATOM 5756 C CA . LEU B 1 231 ? -8.156 -28.484 -15.102 1 96.69 231 LEU B CA 1
ATOM 5757 C C . LEU B 1 231 ? -8.75 -27.281 -15.844 1 96.69 231 LEU B C 1
ATOM 5759 O O . LEU B 1 231 ? -8.227 -26.172 -15.742 1 96.69 231 LEU B O 1
ATOM 5763 N N . LYS B 1 232 ? -9.805 -27.516 -16.562 1 95.5 232 LYS B N 1
ATOM 5764 C CA . LYS B 1 232 ? -10.438 -26.438 -17.312 1 95.5 232 LYS B CA 1
ATOM 5765 C C . LYS B 1 232 ? -10.938 -25.328 -16.391 1 95.5 232 LYS B C 1
ATOM 5767 O O . LYS B 1 232 ? -10.734 -24.141 -16.656 1 95.5 232 LYS B O 1
ATOM 5772 N N . ARG B 1 233 ? -11.523 -25.688 -15.312 1 95.56 233 ARG B N 1
ATOM 5773 C CA . ARG B 1 233 ? -11.992 -24.734 -14.312 1 95.56 233 ARG B CA 1
ATOM 5774 C C . ARG B 1 233 ? -10.82 -24.062 -13.609 1 95.56 233 ARG B C 1
ATOM 5776 O O . ARG B 1 233 ? -10.828 -22.844 -13.391 1 95.56 233 ARG B O 1
ATOM 5783 N N . ALA B 1 234 ? -9.898 -24.875 -13.242 1 96.12 234 ALA B N 1
ATOM 5784 C CA . ALA B 1 234 ? -8.727 -24.375 -12.516 1 96.12 234 ALA B CA 1
ATOM 5785 C C . ALA B 1 234 ? -7.984 -23.312 -13.32 1 96.12 234 ALA B C 1
ATOM 5787 O O . ALA B 1 234 ? -7.516 -22.328 -12.758 1 96.12 234 ALA B O 1
ATOM 5788 N N . ILE B 1 235 ? -7.883 -23.562 -14.633 1 96.56 235 ILE B N 1
ATOM 5789 C CA . ILE B 1 235 ? -7.148 -22.641 -15.492 1 96.56 235 ILE B CA 1
ATOM 5790 C C . ILE B 1 235 ? -7.82 -21.266 -15.477 1 96.56 235 ILE B C 1
ATOM 5792 O O . ILE B 1 235 ? -7.148 -20.234 -15.344 1 96.56 235 ILE B O 1
ATOM 5796 N N . GLY B 1 236 ? -9.117 -21.234 -15.594 1 95.38 236 GLY B N 1
ATOM 5797 C CA . GLY B 1 236 ? -9.836 -19.984 -15.484 1 95.38 236 GLY B CA 1
ATOM 5798 C C . GLY B 1 236 ? -9.641 -19.297 -14.148 1 95.38 236 GLY B C 1
ATOM 5799 O O . GLY B 1 236 ? -9.375 -18.094 -14.094 1 95.38 236 GLY B O 1
ATOM 5800 N N . GLY B 1 237 ? -9.742 -20 -13.078 1 95.81 237 GLY B N 1
ATOM 5801 C CA . GLY B 1 237 ? -9.523 -19.469 -11.742 1 95.81 237 GLY B CA 1
ATOM 5802 C C . GLY B 1 237 ? -8.117 -18.938 -11.539 1 95.81 237 GLY B C 1
ATOM 5803 O O . GLY B 1 237 ? -7.926 -17.875 -10.961 1 95.81 237 GLY B O 1
ATOM 5804 N N . LEU B 1 238 ? -7.172 -19.672 -11.992 1 97.12 238 LEU B N 1
ATOM 5805 C CA . LEU B 1 238 ? -5.766 -19.312 -11.828 1 97.12 238 LEU B CA 1
ATOM 5806 C C . LEU B 1 238 ? -5.461 -18 -12.539 1 97.12 238 LEU B C 1
ATOM 5808 O O . LEU B 1 238 ? -4.668 -17.188 -12.047 1 97.12 238 LEU B O 1
ATOM 5812 N N . LYS B 1 239 ? -6.059 -17.781 -13.695 1 96.75 239 LYS B N 1
ATOM 5813 C CA . LYS B 1 239 ? -5.883 -16.516 -14.391 1 96.75 239 LYS B CA 1
ATOM 5814 C C . LYS B 1 239 ? -6.379 -15.344 -13.547 1 96.75 239 LYS B C 1
ATOM 5816 O O . LYS B 1 239 ? -5.699 -14.312 -13.438 1 96.75 239 LYS B O 1
ATOM 5821 N N . ASN B 1 240 ? -7.48 -15.539 -12.961 1 96.44 240 ASN B N 1
ATOM 5822 C CA . ASN B 1 240 ? -8.062 -14.508 -12.109 1 96.44 240 ASN B CA 1
ATOM 5823 C C . ASN B 1 240 ? -7.191 -14.242 -10.883 1 96.44 240 ASN B C 1
ATOM 5825 O O . ASN B 1 240 ? -6.938 -13.086 -10.531 1 96.44 240 ASN B O 1
ATOM 5829 N N . TYR B 1 241 ? -6.77 -15.273 -10.219 1 96.81 241 TYR B N 1
ATOM 5830 C CA . TYR B 1 241 ? -5.914 -15.133 -9.047 1 96.81 241 TYR B CA 1
ATOM 5831 C C . TYR B 1 241 ? -4.613 -14.422 -9.406 1 96.81 241 TYR B C 1
ATOM 5833 O O . TYR B 1 241 ? -4.121 -13.586 -8.641 1 96.81 241 TYR B O 1
ATOM 5841 N N . LYS B 1 242 ? -4.09 -14.797 -10.492 1 95.69 242 LYS B N 1
ATOM 5842 C CA . LYS B 1 242 ? -2.855 -14.18 -10.961 1 95.69 242 LYS B CA 1
ATOM 5843 C C . LYS B 1 242 ? -3.004 -12.664 -11.07 1 95.69 242 LYS B C 1
ATOM 5845 O O . LYS B 1 242 ? -2.141 -11.914 -10.602 1 95.69 242 LYS B O 1
ATOM 5850 N N . ASP B 1 243 ? -4.09 -12.227 -11.617 1 96.44 243 ASP B N 1
ATOM 5851 C CA . ASP B 1 243 ? -4.316 -10.797 -11.812 1 96.44 243 ASP B CA 1
ATOM 5852 C C . ASP B 1 243 ? -4.488 -10.086 -10.469 1 96.44 243 ASP B C 1
ATOM 5854 O O . ASP B 1 243 ? -3.959 -8.984 -10.273 1 96.44 243 ASP B O 1
ATOM 5858 N N . GLN B 1 244 ? -5.203 -10.656 -9.672 1 95.44 244 GLN B N 1
ATOM 5859 C CA . GLN B 1 244 ? -5.434 -10.062 -8.359 1 95.44 244 GLN B CA 1
ATOM 5860 C C . GLN B 1 244 ? -4.137 -9.977 -7.562 1 95.44 244 GLN B C 1
ATOM 5862 O O . GLN B 1 244 ? -3.863 -8.961 -6.922 1 95.44 244 GLN B O 1
ATOM 5867 N N . LEU B 1 245 ? -3.354 -11.008 -7.613 1 95.19 245 LEU B N 1
ATOM 5868 C CA . LEU B 1 245 ? -2.084 -11.023 -6.895 1 95.19 245 LEU B CA 1
ATOM 5869 C C . LEU B 1 245 ? -1.099 -10.039 -7.512 1 95.19 245 LEU B C 1
ATOM 5871 O O . LEU B 1 245 ? -0.287 -9.438 -6.801 1 95.19 245 LEU B O 1
ATOM 5875 N N . LYS B 1 246 ? -1.178 -9.914 -8.797 1 94.81 246 LYS B N 1
ATOM 5876 C CA . LYS B 1 246 ? -0.348 -8.914 -9.461 1 94.81 246 LYS B CA 1
ATOM 5877 C C . LYS B 1 246 ? -0.636 -7.516 -8.906 1 94.81 246 LYS B C 1
ATOM 5879 O O . LYS B 1 246 ? 0.289 -6.762 -8.602 1 94.81 246 LYS B O 1
ATOM 5884 N N . THR B 1 247 ? -1.916 -7.223 -8.836 1 95.94 247 THR B N 1
ATOM 5885 C CA . THR B 1 247 ? -2.332 -5.93 -8.312 1 95.94 247 THR B CA 1
ATOM 5886 C C . THR B 1 247 ? -1.812 -5.73 -6.891 1 95.94 247 THR B C 1
ATOM 5888 O O . THR B 1 247 ? -1.271 -4.672 -6.562 1 95.94 247 THR B O 1
ATOM 5891 N N . LEU B 1 248 ? -1.926 -6.723 -6.055 1 94.38 248 LEU B N 1
ATOM 5892 C CA . LEU B 1 248 ? -1.478 -6.656 -4.668 1 94.38 248 LEU B CA 1
ATOM 5893 C C . LEU B 1 248 ? 0.031 -6.445 -4.594 1 94.38 248 LEU B C 1
ATOM 5895 O O . LEU B 1 248 ? 0.51 -5.625 -3.809 1 94.38 248 LEU B O 1
ATOM 5899 N N . THR B 1 249 ? 0.756 -7.18 -5.395 1 92.75 249 THR B N 1
ATOM 5900 C CA . THR B 1 249 ? 2.213 -7.094 -5.41 1 92.75 249 THR B CA 1
ATOM 5901 C C . THR B 1 249 ? 2.668 -5.703 -5.852 1 92.75 249 THR B C 1
ATOM 5903 O O . THR B 1 249 ? 3.611 -5.148 -5.289 1 92.75 249 THR B O 1
ATOM 5906 N N . GLU B 1 250 ? 2 -5.191 -6.824 1 92.5 250 GLU B N 1
ATOM 5907 C CA . GLU B 1 250 ? 2.354 -3.867 -7.328 1 92.5 250 GLU B CA 1
ATOM 5908 C C . GLU B 1 250 ? 2.057 -2.785 -6.297 1 92.5 250 GLU B C 1
ATOM 5910 O O . GLU B 1 250 ? 2.842 -1.85 -6.121 1 92.5 250 GLU B O 1
ATOM 5915 N N . LEU B 1 251 ? 0.917 -2.873 -5.68 1 92.88 251 LEU B N 1
ATOM 5916 C CA . LEU B 1 251 ? 0.553 -1.923 -4.637 1 92.88 251 LEU B CA 1
ATOM 5917 C C . LEU B 1 251 ? 1.566 -1.954 -3.496 1 92.88 251 LEU B C 1
ATOM 5919 O O . LEU B 1 251 ? 1.983 -0.904 -3.002 1 92.88 251 LEU B O 1
ATOM 5923 N N . ARG B 1 252 ? 1.927 -3.123 -3.082 1 91.56 252 ARG B N 1
ATOM 5924 C CA . ARG B 1 252 ? 2.912 -3.27 -2.014 1 91.56 252 ARG B CA 1
ATOM 5925 C C . ARG B 1 252 ? 4.254 -2.674 -2.422 1 91.56 252 ARG B C 1
ATOM 5927 O O . ARG B 1 252 ? 4.918 -2.014 -1.619 1 91.56 252 ARG B O 1
ATOM 5934 N N . LYS B 1 253 ? 4.641 -2.936 -3.602 1 89.69 253 LYS B N 1
ATOM 5935 C CA . LYS B 1 253 ? 5.887 -2.377 -4.117 1 89.69 253 LYS B CA 1
ATOM 5936 C C . LYS B 1 253 ? 5.867 -0.852 -4.07 1 89.69 253 LYS B C 1
ATOM 5938 O O . LYS B 1 253 ? 6.832 -0.225 -3.633 1 89.69 253 LYS B O 1
ATOM 5943 N N . GLU B 1 254 ? 4.77 -0.311 -4.512 1 91.12 254 GLU B N 1
ATOM 5944 C CA . GLU B 1 254 ? 4.633 1.142 -4.531 1 91.12 254 GLU B CA 1
ATOM 5945 C C . GLU B 1 254 ? 4.605 1.715 -3.117 1 91.12 254 GLU B C 1
ATOM 5947 O O . GLU B 1 254 ? 5.199 2.764 -2.857 1 91.12 254 GLU B O 1
ATOM 5952 N N . LEU B 1 255 ? 3.896 1.092 -2.266 1 91.19 255 LEU B N 1
ATOM 5953 C CA . LEU B 1 255 ? 3.844 1.556 -0.884 1 91.19 255 LEU B CA 1
ATOM 5954 C C . LEU B 1 255 ? 5.227 1.515 -0.242 1 91.19 255 LEU B C 1
ATOM 5956 O O . LEU B 1 255 ? 5.617 2.449 0.46 1 91.19 255 LEU B O 1
ATOM 5960 N N . ASN B 1 256 ? 5.902 0.4 -0.428 1 87.5 256 ASN B N 1
ATOM 5961 C CA . ASN B 1 256 ? 7.246 0.278 0.133 1 87.5 256 ASN B CA 1
ATOM 5962 C C . ASN B 1 256 ? 8.164 1.396 -0.357 1 87.5 256 ASN B C 1
ATOM 5964 O O . ASN B 1 256 ? 8.945 1.946 0.418 1 87.5 256 ASN B O 1
ATOM 5968 N N . LYS B 1 257 ? 8.062 1.71 -1.633 1 88.12 257 LYS B N 1
ATOM 5969 C CA . LYS B 1 257 ? 8.859 2.785 -2.211 1 88.12 257 LYS B CA 1
ATOM 5970 C C . LYS B 1 257 ? 8.523 4.125 -1.562 1 88.12 257 LYS B C 1
ATOM 5972 O O . LYS B 1 257 ? 9.43 4.875 -1.178 1 88.12 257 LYS B O 1
ATOM 5977 N N . ASN B 1 258 ? 7.254 4.438 -1.479 1 90.12 258 ASN B N 1
ATOM 5978 C CA . ASN B 1 258 ? 6.812 5.699 -0.896 1 90.12 258 ASN B CA 1
ATOM 5979 C C . ASN B 1 258 ? 7.125 5.766 0.597 1 90.12 258 ASN B C 1
ATOM 5981 O O . ASN B 1 258 ? 7.441 6.836 1.123 1 90.12 258 ASN B O 1
ATOM 5985 N N . PHE B 1 259 ? 7 4.66 1.241 1 89.56 259 PHE B N 1
ATOM 5986 C CA . PHE B 1 259 ? 7.32 4.598 2.662 1 89.56 259 PHE B CA 1
ATOM 5987 C C . PHE B 1 259 ? 8.805 4.848 2.893 1 89.56 259 PHE B C 1
ATOM 5989 O O . PHE B 1 259 ? 9.188 5.52 3.857 1 89.56 259 PHE B O 1
ATOM 5996 N N . ALA B 1 260 ? 9.609 4.266 2.096 1 86.06 260 ALA B N 1
ATOM 5997 C CA . ALA B 1 260 ? 11.047 4.527 2.186 1 86.06 260 ALA B CA 1
ATOM 5998 C C . ALA B 1 260 ? 11.352 6.012 1.994 1 86.06 260 ALA B C 1
ATOM 6000 O O . ALA B 1 260 ? 12.141 6.59 2.74 1 86.06 260 ALA B O 1
ATOM 6001 N N . GLN B 1 261 ? 10.727 6.594 1.009 1 88.62 261 GLN B N 1
ATOM 6002 C CA . GLN B 1 261 ? 10.898 8.016 0.758 1 88.62 261 GLN B CA 1
ATOM 6003 C C . GLN B 1 261 ? 10.406 8.852 1.94 1 88.62 261 GLN B C 1
ATOM 6005 O O . GLN B 1 261 ? 11.031 9.852 2.305 1 88.62 261 GLN B O 1
ATOM 6010 N N . PHE B 1 262 ? 9.352 8.445 2.508 1 91.56 262 PHE B N 1
ATOM 6011 C CA . PHE B 1 262 ? 8.758 9.094 3.674 1 91.56 262 PHE B CA 1
ATOM 6012 C C . PHE B 1 262 ? 9.742 9.117 4.836 1 91.56 262 PHE B C 1
ATOM 6014 O O . PHE B 1 262 ? 9.977 10.172 5.438 1 91.56 262 PHE B O 1
ATOM 6021 N N . ASN B 1 263 ? 10.336 8.078 5.074 1 88.12 263 ASN B N 1
ATOM 6022 C CA . ASN B 1 263 ? 11.227 7.938 6.223 1 88.12 263 ASN B CA 1
ATOM 6023 C C . ASN B 1 263 ? 12.578 8.586 5.969 1 88.12 263 ASN B C 1
ATOM 6025 O O . ASN B 1 263 ? 13.195 9.133 6.887 1 88.12 263 ASN B O 1
ATOM 6029 N N . GLU B 1 264 ? 13 8.555 4.758 1 85.94 264 GLU B N 1
ATOM 6030 C CA . GLU B 1 264 ? 14.367 8.984 4.461 1 85.94 264 GLU B CA 1
ATOM 6031 C C . GLU B 1 264 ? 14.398 10.461 4.082 1 85.94 264 GLU B C 1
ATOM 6033 O O . GLU B 1 264 ? 15.414 11.133 4.285 1 85.94 264 GLU B O 1
ATOM 6038 N N . GLU B 1 265 ? 13.328 10.891 3.535 1 89.38 265 GLU B N 1
ATOM 6039 C CA . GLU B 1 265 ? 13.391 12.227 2.955 1 89.38 265 GLU B CA 1
ATOM 6040 C C . GLU B 1 265 ? 12.352 13.156 3.58 1 89.38 265 GLU B C 1
ATOM 6042 O O . GLU B 1 265 ? 12.695 14.211 4.117 1 89.38 265 GLU B O 1
ATOM 6047 N N . ILE B 1 266 ? 11.141 12.727 3.617 1 91.38 266 ILE B N 1
ATOM 6048 C CA . ILE B 1 266 ? 10.039 13.625 3.941 1 91.38 266 ILE B CA 1
ATOM 6049 C C . ILE B 1 266 ? 10.102 14 5.422 1 91.38 266 ILE B C 1
ATOM 6051 O O . ILE B 1 266 ? 10.125 15.18 5.773 1 91.38 266 ILE B O 1
ATOM 6055 N N . LEU B 1 267 ? 10.188 13.031 6.336 1 92.25 267 LEU B N 1
ATOM 6056 C CA . LEU B 1 267 ? 10.164 13.297 7.77 1 92.25 267 LEU B CA 1
ATOM 6057 C C . LEU B 1 267 ? 11.406 14.062 8.203 1 92.25 267 LEU B C 1
ATOM 6059 O O . LEU B 1 267 ? 11.305 15.078 8.898 1 92.25 267 LEU B O 1
ATOM 6063 N N . PRO B 1 268 ? 12.562 13.625 7.785 1 90.56 268 PRO B N 1
ATOM 6064 C CA . PRO B 1 268 ? 13.75 14.398 8.164 1 90.56 268 PRO B CA 1
ATOM 6065 C C . PRO B 1 268 ? 13.719 15.828 7.617 1 90.56 268 PRO B C 1
ATOM 6067 O O . PRO B 1 268 ? 14.117 16.766 8.312 1 90.56 268 PRO B O 1
ATOM 6070 N N . ASP B 1 269 ? 13.25 16 6.395 1 93.31 269 ASP B N 1
ATOM 6071 C CA . ASP B 1 269 ? 13.172 17.328 5.797 1 93.31 269 ASP B CA 1
ATOM 6072 C C . ASP B 1 269 ? 12.156 18.203 6.535 1 93.31 269 ASP B C 1
ATOM 6074 O O . ASP B 1 269 ? 12.391 19.406 6.73 1 93.31 269 ASP B O 1
ATOM 6078 N N . TYR B 1 270 ? 11.047 17.641 6.852 1 95.06 270 TYR B N 1
ATOM 6079 C CA . TYR B 1 270 ? 10.055 18.359 7.645 1 95.06 270 TYR B CA 1
ATOM 6080 C C . TYR B 1 270 ? 10.641 18.844 8.961 1 95.06 270 TYR B C 1
ATOM 6082 O O . TYR B 1 270 ? 10.438 19.984 9.359 1 95.06 270 TYR B O 1
ATOM 6090 N N . GLU B 1 271 ? 11.328 17.984 9.656 1 92.81 271 GLU B N 1
ATOM 6091 C CA . GLU B 1 271 ? 11.938 18.344 10.93 1 92.81 271 GLU B CA 1
ATOM 6092 C C . GLU B 1 271 ? 12.961 19.469 10.758 1 92.81 271 GLU B C 1
ATOM 6094 O O . GLU B 1 271 ? 12.969 20.422 11.531 1 92.81 271 GLU B O 1
ATOM 6099 N N . LYS B 1 272 ? 13.75 19.359 9.758 1 90.5 272 LYS B N 1
ATOM 6100 C CA . LYS B 1 272 ? 14.805 20.344 9.516 1 90.5 272 LYS B CA 1
ATOM 6101 C C . LYS B 1 272 ? 14.219 21.703 9.148 1 90.5 272 LYS B C 1
ATOM 6103 O O . LYS B 1 272 ? 14.75 22.734 9.555 1 90.5 272 LYS B O 1
ATOM 6108 N N . CYS B 1 273 ? 13.164 21.641 8.438 1 91.25 273 CYS B N 1
ATOM 6109 C CA . CYS B 1 273 ? 12.617 22.891 7.895 1 91.25 273 CYS B CA 1
ATOM 6110 C C . CYS B 1 273 ? 11.672 23.547 8.891 1 91.25 273 CYS B C 1
ATOM 6112 O O . CYS B 1 273 ? 11.602 24.766 8.969 1 91.25 273 CYS B O 1
ATOM 6114 N N . LEU B 1 274 ? 10.977 22.766 9.68 1 93.75 274 LEU B N 1
ATOM 6115 C CA . LEU B 1 274 ? 9.938 23.344 10.523 1 93.75 274 LEU B CA 1
ATOM 6116 C C . LEU B 1 274 ? 10.289 23.188 12 1 93.75 274 LEU B C 1
ATOM 6118 O O . LEU B 1 274 ? 10.539 24.172 12.688 1 93.75 274 LEU B O 1
ATOM 6122 N N . ILE B 1 275 ? 10.516 21.984 12.406 1 91.06 275 ILE B N 1
ATOM 6123 C CA . ILE B 1 275 ? 10.703 21.703 13.828 1 91.06 275 ILE B CA 1
ATOM 6124 C C . ILE B 1 275 ? 11.992 22.359 14.312 1 91.06 275 ILE B C 1
ATOM 6126 O O . ILE B 1 275 ? 12.055 22.875 15.43 1 91.06 275 ILE B O 1
ATOM 6130 N N . SER B 1 276 ? 13 22.328 13.5 1 89.5 276 SER B N 1
ATOM 6131 C CA . SER B 1 276 ? 14.258 22.969 13.875 1 89.5 276 SER B CA 1
ATOM 6132 C C . SER B 1 276 ? 14.055 24.438 14.211 1 89.5 276 SER B C 1
ATOM 6134 O O . SER B 1 276 ? 14.695 24.969 15.125 1 89.5 276 SER B O 1
ATOM 6136 N N . GLU B 1 277 ? 13.148 25.094 13.477 1 89.31 277 GLU B N 1
ATOM 6137 C CA . GLU B 1 277 ? 12.828 26.484 13.766 1 89.31 277 GLU B CA 1
ATOM 6138 C C . GLU B 1 277 ? 12.062 26.609 15.078 1 89.31 277 GLU B C 1
ATOM 6140 O O . GLU B 1 277 ? 12.266 27.578 15.828 1 89.31 277 GLU B O 1
ATOM 6145 N N . TYR B 1 278 ? 11.273 25.672 15.32 1 88.94 278 TYR B N 1
ATOM 6146 C CA . TYR B 1 278 ? 10.438 25.734 16.516 1 88.94 278 TYR B CA 1
ATOM 6147 C C . TYR B 1 278 ? 11.266 25.516 17.766 1 88.94 278 TYR B C 1
ATOM 6149 O O . TYR B 1 278 ? 10.867 25.922 18.859 1 88.94 278 TYR B O 1
ATOM 6157 N N . VAL B 1 279 ? 12.383 24.844 17.641 1 82.31 279 VAL B N 1
ATOM 6158 C CA . VAL B 1 279 ? 13.203 24.547 18.812 1 82.31 279 VAL B CA 1
ATOM 6159 C C . VAL B 1 279 ? 14.477 25.391 18.766 1 82.31 279 VAL B C 1
ATOM 6161 O O . VAL B 1 279 ? 15.469 25.062 19.422 1 82.31 279 VAL B O 1
ATOM 6164 N N . SER B 1 280 ? 14.477 26.438 18.062 1 78.31 280 SER B N 1
ATOM 6165 C CA . SER B 1 280 ? 15.617 27.344 17.922 1 78.31 280 SER B CA 1
ATOM 6166 C C . SER B 1 280 ? 16.891 26.594 17.594 1 78.31 280 SER B C 1
ATOM 6168 O O . SER B 1 280 ? 17.922 26.781 18.234 1 78.31 280 SER B O 1
ATOM 6170 N N . ASN B 1 281 ? 16.75 25.453 16.75 1 70.62 281 ASN B N 1
ATOM 6171 C CA . ASN B 1 281 ? 17.812 24.688 16.125 1 70.62 281 ASN B CA 1
ATOM 6172 C C . ASN B 1 281 ? 18.516 23.781 17.125 1 70.62 281 ASN B C 1
ATOM 6174 O O . ASN B 1 281 ? 19.734 23.562 17.031 1 70.62 281 ASN B O 1
ATOM 6178 N N . ASP B 1 282 ? 17.688 23.438 18.172 1 76.44 282 ASP B N 1
ATOM 6179 C CA . ASP B 1 282 ? 18.156 22.391 19.078 1 76.44 282 ASP B CA 1
ATOM 6180 C C . ASP B 1 282 ? 18.016 21.016 18.422 1 76.44 282 ASP B C 1
ATOM 6182 O O . ASP B 1 282 ? 16.938 20.438 18.406 1 76.44 282 ASP B O 1
ATOM 6186 N N . ASN B 1 283 ? 19.062 20.516 18.016 1 72.81 283 ASN B N 1
ATOM 6187 C CA . ASN B 1 283 ? 19.078 19.266 17.266 1 72.81 283 ASN B CA 1
ATOM 6188 C C . ASN B 1 283 ? 18.625 18.078 18.109 1 72.81 283 ASN B C 1
ATOM 6190 O O . ASN B 1 283 ? 18.172 17.078 17.578 1 72.81 283 ASN B O 1
ATOM 6194 N N . PHE B 1 284 ? 18.688 18.266 19.359 1 72 284 PHE B N 1
ATOM 6195 C CA . PHE B 1 284 ? 18.328 17.172 20.266 1 72 284 PHE B CA 1
ATOM 6196 C C . PHE B 1 284 ? 16.812 17.031 20.359 1 72 284 PHE B C 1
ATOM 6198 O O . PHE B 1 284 ? 16.297 16.016 20.844 1 72 284 PHE B O 1
ATOM 6205 N N . ALA B 1 285 ? 16.188 17.984 19.797 1 79.81 285 ALA B N 1
ATOM 6206 C CA . ALA B 1 285 ? 14.727 17.938 19.828 1 79.81 285 ALA B CA 1
ATOM 6207 C C . ALA B 1 285 ? 14.18 17.297 18.547 1 79.81 285 ALA B C 1
ATOM 6209 O O . ALA B 1 285 ? 12.961 17.125 18.406 1 79.81 285 ALA B O 1
ATOM 6210 N N . LEU B 1 286 ? 15.203 16.875 17.75 1 86.56 286 LEU B N 1
ATOM 6211 C CA . LEU B 1 286 ? 14.812 16.266 16.484 1 86.56 286 LEU B CA 1
ATOM 6212 C C . LEU B 1 286 ? 14.883 14.742 16.578 1 86.56 286 LEU B C 1
ATOM 6214 O O . LEU B 1 286 ? 15.656 14.203 17.359 1 86.56 286 LEU B O 1
ATOM 6218 N N . ILE B 1 287 ? 14.133 14.078 15.875 1 89.81 287 ILE B N 1
ATOM 6219 C CA . ILE B 1 287 ? 14.078 12.617 15.938 1 89.81 287 ILE B CA 1
ATOM 6220 C C . ILE B 1 287 ? 14.734 12.023 14.695 1 89.81 287 ILE B C 1
ATOM 6222 O O . ILE B 1 287 ? 15.711 11.281 14.797 1 89.81 287 ILE B O 1
ATOM 6226 N N . PHE B 1 288 ? 14.328 12.391 13.562 1 88.81 288 PHE B N 1
ATOM 6227 C CA . PHE B 1 288 ? 14.719 11.75 12.312 1 88.81 288 PHE B CA 1
ATOM 6228 C C . PHE B 1 288 ? 15.984 12.391 11.758 1 88.81 288 PHE B C 1
ATOM 6230 O O . PHE B 1 288 ? 16.75 11.734 11.039 1 88.81 288 PHE B O 1
ATOM 6237 N N . SER B 1 289 ? 16.109 13.625 12.023 1 80.81 289 SER B N 1
ATOM 6238 C CA . SER B 1 289 ? 17.266 14.352 11.516 1 80.81 289 SER B CA 1
ATOM 6239 C C . SER B 1 289 ? 18.406 14.336 12.516 1 80.81 289 SER B C 1
ATOM 6241 O O . SER B 1 289 ? 19.453 14.938 12.273 1 80.81 289 SER B O 1
ATOM 6243 N N . ASN B 1 290 ? 18.141 13.758 13.625 1 78.44 290 ASN B N 1
ATOM 6244 C CA . ASN B 1 290 ? 19.172 13.633 14.641 1 78.44 290 ASN B CA 1
ATOM 6245 C C . ASN B 1 290 ? 20.156 12.516 14.305 1 78.44 290 ASN B C 1
ATOM 6247 O O . ASN B 1 290 ? 19.812 11.336 14.336 1 78.44 290 ASN B O 1
ATOM 6251 N N . GLU B 1 291 ? 21.359 12.812 14.055 1 73.62 291 GLU B N 1
ATOM 6252 C CA . GLU B 1 291 ? 22.391 11.859 13.656 1 73.62 291 GLU B CA 1
ATOM 6253 C C . GLU B 1 291 ? 22.688 10.883 14.789 1 73.62 291 GLU B C 1
ATOM 6255 O O . GLU B 1 291 ? 23.203 9.789 14.547 1 73.62 291 GLU B O 1
ATOM 6260 N N . ALA B 1 292 ? 22.25 11.266 15.938 1 69.94 292 ALA B N 1
ATOM 6261 C CA . ALA B 1 292 ? 22.531 10.422 17.094 1 69.94 292 ALA B CA 1
ATOM 6262 C C . ALA B 1 292 ? 21.562 9.234 17.156 1 69.94 292 ALA B C 1
ATOM 6264 O O . ALA B 1 292 ? 21.812 8.273 17.875 1 69.94 292 ALA B O 1
ATOM 6265 N N . ASN B 1 293 ? 20.531 9.359 16.422 1 75.88 293 ASN B N 1
ATOM 6266 C CA . ASN B 1 293 ? 19.578 8.258 16.391 1 75.88 293 ASN B CA 1
ATOM 6267 C C . ASN B 1 293 ? 19.953 7.219 15.328 1 75.88 293 ASN B C 1
ATOM 6269 O O . ASN B 1 293 ? 19.234 7.047 14.344 1 75.88 293 ASN B O 1
ATOM 6273 N N . VAL B 1 294 ? 20.922 6.465 15.516 1 71.38 294 VAL B N 1
ATOM 6274 C CA . VAL B 1 294 ? 21.547 5.535 14.578 1 71.38 294 VAL B CA 1
ATOM 6275 C C . VAL B 1 294 ? 20.562 4.426 14.211 1 71.38 294 VAL B C 1
ATOM 6277 O O . VAL B 1 294 ? 20.516 3.98 13.062 1 71.38 294 VAL B O 1
ATOM 6280 N N . GLY B 1 295 ? 19.766 4.016 15.156 1 71.88 295 GLY B N 1
ATOM 6281 C CA . GLY B 1 295 ? 18.828 2.928 14.906 1 71.88 295 GLY B CA 1
ATOM 6282 C C . GLY B 1 295 ? 17.828 3.232 13.805 1 71.88 295 GLY B C 1
ATOM 6283 O O . GLY B 1 295 ? 17.531 2.369 12.977 1 71.88 295 GLY B O 1
ATOM 6284 N N . LEU B 1 296 ? 17.453 4.441 13.781 1 79.44 296 LEU B N 1
ATOM 6285 C CA . LEU B 1 296 ? 16.484 4.828 12.766 1 79.44 296 LEU B CA 1
ATOM 6286 C C . LEU B 1 296 ? 17.109 4.836 11.375 1 79.44 296 LEU B C 1
ATOM 6288 O O . LEU B 1 296 ? 16.484 4.406 10.406 1 79.44 296 LEU B O 1
ATOM 6292 N N . HIS B 1 297 ? 18.375 5.195 11.328 1 76.56 297 HIS B N 1
ATOM 6293 C CA . HIS B 1 297 ? 19.062 5.258 10.047 1 76.56 297 HIS B CA 1
ATOM 6294 C C . HIS B 1 297 ? 19.391 3.859 9.531 1 76.56 297 HIS B C 1
ATOM 6296 O O . HIS B 1 297 ? 19.312 3.602 8.328 1 76.56 297 HIS B O 1
ATOM 6302 N N . GLU B 1 298 ? 19.688 3.012 10.414 1 75.06 298 GLU B N 1
ATOM 6303 C CA . GLU B 1 298 ? 19.969 1.63 10.031 1 75.06 298 GLU B CA 1
ATOM 6304 C C . GLU B 1 298 ? 18.719 0.958 9.461 1 75.06 298 GLU B C 1
ATOM 6306 O O . GLU B 1 298 ? 18.797 0.196 8.5 1 75.06 298 GLU B O 1
ATOM 6311 N N . PHE B 1 299 ? 17.688 1.254 10.094 1 76.62 299 PHE B N 1
ATOM 6312 C CA . PHE B 1 299 ? 16.438 0.701 9.602 1 76.62 299 PHE B CA 1
ATOM 6313 C C . PHE B 1 299 ? 16.172 1.152 8.172 1 76.62 299 PHE B C 1
ATOM 6315 O O . PHE B 1 299 ? 15.812 0.342 7.312 1 76.62 299 PHE B O 1
ATOM 6322 N N . ASN B 1 300 ? 16.406 2.355 7.945 1 73.19 300 ASN B N 1
ATOM 6323 C CA . ASN B 1 300 ? 16.125 2.906 6.621 1 73.19 300 ASN B CA 1
ATOM 6324 C C . ASN B 1 300 ? 17 2.254 5.555 1 73.19 300 ASN B C 1
ATOM 6326 O O . ASN B 1 300 ? 16.547 2 4.441 1 73.19 300 ASN B O 1
ATOM 6330 N N . GLU B 1 301 ? 18.156 2.008 5.938 1 70.25 301 GLU B N 1
ATOM 6331 C CA . GLU B 1 301 ? 19.062 1.359 5 1 70.25 301 GLU B CA 1
ATOM 6332 C C . GLU B 1 301 ? 18.625 -0.067 4.695 1 70.25 301 GLU B C 1
ATOM 6334 O O . GLU B 1 301 ? 18.672 -0.506 3.545 1 70.25 301 GLU B O 1
ATOM 6339 N N . LYS B 1 302 ? 18.141 -0.748 5.68 1 68.38 302 LYS B N 1
ATOM 6340 C CA . LYS B 1 302 ? 17.672 -2.121 5.512 1 68.38 302 LYS B CA 1
ATOM 6341 C C . LYS B 1 302 ? 16.406 -2.176 4.664 1 68.38 302 LYS B C 1
ATOM 6343 O O . LYS B 1 302 ? 16.234 -3.086 3.85 1 68.38 302 LYS B O 1
ATOM 6348 N N . PHE B 1 303 ? 15.656 -1.211 4.902 1 67.94 303 PHE B N 1
ATOM 6349 C CA . PHE B 1 303 ? 14.359 -1.204 4.242 1 67.94 303 PHE B CA 1
ATOM 6350 C C . PHE B 1 303 ? 14.5 -0.793 2.781 1 67.94 303 PHE B C 1
ATOM 6352 O O . PHE B 1 303 ? 13.719 -1.229 1.932 1 67.94 303 PHE B O 1
ATOM 6359 N N . LYS B 1 304 ? 15.453 0.105 2.473 1 62.41 304 LYS B N 1
ATOM 6360 C CA . LYS B 1 304 ? 15.727 0.519 1.1 1 62.41 304 LYS B CA 1
ATOM 6361 C C . LYS B 1 304 ? 16.109 -0.674 0.233 1 62.41 304 LYS B C 1
ATOM 6363 O O . LYS B 1 304 ? 15.711 -0.763 -0.929 1 62.41 304 LYS B O 1
ATOM 6368 N N . ASN B 1 305 ? 17.031 -1.37 0.672 1 54.06 305 ASN B N 1
ATOM 6369 C CA . ASN B 1 305 ? 17.625 -2.445 -0.106 1 54.06 305 ASN B CA 1
ATOM 6370 C C . ASN B 1 305 ? 16.734 -3.684 -0.142 1 54.06 305 ASN B C 1
ATOM 6372 O O . ASN B 1 305 ? 17.047 -4.648 -0.848 1 54.06 305 ASN B O 1
ATOM 6376 N N . SER B 1 306 ? 15.773 -3.594 0.613 1 50.88 306 SER B N 1
ATOM 6377 C CA . SER B 1 306 ? 15.055 -4.863 0.675 1 50.88 306 SER B CA 1
ATOM 6378 C C . SER B 1 306 ? 14 -4.953 -0.419 1 50.88 306 SER B C 1
ATOM 6380 O O . SER B 1 306 ? 12.859 -4.512 -0.23 1 50.88 306 SER B O 1
ATOM 6382 N N . LYS B 1 307 ? 14.367 -4.445 -1.712 1 46.41 307 LYS B N 1
ATOM 6383 C CA . LYS B 1 307 ? 13.508 -4.879 -2.814 1 46.41 307 LYS B CA 1
ATOM 6384 C C . LYS B 1 307 ? 12.625 -6.051 -2.395 1 46.41 307 LYS B C 1
ATOM 6386 O O . LYS B 1 307 ? 11.484 -6.168 -2.855 1 46.41 307 LYS B O 1
ATOM 6391 N N . ASP B 1 308 ? 13.25 -6.926 -1.607 1 53.66 308 ASP B N 1
ATOM 6392 C CA . ASP B 1 308 ? 12.891 -8.297 -1.237 1 53.66 308 ASP B CA 1
ATOM 6393 C C . ASP B 1 308 ? 11.758 -8.312 -0.22 1 53.66 308 ASP B C 1
ATOM 6395 O O . ASP B 1 308 ? 11.359 -9.375 0.263 1 53.66 308 ASP B O 1
ATOM 6399 N N . LYS B 1 309 ? 11.133 -7.168 -0.158 1 65.25 309 LYS B N 1
ATOM 6400 C CA . LYS B 1 309 ? 10.258 -7.266 1.009 1 65.25 309 LYS B CA 1
ATOM 6401 C C . LYS B 1 309 ? 8.805 -7.477 0.594 1 65.25 309 LYS B C 1
ATOM 6403 O O . LYS B 1 309 ? 7.902 -7.41 1.428 1 65.25 309 LYS B O 1
ATOM 6408 N N . ASN B 1 310 ? 8.789 -7.719 -0.75 1 80.81 310 ASN B N 1
ATOM 6409 C CA . ASN B 1 310 ? 7.422 -8.023 -1.147 1 80.81 310 ASN B CA 1
ATOM 6410 C C . ASN B 1 310 ? 7.176 -9.531 -1.201 1 80.81 310 ASN B C 1
ATOM 6412 O O . ASN B 1 310 ? 7.363 -10.156 -2.246 1 80.81 310 ASN B O 1
ATOM 6416 N N . SER B 1 311 ? 6.809 -10.055 -0.139 1 86.25 311 SER B N 1
ATOM 6417 C CA . SER B 1 311 ? 6.613 -11.5 0.012 1 86.25 311 SER B CA 1
ATOM 6418 C C . SER B 1 311 ? 5.488 -12 -0.884 1 86.25 311 SER B C 1
ATOM 6420 O O . SER B 1 311 ? 5.438 -13.18 -1.227 1 86.25 311 SER B O 1
ATOM 6422 N N . PHE B 1 312 ? 4.613 -11.141 -1.355 1 90.69 312 PHE B N 1
ATOM 6423 C CA . PHE B 1 312 ? 3.479 -11.547 -2.172 1 90.69 312 PHE B CA 1
ATOM 6424 C C . PHE B 1 312 ? 3.926 -11.906 -3.582 1 90.69 312 PHE B C 1
ATOM 6426 O O . PHE B 1 312 ? 3.189 -12.562 -4.324 1 90.69 312 PHE B O 1
ATOM 6433 N N . GLN B 1 313 ? 5.164 -11.5 -3.877 1 87.69 313 GLN B N 1
ATOM 6434 C CA . GLN B 1 313 ? 5.742 -11.898 -5.152 1 87.69 313 GLN B CA 1
ATOM 6435 C C . GLN B 1 313 ? 5.852 -13.414 -5.258 1 87.69 313 GLN B C 1
ATOM 6437 O O . GLN B 1 313 ? 5.707 -13.977 -6.348 1 87.69 313 GLN B O 1
ATOM 6442 N N . TYR B 1 314 ? 6.039 -14.086 -4.172 1 88 314 TYR B N 1
ATOM 6443 C CA . TYR B 1 314 ? 6.121 -15.539 -4.148 1 88 314 TYR B CA 1
ATOM 6444 C C . TYR B 1 314 ? 4.793 -16.172 -4.547 1 88 314 TYR B C 1
ATOM 6446 O O . TYR B 1 314 ? 4.758 -17.141 -5.309 1 88 314 TYR B O 1
ATOM 6454 N N . LEU B 1 315 ? 3.766 -15.578 -4.027 1 92.31 315 LEU B N 1
ATOM 6455 C CA . LEU B 1 315 ? 2.443 -16.109 -4.332 1 92.31 315 LEU B CA 1
ATOM 6456 C C . LEU B 1 315 ? 2.076 -15.859 -5.789 1 92.31 315 LEU B C 1
ATOM 6458 O O . LEU B 1 315 ? 1.503 -16.734 -6.449 1 92.31 315 LEU B O 1
ATOM 6462 N N . TYR B 1 316 ? 2.393 -14.695 -6.227 1 92.44 316 TYR B N 1
ATOM 6463 C CA . TYR B 1 316 ? 2.137 -14.359 -7.621 1 92.44 316 TYR B CA 1
ATOM 6464 C C . TYR B 1 316 ? 2.857 -15.328 -8.555 1 92.44 316 TYR B C 1
ATOM 6466 O O . TYR B 1 316 ? 2.26 -15.859 -9.492 1 92.44 316 TYR B O 1
ATOM 6474 N N . ASP B 1 317 ? 4.133 -15.555 -8.242 1 88 317 ASP B N 1
ATOM 6475 C CA . ASP B 1 317 ? 4.938 -16.453 -9.062 1 88 317 ASP B CA 1
ATOM 6476 C C . ASP B 1 317 ? 4.395 -17.891 -9.008 1 88 317 ASP B C 1
ATOM 6478 O O . ASP B 1 317 ? 4.355 -18.578 -10.023 1 88 317 ASP B O 1
ATOM 6482 N N . MET B 1 318 ? 4.004 -18.281 -7.863 1 91 318 MET B N 1
ATOM 6483 C CA . MET B 1 318 ? 3.449 -19.625 -7.699 1 91 318 MET B CA 1
ATOM 6484 C C . MET B 1 318 ? 2.236 -19.828 -8.602 1 91 318 MET B C 1
ATOM 6486 O O . MET B 1 318 ? 2.15 -20.828 -9.32 1 91 318 MET B O 1
ATOM 6490 N N . VAL B 1 319 ? 1.33 -18.875 -8.57 1 94.75 319 VAL B N 1
ATOM 6491 C CA . VAL B 1 319 ? 0.095 -18.984 -9.336 1 94.75 319 VAL B CA 1
ATOM 6492 C C . VAL B 1 319 ? 0.406 -18.922 -10.828 1 94.75 319 VAL B C 1
ATOM 6494 O O . VAL B 1 319 ? -0.184 -19.656 -11.625 1 94.75 319 VAL B O 1
ATOM 6497 N N . LYS B 1 320 ? 1.32 -18.109 -11.156 1 90.5 320 LYS B N 1
ATOM 6498 C CA . LYS B 1 320 ? 1.744 -17.984 -12.547 1 90.5 320 LYS B CA 1
ATOM 6499 C C . LYS B 1 320 ? 2.301 -19.312 -13.07 1 90.5 320 LYS B C 1
ATOM 6501 O O . LYS B 1 320 ? 1.933 -19.75 -14.156 1 90.5 320 LYS B O 1
ATOM 6506 N N . TYR B 1 321 ? 3.141 -19.953 -12.258 1 89.12 321 TYR B N 1
ATOM 6507 C CA . TYR B 1 321 ? 3.734 -21.219 -12.648 1 89.12 321 TYR B CA 1
ATOM 6508 C C . TYR B 1 321 ? 2.684 -22.328 -12.672 1 89.12 321 TYR B C 1
ATOM 6510 O O . TYR B 1 321 ? 2.703 -23.188 -13.555 1 89.12 321 TYR B O 1
ATOM 6518 N N . GLU B 1 322 ? 1.848 -22.281 -11.727 1 93.44 322 GLU B N 1
ATOM 6519 C CA . GLU B 1 322 ? 0.796 -23.297 -11.68 1 93.44 322 GLU B CA 1
ATOM 6520 C C . GLU B 1 322 ? -0.122 -23.188 -12.898 1 93.44 322 GLU B C 1
ATOM 6522 O O . GLU B 1 322 ? -0.584 -24.203 -13.414 1 93.44 322 GLU B O 1
ATOM 6527 N N . LEU B 1 323 ? -0.445 -22 -13.312 1 94.69 323 LEU B N 1
ATOM 6528 C CA . LEU B 1 323 ? -1.252 -21.781 -14.508 1 94.69 323 LEU B CA 1
ATOM 6529 C C . LEU B 1 323 ? -0.595 -22.438 -15.727 1 94.69 323 LEU B C 1
ATOM 6531 O O . LEU B 1 323 ? -1.246 -23.172 -16.469 1 94.69 323 LEU B O 1
ATOM 6535 N N . ARG B 1 324 ? 0.666 -22.281 -15.883 1 91.81 324 ARG B N 1
ATOM 6536 C CA . ARG B 1 324 ? 1.405 -22.859 -17 1 91.81 324 ARG B CA 1
ATOM 6537 C C . ARG B 1 324 ? 1.438 -24.375 -16.922 1 91.81 324 ARG B C 1
ATOM 6539 O O . ARG B 1 324 ? 1.306 -25.062 -17.938 1 91.81 324 ARG B O 1
ATOM 6546 N N . ASP B 1 325 ? 1.635 -24.812 -15.703 1 93.5 325 ASP B N 1
ATOM 6547 C CA . ASP B 1 325 ? 1.676 -26.25 -15.508 1 93.5 325 ASP B CA 1
ATOM 6548 C C . ASP B 1 325 ? 0.325 -26.891 -15.828 1 93.5 325 ASP B C 1
ATOM 6550 O O . ASP B 1 325 ? 0.266 -27.984 -16.391 1 93.5 325 ASP B O 1
ATOM 6554 N N . ALA B 1 326 ? -0.699 -26.219 -15.383 1 95.88 326 ALA B N 1
ATOM 6555 C CA . ALA B 1 326 ? -2.035 -26.734 -15.672 1 95.88 326 ALA B CA 1
ATOM 6556 C C . ALA B 1 326 ? -2.283 -26.797 -17.172 1 95.88 326 ALA B C 1
ATOM 6558 O O . ALA B 1 326 ? -2.842 -27.766 -17.688 1 95.88 326 ALA B O 1
ATOM 6559 N N . GLU B 1 327 ? -1.878 -25.812 -17.859 1 94.31 327 GLU B N 1
ATOM 6560 C CA . GLU B 1 327 ? -2.016 -25.797 -19.312 1 94.31 327 GLU B CA 1
ATOM 6561 C C . GLU B 1 327 ? -1.184 -26.906 -19.953 1 94.31 327 GLU B C 1
ATOM 6563 O O . GLU B 1 327 ? -1.63 -27.547 -20.906 1 94.31 327 GLU B O 1
ATOM 6568 N N . ALA B 1 328 ? 0.035 -27.078 -19.453 1 93.81 328 ALA B N 1
ATOM 6569 C CA . ALA B 1 328 ? 0.901 -28.141 -19.953 1 93.81 328 ALA B CA 1
ATOM 6570 C C . ALA B 1 328 ? 0.272 -29.516 -19.734 1 93.81 328 ALA B C 1
ATOM 6572 O O . ALA B 1 328 ? 0.384 -30.406 -20.578 1 93.81 328 ALA B O 1
ATOM 6573 N N . PHE B 1 329 ? -0.328 -29.656 -18.594 1 96.19 329 PHE B N 1
ATOM 6574 C CA . PHE B 1 329 ? -0.981 -30.922 -18.297 1 96.19 329 PHE B CA 1
ATOM 6575 C C . PHE B 1 329 ? -2.137 -31.172 -19.25 1 96.19 329 PHE B C 1
ATOM 6577 O O . PHE B 1 329 ? -2.344 -32.312 -19.719 1 96.19 329 PHE B O 1
ATOM 6584 N N . GLU B 1 330 ? -2.889 -30.141 -19.516 1 95.06 330 GLU B N 1
ATOM 6585 C CA . GLU B 1 330 ? -3.969 -30.25 -20.484 1 95.06 330 GLU B CA 1
ATOM 6586 C C . GLU B 1 330 ? -3.441 -30.719 -21.844 1 95.06 330 GLU B C 1
ATOM 6588 O O . GLU B 1 330 ? -4.09 -31.531 -22.516 1 95.06 330 GLU B O 1
ATOM 6593 N N . GLU B 1 331 ? -2.301 -30.266 -22.203 1 92.25 331 GLU B N 1
ATOM 6594 C CA . GLU B 1 331 ? -1.678 -30.672 -23.453 1 92.25 331 GLU B CA 1
ATOM 6595 C C . GLU B 1 331 ? -1.369 -32.156 -23.453 1 92.25 331 GLU B C 1
ATOM 6597 O O . GLU B 1 331 ? -1.514 -32.844 -24.484 1 92.25 331 GLU B O 1
ATOM 6602 N N . SER B 1 332 ? -0.898 -32.688 -22.312 1 92.94 332 SER B N 1
ATOM 6603 C CA . SER B 1 332 ? -0.604 -34.094 -22.203 1 92.94 332 SER B CA 1
ATOM 6604 C C . SER B 1 332 ? -1.856 -34.938 -22.422 1 92.94 332 SER B C 1
ATOM 6606 O O . SER B 1 332 ? -1.796 -36 -23.047 1 92.94 332 SER B O 1
ATOM 6608 N N . ILE B 1 333 ? -2.949 -34.469 -21.953 1 96.12 333 ILE B N 1
ATOM 6609 C CA . ILE B 1 333 ? -4.211 -35.188 -22.125 1 96.12 333 ILE B CA 1
ATOM 6610 C C . ILE B 1 333 ? -4.656 -35.094 -23.578 1 96.12 333 ILE B C 1
ATOM 6612 O O . ILE B 1 333 ? -5.215 -36.062 -24.109 1 96.12 333 ILE B O 1
ATOM 6616 N N . LYS B 1 334 ? -4.441 -34 -24.234 1 95.31 334 LYS B N 1
ATOM 6617 C CA . LYS B 1 334 ? -4.793 -33.812 -25.641 1 95.31 334 LYS B CA 1
ATOM 6618 C C . LYS B 1 334 ? -4.047 -34.812 -26.516 1 95.31 334 LYS B C 1
ATOM 6620 O O . LYS B 1 334 ? -4.562 -35.25 -27.562 1 95.31 334 LYS B O 1
ATOM 6625 N N . GLU B 1 335 ? -2.824 -35.188 -26.109 1 94.56 335 GLU B N 1
ATOM 6626 C CA . GLU B 1 335 ? -2.061 -36.188 -26.859 1 94.56 335 GLU B CA 1
ATOM 6627 C C . GLU B 1 335 ? -2.764 -37.531 -26.844 1 94.56 335 GLU B C 1
ATOM 6629 O O . GLU B 1 335 ? -2.732 -38.25 -27.828 1 94.56 335 GLU B O 1
ATOM 6634 N N . LYS B 1 336 ? -3.307 -37.875 -25.703 1 96.06 336 LYS B N 1
ATOM 6635 C CA . LYS B 1 336 ? -4.098 -39.094 -25.625 1 96.06 336 LYS B CA 1
ATOM 6636 C C . LYS B 1 336 ? -5.277 -39.062 -26.594 1 96.06 336 LYS B C 1
ATOM 6638 O O . LYS B 1 336 ? -5.551 -40.031 -27.297 1 96.06 336 LYS B O 1
ATOM 6643 N N . GLU B 1 337 ? -5.91 -37.938 -26.672 1 95.75 337 GLU B N 1
ATOM 6644 C CA . GLU B 1 337 ? -7.051 -37.75 -27.562 1 95.75 337 GLU B CA 1
ATOM 6645 C C . GLU B 1 337 ? -6.629 -37.875 -29.031 1 95.75 337 GLU B C 1
ATOM 6647 O O . GLU B 1 337 ? -7.363 -38.438 -29.844 1 95.75 337 GLU B O 1
ATOM 6652 N N . GLN B 1 338 ? -5.523 -37.375 -29.297 1 95.94 338 GLN B N 1
ATOM 6653 C CA . GLN B 1 338 ? -5.016 -37.469 -30.672 1 95.94 338 GLN B CA 1
ATOM 6654 C C . GLN B 1 338 ? -4.727 -38.906 -31.047 1 95.94 338 GLN B C 1
ATOM 6656 O O . GLN B 1 338 ? -4.965 -39.312 -32.188 1 95.94 338 GLN B O 1
ATOM 6661 N N . LEU B 1 339 ? -4.191 -39.656 -30.109 1 96.62 339 LEU B N 1
ATOM 6662 C CA . LEU B 1 339 ? -3.959 -41.094 -30.359 1 96.62 339 LEU B CA 1
ATOM 6663 C C . LEU B 1 339 ? -5.273 -41.812 -30.609 1 96.62 339 LEU B C 1
ATOM 6665 O O . LEU B 1 339 ? -5.348 -42.688 -31.484 1 96.62 339 LEU B O 1
ATOM 6669 N N . GLU B 1 340 ? -6.234 -41.438 -29.875 1 96.75 340 GLU B N 1
ATOM 6670 C CA . GLU B 1 340 ? -7.555 -42.031 -30.047 1 96.75 340 GLU B CA 1
ATOM 6671 C C . GLU B 1 340 ? -8.148 -41.688 -31.406 1 96.75 340 GLU B C 1
ATOM 6673 O O . GLU B 1 340 ? -8.781 -42.5 -32.062 1 96.75 340 GLU B O 1
ATOM 6678 N N . LYS B 1 341 ? -7.98 -40.531 -31.844 1 96.94 341 LYS B N 1
ATOM 6679 C CA . LYS B 1 341 ? -8.43 -40.094 -33.188 1 96.94 341 LYS B CA 1
ATOM 6680 C C . LYS B 1 341 ? -7.691 -40.875 -34.281 1 96.94 341 LYS B C 1
ATOM 6682 O O . LYS B 1 341 ? -8.297 -41.281 -35.25 1 96.94 341 LYS B O 1
ATOM 6687 N N . LYS B 1 342 ? -6.402 -40.938 -34.094 1 96.44 342 LYS B N 1
ATOM 6688 C CA . LYS B 1 342 ? -5.609 -41.719 -35.031 1 96.44 342 LYS B CA 1
ATOM 6689 C C . LYS B 1 342 ? -6.102 -43.156 -35.125 1 96.44 342 LYS B C 1
ATOM 6691 O O . LYS B 1 342 ? -6.191 -43.719 -36.219 1 96.44 342 LYS B O 1
ATOM 6696 N N . ARG B 1 343 ? -6.352 -43.719 -33.969 1 97.25 343 ARG B N 1
ATOM 6697 C CA . ARG B 1 343 ? -6.875 -45.094 -33.906 1 97.25 343 ARG B CA 1
ATOM 6698 C C . ARG B 1 343 ? -8.172 -45.188 -34.719 1 97.25 343 ARG B C 1
ATOM 6700 O O . ARG B 1 343 ? -8.367 -46.156 -35.469 1 97.25 343 ARG B O 1
ATOM 6707 N N . SER B 1 344 ? -9.062 -44.25 -34.562 1 97.25 344 SER B N 1
ATOM 6708 C CA . SER B 1 344 ? -10.344 -44.25 -35.25 1 97.25 344 SER B CA 1
ATOM 6709 C C . SER B 1 344 ? -10.148 -44.125 -36.75 1 97.25 344 SER B C 1
ATOM 6711 O O . SER B 1 344 ? -10.875 -44.75 -37.531 1 97.25 344 SER B O 1
ATOM 6713 N N . SER B 1 345 ? -9.25 -43.344 -37.125 1 96.75 345 SER B N 1
ATOM 6714 C CA . SER B 1 345 ? -8.953 -43.156 -38.562 1 96.75 345 SER B CA 1
ATOM 6715 C C . SER B 1 345 ? -8.422 -44.469 -39.188 1 96.75 345 SER B C 1
ATOM 6717 O O . SER B 1 345 ? -8.844 -44.844 -40.25 1 96.75 345 SER B O 1
ATOM 6719 N N . VAL B 1 346 ? -7.48 -45.094 -38.469 1 96.06 346 VAL B N 1
ATOM 6720 C CA . VAL B 1 346 ? -6.902 -46.344 -38.938 1 96.06 346 VAL B CA 1
ATOM 6721 C C . VAL B 1 346 ? -7.988 -47.406 -39 1 96.06 346 VAL B C 1
ATOM 6723 O O . VAL B 1 346 ? -8 -48.219 -39.938 1 96.06 346 VAL B O 1
ATOM 6726 N N . GLN B 1 347 ? -8.836 -47.375 -38.062 1 96.69 347 GLN B N 1
ATOM 6727 C CA . GLN B 1 347 ? -9.945 -48.344 -38.062 1 96.69 347 GLN B CA 1
ATOM 6728 C C . GLN B 1 347 ? -10.859 -48.125 -39.25 1 96.69 347 GLN B C 1
ATOM 6730 O O . GLN B 1 347 ? -11.328 -49.094 -39.875 1 96.69 347 GLN B O 1
ATOM 6735 N N . LYS B 1 348 ? -11.109 -46.906 -39.594 1 96.5 348 LYS B N 1
ATOM 6736 C CA . LYS B 1 348 ? -11.93 -46.594 -40.75 1 96.5 348 LYS B CA 1
ATOM 6737 C C . LYS B 1 348 ? -11.242 -47.031 -42.031 1 96.5 348 LYS B C 1
ATOM 6739 O O . LYS B 1 348 ? -11.883 -47.625 -42.906 1 96.5 348 LYS B O 1
ATOM 6744 N N . ASP B 1 349 ? -9.977 -46.75 -42.125 1 95.12 349 ASP B N 1
ATOM 6745 C CA . ASP B 1 349 ? -9.219 -47.156 -43.312 1 95.12 349 ASP B CA 1
ATOM 6746 C C . ASP B 1 349 ? -9.219 -48.656 -43.469 1 95.12 349 ASP B C 1
ATOM 6748 O O . ASP B 1 349 ? -9.328 -49.188 -44.594 1 95.12 349 ASP B O 1
ATOM 6752 N N . LEU B 1 350 ? -9.062 -49.344 -42.344 1 95 350 LEU B N 1
ATOM 6753 C CA . LEU B 1 350 ? -9.078 -50.812 -42.344 1 95 350 LEU B CA 1
ATOM 6754 C C . LEU B 1 350 ? -10.422 -51.344 -42.875 1 95 350 LEU B C 1
ATOM 6756 O O . LEU B 1 350 ? -10.461 -52.219 -43.719 1 95 350 LEU B O 1
ATOM 6760 N N . LYS B 1 351 ? -11.453 -50.719 -42.438 1 95.06 351 LYS B N 1
ATOM 6761 C CA . LYS B 1 351 ? -12.789 -51.156 -42.844 1 95.06 351 LYS B CA 1
ATOM 6762 C C . LYS B 1 351 ? -13 -50.875 -44.344 1 95.06 351 LYS B C 1
ATOM 6764 O O . LYS B 1 351 ? -13.586 -51.719 -45.031 1 95.06 351 LYS B O 1
ATOM 6769 N N . ASP B 1 352 ? -12.594 -49.75 -44.812 1 94.31 352 ASP B N 1
ATOM 6770 C CA . ASP B 1 352 ? -12.727 -49.406 -46.219 1 94.31 352 ASP B CA 1
ATOM 6771 C C . ASP B 1 352 ? -11.961 -50.375 -47.094 1 94.31 352 ASP B C 1
ATOM 6773 O O . ASP B 1 352 ? -12.477 -50.844 -48.125 1 94.31 352 ASP B O 1
ATOM 6777 N N . ASP B 1 353 ? -10.734 -50.688 -46.688 1 92.69 353 ASP B N 1
ATOM 6778 C CA . ASP B 1 353 ? -9.906 -51.594 -47.469 1 92.69 353 ASP B CA 1
ATOM 6779 C C . ASP B 1 353 ? -10.461 -53 -47.438 1 92.69 353 ASP B C 1
ATOM 6781 O O . ASP B 1 353 ? -10.352 -53.75 -48.406 1 92.69 353 ASP B O 1
ATOM 6785 N N . GLU B 1 354 ? -11 -53.406 -46.312 1 93.12 354 GLU B N 1
ATOM 6786 C CA . GLU B 1 354 ? -11.641 -54.719 -46.219 1 93.12 354 GLU B CA 1
ATOM 6787 C C . GLU B 1 354 ? -12.852 -54.812 -47.125 1 93.12 354 GLU B C 1
ATOM 6789 O O . GLU B 1 354 ? -13.086 -55.844 -47.75 1 93.12 354 GLU B O 1
ATOM 6794 N N . GLU B 1 355 ? -13.609 -53.719 -47.25 1 91.69 355 GLU B N 1
ATOM 6795 C CA . GLU B 1 355 ? -14.75 -53.688 -48.156 1 91.69 355 GLU B CA 1
ATOM 6796 C C . GLU B 1 355 ? -14.297 -53.75 -49.625 1 91.69 355 GLU B C 1
ATOM 6798 O O . GLU B 1 355 ? -14.922 -54.438 -50.438 1 91.69 355 GLU B O 1
ATOM 6803 N N . ASP B 1 356 ? -13.297 -53.062 -49.906 1 89.62 356 ASP B N 1
ATOM 6804 C CA . ASP B 1 356 ? -12.75 -53.062 -51.25 1 89.62 356 ASP B CA 1
ATOM 6805 C C . ASP B 1 356 ? -12.258 -54.469 -51.625 1 89.62 356 ASP B C 1
ATOM 6807 O O . ASP B 1 356 ? -12.453 -54.906 -52.75 1 89.62 356 ASP B O 1
ATOM 6811 N N . LEU B 1 357 ? -11.578 -55.062 -50.719 1 90.06 357 LEU B N 1
ATOM 6812 C CA . LEU B 1 357 ? -11.094 -56.406 -50.938 1 90.06 357 LEU B CA 1
ATOM 6813 C C . LEU B 1 357 ? -12.258 -57.375 -51.188 1 90.06 357 LEU B C 1
ATOM 6815 O O . LEU B 1 357 ? -12.188 -58.219 -52.062 1 90.06 357 LEU B O 1
ATOM 6819 N N . ASN B 1 358 ? -13.305 -57.25 -50.406 1 89.31 358 ASN B N 1
ATOM 6820 C CA . ASN B 1 358 ? -14.484 -58.062 -50.562 1 89.31 358 ASN B CA 1
ATOM 6821 C C . ASN B 1 358 ? -15.141 -57.875 -51.938 1 89.31 358 ASN B C 1
ATOM 6823 O O . ASN B 1 358 ? -15.625 -58.812 -52.531 1 89.31 358 ASN B O 1
ATOM 6827 N N . LYS B 1 359 ? -15.156 -56.656 -52.406 1 86.69 359 LYS B N 1
ATOM 6828 C CA . LYS B 1 359 ? -15.703 -56.344 -53.719 1 86.69 359 LYS B CA 1
ATOM 6829 C C . LYS B 1 359 ? -14.867 -57 -54.812 1 86.69 359 LYS B C 1
ATOM 6831 O O . LYS B 1 359 ? -15.414 -57.531 -55.781 1 86.69 359 LYS B O 1
ATOM 6836 N N . LEU B 1 360 ? -13.57 -56.938 -54.625 1 84.56 360 LEU B N 1
ATOM 6837 C CA . LEU B 1 360 ? -12.672 -57.531 -55.625 1 84.56 360 LEU B CA 1
ATOM 6838 C C . LEU B 1 360 ? -12.828 -59.031 -55.688 1 84.56 360 LEU B C 1
ATOM 6840 O O . LEU B 1 360 ? -12.781 -59.625 -56.75 1 84.56 360 LEU B O 1
ATOM 6844 N N . ILE B 1 361 ? -12.977 -59.656 -54.531 1 84.75 361 ILE B N 1
ATOM 6845 C CA . ILE B 1 361 ? -13.117 -61.125 -54.438 1 84.75 361 ILE B CA 1
ATOM 6846 C C . ILE B 1 361 ? -14.445 -61.531 -55.062 1 84.75 361 ILE B C 1
ATOM 6848 O O . ILE B 1 361 ? -14.523 -62.594 -55.719 1 84.75 361 ILE B O 1
ATOM 6852 N N . SER B 1 362 ? -15.539 -60.781 -54.906 1 82.94 362 SER B N 1
ATOM 6853 C CA . SER B 1 362 ? -16.859 -61.156 -55.406 1 82.94 362 SER B CA 1
ATOM 6854 C C . SER B 1 362 ? -16.984 -60.844 -56.906 1 82.94 362 SER B C 1
ATOM 6856 O O . SER B 1 362 ? -18.016 -61.125 -57.531 1 82.94 362 SER B O 1
ATOM 6858 N N . GLY B 1 363 ? -15.961 -60.5 -57.562 1 73.88 363 GLY B N 1
ATOM 6859 C CA . GLY B 1 363 ? -15.953 -60.25 -59 1 73.88 363 GLY B CA 1
ATOM 6860 C C . GLY B 1 36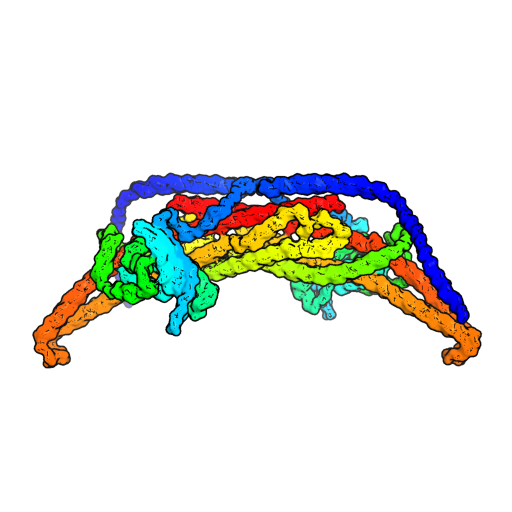3 ? -16.594 -58.938 -59.406 1 73.88 363 GLY B C 1
ATOM 6861 O O . GLY B 1 363 ? -16.875 -58.719 -60.594 1 73.88 363 GLY B O 1
ATOM 6862 N N . LYS B 1 364 ? -17.078 -58.219 -58.531 1 64.81 364 LYS B N 1
ATOM 6863 C CA . LYS B 1 364 ? -17.719 -56.938 -58.844 1 64.81 364 LYS B CA 1
ATOM 6864 C C . LYS B 1 364 ? -16.672 -55.875 -59.188 1 64.81 364 LYS B C 1
ATOM 6866 O O . LYS B 1 364 ? -15.562 -55.906 -58.688 1 64.81 364 LYS B O 1
ATOM 6871 N N . LYS B 1 365 ? -16.547 -55.406 -60.594 1 57.62 365 LYS B N 1
ATOM 6872 C CA . LYS B 1 365 ? -15.656 -54.469 -61.281 1 57.62 365 LYS B CA 1
ATOM 6873 C C . LYS B 1 365 ? -15.383 -53.25 -60.406 1 57.62 365 LYS B C 1
ATOM 6875 O O . LYS B 1 365 ? -16.312 -52.562 -59.969 1 57.62 365 LYS B O 1
ATOM 6880 N N . THR B 1 366 ? -14.547 -53.25 -59.406 1 54.25 366 THR B N 1
ATOM 6881 C CA . THR B 1 366 ? -14.211 -51.906 -58.938 1 54.25 366 THR B CA 1
ATOM 6882 C C . THR B 1 366 ? -13.383 -51.156 -59.969 1 54.25 366 THR B C 1
ATOM 6884 O O . THR B 1 366 ? -12.695 -51.75 -60.781 1 54.25 366 THR B O 1
ATOM 6887 N N . VAL B 1 367 ? -13.648 -49.875 -60.312 1 50.22 367 VAL B N 1
ATOM 6888 C CA . VAL B 1 367 ? -13.094 -49.062 -61.406 1 50.22 367 VAL B CA 1
ATOM 6889 C C . VAL B 1 367 ? -11.586 -49.281 -61.5 1 50.22 367 VAL B C 1
ATOM 6891 O O . VAL B 1 367 ? -11.008 -49.25 -62.562 1 50.22 367 VAL B O 1
ATOM 6894 N N . LYS B 1 368 ? -10.852 -49.344 -60.531 1 53.91 368 LYS B N 1
ATOM 6895 C CA . LYS B 1 368 ? -9.391 -49.406 -60.531 1 53.91 368 LYS B CA 1
ATOM 6896 C C . LYS B 1 368 ? -8.891 -50.75 -61.031 1 53.91 368 LYS B C 1
ATOM 6898 O O . LYS B 1 368 ? -7.688 -50.938 -61.188 1 53.91 368 LYS B O 1
ATOM 6903 N N . ALA B 1 369 ? -9.664 -51.719 -61.125 1 53.25 369 ALA B N 1
ATOM 6904 C CA . ALA B 1 369 ? -9.367 -53.094 -61.531 1 53.25 369 ALA B CA 1
ATOM 6905 C C . A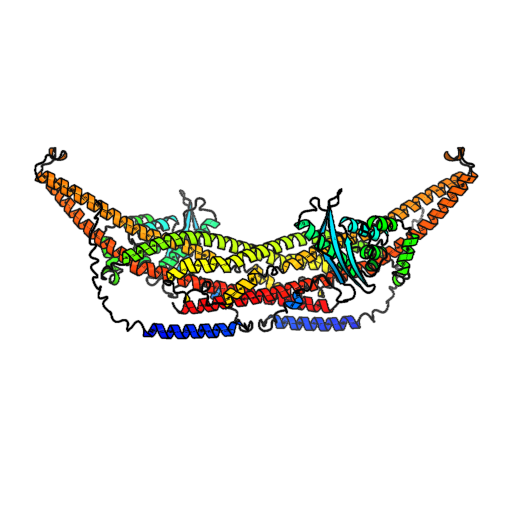LA B 1 369 ? -8.961 -53.156 -63 1 53.25 369 ALA B C 1
ATOM 6907 O O . ALA B 1 369 ? -8.602 -54.219 -63.531 1 53.25 369 ALA B O 1
ATOM 6908 N N . ILE B 1 370 ? -9.18 -52.125 -63.75 1 50.81 370 ILE B N 1
ATOM 6909 C CA . ILE B 1 370 ? -8.898 -52.281 -65.188 1 50.81 370 ILE B CA 1
ATOM 6910 C C . ILE B 1 370 ? -7.406 -52.469 -65.375 1 50.81 370 ILE B C 1
ATOM 6912 O O . ILE B 1 370 ? -6.996 -53.156 -66.312 1 50.81 370 ILE B O 1
ATOM 6916 N N . PHE B 1 371 ? -6.523 -51.688 -64.688 1 53.09 371 PHE B N 1
ATOM 6917 C CA . PHE B 1 371 ? -5.172 -51.562 -65.25 1 53.09 371 PHE B CA 1
ATOM 6918 C C . PHE B 1 371 ? -4.266 -52.656 -64.688 1 53.09 371 PHE B C 1
ATOM 6920 O O . PHE B 1 371 ? -3.172 -52.906 -65.188 1 53.09 371 PHE B O 1
ATOM 6927 N N . SER B 1 372 ? -4.305 -53.094 -63.406 1 57.5 372 SER B N 1
ATOM 6928 C CA . SER B 1 372 ? -3.387 -54.094 -62.875 1 57.5 372 SER B CA 1
ATOM 6929 C C . SER B 1 372 ? -4.086 -55.406 -62.656 1 57.5 372 SER B C 1
ATOM 6931 O O . SER B 1 372 ? -5.312 -55.469 -62.594 1 57.5 372 SER B O 1
ATOM 6933 N N . SER B 1 373 ? -3.398 -56.531 -62.938 1 68.19 373 SER B N 1
ATOM 6934 C CA . SER B 1 373 ? -4.012 -57.844 -62.812 1 68.19 373 SER B CA 1
ATOM 6935 C C . SER B 1 373 ? -4.758 -57.969 -61.5 1 68.19 373 SER B C 1
ATOM 6937 O O . SER B 1 373 ? -4.34 -57.406 -60.469 1 68.19 373 SER B O 1
ATOM 6939 N N . SER B 1 374 ? -6.031 -58.312 -61.5 1 73.06 374 SER B N 1
ATOM 6940 C CA . SER B 1 374 ? -6.949 -58.469 -60.375 1 73.06 374 SER B CA 1
ATOM 6941 C C . SER B 1 374 ? -6.27 -59.188 -59.219 1 73.06 374 SER B C 1
ATOM 6943 O O . SER B 1 374 ? -6.484 -58.812 -58.062 1 73.06 374 SER B O 1
ATOM 6945 N N . GLU B 1 375 ? -5.234 -59.938 -59.5 1 78.88 375 GLU B N 1
ATOM 6946 C CA . GLU B 1 375 ? -4.586 -60.688 -58.438 1 78.88 375 GLU B CA 1
ATOM 6947 C C . GLU B 1 375 ? -3.562 -59.875 -57.688 1 78.88 375 GLU B C 1
ATOM 6949 O O . GLU B 1 375 ? -3.416 -60 -56.469 1 78.88 375 GLU B O 1
ATOM 6954 N N . GLU B 1 376 ? -2.865 -59.062 -58.406 1 83.56 376 GLU B N 1
ATOM 6955 C CA . GLU B 1 376 ? -1.868 -58.219 -57.781 1 83.56 376 GLU B CA 1
ATOM 6956 C C . GLU B 1 376 ? -2.525 -57.188 -56.875 1 83.56 376 GLU B C 1
ATOM 6958 O O . GLU B 1 376 ? -1.998 -56.875 -55.781 1 83.56 376 GLU B O 1
ATOM 6963 N N . GLN B 1 377 ? -3.605 -56.656 -57.25 1 85.38 377 GLN B N 1
ATOM 6964 C CA . GLN B 1 377 ? -4.344 -55.688 -56.438 1 85.38 377 GLN B CA 1
ATOM 6965 C C . GLN B 1 377 ? -4.871 -56.344 -55.156 1 85.38 377 GLN B C 1
ATOM 6967 O O . GLN B 1 377 ? -4.863 -55.719 -54.094 1 85.38 377 GLN B O 1
ATOM 6972 N N . LYS B 1 378 ? -5.297 -57.5 -55.281 1 86.94 378 LYS B N 1
ATOM 6973 C CA . LYS B 1 378 ? -5.781 -58.25 -54.094 1 86.94 378 LYS B CA 1
ATOM 6974 C C . LYS B 1 378 ? -4.672 -58.438 -53.062 1 86.94 378 LYS B C 1
ATOM 6976 O O . LYS B 1 378 ? -4.883 -58.25 -51.875 1 86.94 378 LYS B O 1
ATOM 6981 N N . LYS B 1 379 ? -3.506 -58.719 -53.531 1 89.12 379 LYS B N 1
ATOM 6982 C CA . LYS B 1 379 ? -2.381 -58.969 -52.625 1 89.12 379 LYS B CA 1
ATOM 6983 C C . LYS B 1 379 ? -1.945 -57.688 -51.938 1 89.12 379 LYS B C 1
ATOM 6985 O O . LYS B 1 379 ? -1.594 -57.719 -50.75 1 89.12 379 LYS B O 1
ATOM 6990 N N . LYS B 1 380 ? -1.996 -56.688 -52.688 1 90.31 380 LYS B N 1
ATOM 6991 C CA . LYS B 1 380 ? -1.632 -55.406 -52.125 1 90.31 380 LYS B CA 1
ATOM 6992 C C . LYS B 1 380 ? -2.613 -54.969 -51.031 1 90.31 380 LYS B C 1
ATOM 6994 O O . LYS B 1 380 ? -2.207 -54.469 -49.969 1 90.31 380 LYS B O 1
ATOM 6999 N N . LEU B 1 381 ? -3.838 -55.156 -51.25 1 91.56 381 LEU B N 1
ATOM 7000 C CA . LEU B 1 381 ? -4.867 -54.781 -50.281 1 91.56 381 LEU B CA 1
ATOM 7001 C C . LEU B 1 381 ? -4.77 -55.656 -49.031 1 91.56 381 LEU B C 1
ATOM 7003 O O . LEU B 1 381 ? -4.977 -55.188 -47.938 1 91.56 381 LEU B O 1
ATOM 7007 N N . GLU B 1 382 ? -4.434 -56.906 -49.25 1 92.25 382 GLU B N 1
ATOM 7008 C CA . GLU B 1 382 ? -4.281 -57.812 -48.125 1 92.25 382 GLU B CA 1
ATOM 7009 C C . GLU B 1 382 ? -3.107 -57.406 -47.25 1 92.25 382 GLU B C 1
ATOM 7011 O O . GLU B 1 382 ? -3.201 -57.469 -46 1 92.25 382 GLU B O 1
ATOM 7016 N N . THR B 1 383 ? -2.021 -57.062 -47.875 1 93.75 383 THR B N 1
ATOM 7017 C CA . THR B 1 383 ? -0.854 -56.625 -47.125 1 93.75 383 THR B CA 1
ATOM 7018 C C . THR B 1 383 ? -1.176 -55.344 -46.312 1 93.75 383 THR B C 1
ATOM 7020 O O . THR B 1 383 ? -0.788 -55.219 -45.156 1 93.75 383 THR B O 1
ATOM 7023 N N . LYS B 1 384 ? -1.873 -54.438 -46.906 1 93.62 384 LYS B N 1
ATOM 7024 C CA . LYS B 1 384 ? -2.264 -53.219 -46.25 1 93.62 384 LYS B CA 1
ATOM 7025 C C . LYS B 1 384 ? -3.193 -53.469 -45.062 1 93.62 384 LYS B C 1
ATOM 7027 O O . LYS B 1 384 ? -3.064 -52.844 -44.031 1 93.62 384 LYS B O 1
ATOM 7032 N N . ILE B 1 385 ? -4.051 -54.281 -45.312 1 94.12 385 ILE B N 1
ATOM 7033 C CA . ILE B 1 385 ? -5.004 -54.656 -44.281 1 94.12 385 ILE B CA 1
ATOM 7034 C C . ILE B 1 385 ? -4.262 -55.25 -43.062 1 94.12 385 ILE B C 1
ATOM 7036 O O . ILE B 1 385 ? -4.555 -54.906 -41.938 1 94.12 385 ILE B O 1
ATOM 7040 N N . ASP B 1 386 ? -3.275 -56.094 -43.406 1 94.44 386 ASP B N 1
ATOM 7041 C CA . ASP B 1 386 ? -2.488 -56.688 -42.312 1 94.44 386 ASP B CA 1
ATOM 7042 C C . ASP B 1 386 ? -1.702 -55.625 -41.562 1 94.44 386 ASP B C 1
ATOM 7044 O O . ASP B 1 386 ? -1.581 -55.688 -40.344 1 94.44 386 ASP B O 1
ATOM 7048 N N . GLN B 1 387 ? -1.178 -54.719 -42.281 1 94.31 387 GLN B N 1
ATOM 7049 C CA . GLN B 1 387 ? -0.441 -53.625 -41.656 1 94.31 387 GLN B CA 1
ATOM 7050 C C . GLN B 1 387 ? -1.349 -52.781 -40.781 1 94.31 387 GLN B C 1
ATOM 7052 O O . GLN B 1 387 ? -0.947 -52.375 -39.688 1 94.31 387 GLN B O 1
ATOM 7057 N N . PHE B 1 388 ? -2.549 -52.531 -41.188 1 94.94 388 PHE B N 1
ATOM 7058 C CA . PHE B 1 388 ? -3.506 -51.75 -40.438 1 94.94 388 PHE B CA 1
ATOM 7059 C C . PHE B 1 388 ? -3.912 -52.5 -39.156 1 94.94 388 PHE B C 1
ATOM 7061 O O . PHE B 1 388 ? -4.102 -51.875 -38.094 1 94.94 388 PHE B O 1
ATOM 7068 N N . LYS B 1 389 ? -4.066 -53.781 -39.281 1 95.5 389 LYS B N 1
ATOM 7069 C CA . LYS B 1 389 ? -4.43 -54.562 -38.125 1 95.5 389 LYS B CA 1
ATOM 7070 C C . LYS B 1 389 ? -3.342 -54.531 -37.062 1 95.5 389 LYS B C 1
ATOM 7072 O O . LYS B 1 389 ? -3.641 -54.406 -35.844 1 95.5 389 LYS B O 1
ATOM 7077 N N . VAL B 1 390 ? -2.125 -54.594 -37.469 1 95.81 390 VAL B N 1
ATOM 7078 C CA . VAL B 1 390 ? -0.995 -54.531 -36.562 1 95.81 390 VAL B CA 1
ATOM 7079 C C . VAL B 1 390 ? -0.953 -53.125 -35.906 1 95.81 390 VAL B C 1
ATOM 7081 O O . VAL B 1 390 ? -0.755 -53 -34.719 1 95.81 390 VAL B O 1
ATOM 7084 N N . GLU B 1 391 ? -1.155 -52.125 -36.719 1 95.94 391 GLU B N 1
ATOM 7085 C CA . GLU B 1 391 ? -1.136 -50.75 -36.219 1 95.94 391 GLU B CA 1
ATOM 7086 C C . GLU B 1 391 ? -2.264 -50.5 -35.219 1 95.94 391 GLU B C 1
ATOM 7088 O O . GLU B 1 391 ? -2.076 -49.812 -34.219 1 95.94 391 GLU B O 1
ATOM 7093 N N . LEU B 1 392 ? -3.396 -51 -35.531 1 96.62 392 LEU B N 1
ATOM 7094 C CA . LEU B 1 392 ? -4.535 -50.844 -34.625 1 96.62 392 LEU B CA 1
ATOM 7095 C C . LEU B 1 392 ? -4.246 -51.5 -33.281 1 96.62 392 LEU B C 1
ATOM 7097 O O . LEU B 1 392 ? -4.582 -50.906 -32.25 1 96.62 392 LEU B O 1
ATOM 7101 N N . LYS B 1 393 ? -3.643 -52.656 -33.312 1 96.75 393 LYS B N 1
ATOM 7102 C CA . LYS B 1 393 ? -3.271 -53.312 -32.062 1 96.75 393 LYS B CA 1
ATOM 7103 C C . LYS B 1 393 ? -2.258 -52.5 -31.281 1 96.75 393 LYS B C 1
ATOM 7105 O O . LYS B 1 393 ? -2.361 -52.375 -30.062 1 96.75 393 LYS B O 1
ATOM 7110 N N . ASN B 1 394 ? -1.3 -52 -31.969 1 96.88 394 ASN B N 1
ATOM 7111 C CA . ASN B 1 394 ? -0.286 -51.188 -31.344 1 96.88 394 ASN B CA 1
ATOM 7112 C C . ASN B 1 394 ? -0.897 -49.906 -30.734 1 96.88 394 ASN B C 1
ATOM 7114 O O . ASN B 1 394 ? -0.521 -49.5 -29.641 1 96.88 394 ASN B O 1
ATOM 7118 N N . LEU B 1 395 ? -1.801 -49.312 -31.469 1 97.5 395 LEU B N 1
ATOM 7119 C CA . LEU B 1 395 ? -2.447 -48.094 -30.984 1 97.5 395 LEU B CA 1
ATOM 7120 C C . LEU B 1 395 ? -3.289 -48.406 -29.75 1 97.5 395 LEU B C 1
ATOM 7122 O O . LEU B 1 395 ? -3.299 -47.594 -28.797 1 97.5 395 LEU B O 1
ATOM 7126 N N . ASP B 1 396 ? -3.992 -49.469 -29.766 1 96.88 396 ASP B N 1
ATOM 7127 C CA . ASP B 1 396 ? -4.773 -49.875 -28.594 1 96.88 396 ASP B CA 1
ATOM 7128 C C . ASP B 1 396 ? -3.881 -50.031 -27.359 1 96.88 396 ASP B C 1
ATOM 7130 O O . ASP B 1 396 ? -4.227 -49.594 -26.266 1 96.88 396 ASP B O 1
ATOM 7134 N N . ASN B 1 397 ? -2.771 -50.688 -27.594 1 96.62 397 ASN B N 1
ATOM 7135 C CA . ASN B 1 397 ? -1.812 -50.906 -26.516 1 96.62 397 ASN B CA 1
ATOM 7136 C C . ASN B 1 397 ? -1.259 -49.562 -26 1 96.62 397 ASN B C 1
ATOM 7138 O O . ASN B 1 397 ? -1.161 -49.344 -24.797 1 96.62 397 ASN B O 1
ATOM 7142 N N . LEU B 1 398 ? -0.879 -48.75 -26.875 1 97.25 398 LEU B N 1
ATOM 7143 C CA . LEU B 1 398 ? -0.293 -47.469 -26.5 1 97.25 398 LEU B CA 1
ATOM 7144 C C . LEU B 1 398 ? -1.302 -46.594 -25.75 1 97.25 398 LEU B C 1
ATOM 7146 O O . LEU B 1 398 ? -0.955 -45.969 -24.75 1 97.25 398 LEU B O 1
ATOM 7150 N N . ILE B 1 399 ? -2.533 -46.531 -26.266 1 97.5 399 ILE B N 1
ATOM 7151 C CA . ILE B 1 399 ? -3.578 -45.75 -25.625 1 97.5 399 ILE B CA 1
ATOM 7152 C C . ILE B 1 399 ? -3.801 -46.25 -24.203 1 97.5 399 ILE B C 1
ATOM 7154 O O . ILE B 1 399 ? -3.988 -45.469 -23.281 1 97.5 399 ILE B O 1
ATOM 7158 N N . GLU B 1 400 ? -3.77 -47.531 -24.047 1 97.38 400 GLU B N 1
ATOM 7159 C CA . GLU B 1 400 ? -3.895 -48.094 -22.703 1 97.38 400 GLU B CA 1
ATOM 7160 C C . GLU B 1 400 ? -2.756 -47.656 -21.797 1 97.38 400 GLU B C 1
ATOM 7162 O O . GLU B 1 400 ? -2.984 -47.25 -20.656 1 97.38 400 GLU B O 1
ATOM 7167 N N . ILE B 1 401 ? -1.531 -47.719 -22.281 1 97 401 ILE B N 1
ATOM 7168 C CA . ILE B 1 401 ? -0.353 -47.312 -21.516 1 97 401 ILE B CA 1
ATOM 7169 C C . ILE B 1 401 ? -0.466 -45.844 -21.125 1 97 401 ILE B C 1
ATOM 7171 O O . ILE B 1 401 ? -0.265 -45.5 -19.953 1 97 401 ILE B O 1
ATOM 7175 N N . VAL B 1 402 ? -0.824 -45.031 -22.062 1 97.12 402 VAL B N 1
ATOM 7176 C CA . VAL B 1 402 ? -0.922 -43.594 -21.844 1 97.12 402 VAL B CA 1
ATOM 7177 C C . VAL B 1 402 ? -2.006 -43.281 -20.812 1 97.12 402 VAL B C 1
ATOM 7179 O O . VAL B 1 402 ? -1.837 -42.406 -19.969 1 97.12 402 VAL B O 1
ATOM 7182 N N . THR B 1 403 ? -3.1 -44 -20.906 1 97.56 403 THR B N 1
ATOM 7183 C CA . THR B 1 403 ? -4.18 -43.844 -19.938 1 97.56 403 THR B CA 1
ATOM 7184 C C . THR B 1 403 ? -3.693 -44.156 -18.531 1 97.56 403 THR B C 1
ATOM 7186 O O . THR B 1 403 ? -3.996 -43.438 -17.578 1 97.56 403 THR B O 1
ATOM 7189 N N . LYS B 1 404 ? -2.93 -45.219 -18.422 1 96.81 404 LYS B N 1
ATOM 7190 C CA . LYS B 1 404 ? -2.387 -45.594 -17.125 1 96.81 404 LYS B CA 1
ATOM 7191 C C . LYS B 1 404 ? -1.386 -44.562 -16.625 1 96.81 404 LYS B C 1
ATOM 7193 O O . LYS B 1 404 ? -1.375 -44.25 -15.43 1 96.81 404 LYS B O 1
ATOM 7198 N N . ILE B 1 405 ? -0.571 -44.062 -17.469 1 96.19 405 ILE B N 1
ATOM 7199 C CA . ILE B 1 405 ? 0.436 -43.094 -17.078 1 96.19 405 ILE B CA 1
ATOM 7200 C C . ILE B 1 405 ? -0.247 -41.812 -16.562 1 96.19 405 ILE B C 1
ATOM 7202 O O . ILE B 1 405 ? 0.115 -41.312 -15.508 1 96.19 405 ILE B O 1
ATOM 7206 N N . ILE B 1 406 ? -1.262 -41.375 -17.266 1 97 406 ILE B N 1
ATOM 7207 C CA . ILE B 1 406 ? -1.957 -40.156 -16.875 1 97 406 ILE B CA 1
ATOM 7208 C C . ILE B 1 406 ? -2.715 -40.375 -15.57 1 97 406 ILE B C 1
ATOM 7210 O O . ILE B 1 406 ? -2.578 -39.594 -14.617 1 97 406 ILE B O 1
ATOM 7214 N N . GLY B 1 407 ? -3.457 -41.406 -15.531 1 95.5 407 GLY B N 1
ATOM 7215 C CA . GLY B 1 407 ? -4.387 -41.656 -14.438 1 95.5 407 GLY B CA 1
ATOM 7216 C C . GLY B 1 407 ? -3.701 -42.125 -13.172 1 95.5 407 GLY B C 1
ATOM 7217 O O . GLY B 1 407 ? -4.152 -41.812 -12.062 1 95.5 407 GLY B O 1
ATOM 7218 N N . MET B 1 408 ? -2.574 -42.844 -13.289 1 94.56 408 MET B N 1
ATOM 7219 C CA . MET B 1 408 ? -1.982 -43.469 -12.117 1 94.56 408 MET B CA 1
ATOM 7220 C C . MET B 1 408 ? -0.717 -42.75 -11.68 1 94.56 408 MET B C 1
ATOM 7222 O O . MET B 1 408 ? -0.291 -42.875 -10.531 1 94.56 408 MET B O 1
ATOM 7226 N N . VAL B 1 409 ? -0.138 -41.969 -12.492 1 93.75 409 VAL B N 1
ATOM 7227 C CA . VAL B 1 409 ? 1.159 -41.406 -12.164 1 93.75 409 VAL B CA 1
ATOM 7228 C C . VAL B 1 409 ? 1.067 -39.875 -12.195 1 93.75 409 VAL B C 1
ATOM 7230 O O . VAL B 1 409 ? 1.208 -39.219 -11.164 1 93.75 409 VAL B O 1
ATOM 7233 N N . GLU B 1 410 ? 0.719 -39.375 -13.32 1 94.81 410 GLU B N 1
ATOM 7234 C CA . GLU B 1 410 ? 0.861 -37.938 -13.562 1 94.81 410 GLU B CA 1
ATOM 7235 C C . GLU B 1 410 ? -0.104 -37.125 -12.695 1 94.81 410 GLU B C 1
ATOM 7237 O O . GLU B 1 410 ? 0.27 -36.094 -12.133 1 94.81 410 GLU B O 1
ATOM 7242 N N . ILE B 1 411 ? -1.341 -37.562 -12.594 1 95.69 411 ILE B N 1
ATOM 7243 C CA . ILE B 1 411 ? -2.342 -36.844 -11.828 1 95.69 411 ILE B CA 1
ATOM 7244 C C . ILE B 1 411 ? -1.914 -36.75 -10.367 1 95.69 411 ILE B C 1
ATOM 7246 O O . ILE B 1 411 ? -1.884 -35.656 -9.789 1 95.69 411 ILE B O 1
ATOM 7250 N N . ASP B 1 412 ? -1.592 -37.844 -9.82 1 92.19 412 ASP B N 1
ATOM 7251 C CA . ASP B 1 412 ? -1.232 -37.875 -8.406 1 92.19 412 ASP B CA 1
ATOM 7252 C C . ASP B 1 412 ? 0.069 -37.094 -8.156 1 92.19 412 ASP B C 1
ATOM 7254 O O . ASP B 1 412 ? 0.22 -36.438 -7.133 1 92.19 412 ASP B O 1
ATOM 7258 N N . ARG B 1 413 ? 0.968 -37.219 -9.016 1 91.12 413 ARG B N 1
ATOM 7259 C CA . ARG B 1 413 ? 2.211 -36.469 -8.891 1 91.12 413 ARG B CA 1
ATOM 7260 C C . ARG B 1 413 ? 1.944 -34.969 -8.922 1 91.12 413 ARG B C 1
ATOM 7262 O O . ARG B 1 413 ? 2.492 -34.219 -8.109 1 91.12 413 ARG B O 1
ATOM 7269 N N . PHE B 1 414 ? 1.151 -34.562 -9.891 1 93.25 414 PHE B N 1
ATOM 7270 C CA . PHE B 1 414 ? 0.806 -33.156 -10.039 1 93.25 414 PHE B CA 1
ATOM 7271 C C . PHE B 1 414 ? 0.136 -32.625 -8.773 1 93.25 414 PHE B C 1
ATOM 7273 O O . PHE B 1 414 ? 0.502 -31.578 -8.273 1 93.25 414 PHE B O 1
ATOM 7280 N N . ARG B 1 415 ? -0.792 -33.375 -8.266 1 92.31 415 ARG B N 1
ATOM 7281 C CA . ARG B 1 415 ? -1.502 -33 -7.047 1 92.31 415 ARG B CA 1
ATOM 7282 C C . ARG B 1 415 ? -0.532 -32.812 -5.883 1 92.31 415 ARG B C 1
ATOM 7284 O O . ARG B 1 415 ? -0.583 -31.781 -5.188 1 92.31 415 ARG B O 1
ATOM 7291 N N . LYS B 1 416 ? 0.289 -33.719 -5.715 1 89.12 416 LYS B N 1
ATOM 7292 C CA . LYS B 1 416 ? 1.238 -33.688 -4.605 1 89.12 416 LYS B CA 1
ATOM 7293 C C . LYS B 1 416 ? 2.201 -32.5 -4.734 1 89.12 416 LYS B C 1
ATOM 7295 O O . LYS B 1 416 ? 2.445 -31.797 -3.762 1 89.12 416 LYS B O 1
ATOM 7300 N N . GLU B 1 417 ? 2.693 -32.344 -5.875 1 88.12 417 GLU B N 1
ATOM 7301 C CA . GLU B 1 417 ? 3.662 -31.281 -6.117 1 88.12 417 GLU B CA 1
ATOM 7302 C C . GLU B 1 417 ? 3.047 -29.906 -5.863 1 88.12 417 GLU B C 1
ATOM 7304 O O . GLU B 1 417 ? 3.676 -29.047 -5.246 1 88.12 417 GLU B O 1
ATOM 7309 N N . LYS B 1 418 ? 1.845 -29.688 -6.414 1 91.88 418 LYS B N 1
ATOM 7310 C CA . LYS B 1 418 ? 1.209 -28.375 -6.289 1 91.88 418 LYS B CA 1
ATOM 7311 C C . LYS B 1 418 ? 0.819 -28.094 -4.84 1 91.88 418 LYS B C 1
ATOM 7313 O O . LYS B 1 418 ? 0.934 -26.969 -4.371 1 91.88 418 LYS B O 1
ATOM 7318 N N . ARG B 1 419 ? 0.411 -29.094 -4.133 1 89.25 419 ARG B N 1
ATOM 7319 C CA . ARG B 1 419 ? 0.082 -28.938 -2.719 1 89.25 419 ARG B CA 1
ATOM 7320 C C . ARG B 1 419 ? 1.321 -28.594 -1.904 1 89.25 419 ARG B C 1
ATOM 7322 O O . ARG B 1 419 ? 1.282 -27.672 -1.071 1 89.25 419 ARG B O 1
ATOM 7329 N N . MET B 1 420 ? 2.354 -29.281 -2.146 1 87.31 420 MET B N 1
ATOM 7330 C CA . MET B 1 420 ? 3.602 -29.031 -1.433 1 87.31 420 MET B CA 1
ATOM 7331 C C . MET B 1 420 ? 4.113 -27.625 -1.719 1 87.31 420 MET B C 1
ATOM 7333 O O . MET B 1 420 ? 4.555 -26.922 -0.808 1 87.31 420 MET B O 1
ATOM 7337 N N . THR B 1 421 ? 4.066 -27.281 -2.943 1 88.88 421 THR B N 1
ATOM 7338 C CA . THR B 1 421 ? 4.531 -25.953 -3.336 1 88.88 421 THR B CA 1
ATOM 7339 C C . THR B 1 421 ? 3.723 -24.859 -2.629 1 88.88 421 THR B C 1
ATOM 7341 O O . THR B 1 421 ? 4.285 -23.875 -2.152 1 88.88 421 THR B O 1
ATOM 7344 N N . PHE B 1 422 ? 2.42 -25.031 -2.588 1 92.62 422 PHE B N 1
ATOM 7345 C CA . PHE B 1 422 ? 1.542 -24.047 -1.953 1 92.62 422 PHE B CA 1
ATOM 7346 C C . PHE B 1 422 ? 1.929 -23.844 -0.494 1 92.62 422 PHE B C 1
ATOM 7348 O O . PHE B 1 422 ? 2.096 -22.703 -0.046 1 92.62 422 PHE B O 1
ATOM 7355 N N . HIS B 1 423 ? 2.082 -24.891 0.225 1 89.5 423 HIS B N 1
ATOM 7356 C CA . HIS B 1 423 ? 2.383 -24.797 1.648 1 89.5 423 HIS B CA 1
ATOM 7357 C C . HIS B 1 423 ? 3.783 -24.234 1.878 1 89.5 423 HIS B C 1
ATOM 7359 O O . HIS B 1 423 ? 4.008 -23.469 2.824 1 89.5 423 HIS B O 1
ATOM 7365 N N . ARG B 1 424 ? 4.68 -24.594 1.053 1 88.06 424 ARG B N 1
ATOM 7366 C CA . ARG B 1 424 ? 6.031 -24.062 1.168 1 88.06 424 ARG B CA 1
ATOM 7367 C C . ARG B 1 424 ? 6.043 -22.562 0.902 1 88.06 424 ARG B C 1
ATOM 7369 O O . ARG B 1 424 ? 6.727 -21.797 1.6 1 88.06 424 ARG B O 1
ATOM 7376 N N . VAL B 1 425 ? 5.371 -22.188 -0.138 1 90.12 425 VAL B N 1
ATOM 7377 C CA . VAL B 1 425 ? 5.305 -20.766 -0.482 1 90.12 425 VAL B CA 1
ATOM 7378 C C . VAL B 1 425 ? 4.645 -20 0.655 1 90.12 425 VAL B C 1
ATOM 7380 O O . VAL B 1 425 ? 5.109 -18.922 1.028 1 90.12 425 VAL B O 1
ATOM 7383 N N . LEU B 1 426 ? 3.6 -20.547 1.195 1 91.44 426 LEU B N 1
ATOM 7384 C CA . LEU B 1 426 ? 2.932 -19.891 2.312 1 91.44 426 LEU B CA 1
ATOM 7385 C C . LEU B 1 426 ? 3.881 -19.719 3.496 1 91.44 426 LEU B C 1
ATOM 7387 O O . LEU B 1 426 ? 3.852 -18.703 4.184 1 91.44 426 LEU B O 1
ATOM 7391 N N . GLN B 1 427 ? 4.633 -20.719 3.719 1 88 427 GLN B N 1
ATOM 7392 C CA . GLN B 1 427 ? 5.621 -20.625 4.789 1 88 427 GLN B CA 1
ATOM 7393 C C . GLN B 1 427 ? 6.609 -19.5 4.535 1 88 427 GLN B C 1
ATOM 7395 O O . GLN B 1 427 ? 6.945 -18.734 5.449 1 88 427 GLN B O 1
ATOM 7400 N N . CYS B 1 428 ? 7.047 -19.438 3.367 1 86.56 428 CYS B N 1
ATOM 7401 C CA . CYS B 1 428 ? 7.996 -18.391 3.006 1 86.56 428 CYS B CA 1
ATOM 7402 C C . CYS B 1 428 ? 7.375 -17.016 3.178 1 86.56 428 CYS B C 1
ATOM 7404 O O . CYS B 1 428 ? 8.008 -16.109 3.709 1 86.56 428 CYS B O 1
ATOM 7406 N N . VAL B 1 429 ? 6.191 -16.891 2.684 1 90.19 429 VAL B N 1
ATOM 7407 C CA . VAL B 1 429 ? 5.484 -15.617 2.797 1 90.19 429 VAL B CA 1
ATOM 7408 C C . VAL B 1 429 ? 5.309 -15.25 4.27 1 90.19 429 VAL B C 1
ATOM 7410 O O . VAL B 1 429 ? 5.582 -14.125 4.676 1 90.19 429 VAL B O 1
ATOM 7413 N N . ALA B 1 430 ? 4.867 -16.219 5.031 1 90.19 430 ALA B N 1
ATOM 7414 C CA . ALA B 1 430 ? 4.641 -15.992 6.457 1 90.19 430 ALA B CA 1
ATOM 7415 C C . ALA B 1 430 ? 5.934 -15.578 7.156 1 90.19 430 ALA B C 1
ATOM 7417 O O . ALA B 1 430 ? 5.949 -14.609 7.922 1 90.19 430 ALA B O 1
ATOM 7418 N N . ASP B 1 431 ? 6.965 -16.281 6.887 1 86.75 431 ASP B N 1
ATOM 7419 C CA . ASP B 1 431 ? 8.258 -15.969 7.48 1 86.75 431 ASP B CA 1
ATOM 7420 C C . ASP B 1 431 ? 8.68 -14.539 7.145 1 86.75 431 ASP B C 1
ATOM 7422 O O . ASP B 1 431 ? 9.109 -13.789 8.023 1 86.75 431 ASP B O 1
ATOM 7426 N N . SER B 1 432 ? 8.562 -14.203 5.914 1 87.06 432 SER B N 1
ATOM 7427 C CA . SER B 1 432 ? 8.945 -12.875 5.457 1 87.06 432 SER B CA 1
ATOM 7428 C C . SER B 1 432 ? 8.102 -11.789 6.129 1 87.06 432 SER B C 1
ATOM 7430 O O . SER B 1 432 ? 8.633 -10.766 6.562 1 87.06 432 SER B O 1
ATOM 7432 N N . GLU B 1 433 ? 6.828 -12.031 6.195 1 90.19 433 GLU B N 1
ATOM 7433 C CA . GLU B 1 433 ? 5.926 -11.047 6.773 1 90.19 433 GLU B CA 1
ATOM 7434 C C . GLU B 1 433 ? 6.164 -10.891 8.273 1 90.19 433 GLU B C 1
ATOM 7436 O O . GLU B 1 433 ? 6.027 -9.797 8.82 1 90.19 433 GLU B O 1
ATOM 7441 N N . ILE B 1 434 ? 6.426 -11.977 8.922 1 88.94 434 ILE B N 1
ATOM 7442 C CA . ILE B 1 434 ? 6.754 -11.922 10.344 1 88.94 434 ILE B CA 1
ATOM 7443 C C . ILE B 1 434 ? 8.008 -11.078 10.547 1 88.94 434 ILE B C 1
ATOM 7445 O O . ILE B 1 434 ? 8.039 -10.188 11.406 1 88.94 434 ILE B O 1
ATOM 7449 N N . CYS B 1 435 ? 9.016 -11.328 9.758 1 85.56 435 CYS B N 1
ATOM 7450 C CA . CYS B 1 435 ? 10.25 -10.547 9.852 1 85.56 435 CYS B CA 1
ATOM 7451 C C . CYS B 1 435 ? 9.984 -9.07 9.586 1 85.56 435 CYS B C 1
ATOM 7453 O O . CYS B 1 435 ? 10.477 -8.211 10.312 1 85.56 435 CYS B O 1
ATOM 7455 N N . ASN B 1 436 ? 9.242 -8.812 8.547 1 85.5 436 ASN B N 1
ATOM 7456 C CA . ASN B 1 436 ? 8.898 -7.43 8.219 1 85.5 436 ASN B CA 1
ATOM 7457 C C . ASN B 1 436 ? 8.18 -6.746 9.375 1 85.5 436 ASN B C 1
ATOM 7459 O O . ASN B 1 436 ? 8.461 -5.59 9.695 1 85.5 436 ASN B O 1
ATOM 7463 N N . SER B 1 437 ? 7.219 -7.434 9.953 1 87.62 437 SER B N 1
ATOM 7464 C CA . SER B 1 437 ? 6.457 -6.895 11.07 1 87.62 437 SER B CA 1
ATOM 7465 C C . SER B 1 437 ? 7.359 -6.605 12.266 1 87.62 437 SER B C 1
ATOM 7467 O O . SER B 1 437 ? 7.203 -5.582 12.938 1 87.62 437 SER B O 1
ATOM 7469 N N . MET B 1 438 ? 8.234 -7.461 12.5 1 85.31 438 MET B N 1
ATOM 7470 C CA . MET B 1 438 ? 9.172 -7.273 13.609 1 85.31 438 MET B CA 1
ATOM 7471 C C . MET B 1 438 ? 10.055 -6.055 13.367 1 85.31 438 MET B C 1
ATOM 7473 O O . MET B 1 438 ? 10.297 -5.27 14.289 1 85.31 438 MET B O 1
ATOM 7477 N N . ASP B 1 439 ? 10.516 -5.949 12.18 1 84.62 439 ASP B N 1
ATOM 7478 C CA . ASP B 1 439 ? 11.344 -4.797 11.836 1 84.62 439 ASP B CA 1
ATOM 7479 C C . ASP B 1 439 ? 10.57 -3.494 12 1 84.62 439 ASP B C 1
ATOM 7481 O O . ASP B 1 439 ? 11.102 -2.516 12.531 1 84.62 439 ASP B O 1
ATOM 7485 N N . LEU B 1 440 ? 9.375 -3.508 11.578 1 87.81 440 LEU B N 1
ATOM 7486 C CA . LEU B 1 440 ? 8.539 -2.316 11.688 1 87.81 440 LEU B CA 1
ATOM 7487 C C . LEU B 1 440 ? 8.242 -1.997 13.148 1 87.81 440 LEU B C 1
ATOM 7489 O O . LEU B 1 440 ? 8.25 -0.831 13.547 1 87.81 440 LEU B O 1
ATOM 7493 N N . MET B 1 441 ? 7.957 -3.002 13.867 1 87.19 441 MET B N 1
ATOM 7494 C CA . MET B 1 441 ? 7.695 -2.826 15.289 1 87.19 441 MET B CA 1
ATOM 7495 C C . MET B 1 441 ? 8.891 -2.189 15.992 1 87.19 441 MET B C 1
ATOM 7497 O O . MET B 1 441 ? 8.727 -1.287 16.812 1 87.19 441 MET B O 1
ATOM 7501 N N . GLN B 1 442 ? 10.039 -2.645 15.688 1 85.12 442 GLN B N 1
ATOM 7502 C CA . GLN B 1 442 ? 11.258 -2.084 16.266 1 85.12 442 GLN B CA 1
ATOM 7503 C C . GLN B 1 442 ? 11.422 -0.617 15.883 1 85.12 442 GLN B C 1
ATOM 7505 O O . GLN B 1 442 ? 11.734 0.22 16.734 1 85.12 442 GLN B O 1
ATOM 7510 N N . TYR B 1 443 ? 11.297 -0.324 14.68 1 87.69 443 TYR B N 1
ATOM 7511 C CA . TYR B 1 443 ? 11.445 1.038 14.18 1 87.69 443 TYR B CA 1
ATOM 7512 C C . TYR B 1 443 ? 10.477 1.983 14.891 1 87.69 443 TYR B C 1
ATOM 7514 O O . TYR B 1 443 ? 10.891 3.023 15.406 1 87.69 443 TYR B O 1
ATOM 7522 N N . TRP B 1 444 ? 9.234 1.661 14.891 1 90.19 444 TRP B N 1
ATOM 7523 C CA . TRP B 1 444 ? 8.211 2.547 15.438 1 90.19 444 TRP B CA 1
ATOM 7524 C C . TRP B 1 444 ? 8.32 2.627 16.953 1 90.19 444 TRP B C 1
ATOM 7526 O O . TRP B 1 444 ? 7.938 3.631 17.562 1 90.19 444 TRP B O 1
ATOM 7536 N N . SER B 1 445 ? 8.812 1.561 17.562 1 88.69 445 SER B N 1
ATOM 7537 C CA . SER B 1 445 ? 9.078 1.633 18.984 1 88.69 445 SER B CA 1
ATOM 7538 C C . SER B 1 445 ? 10.133 2.688 19.312 1 88.69 445 SER B C 1
ATOM 7540 O O . SER B 1 445 ? 10.023 3.406 20.297 1 88.69 445 SER B O 1
ATOM 7542 N N . GLN B 1 446 ? 11.109 2.766 18.469 1 87.12 446 GLN B N 1
ATOM 7543 C CA . GLN B 1 446 ? 12.141 3.785 18.656 1 87.12 446 GLN B CA 1
ATOM 7544 C C . GLN B 1 446 ? 11.562 5.188 18.469 1 87.12 446 GLN B C 1
ATOM 7546 O O . GLN B 1 446 ? 11.906 6.105 19.219 1 87.12 446 GLN B O 1
ATOM 7551 N N . VAL B 1 447 ? 10.766 5.332 17.484 1 89.75 447 VAL B N 1
ATOM 7552 C CA . VAL B 1 447 ? 10.117 6.613 17.234 1 89.75 447 VAL B CA 1
ATOM 7553 C C . VAL B 1 447 ? 9.242 6.984 18.438 1 89.75 447 VAL B C 1
ATOM 7555 O O . VAL B 1 447 ? 9.242 8.133 18.875 1 89.75 447 VAL B O 1
ATOM 7558 N N . ASN B 1 448 ? 8.516 6.016 18.891 1 89.06 448 ASN B N 1
ATOM 7559 C CA . ASN B 1 448 ? 7.641 6.227 20.047 1 89.06 448 ASN B CA 1
ATOM 7560 C C . ASN B 1 448 ? 8.43 6.668 21.266 1 89.06 448 ASN B C 1
ATOM 7562 O O . ASN B 1 448 ? 8.023 7.594 21.969 1 89.06 448 ASN B O 1
ATOM 7566 N N . ASP B 1 449 ? 9.484 6.031 21.531 1 86.62 449 ASP B N 1
ATOM 7567 C CA . ASP B 1 449 ? 10.328 6.371 22.672 1 86.62 449 ASP B CA 1
ATOM 7568 C C . ASP B 1 449 ? 10.852 7.801 22.547 1 86.62 449 ASP B C 1
ATOM 7570 O O . ASP B 1 449 ? 10.82 8.562 23.516 1 86.62 449 ASP B O 1
ATOM 7574 N N . SER B 1 450 ? 11.352 8.109 21.391 1 87.12 450 SER B N 1
ATOM 7575 C CA . SER B 1 450 ? 11.891 9.453 21.156 1 87.12 450 SER B CA 1
ATOM 7576 C C . SER B 1 450 ? 10.805 10.516 21.312 1 87.12 450 SER B C 1
ATOM 7578 O O . SER B 1 450 ? 11.031 11.562 21.906 1 87.12 450 SER B O 1
ATOM 7580 N N . SER B 1 451 ? 9.672 10.25 20.75 1 87.88 451 SER B N 1
ATOM 7581 C CA . SER B 1 451 ? 8.57 11.203 20.828 1 87.88 451 SER B CA 1
ATOM 7582 C C . SER B 1 451 ? 8.086 11.375 22.266 1 87.88 451 SER B C 1
ATOM 7584 O O . SER B 1 451 ? 7.797 12.492 22.688 1 87.88 451 SER B O 1
ATOM 7586 N N . THR B 1 452 ? 8 10.312 22.984 1 85.56 452 THR B N 1
ATOM 7587 C CA . THR B 1 452 ? 7.57 10.344 24.391 1 85.56 452 THR B CA 1
ATOM 7588 C C . THR B 1 452 ? 8.555 11.141 25.234 1 85.56 452 THR B C 1
ATOM 7590 O O . THR B 1 452 ? 8.148 11.906 26.109 1 85.56 452 THR B O 1
ATOM 7593 N N . ARG B 1 453 ? 9.789 10.914 24.984 1 84.81 453 ARG B N 1
ATOM 7594 C CA . ARG B 1 453 ? 10.828 11.648 25.703 1 84.81 453 ARG B CA 1
ATOM 7595 C C . ARG B 1 453 ? 10.711 13.148 25.453 1 84.81 453 ARG B C 1
ATOM 7597 O O . ARG B 1 453 ? 10.82 13.953 26.375 1 84.81 453 ARG B O 1
ATOM 7604 N N . LEU B 1 454 ? 10.453 13.516 24.219 1 86.06 454 LEU B N 1
ATOM 7605 C CA . LEU B 1 454 ? 10.398 14.93 23.859 1 86.06 454 LEU B CA 1
ATOM 7606 C C . LEU B 1 454 ? 9.117 15.57 24.375 1 86.06 454 LEU B C 1
ATOM 7608 O O . LEU B 1 454 ? 9.102 16.766 24.688 1 86.06 454 LEU B O 1
ATOM 7612 N N . LEU B 1 455 ? 8.047 14.844 24.516 1 85.25 455 LEU B N 1
ATOM 7613 C CA . LEU B 1 455 ? 6.777 15.359 25 1 85.25 455 LEU B CA 1
ATOM 7614 C C . LEU B 1 455 ? 6.855 15.68 26.484 1 85.25 455 LEU B C 1
ATOM 7616 O O . LEU B 1 455 ? 6.109 16.531 26.984 1 85.25 455 LEU B O 1
ATOM 7620 N N . LYS B 1 456 ? 7.781 15.062 27.172 1 81.12 456 LYS B N 1
ATOM 7621 C CA . LYS B 1 456 ? 7.953 15.32 28.609 1 81.12 456 LYS B CA 1
ATOM 7622 C C . LYS B 1 456 ? 8.57 16.688 28.844 1 81.12 456 LYS B C 1
ATOM 7624 O O . LYS B 1 456 ? 8.477 17.234 29.953 1 81.12 456 LYS B O 1
ATOM 7629 N N . ASN B 1 457 ? 9.109 17.25 27.781 1 73.75 457 ASN B N 1
ATOM 7630 C CA . ASN B 1 457 ? 9.766 18.547 27.906 1 73.75 457 ASN B CA 1
ATOM 7631 C C . ASN B 1 457 ? 8.766 19.703 27.797 1 73.75 457 ASN B C 1
ATOM 7633 O O . ASN B 1 457 ? 9.141 20.875 27.938 1 73.75 457 ASN B O 1
ATOM 7637 N N . TYR B 1 458 ? 7.5 19.25 27.641 1 68.44 458 TYR B N 1
ATOM 7638 C CA . TYR B 1 458 ? 6.504 20.312 27.547 1 68.44 458 TYR B CA 1
ATOM 7639 C C . TYR B 1 458 ? 5.66 20.375 28.812 1 68.44 458 TYR B C 1
ATOM 7641 O O . TYR B 1 458 ? 5.379 19.359 29.438 1 68.44 458 TYR B O 1
#

Sequence (916 aa):
MYQDDNNNNQYQDQYQSNYYDNTYQQNYGQQDYQQNQQTDQQNQQQNQNFDYNNVQRPDDSQRIFNPFILDDNNEIQISVGEPVTKETTLSKHTVYNIKGTDKIGQFDVYRRFNEFYTLKEVLVARWPGCFIPSIPAKEINSTSQNVVENRARFLNSFCNQMARLKHLFYSEEFQQFLRSKDSDVSKHLSTLKKVTTSDIIDKYQLTFPEICEQPLQSDLDIKINSWTGFLKRAIGGLKNYKDQLKTLTELRKELNKNFAQFNEEILPDYEKCLISEYVSNDNFALIFSNEANVGLHEFNEKFKNSKDKNSFQYLYDMVKYELRDAEAFEESIKEKEQLEKKRSSVQKDLKDDEEDLNKLISGKKTVKAIFSSSEEQKKKLETKIDQFKVELKNLDNLIEIVTKIIGMVEIDRFRKEKRMTFHRVLQCVADSEICNSMDLMQYWSQVNDSSTRLLKNYMYQDDNNNNQYQDQYQSNYYDNTYQQNYGQQDYQQNQQTDQQNQQQNQNFDYNNVQRPDDSQRIFNPFILDDNNEIQISVGEPVTKETTLSKHTVYNIKGTDKIGQFDVYRRFNEFYTLKEVLVARWPGCFIPSIPAKEINSTSQNVVENRARFLNSFCNQMARLKHLFYSEEFQQFLRSKDSDVSKHLSTLKKVTTSDIIDKYQLTFPEICEQPLQSDLDIKINSWTGFLKRAIGGLKNYKDQLKTLTELRKELNKNFAQFNEEILPDYEKCLISEYVSNDNFALIFSNEANVGLHEFNEKFKNSKDKNSFQYLYDMVKYELRDAEAFEESIKEKEQLEKKRSSVQKDLKDDEEDLNKLISGKKTVKAIFSSSEEQKKKLETKIDQFKVELKNLDNLIEIVTKIIGMVEIDRFRKEKRMTFHRVLQCVADSEICNSMDLMQYWSQVNDSSTRLLKNY

pLDDT: mean 80.04, std 21.61, range [18.14, 97.56]

InterPro domains:
  IPR001683 Phox homology [PF00787] (105-180)
  IPR001683 Phox homology [PS50195] (74-185)
  IPR001683 Phox homology [SM00312] (72-181)
  IPR027267 AH/BAR domain superfamily [G3DSA:1.20.1270.60] (231-451)
  IPR036871 PX domain superfamily [G3DSA:3.30.1520.10] (70-210)
  IPR036871 PX domain superfamily [SSF64268] (72-184)

Radius of gyration: 44.21 Å; Cα contacts (8 Å, |Δi|>4): 931; chains: 2; bounding box: 114×146×102 Å

Solvent-accessible surface area (backbone atoms only — not comparable to full-atom values): 50622 Å² total; per-residue (Å²): 137,88,80,82,77,79,79,79,80,79,79,80,82,80,79,79,76,81,77,75,85,70,60,79,72,47,60,70,55,48,55,60,45,52,53,51,48,51,52,47,55,54,51,58,67,47,58,77,66,67,54,69,58,70,61,71,75,59,66,69,80,70,57,79,51,59,46,78,66,76,71,80,69,83,58,65,44,69,47,40,35,76,74,43,77,46,72,53,100,87,47,77,47,61,30,32,33,40,37,38,37,41,93,89,43,76,36,75,35,61,44,43,69,66,47,53,53,51,48,50,54,32,48,48,70,63,39,52,25,49,75,51,76,52,74,78,76,87,62,87,71,60,76,41,69,69,44,46,52,51,48,30,53,44,52,24,50,36,51,47,54,37,59,71,36,54,76,56,42,72,26,70,71,44,40,48,70,50,59,47,84,53,84,66,57,51,65,62,48,56,59,63,53,74,66,50,67,64,53,40,43,53,51,45,44,69,76,36,46,75,65,60,69,45,78,86,61,85,57,37,63,55,52,43,51,51,48,51,56,48,45,59,53,46,47,59,50,33,55,52,50,30,52,54,34,47,53,48,36,51,44,50,51,52,40,52,53,49,50,46,45,39,64,69,45,50,52,24,48,47,39,61,65,46,48,26,62,49,50,76,63,42,55,84,78,42,66,75,68,22,81,83,44,51,69,60,54,52,47,50,55,54,56,62,70,39,75,75,69,56,42,50,49,55,56,29,51,49,37,51,50,47,38,41,43,48,53,22,42,51,50,15,52,48,42,50,51,49,51,52,50,49,43,52,51,48,51,49,51,37,52,53,49,52,51,50,47,52,38,55,71,70,65,50,85,52,86,76,52,75,82,50,63,68,64,59,55,49,53,51,48,51,53,50,44,52,51,40,53,53,48,48,52,40,42,54,52,41,52,51,45,28,48,45,43,30,49,69,41,46,50,56,49,51,27,52,51,53,51,50,34,50,32,41,37,47,30,51,29,18,41,47,48,30,43,52,21,51,52,49,28,52,52,27,49,53,51,26,51,53,24,52,59,56,54,66,77,103,140,81,84,78,72,83,80,81,81,80,80,77,80,78,78,78,74,80,78,72,86,71,61,81,73,50,61,72,56,51,56,62,46,54,54,51,50,53,53,48,55,54,50,57,68,49,59,78,65,68,54,69,58,68,63,72,75,58,67,69,77,69,56,79,52,58,46,79,65,77,71,78,66,83,58,64,43,69,47,40,36,76,74,43,77,46,73,52,101,88,47,78,47,59,29,33,33,39,37,37,37,40,93,90,46,74,38,73,37,64,44,43,70,69,46,53,54,49,50,49,54,33,48,48,70,65,39,53,25,48,74,50,76,51,72,78,76,87,61,88,72,62,77,42,69,68,45,45,52,50,48,30,56,45,51,24,49,36,51,48,52,38,60,72,37,53,77,57,41,70,26,72,70,46,40,45,69,50,60,49,84,55,84,66,55,51,66,62,48,56,60,65,54,75,65,51,68,63,56,42,44,52,51,46,45,71,74,36,45,74,66,61,68,48,79,86,60,86,58,37,63,55,52,44,51,52,48,52,55,47,46,58,53,46,46,58,52,32,54,52,52,30,51,54,35,46,52,48,38,49,44,49,52,50,40,51,54,49,49,46,43,38,65,69,43,48,51,24,49,48,38,61,65,47,50,27,62,52,50,76,62,42,56,84,79,42,67,74,67,22,81,82,45,51,68,62,55,51,49,50,55,55,56,63,69,38,76,75,68,55,40,50,50,54,56,29,51,49,37,51,51,48,39,40,43,49,53,22,42,51,51,16,54,48,42,50,52,49,52,51,50,51,43,52,50,48,52,50,52,38,52,52,47,51,50,51,48,51,38,54,72,71,65,50,83,52,84,76,52,75,82,50,62,68,64,60,55,50,53,52,49,51,52,49,42,52,52,39,53,52,48,46,52,40,44,53,52,41,52,51,46,29,49,47,43,30,48,69,42,45,50,56,50,50,28,52,50,55,50,50,34,50,32,41,38,46,30,51,30,19,40,46,48,31,44,52,22,51,53,49,27,53,53,26,49,52,50,26,52,51,23,53,60,57,54,67,76,102

Foldseek 3Di:
DDDPCVPPPPPPPPPPPDPPDPPPVPPVVVVVVVVVVVVVVVVVVCVVCPPPVPDDQDDPVCLVPPLQLQDPPPAKDKAKADWDWDDDPVDIFIWIWIWIAHPVGTFIAIGGLVVVVLLQVLCCLLPFLDQQFDADDDDDPCPDPVNRHVNRVRVRVNVSVCVVVVLNCPDPSNCCVGHPHDPDCNVVSVVSNDDALVRSLVSLCVSPVVLLPDDFDPCLVVLVVVVLVVLVVLLVVLVVVLVVLVVVLVVVLVVLVVVLCCLQPVQLVCCVVPVCVVVVNPLLLHQSVNPVNVLSVVLSVVSVPCSVLRLSVLVSVLSVSLSRSSVSSNSSVVSLVVLVVVLVVLVVVLVVLVVVLVCLVVVNDDPVCPPDPSVVVNVVSVVSNVVSVVSNVSSVSSSSSSSSCNRPPRVVVSVVSSVSSVVSSVVSSVSSVSNVVVSVVVNVVSVVVSVVVSVVVD/DDCPCPPPPPPPPPPPPDPPDPPPVPPVVVVVVVVVVVVVVVVVVCVVCPPPVPDDQDDPVVLVDPLLLQDPPPAKDKAKADWDWDDDPVDTFIWIWIWIAHPVGTFIAIDGLVLVVLLQLLCCLLPFLAQQFDADDDDDPCPDPVNVHVNRVRVRVNVSVCVVVVLSCPDPSNCCVGHPHDPDCNVVSVVSSDDALVRSLVSLCVSPVVLLPDDFDPCLVVLVVVVLVVLVVLLVVLVVVLVVLVVVLVVVLVVLVVVLCCLQPVQLVCCVVPVCVVVVNPLLLHQRVNPVNVLSVVLSVVSVPCSVLRLSVLVSVLSVSLSRSSVSSNSSVVSLVVLVVVLVVLVVVLVVLVVVLVCLVVVNDDPVCPPDPSVVVNVVSVVSNVVSVVSSVSSVSSSSSSSSCNRPPRVVVSVVSSVSSVVSSVVSSVSSVSNVVVSVVVNVVSVVVSVVVSVVVD